Protein AF-A0AAE1XUL3-F1 (afdb_monomer)

Foldseek 3Di:
DPPDDDDDDDDDDDDDDDDDDDDPPPPAQEAPQEAAEEEQAFQDPPLCSVLLLVLLQLLCCPVVVFQEEEEELALPDWLQCQLQVPDAAFDADPVRAGEFTDGSNYGYDYNVNVDDPPDDDDDDPVNSLVVLCRRRHSHCSHHGHYYYYRAHHRLDDSRLSNLLRHPHQAYEYEAALAPVRLVSSVVVCVSCVVSVHHHQAYEHEQQWAQDPPPRDTHRPRDHCNRVVSCVVVVGDYQYYAHDDVCSVVSSNNNHRCCRVPVPDPNVVSSSSSSVSSVVVVVVVVVVVVPPDDDDDDDDDDDDDDDDDDDDDDDDDDDDDDDDDDDDDYDDDDDDDDDDDDDDDDDDDDDDDDDDDDDDDDDDDDDDDDDDDDDDDDDDDDDDDDDDDDDPPPPPPQAQPALEEEEDDWAKEQEDEDQDAQDDDPVSSVVVVVVVVVDRDDPVRIFTDDLLLLQLLLLLLQGAYEYEYDAAPDDRSVVSVVLCVVSVYHYHYQDDPPPDPDDDPLQGHGWYWYWYQHPVRDTDIDTPLVPDPQASPAVSQEGDPRNLVNLLSYQEYEYELCSVNHYPLNHLLVSLVSNVVSVRAYEYEPEPNLLVLCVDDPSSVVSSLSSLARHQEYEYELVSLCSNQVDNQSQVSQVVSQVSHPNHAWYKYQHDQQFIWIDGPAEIETEFAADDDFDAQPSLSSSLVSLLSVCVSVVPDPNLSRLLSSLQSRLLRNFNHDHPSRHRLVSSLVSLVVLGGPDPVVVVCVSCVVPQPPHQYEYEDCDDDPDDDVRYHYDHSVVSSVVNNVVSVVSVVVSVVCVVVVCVVVDPPPPPPVVPPVVPPDPPVVVVVVVVVPPDDDDDDDDDPDPDPPPDPDDPPVVVVVVVVVVVVCPVVVVVPD

Secondary structure (DSSP, 8-state):
-----------PPPP--------TT-S-SSPTTEEEEEEEE-SSTTSSHHHHHHHHHHHHHHHH---EEEEE--TTS--HHHHTT--SPPPB-TTSPBPPEEETTEEEEEGGGTSPTT------HHHHHHHHHHHHHSB---SEEEEEEEPPSSSSHHHHHHHHHS--SEEEEEE-SSHHHHHHHHHHHHHHHHTTPPEEEEEEEEEEEE-TTT--EE-TT-SSHHHHHHHHTT--EEEEEEE-HHHHHHHHHT--HHHHSTTSHHHHHHHHHHHHHHHHHHHHHHTTGGGS----------------------------------------------------------------------------------PPPPPP--------------------EEEEEES-EEEEEEEE-SSPPPSSHHHHHHHHHHHHTSPPPGGGEEEEEHHHHHHHHHHTT--EEEEE---SSHHHHHHHHHHHHTT-EEEE-----S-----TTTTPPEEEEEEE-TT--EEEEEGGGG-SS-TTTT--S--HHHHHHHHHEEEEEEETTHHHHS-HHHHHHHHHHHHHTT-EEEEE-TTHHHHHHTS-HHHHHHHHHHHHH-SEEEEEHHHHHHHHT--SHHHHHHHHHHH-SS--EEEEE-GGG-EEEE-SSEEEEEPPB----S--TTHHHHHHHHHHHHHHTT--HHHHHHHHHHHHHHHTTS--SGGGSPPHHHHHHHHHHT-B---HHHHHHHHHTTTTTSEEEEEESS-----BTTEEEEEHHHHHHHHHHHHHHHHHHHHHHHHHHHHHH-SSSTTSHHHHTTSSS-HHHHHHHHHHSS-------S--SSSGGG--SS-HHHHHHHHHHHHTTSSSSTT--

Structure (mmCIF, N/CA/C/O backbone):
data_AF-A0AAE1XUL3-F1
#
_entry.id   AF-A0AAE1XUL3-F1
#
loop_
_atom_site.group_PDB
_atom_site.id
_atom_site.type_symbol
_atom_site.label_atom_id
_atom_site.label_alt_id
_atom_site.label_comp_id
_atom_site.label_asym_id
_atom_site.label_entity_id
_atom_site.label_seq_id
_atom_site.pdbx_PDB_ins_code
_atom_site.Cartn_x
_atom_site.Cartn_y
_atom_site.Cartn_z
_atom_site.occupancy
_atom_site.B_iso_or_equiv
_atom_site.auth_seq_id
_atom_site.auth_comp_id
_atom_site.auth_asym_id
_atom_site.auth_atom_id
_atom_site.pdbx_PDB_model_num
ATOM 1 N N . MET A 1 1 ? -29.613 -61.521 -4.553 1.00 38.25 1 MET A N 1
ATOM 2 C CA . MET A 1 1 ? -28.324 -61.745 -3.862 1.00 38.25 1 MET A CA 1
ATOM 3 C C . MET A 1 1 ? -27.253 -62.339 -4.800 1.00 38.25 1 MET A C 1
ATOM 5 O O . MET A 1 1 ? -26.556 -63.248 -4.398 1.00 38.25 1 MET A O 1
ATOM 9 N N . ASN A 1 2 ? -27.120 -61.838 -6.044 1.00 24.95 2 ASN A N 1
ATOM 10 C CA . ASN A 1 2 ? -26.063 -62.207 -7.017 1.00 24.95 2 ASN A CA 1
ATOM 11 C C . ASN A 1 2 ? -26.084 -61.241 -8.231 1.00 24.95 2 ASN A C 1
ATOM 13 O O . ASN A 1 2 ? -26.268 -61.647 -9.372 1.00 24.95 2 ASN A O 1
ATOM 17 N N . ARG A 1 3 ? -26.006 -59.926 -7.994 1.00 24.59 3 ARG A N 1
ATOM 18 C CA . ARG A 1 3 ? -25.806 -58.905 -9.055 1.00 24.59 3 ARG A CA 1
ATOM 19 C C . ARG A 1 3 ? -24.885 -57.779 -8.572 1.00 24.59 3 ARG A C 1
ATOM 21 O O . ARG A 1 3 ? -25.076 -56.608 -8.868 1.00 24.59 3 ARG A O 1
ATOM 28 N N . LEU A 1 4 ? -23.899 -58.169 -7.775 1.00 26.05 4 LEU A N 1
ATOM 29 C CA . LEU A 1 4 ? -22.716 -57.392 -7.446 1.00 26.05 4 LEU A CA 1
ATOM 30 C C . LEU A 1 4 ? -21.540 -58.192 -7.994 1.00 26.05 4 LEU A C 1
ATOM 32 O O . LEU A 1 4 ? -21.497 -59.399 -7.778 1.00 26.05 4 LEU A O 1
ATOM 36 N N . LEU A 1 5 ? -20.603 -57.477 -8.617 1.00 23.97 5 LEU A N 1
ATOM 37 C CA . LEU A 1 5 ? -19.263 -57.887 -9.046 1.00 23.97 5 LEU A CA 1
ATOM 38 C C . LEU A 1 5 ? -19.077 -58.092 -10.557 1.00 23.97 5 LEU A C 1
ATOM 40 O O . LEU A 1 5 ? -19.327 -59.157 -11.108 1.00 23.97 5 LEU A O 1
ATOM 44 N N . ARG A 1 6 ? -18.407 -57.070 -11.110 1.00 24.12 6 ARG A N 1
ATOM 45 C CA . ARG A 1 6 ? -17.492 -57.065 -12.261 1.00 24.12 6 ARG A CA 1
ATOM 46 C C . ARG A 1 6 ? -18.117 -56.845 -13.636 1.00 24.12 6 ARG A C 1
ATOM 48 O O . ARG A 1 6 ? -19.079 -57.495 -13.993 1.00 24.12 6 ARG A O 1
ATOM 55 N N . ARG A 1 7 ? -17.551 -56.009 -14.505 1.00 23.70 7 ARG A N 1
ATOM 56 C CA . ARG A 1 7 ? -16.469 -55.001 -14.456 1.00 23.70 7 ARG A CA 1
ATOM 57 C C . ARG A 1 7 ? -16.437 -54.440 -15.896 1.00 23.70 7 ARG A C 1
ATOM 59 O O . ARG A 1 7 ? -16.472 -55.267 -16.791 1.00 23.70 7 ARG A O 1
ATOM 66 N N . TYR A 1 8 ? -16.347 -53.109 -16.044 1.00 24.12 8 TYR A N 1
ATOM 67 C CA . TYR A 1 8 ? -15.626 -52.316 -17.073 1.00 24.12 8 TYR A CA 1
ATOM 68 C C . TYR A 1 8 ? -15.773 -52.732 -18.565 1.00 24.12 8 TYR A C 1
ATOM 70 O O . TYR A 1 8 ? -15.591 -53.882 -18.919 1.00 24.12 8 TYR A O 1
ATOM 78 N N . THR A 1 9 ? -16.047 -51.854 -19.539 1.00 23.53 9 THR A N 1
ATOM 79 C CA . THR A 1 9 ? -15.349 -50.592 -19.860 1.00 23.53 9 THR A CA 1
ATOM 80 C C . THR A 1 9 ? -16.087 -49.850 -21.000 1.00 23.53 9 THR A C 1
ATOM 82 O O . THR A 1 9 ? -16.755 -50.495 -21.799 1.00 23.53 9 THR A O 1
ATOM 85 N N . LEU A 1 10 ? -15.851 -48.530 -21.101 1.00 25.11 10 LEU A N 1
ATOM 86 C CA . LEU A 1 10 ? -15.930 -47.651 -22.293 1.00 25.11 10 LEU A CA 1
ATOM 87 C C . LEU A 1 10 ? -17.310 -47.363 -22.925 1.00 25.11 10 LEU A C 1
ATOM 89 O O . LEU A 1 10 ? -17.737 -48.005 -23.877 1.00 25.11 10 LEU A O 1
ATOM 93 N N . GLY A 1 11 ? -17.952 -46.287 -22.454 1.00 24.34 11 GLY A N 1
ATOM 94 C CA . GLY A 1 11 ? -19.022 -45.585 -23.168 1.00 24.34 11 GLY A CA 1
ATOM 95 C C . GLY A 1 11 ? -18.532 -44.213 -23.628 1.00 24.34 11 GLY A C 1
ATOM 96 O O . GLY A 1 11 ? -18.295 -43.340 -22.795 1.00 24.34 11 GLY A O 1
ATOM 97 N N . GLY A 1 12 ? -18.362 -44.057 -24.943 1.00 23.67 12 GLY A N 1
ATOM 98 C CA . GLY A 1 12 ? -18.030 -42.800 -25.607 1.00 23.67 12 GLY A CA 1
ATOM 99 C C . GLY A 1 12 ? -19.114 -41.736 -25.419 1.00 23.67 12 GLY A C 1
ATOM 100 O O . GLY A 1 12 ? -20.314 -42.024 -25.411 1.00 23.67 12 GLY A O 1
ATOM 101 N N . LEU A 1 13 ? -18.672 -40.492 -25.247 1.00 25.66 13 LEU A N 1
ATOM 102 C CA . LEU A 1 13 ? -19.532 -39.322 -25.135 1.00 25.66 13 LEU A CA 1
ATOM 103 C C . LEU A 1 13 ? -19.983 -38.868 -26.526 1.00 25.66 13 LEU A C 1
ATOM 105 O O . LEU A 1 13 ? -19.176 -38.541 -27.390 1.00 25.66 13 LEU A O 1
ATOM 109 N N . ARG A 1 14 ? -21.306 -38.845 -26.707 1.00 25.86 14 ARG A N 1
ATOM 110 C CA . ARG A 1 14 ? -22.009 -38.216 -27.829 1.00 25.86 14 ARG A CA 1
ATOM 111 C C . ARG A 1 14 ? -21.720 -36.715 -27.858 1.00 25.86 14 ARG A C 1
ATOM 113 O O . ARG A 1 14 ? -21.891 -36.036 -26.845 1.00 25.86 14 ARG A O 1
ATOM 120 N N . GLY A 1 15 ? -21.354 -36.217 -29.037 1.00 23.56 15 GLY A N 1
ATOM 121 C CA . GLY A 1 15 ? -21.163 -34.799 -29.310 1.00 23.56 15 GLY A CA 1
ATOM 122 C C . GLY A 1 15 ? -22.440 -33.981 -29.113 1.00 23.56 15 GLY A C 1
ATOM 123 O O . GLY A 1 15 ? -23.515 -34.339 -29.599 1.00 23.56 15 GLY A O 1
ATOM 124 N N . PHE A 1 16 ? -22.298 -32.855 -28.418 1.00 25.47 16 PHE A N 1
ATOM 125 C CA . PHE A 1 16 ? -23.244 -31.748 -28.455 1.00 25.47 16 PHE A CA 1
ATOM 126 C C . PHE A 1 16 ? -22.678 -30.673 -29.383 1.00 25.47 16 PHE A C 1
ATOM 128 O O . PHE A 1 16 ? -21.716 -29.988 -29.043 1.00 25.47 16 PHE A O 1
ATOM 135 N N . ALA A 1 17 ? -23.291 -30.523 -30.556 1.00 25.28 17 ALA A N 1
ATOM 136 C CA . ALA A 1 17 ? -23.077 -29.377 -31.426 1.00 25.28 17 ALA A CA 1
ATOM 137 C C . ALA A 1 17 ? -23.651 -28.122 -30.748 1.00 25.28 17 ALA A C 1
ATOM 139 O O . ALA A 1 17 ? -24.866 -27.998 -30.573 1.00 25.28 17 ALA A O 1
ATOM 140 N N . VAL A 1 18 ? -22.779 -27.193 -30.353 1.00 27.19 18 VAL A N 1
ATOM 141 C CA . VAL A 1 18 ? -23.171 -25.875 -29.843 1.00 27.19 18 VAL A CA 1
ATOM 142 C C . VAL A 1 18 ? -23.174 -24.888 -31.005 1.00 27.19 18 VAL A C 1
ATOM 144 O O . VAL A 1 18 ? -22.151 -24.622 -31.630 1.00 27.19 18 VAL A O 1
ATOM 147 N N . GLN A 1 19 ? -24.358 -24.345 -31.289 1.00 24.77 19 GLN A N 1
ATOM 148 C CA . GLN A 1 19 ? -24.560 -23.241 -32.219 1.00 24.77 19 GLN A CA 1
ATOM 149 C C . GLN A 1 19 ? -23.718 -22.025 -31.813 1.00 24.77 19 GLN A C 1
ATOM 151 O O . GLN A 1 19 ? -23.766 -21.556 -30.675 1.00 24.77 19 GLN A O 1
ATOM 156 N N . SER A 1 20 ? -22.979 -21.487 -32.781 1.00 26.00 20 SER A N 1
ATOM 157 C CA . SER A 1 20 ? -22.145 -20.295 -32.663 1.00 26.00 20 SER A CA 1
ATOM 158 C C . SER A 1 20 ? -22.980 -19.041 -32.370 1.00 26.00 20 SER A C 1
ATOM 160 O O . SER A 1 20 ? -23.490 -18.382 -33.281 1.00 26.00 20 SER A O 1
ATOM 162 N N . GLY A 1 21 ? -23.098 -18.682 -31.093 1.00 26.67 21 GLY A N 1
ATOM 163 C CA . GLY A 1 21 ? -23.570 -17.368 -30.665 1.00 26.67 21 GLY A CA 1
ATOM 164 C C . GLY A 1 21 ? -22.472 -16.320 -30.851 1.00 26.67 21 GLY A C 1
ATOM 165 O O . GLY A 1 21 ? -21.492 -16.303 -30.112 1.00 26.67 21 GLY A O 1
ATOM 166 N N . LYS A 1 22 ? -22.631 -15.433 -31.839 1.00 31.09 22 LYS A N 1
ATOM 167 C CA . LYS A 1 22 ? -21.774 -14.254 -32.043 1.00 31.09 22 LYS A CA 1
ATOM 168 C C . LYS A 1 22 ? -21.970 -13.251 -30.894 1.00 31.09 22 LYS A C 1
ATOM 170 O O . LYS A 1 22 ? -22.907 -12.459 -30.925 1.00 31.09 22 LYS A O 1
ATOM 175 N N . GLY A 1 23 ? -21.081 -13.276 -29.901 1.00 29.58 23 GLY A N 1
ATOM 176 C CA . GLY A 1 23 ? -20.849 -12.161 -28.973 1.00 29.58 23 GLY A CA 1
ATOM 177 C C . GLY A 1 23 ? -19.815 -11.172 -29.545 1.00 29.58 23 GLY A C 1
ATOM 178 O O . GLY A 1 23 ? -18.946 -11.590 -30.315 1.00 29.58 23 GLY A O 1
ATOM 179 N N . PRO A 1 24 ? -19.882 -9.866 -29.227 1.00 37.22 24 PRO A N 1
ATOM 180 C CA . PRO A 1 24 ? -18.955 -8.883 -29.778 1.00 37.22 24 PRO A CA 1
ATOM 181 C C . PRO A 1 24 ? -17.581 -8.982 -29.082 1.00 37.22 24 PRO A C 1
ATOM 183 O O . PRO A 1 24 ? -17.512 -8.961 -27.859 1.00 37.22 24 PRO A O 1
ATOM 186 N N . HIS A 1 25 ? -16.506 -9.043 -29.883 1.00 38.81 25 HIS A N 1
ATOM 187 C CA . HIS A 1 25 ? -15.071 -8.985 -29.517 1.00 38.81 25 HIS A CA 1
ATOM 188 C C . HIS A 1 25 ? -14.311 -10.256 -29.069 1.00 38.81 25 HIS A C 1
ATOM 190 O O . HIS A 1 25 ? -13.479 -10.195 -28.172 1.00 38.81 25 HIS A O 1
ATOM 196 N N . LEU A 1 26 ? -14.437 -11.374 -29.796 1.00 35.19 26 LEU A N 1
ATOM 197 C CA . LEU A 1 26 ? -13.433 -12.467 -29.770 1.00 35.19 26 LEU A CA 1
ATOM 198 C C . LEU A 1 26 ? -12.618 -12.600 -31.075 1.00 35.19 26 LEU A C 1
ATOM 200 O O . LEU A 1 26 ? -11.871 -13.553 -31.258 1.00 35.19 26 LEU A O 1
ATOM 204 N N . GLN A 1 27 ? -12.738 -11.635 -31.992 1.00 39.84 27 GLN A N 1
ATOM 205 C CA . GLN A 1 27 ? -12.198 -11.741 -33.355 1.00 39.84 27 GLN A CA 1
ATOM 206 C C . GLN A 1 27 ? -10.738 -11.283 -33.556 1.00 39.84 27 GLN A C 1
ATOM 208 O O . GLN A 1 27 ? -10.271 -11.374 -34.681 1.00 39.84 27 GLN A O 1
ATOM 213 N N . ASN A 1 28 ? -9.993 -10.813 -32.541 1.00 52.88 28 ASN A N 1
ATOM 214 C CA . ASN A 1 28 ? -8.801 -9.980 -32.814 1.00 52.88 28 ASN A CA 1
ATOM 215 C C . ASN A 1 28 ? -7.459 -10.381 -32.158 1.00 52.88 28 ASN A C 1
ATOM 217 O O . ASN A 1 28 ? -6.575 -9.532 -32.059 1.00 52.88 28 ASN A O 1
ATOM 221 N N . LEU A 1 29 ? -7.264 -11.632 -31.713 1.00 66.44 29 LEU A N 1
ATOM 222 C CA . LEU A 1 29 ? -5.977 -12.096 -31.136 1.00 66.44 29 LEU A CA 1
ATOM 223 C C . LEU A 1 29 ? -4.968 -12.637 -32.170 1.00 66.44 29 LEU A C 1
ATOM 225 O O . LEU A 1 29 ? -3.781 -12.748 -31.862 1.00 66.44 29 LEU A O 1
ATOM 229 N N . LYS A 1 30 ? -5.421 -12.958 -33.388 1.00 78.50 30 LYS A N 1
ATOM 230 C CA . LYS A 1 30 ? -4.555 -13.388 -34.496 1.00 78.50 30 LYS A CA 1
ATOM 231 C C . LYS A 1 30 ? -3.997 -12.177 -35.243 1.00 78.50 30 LYS A C 1
ATOM 233 O O . LYS A 1 30 ? -4.690 -11.174 -35.397 1.00 78.50 30 LYS A O 1
ATOM 238 N N . ILE A 1 31 ? -2.754 -12.283 -35.712 1.00 85.06 31 ILE A N 1
ATOM 239 C CA . ILE A 1 31 ? -2.192 -11.348 -36.692 1.00 85.06 31 ILE A CA 1
ATOM 240 C C . ILE A 1 31 ? -2.428 -11.956 -38.074 1.00 85.06 31 ILE A C 1
ATOM 242 O O . ILE A 1 31 ? -1.987 -13.074 -38.345 1.00 85.06 31 ILE A O 1
ATOM 246 N N . ASP A 1 32 ? -3.133 -11.230 -38.938 1.00 83.69 32 ASP A N 1
ATOM 247 C CA . ASP A 1 32 ? -3.447 -11.700 -40.285 1.00 83.69 32 ASP A CA 1
ATOM 248 C C . ASP A 1 32 ? -2.177 -12.061 -41.065 1.00 83.69 32 ASP A C 1
ATOM 250 O O . ASP A 1 32 ? -1.216 -11.293 -41.119 1.00 83.69 32 ASP A O 1
ATOM 254 N N . GLY A 1 33 ? -2.193 -13.238 -41.695 1.00 87.38 33 GLY A N 1
ATOM 255 C CA . GLY A 1 33 ? -1.083 -13.740 -42.505 1.00 87.38 33 GLY A CA 1
ATOM 256 C C . GLY A 1 33 ? -0.004 -14.509 -41.736 1.00 87.38 33 GLY A C 1
ATOM 257 O O . GLY A 1 33 ? 0.861 -15.092 -42.384 1.00 87.38 33 GLY A O 1
ATOM 258 N N . ILE A 1 34 ? -0.067 -14.586 -40.402 1.00 93.38 34 ILE A N 1
ATOM 259 C CA . ILE A 1 34 ? 0.913 -15.313 -39.578 1.00 93.38 34 ILE A CA 1
ATOM 260 C C . ILE A 1 34 ? 0.316 -16.641 -39.097 1.00 93.38 34 ILE A C 1
ATOM 262 O O . ILE A 1 34 ? -0.750 -16.643 -38.480 1.00 93.38 34 ILE A O 1
ATOM 266 N N . LYS A 1 35 ? 0.988 -17.768 -39.383 1.00 91.19 35 LYS A N 1
ATOM 267 C CA . LYS A 1 35 ? 0.535 -19.104 -38.948 1.00 91.19 35 LYS A CA 1
ATOM 268 C C . LYS A 1 35 ? 0.799 -19.353 -37.462 1.00 91.19 35 LYS A C 1
ATOM 270 O O . LYS A 1 35 ? -0.148 -19.623 -36.731 1.00 91.19 35 LYS A O 1
ATOM 275 N N . ASP A 1 36 ? 2.053 -19.213 -37.026 1.00 91.69 36 ASP A N 1
ATOM 276 C CA . ASP A 1 36 ? 2.474 -19.464 -35.643 1.00 91.69 36 ASP A CA 1
ATOM 277 C C . ASP A 1 36 ? 3.230 -18.282 -35.030 1.00 91.69 36 ASP A C 1
ATOM 279 O O . ASP A 1 36 ? 3.986 -17.584 -35.708 1.00 91.69 36 ASP A O 1
ATOM 283 N N . ILE A 1 37 ? 3.059 -18.077 -33.720 1.00 93.44 37 ILE A N 1
ATOM 284 C CA . ILE A 1 37 ? 3.789 -17.056 -32.954 1.00 93.44 37 ILE A CA 1
ATOM 285 C C . ILE A 1 37 ? 4.486 -17.722 -31.766 1.00 93.44 37 ILE A C 1
ATOM 287 O O . ILE A 1 37 ? 3.820 -18.307 -30.912 1.00 93.44 37 ILE A O 1
ATOM 291 N N . ILE A 1 38 ? 5.814 -17.613 -31.677 1.00 93.56 38 ILE A N 1
ATOM 292 C CA . ILE A 1 38 ? 6.583 -18.097 -30.520 1.00 93.56 38 ILE A CA 1
ATOM 293 C C . ILE A 1 38 ? 7.077 -16.915 -29.700 1.00 93.56 38 ILE A C 1
ATOM 295 O O . ILE A 1 38 ? 7.722 -16.016 -30.234 1.00 93.56 38 ILE A O 1
ATOM 299 N N . ALA A 1 39 ? 6.881 -16.981 -28.387 1.00 94.69 39 ALA A N 1
ATOM 300 C CA . ALA A 1 39 ? 7.573 -16.111 -27.447 1.00 94.69 39 ALA A CA 1
ATOM 301 C C . ALA A 1 39 ? 8.933 -16.702 -27.049 1.00 94.69 39 ALA A C 1
ATOM 303 O O . ALA A 1 39 ? 9.001 -17.831 -26.565 1.00 94.69 39 ALA A O 1
ATOM 304 N N . VAL A 1 40 ? 10.012 -15.938 -27.203 1.00 95.44 40 VAL A N 1
ATOM 305 C CA . VAL A 1 40 ? 11.324 -16.236 -26.614 1.00 95.44 40 VAL A CA 1
ATOM 306 C C . VAL A 1 40 ? 11.459 -15.383 -25.364 1.00 95.44 40 VAL A C 1
ATOM 308 O O . VAL A 1 40 ? 11.496 -14.158 -25.444 1.00 95.44 40 VAL A O 1
ATOM 311 N N . ALA A 1 41 ? 11.487 -16.027 -24.203 1.00 94.19 41 ALA A N 1
ATOM 312 C CA . ALA A 1 41 ? 11.421 -15.350 -22.918 1.00 94.19 41 ALA A CA 1
ATOM 313 C C . ALA A 1 41 ? 12.525 -15.806 -21.968 1.00 94.19 41 ALA A C 1
ATOM 315 O O . ALA A 1 41 ? 13.026 -16.928 -22.038 1.00 94.19 41 ALA A O 1
ATOM 316 N N . SER A 1 42 ? 12.860 -14.932 -21.027 1.00 88.12 42 SER A N 1
ATOM 317 C CA . SER A 1 42 ? 13.736 -15.234 -19.905 1.00 88.12 42 SER A CA 1
ATOM 318 C C . SER A 1 42 ? 13.173 -14.603 -18.643 1.00 88.12 42 SER A C 1
ATOM 320 O O . SER A 1 42 ? 12.578 -13.530 -18.684 1.00 88.12 42 SER A O 1
ATOM 322 N N . GLY A 1 43 ? 13.383 -15.249 -17.500 1.00 70.19 43 GLY A N 1
ATOM 323 C CA . GLY A 1 43 ? 13.002 -14.643 -16.227 1.00 70.19 43 GLY A CA 1
ATOM 324 C C . GLY A 1 43 ? 13.951 -13.525 -15.779 1.00 70.19 43 GLY A C 1
ATOM 325 O O . GLY A 1 43 ? 13.555 -12.665 -15.001 1.00 70.19 43 GLY A O 1
ATOM 326 N N . LYS A 1 44 ? 15.193 -13.518 -16.279 1.00 78.19 44 LYS A N 1
ATOM 327 C CA . LYS A 1 44 ? 16.246 -12.564 -15.911 1.00 78.19 44 LYS A CA 1
ATOM 328 C C . LYS A 1 44 ? 16.812 -11.858 -17.146 1.00 78.19 44 LYS A C 1
ATOM 330 O O . LYS A 1 44 ? 16.871 -12.448 -18.230 1.00 78.19 44 LYS A O 1
ATOM 335 N N . GLY A 1 45 ? 17.265 -10.615 -16.979 1.00 76.06 45 GLY A N 1
ATOM 336 C CA . GLY A 1 45 ? 18.075 -9.906 -17.975 1.00 76.06 45 GLY A CA 1
ATOM 337 C C . GLY A 1 45 ? 19.486 -10.498 -18.107 1.00 76.06 45 GLY A C 1
ATOM 338 O O . GLY A 1 45 ? 20.034 -11.044 -17.151 1.00 76.06 45 GLY A O 1
ATOM 339 N N . GLY A 1 46 ? 20.084 -10.407 -19.298 1.00 81.56 46 GLY A N 1
ATOM 340 C CA . GLY A 1 46 ? 21.487 -10.792 -19.522 1.00 81.56 46 GLY A CA 1
ATOM 341 C C . GLY A 1 46 ? 21.766 -12.283 -19.764 1.00 81.56 46 GLY A C 1
ATOM 342 O O . GLY A 1 46 ? 22.917 -12.650 -19.961 1.00 81.56 46 GLY A O 1
ATOM 343 N N . VAL A 1 47 ? 20.747 -13.149 -19.830 1.00 88.81 47 VAL A N 1
ATOM 344 C CA . VAL A 1 47 ? 20.926 -14.593 -20.125 1.00 88.81 47 VAL A CA 1
ATOM 345 C C . VAL A 1 47 ? 21.058 -14.919 -21.624 1.00 88.81 47 VAL A C 1
ATOM 347 O O . VAL A 1 47 ? 21.142 -16.082 -22.006 1.00 88.81 47 VAL A O 1
ATOM 350 N N . GLY A 1 48 ? 21.049 -13.907 -22.500 1.00 90.94 48 GLY A N 1
ATOM 351 C CA . GLY A 1 48 ? 21.163 -14.066 -23.959 1.00 90.94 48 GLY A CA 1
ATOM 352 C C . GLY A 1 48 ? 19.856 -14.416 -24.689 1.00 90.94 48 GLY A C 1
ATOM 353 O O . GLY A 1 48 ? 19.887 -15.083 -25.723 1.00 90.94 48 GLY A O 1
ATOM 354 N N . LYS A 1 49 ? 18.711 -13.953 -24.169 1.00 93.69 49 LYS A N 1
ATOM 355 C CA . LYS A 1 49 ? 17.371 -14.085 -24.775 1.00 93.69 49 LYS A CA 1
ATOM 356 C C . LYS A 1 49 ? 17.309 -13.534 -26.210 1.00 93.69 49 LYS A C 1
ATOM 358 O O . LYS A 1 49 ? 17.016 -14.294 -27.127 1.00 93.69 49 LYS A O 1
ATOM 363 N N . SER A 1 50 ? 17.667 -12.266 -26.423 1.00 93.88 50 SER A N 1
ATOM 364 C CA . SER A 1 50 ? 17.621 -11.622 -27.749 1.00 93.88 50 SER A CA 1
ATOM 365 C C . SER A 1 50 ? 18.590 -12.267 -28.740 1.00 93.88 50 SER A C 1
ATOM 367 O O . SER A 1 50 ? 18.242 -12.535 -29.888 1.00 93.88 50 SER A O 1
ATOM 369 N N . THR A 1 51 ? 19.782 -12.644 -28.267 1.00 94.44 51 THR A N 1
ATOM 370 C CA . THR A 1 51 ? 20.752 -13.425 -29.044 1.00 94.44 51 THR A CA 1
ATOM 371 C C . THR A 1 51 ? 20.189 -14.764 -29.496 1.00 94.44 51 THR A C 1
ATOM 373 O O . THR A 1 51 ? 20.373 -15.155 -30.652 1.00 94.44 51 THR A O 1
ATOM 376 N N . THR A 1 52 ? 19.472 -15.447 -28.607 1.00 95.62 52 THR A N 1
ATOM 377 C CA . THR A 1 52 ? 18.780 -16.692 -28.929 1.00 95.62 52 THR A CA 1
ATOM 378 C C . THR A 1 52 ? 17.668 -16.448 -29.945 1.00 95.62 52 THR A C 1
ATOM 380 O O . THR A 1 52 ? 17.602 -17.169 -30.935 1.00 95.62 52 THR A O 1
ATOM 383 N N . ALA A 1 53 ? 16.831 -15.422 -29.751 1.00 96.69 53 ALA A N 1
ATOM 384 C CA . ALA A 1 53 ? 15.725 -15.093 -30.650 1.00 96.69 53 ALA A CA 1
ATOM 385 C C . ALA A 1 53 ? 16.208 -14.815 -32.084 1.00 96.69 53 ALA A C 1
ATOM 387 O O . ALA A 1 53 ? 15.673 -15.386 -33.034 1.00 96.69 53 ALA A O 1
ATOM 388 N N . VAL A 1 54 ? 17.272 -14.018 -32.233 1.00 96.94 54 VAL A N 1
ATOM 389 C CA . VAL A 1 54 ? 17.903 -13.703 -33.524 1.00 96.94 54 VAL A CA 1
ATOM 390 C C . VAL A 1 54 ? 18.434 -14.963 -34.212 1.00 96.94 54 VAL A C 1
ATOM 392 O O . VAL A 1 54 ? 18.074 -15.249 -35.354 1.00 96.94 54 VAL A O 1
ATOM 395 N N . ASN A 1 55 ? 19.269 -15.753 -33.529 1.00 96.69 55 ASN A N 1
ATOM 396 C CA . ASN A 1 55 ? 19.884 -16.929 -34.151 1.00 96.69 55 ASN A CA 1
ATOM 397 C C . ASN A 1 55 ? 18.867 -18.044 -34.428 1.00 96.69 55 ASN A C 1
ATOM 399 O O . ASN A 1 55 ? 19.001 -18.755 -35.426 1.00 96.69 55 ASN A O 1
ATOM 403 N N . LEU A 1 56 ? 17.826 -18.166 -33.601 1.00 95.88 56 LEU A N 1
ATOM 404 C CA . LEU A 1 56 ? 16.699 -19.061 -33.846 1.00 95.88 56 LEU A CA 1
ATOM 405 C C . LEU A 1 56 ? 15.916 -18.637 -35.095 1.00 95.88 56 LEU A C 1
ATOM 407 O O . LEU A 1 56 ? 15.703 -19.467 -35.976 1.00 95.88 56 LEU A O 1
ATOM 411 N N . ALA A 1 57 ? 15.535 -17.360 -35.207 1.00 97.44 57 ALA A N 1
ATOM 412 C CA . ALA A 1 57 ? 14.781 -16.844 -36.351 1.00 97.44 57 ALA A CA 1
ATOM 413 C C . ALA A 1 57 ? 15.541 -17.037 -37.674 1.00 97.44 57 ALA A C 1
ATOM 415 O O . ALA A 1 57 ? 14.990 -17.550 -38.648 1.00 97.44 57 ALA A O 1
ATOM 416 N N . VAL A 1 58 ? 16.835 -16.712 -37.687 1.00 97.00 58 VAL A N 1
ATOM 417 C CA . VAL A 1 58 ? 17.688 -16.883 -38.871 1.00 97.00 58 VAL A CA 1
ATOM 418 C C . VAL A 1 58 ? 17.907 -18.365 -39.206 1.00 97.00 58 VAL A C 1
ATOM 420 O O . VAL A 1 58 ? 17.940 -18.735 -40.381 1.00 97.00 58 VAL A O 1
ATOM 423 N N . SER A 1 59 ? 17.998 -19.243 -38.201 1.00 95.81 59 SER A N 1
ATOM 424 C CA . SER A 1 59 ? 18.074 -20.696 -38.427 1.00 95.81 59 SER A CA 1
ATOM 425 C C . SER A 1 59 ? 16.778 -21.254 -39.019 1.00 95.81 59 SER A C 1
ATOM 427 O O . SER A 1 59 ? 16.826 -22.069 -39.940 1.00 95.81 59 SER A O 1
ATOM 429 N N . LEU A 1 60 ? 15.615 -20.798 -38.545 1.00 94.81 60 LEU A N 1
ATOM 430 C CA . LEU A 1 60 ? 14.312 -21.181 -39.097 1.00 94.81 60 LEU A CA 1
ATOM 431 C C . LEU A 1 60 ? 14.172 -20.739 -40.564 1.00 94.81 60 LEU A C 1
ATOM 433 O O . LEU A 1 60 ? 13.730 -21.531 -41.397 1.00 94.81 60 LEU A O 1
ATOM 437 N N . ALA A 1 61 ? 14.627 -19.531 -40.904 1.00 95.50 61 ALA A N 1
ATOM 438 C CA . ALA A 1 61 ? 14.594 -19.035 -42.278 1.00 95.50 61 ALA A CA 1
ATOM 439 C C . ALA A 1 61 ? 15.539 -19.824 -43.199 1.00 95.50 61 ALA A C 1
ATOM 441 O O . ALA A 1 61 ? 15.122 -20.347 -44.228 1.00 95.50 61 ALA A O 1
ATOM 442 N N . ASN A 1 62 ? 16.805 -19.982 -42.808 1.00 92.62 62 ASN A N 1
ATOM 443 C CA . ASN A 1 62 ? 17.837 -20.473 -43.727 1.00 92.62 62 ASN A CA 1
ATOM 444 C C . ASN A 1 62 ? 18.039 -21.993 -43.700 1.00 92.62 62 ASN A C 1
ATOM 446 O O . ASN A 1 62 ? 18.454 -22.572 -44.703 1.00 92.62 62 ASN A O 1
ATOM 450 N N . LYS A 1 63 ? 17.763 -22.663 -42.573 1.00 88.75 63 LYS A N 1
ATOM 451 C CA . LYS A 1 63 ? 17.903 -24.126 -42.449 1.00 88.75 63 LYS A CA 1
ATOM 452 C C . LYS A 1 63 ? 16.577 -24.856 -42.621 1.00 88.75 63 LYS A C 1
ATOM 454 O O . LYS A 1 63 ? 16.580 -25.957 -43.162 1.00 88.75 63 LYS A O 1
ATOM 459 N N . CYS A 1 64 ? 15.470 -24.256 -42.177 1.00 87.88 64 CYS A N 1
ATOM 460 C CA . CYS A 1 64 ? 14.133 -24.847 -42.308 1.00 87.88 64 CYS A CA 1
ATOM 461 C C . CYS A 1 64 ? 13.330 -24.269 -43.487 1.00 87.88 64 CYS A C 1
ATOM 463 O O . CYS A 1 64 ? 12.246 -24.771 -43.763 1.00 87.88 64 CYS A O 1
ATOM 465 N N . GLN A 1 65 ? 13.865 -23.264 -44.199 1.00 91.62 65 GLN A N 1
ATOM 466 C CA . GLN A 1 65 ? 13.243 -22.638 -45.379 1.00 91.62 65 GLN A CA 1
ATOM 467 C C . GLN A 1 65 ? 11.851 -22.049 -45.092 1.00 91.62 65 GLN A C 1
ATOM 469 O O . GLN A 1 65 ? 10.975 -22.039 -45.957 1.00 91.62 65 GLN A O 1
ATOM 474 N N . LEU A 1 66 ? 11.648 -21.558 -43.866 1.00 94.12 66 LEU A N 1
ATOM 475 C CA . LEU A 1 66 ? 10.394 -20.949 -43.430 1.00 94.12 66 LEU A CA 1
ATOM 476 C C . LEU A 1 66 ? 10.371 -19.450 -43.722 1.00 94.12 66 LEU A C 1
ATOM 478 O O . LEU A 1 66 ? 11.401 -18.777 -43.699 1.00 94.12 66 LEU A O 1
ATOM 482 N N . LYS A 1 67 ? 9.176 -18.896 -43.925 1.00 96.44 67 LYS A N 1
ATOM 483 C CA . LYS A 1 67 ? 8.980 -17.443 -43.941 1.00 96.44 67 LYS A CA 1
ATOM 484 C C . LYS A 1 67 ? 8.904 -16.944 -42.504 1.00 96.44 67 LYS A C 1
ATOM 486 O O . LYS A 1 67 ? 7.895 -17.164 -41.831 1.00 96.44 67 LYS A O 1
ATOM 491 N N . VAL A 1 68 ? 9.965 -16.286 -42.042 1.00 97.38 68 VAL A N 1
ATOM 492 C CA . VAL A 1 68 ? 10.133 -15.902 -40.634 1.00 97.38 68 VAL A CA 1
ATOM 493 C C . VAL A 1 68 ? 10.025 -14.393 -40.445 1.00 97.38 68 VAL A C 1
ATOM 495 O O . VAL A 1 68 ? 10.636 -13.608 -41.173 1.00 97.38 68 VAL A O 1
ATOM 498 N N . GLY A 1 69 ? 9.266 -13.996 -39.427 1.00 97.12 69 GLY A N 1
ATOM 499 C CA . GLY A 1 69 ? 9.318 -12.665 -38.837 1.00 97.12 69 GLY A CA 1
ATOM 500 C C . GLY A 1 69 ? 10.027 -12.682 -37.484 1.00 97.12 69 GLY A C 1
ATOM 501 O O . GLY A 1 69 ? 9.959 -13.674 -36.757 1.00 97.12 69 GLY A O 1
ATOM 502 N N . LEU A 1 70 ? 10.655 -11.567 -37.128 1.00 96.75 70 LEU A N 1
ATOM 503 C CA . LEU A 1 70 ? 11.251 -11.311 -35.823 1.00 96.75 70 LEU A CA 1
ATOM 504 C C . LEU A 1 70 ? 10.728 -9.978 -35.279 1.00 96.75 70 LEU A C 1
ATOM 506 O O . LEU A 1 70 ? 10.925 -8.921 -35.881 1.00 96.75 70 LEU A O 1
ATOM 510 N N . LEU A 1 71 ? 10.041 -10.043 -34.145 1.00 93.94 71 LEU A N 1
ATOM 511 C CA . LEU A 1 71 ? 9.506 -8.891 -33.434 1.00 93.94 71 LEU A CA 1
ATOM 512 C C . LEU A 1 71 ? 10.310 -8.665 -32.155 1.00 93.94 71 LEU A C 1
ATOM 514 O O . LEU A 1 71 ? 10.308 -9.513 -31.265 1.00 93.94 71 LEU A O 1
ATOM 518 N N . ASP A 1 72 ? 10.949 -7.505 -32.056 1.00 91.44 72 ASP A N 1
ATOM 519 C CA . ASP A 1 72 ? 11.572 -7.027 -30.824 1.00 91.44 72 ASP A CA 1
ATOM 520 C C . ASP A 1 72 ? 10.510 -6.382 -29.932 1.00 91.44 72 ASP A C 1
ATOM 522 O O . ASP A 1 72 ? 9.998 -5.297 -30.231 1.00 91.44 72 ASP A O 1
ATOM 526 N N . ALA A 1 73 ? 10.141 -7.073 -28.859 1.00 87.69 73 ALA A N 1
ATOM 527 C CA . ALA A 1 73 ? 9.174 -6.585 -27.887 1.00 87.69 73 ALA A CA 1
ATOM 528 C C . ALA A 1 73 ? 9.851 -6.042 -26.613 1.00 87.69 73 ALA A C 1
ATOM 530 O O . ALA A 1 73 ? 9.158 -5.658 -25.666 1.00 87.69 73 ALA A O 1
ATOM 531 N N . ASP A 1 74 ? 11.188 -5.992 -26.586 1.00 84.50 74 ASP A N 1
ATOM 532 C CA . ASP A 1 74 ? 11.980 -5.490 -25.469 1.00 84.50 74 ASP A CA 1
ATOM 533 C C . ASP A 1 74 ? 12.138 -3.965 -25.563 1.00 84.50 74 ASP A C 1
ATOM 535 O O . ASP A 1 74 ? 13.094 -3.414 -26.110 1.00 84.50 74 ASP A O 1
ATOM 539 N N . VAL A 1 75 ? 11.132 -3.256 -25.049 1.00 69.94 75 VAL A N 1
ATOM 540 C CA . VAL A 1 75 ? 10.992 -1.802 -25.233 1.00 69.94 75 VAL A CA 1
ATOM 541 C C . VAL A 1 75 ? 12.096 -0.990 -24.540 1.00 69.94 75 VAL A C 1
ATOM 543 O O . VAL A 1 75 ? 12.370 0.141 -24.943 1.00 69.94 75 VAL A O 1
ATOM 546 N N . TYR A 1 76 ? 12.759 -1.563 -23.534 1.00 66.69 76 TYR A N 1
ATOM 547 C CA . TYR A 1 76 ? 13.769 -0.877 -22.720 1.00 66.69 76 TYR A CA 1
ATOM 548 C C . TYR A 1 76 ? 15.203 -1.057 -23.237 1.00 66.69 76 TYR A C 1
ATOM 550 O O . TYR A 1 76 ? 16.094 -0.320 -22.821 1.00 66.69 76 TYR A O 1
ATOM 558 N N . GLY A 1 77 ? 15.435 -2.004 -24.147 1.00 68.50 77 GLY A N 1
ATOM 559 C CA . GLY A 1 77 ? 16.762 -2.298 -24.682 1.00 68.50 77 GLY A CA 1
ATOM 560 C C . GLY A 1 77 ? 16.696 -2.952 -26.060 1.00 68.50 77 GLY A C 1
ATOM 561 O O . GLY A 1 77 ? 17.083 -4.116 -26.174 1.00 68.50 77 GLY A O 1
ATOM 562 N N . PRO A 1 78 ? 16.221 -2.235 -27.100 1.00 70.75 78 PRO A N 1
ATOM 563 C CA . PRO A 1 78 ? 15.995 -2.816 -28.419 1.00 70.75 78 PRO A CA 1
ATOM 564 C C . PRO A 1 78 ? 17.323 -3.207 -29.076 1.00 70.75 78 PRO A C 1
ATOM 566 O O . PRO A 1 78 ? 18.021 -2.384 -29.670 1.00 70.75 78 PRO A O 1
ATOM 569 N N . SER A 1 79 ? 17.693 -4.478 -28.945 1.00 83.88 79 SER A N 1
ATOM 570 C CA . SER A 1 79 ? 18.982 -5.011 -29.404 1.00 83.88 79 SER A CA 1
ATOM 571 C C . SER A 1 79 ? 18.932 -5.535 -30.841 1.00 83.88 79 SER A C 1
ATOM 573 O O . SER A 1 79 ? 19.958 -5.596 -31.522 1.00 83.88 79 SER A O 1
ATOM 575 N N . ILE A 1 80 ? 17.738 -5.858 -31.348 1.00 91.94 80 ILE A N 1
ATOM 576 C CA . ILE A 1 80 ? 17.560 -6.495 -32.659 1.00 91.94 80 ILE A CA 1
ATOM 577 C C . ILE A 1 80 ? 18.049 -5.629 -33.836 1.00 91.94 80 ILE A C 1
ATOM 579 O O . ILE A 1 80 ? 18.676 -6.202 -34.729 1.00 91.94 80 ILE A O 1
ATOM 583 N N . PRO A 1 81 ? 17.855 -4.291 -33.877 1.00 90.38 81 PRO A N 1
ATOM 584 C CA . PRO A 1 81 ? 18.362 -3.468 -34.979 1.00 90.38 81 PRO A CA 1
ATOM 585 C C . PRO A 1 81 ? 19.874 -3.585 -35.179 1.00 90.38 81 PRO A C 1
ATOM 587 O O . PRO A 1 81 ? 20.330 -3.708 -36.314 1.00 90.38 81 PRO A O 1
ATOM 590 N N . ILE A 1 82 ? 20.638 -3.631 -34.083 1.00 90.50 82 ILE A N 1
ATOM 591 C CA . ILE A 1 82 ? 22.094 -3.811 -34.115 1.00 90.50 82 ILE A CA 1
ATOM 592 C C . ILE A 1 82 ? 22.420 -5.236 -34.571 1.00 90.50 82 ILE A C 1
ATOM 594 O O . ILE A 1 82 ? 23.119 -5.424 -35.564 1.00 90.50 82 ILE A O 1
ATOM 598 N N . MET A 1 83 ? 21.838 -6.242 -33.911 1.00 93.94 83 MET A N 1
ATOM 599 C CA . MET A 1 83 ? 22.144 -7.660 -34.145 1.00 93.94 83 MET A CA 1
ATOM 600 C C . MET A 1 83 ? 21.775 -8.168 -35.543 1.00 93.94 83 MET A C 1
ATOM 602 O O . MET A 1 83 ? 22.367 -9.133 -36.027 1.00 93.94 83 MET A O 1
ATOM 606 N N . MET A 1 84 ? 20.802 -7.526 -36.189 1.00 94.94 84 MET A N 1
ATOM 607 C CA . MET A 1 84 ? 20.361 -7.831 -37.550 1.00 94.94 84 MET A CA 1
ATOM 608 C C . MET A 1 84 ? 20.864 -6.812 -38.579 1.00 94.94 84 MET A C 1
ATOM 610 O O . MET A 1 84 ? 20.479 -6.908 -39.743 1.00 94.94 84 MET A O 1
ATOM 614 N N . LYS A 1 85 ? 21.714 -5.852 -38.182 1.00 93.06 85 LYS A N 1
ATOM 615 C CA . LYS A 1 85 ? 22.261 -4.794 -39.048 1.00 93.06 85 LYS A CA 1
ATOM 616 C C . LYS A 1 85 ? 21.177 -4.072 -39.859 1.00 93.06 85 LYS A C 1
ATOM 618 O O . LYS A 1 85 ? 21.253 -3.956 -41.082 1.00 93.06 85 LYS A O 1
ATOM 623 N N . LEU A 1 86 ? 20.125 -3.648 -39.168 1.00 89.81 86 LEU A N 1
ATOM 624 C CA . LEU A 1 86 ? 18.991 -2.947 -39.760 1.00 89.81 86 LEU A CA 1
ATOM 625 C C . LEU A 1 86 ? 19.285 -1.447 -39.778 1.00 89.81 86 LEU A C 1
ATOM 627 O O . LEU A 1 86 ? 19.696 -0.880 -38.767 1.00 89.81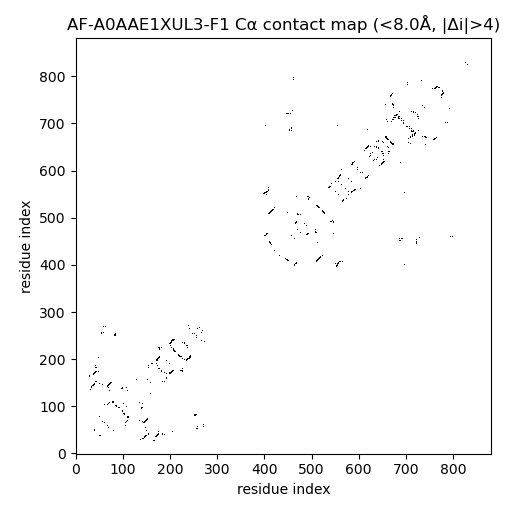 86 LEU A O 1
ATOM 631 N N . HIS A 1 87 ? 19.052 -0.798 -40.916 1.00 82.50 87 HIS A N 1
ATOM 632 C CA . HIS A 1 87 ? 19.288 0.633 -41.088 1.00 82.50 87 HIS A CA 1
ATOM 633 C C . HIS A 1 87 ? 18.010 1.353 -41.517 1.00 82.50 87 HIS A C 1
ATOM 635 O O . HIS A 1 87 ? 17.272 0.864 -42.371 1.00 82.50 87 HIS A O 1
ATOM 641 N N . GLY A 1 88 ? 17.802 2.551 -40.969 1.00 77.69 88 GLY A N 1
ATOM 642 C CA . GLY A 1 88 ? 16.679 3.418 -41.317 1.00 77.69 88 GLY A CA 1
ATOM 643 C C . GLY A 1 88 ? 15.376 3.086 -40.585 1.00 77.69 88 GLY A C 1
ATOM 644 O O . GLY A 1 88 ? 15.289 2.149 -39.792 1.00 77.69 88 GLY A O 1
ATOM 645 N N . LYS A 1 89 ? 14.355 3.909 -40.842 1.00 80.31 89 LYS A N 1
ATOM 646 C CA . LYS A 1 89 ? 12.993 3.702 -40.335 1.00 80.31 89 LYS A CA 1
ATOM 647 C C . LYS A 1 89 ? 12.201 2.847 -41.328 1.00 80.31 89 LYS A C 1
ATOM 649 O O . LYS A 1 89 ? 12.413 3.002 -42.531 1.00 80.31 89 LYS A O 1
ATOM 654 N N . PRO A 1 90 ? 11.279 1.988 -40.860 1.00 84.31 90 PRO A N 1
ATOM 655 C CA . PRO A 1 90 ? 10.419 1.229 -41.755 1.00 84.31 90 PRO A CA 1
ATOM 656 C C . PRO A 1 90 ? 9.595 2.177 -42.634 1.00 84.31 90 PRO A C 1
ATOM 658 O O . PRO A 1 90 ? 9.016 3.155 -42.151 1.00 84.31 90 PRO A O 1
ATOM 661 N N . GLU A 1 91 ? 9.541 1.882 -43.930 1.00 87.38 91 GLU A N 1
ATOM 662 C CA . GLU A 1 91 ? 8.685 2.609 -44.864 1.00 87.38 91 GLU A CA 1
ATOM 663 C C . GLU A 1 91 ? 7.211 2.368 -44.531 1.00 87.38 91 GLU A C 1
ATOM 665 O O . GLU A 1 91 ? 6.838 1.339 -43.966 1.00 87.38 91 GLU A O 1
ATOM 670 N N . VAL A 1 92 ? 6.349 3.315 -44.893 1.00 88.06 92 VAL A N 1
ATOM 671 C CA . VAL A 1 92 ? 4.903 3.186 -44.701 1.00 88.06 92 VAL A CA 1
ATOM 672 C C . VAL A 1 92 ? 4.248 2.944 -46.055 1.00 88.06 92 VAL A C 1
ATOM 674 O O . VAL A 1 92 ? 4.394 3.742 -46.979 1.00 88.06 92 VAL A O 1
ATOM 677 N N . SER A 1 93 ? 3.517 1.841 -46.172 1.00 86.00 93 SER A N 1
ATOM 678 C CA . SER A 1 93 ? 2.773 1.456 -47.367 1.00 86.00 93 SER A CA 1
ATOM 679 C C . SER A 1 93 ? 1.558 2.363 -47.613 1.00 86.00 93 SER A C 1
ATOM 681 O O . SER A 1 93 ? 1.120 3.125 -46.746 1.00 86.00 93 SER A O 1
ATOM 683 N N . ALA A 1 94 ? 0.955 2.257 -48.803 1.00 80.69 94 ALA A N 1
ATOM 684 C CA . ALA A 1 94 ? -0.218 3.052 -49.188 1.00 80.69 94 ALA A CA 1
ATOM 685 C C . ALA A 1 94 ? -1.440 2.850 -48.262 1.00 80.69 94 ALA A C 1
ATOM 687 O O . ALA A 1 94 ? -2.244 3.765 -48.092 1.00 80.69 94 ALA A O 1
ATOM 688 N N . ASP A 1 95 ? -1.561 1.683 -47.623 1.00 83.25 95 ASP A N 1
ATOM 689 C CA . ASP A 1 95 ? -2.574 1.350 -46.613 1.00 83.25 95 ASP A CA 1
ATOM 690 C C . ASP A 1 95 ? -2.196 1.794 -45.183 1.00 83.25 95 ASP A C 1
ATOM 692 O O . ASP A 1 95 ? -2.851 1.398 -44.220 1.00 83.25 95 ASP A O 1
ATOM 696 N N . LYS A 1 96 ? -1.180 2.659 -45.033 1.00 85.25 96 LYS A N 1
ATOM 697 C CA . LYS A 1 96 ? -0.677 3.189 -43.751 1.00 85.25 96 LYS A CA 1
ATOM 698 C C . LYS A 1 96 ? -0.128 2.117 -42.797 1.00 85.25 96 LYS A C 1
ATOM 700 O O . LYS A 1 96 ? -0.154 2.319 -41.582 1.00 85.25 96 LYS A O 1
ATOM 705 N N . LYS A 1 97 ? 0.379 0.997 -43.322 1.00 88.12 97 LYS A N 1
ATOM 706 C CA . LYS A 1 97 ? 1.087 -0.026 -42.539 1.00 88.12 97 LYS A CA 1
ATOM 707 C C . LYS A 1 97 ? 2.596 0.127 -42.687 1.00 88.12 97 LYS A C 1
ATOM 709 O O . LYS A 1 97 ? 3.087 0.537 -43.729 1.00 88.12 97 LYS A O 1
ATOM 714 N N . MET A 1 98 ? 3.343 -0.210 -41.647 1.00 90.50 98 MET A N 1
ATOM 715 C CA . MET A 1 98 ? 4.804 -0.221 -41.694 1.00 90.50 98 MET A CA 1
ATOM 716 C C . MET A 1 98 ? 5.291 -1.466 -42.435 1.00 90.50 98 MET A C 1
ATOM 718 O O . MET A 1 98 ? 4.820 -2.573 -42.171 1.00 90.50 98 MET A O 1
ATOM 722 N N . ILE A 1 99 ? 6.233 -1.301 -43.354 1.00 91.19 99 ILE A N 1
ATOM 723 C CA . ILE A 1 99 ? 6.894 -2.397 -44.056 1.00 91.19 99 ILE A CA 1
ATOM 724 C C . ILE A 1 99 ? 8.089 -2.828 -43.191 1.00 91.19 99 ILE A C 1
ATOM 726 O O . ILE A 1 99 ? 8.961 -1.999 -42.924 1.00 91.19 99 ILE A O 1
ATOM 730 N N . PRO A 1 100 ? 8.129 -4.079 -42.695 1.00 92.44 100 PRO A N 1
ATOM 731 C CA . PRO A 1 100 ? 9.232 -4.548 -41.860 1.00 92.44 100 PRO A CA 1
ATOM 732 C C . PRO A 1 100 ? 10.537 -4.587 -42.661 1.00 92.44 100 PRO A C 1
ATOM 734 O O . PRO A 1 100 ? 10.533 -4.919 -43.847 1.00 92.44 100 PRO A O 1
ATOM 737 N N . ILE A 1 101 ? 11.650 -4.266 -42.003 1.00 93.00 101 ILE A N 1
ATOM 738 C CA . ILE A 1 101 ? 12.978 -4.270 -42.627 1.00 93.00 101 ILE A CA 1
ATOM 739 C C . ILE A 1 101 ? 13.461 -5.717 -42.680 1.00 93.00 101 ILE A C 1
ATOM 741 O O . ILE A 1 101 ? 13.435 -6.412 -41.669 1.00 93.00 101 ILE A O 1
ATOM 745 N N . GLU A 1 102 ? 13.891 -6.186 -43.844 1.00 93.06 102 GLU A N 1
ATOM 746 C CA . GLU A 1 102 ? 14.324 -7.570 -44.030 1.00 93.06 102 GLU A CA 1
ATOM 747 C C . GLU A 1 102 ? 15.851 -7.666 -44.085 1.00 93.06 102 GLU A C 1
ATOM 749 O O . GLU A 1 102 ? 16.499 -6.929 -44.828 1.00 93.06 102 GLU A O 1
ATOM 754 N N . ASN A 1 103 ? 16.429 -8.591 -43.318 1.00 95.00 103 ASN A N 1
ATOM 755 C CA . ASN A 1 103 ? 17.827 -8.987 -43.472 1.00 95.00 103 ASN A CA 1
ATOM 756 C C . ASN A 1 103 ? 18.003 -10.475 -43.136 1.00 95.00 103 ASN A C 1
ATOM 758 O O . ASN A 1 103 ? 17.228 -11.044 -42.369 1.00 95.00 103 ASN A O 1
ATOM 762 N N . TYR A 1 104 ? 19.006 -11.122 -43.731 1.00 95.56 104 TYR A N 1
ATOM 763 C CA . TYR A 1 104 ? 19.297 -12.556 -43.568 1.00 95.56 104 TYR A CA 1
ATOM 764 C C . TYR A 1 104 ? 18.095 -13.498 -43.807 1.00 95.56 104 TYR A C 1
ATOM 766 O O . TYR A 1 104 ? 18.057 -14.597 -43.249 1.00 95.56 104 TYR A O 1
ATOM 774 N N . GLY A 1 105 ? 17.124 -13.075 -44.630 1.00 93.12 105 GLY A N 1
ATOM 775 C CA . GLY A 1 105 ? 15.889 -13.817 -44.920 1.00 93.12 105 GLY A CA 1
ATOM 776 C C . GLY A 1 105 ? 14.807 -13.719 -43.836 1.00 93.12 105 GLY A C 1
ATOM 777 O O . GLY A 1 105 ? 13.857 -14.500 -43.852 1.00 93.12 105 GLY A O 1
ATOM 778 N N . VAL A 1 106 ? 14.945 -12.791 -42.882 1.00 97.31 106 VAL A N 1
ATOM 779 C CA . VAL A 1 106 ? 14.006 -12.578 -41.773 1.00 97.31 106 VAL A CA 1
ATOM 780 C C . VAL A 1 106 ? 13.459 -11.157 -41.827 1.00 97.31 106 VAL A C 1
ATOM 782 O O . VAL A 1 106 ? 14.220 -10.188 -41.879 1.00 97.31 106 VAL A O 1
ATOM 785 N N . LYS A 1 107 ? 12.131 -11.024 -41.778 1.00 96.12 107 LYS A N 1
ATOM 786 C CA . LYS A 1 107 ? 11.466 -9.721 -41.667 1.00 96.12 107 LYS A CA 1
ATOM 787 C C . LYS A 1 107 ? 11.496 -9.253 -40.222 1.00 96.12 107 LYS A C 1
ATOM 789 O O . LYS A 1 107 ? 10.983 -9.949 -39.353 1.00 96.12 107 LYS A O 1
ATOM 794 N N . CYS A 1 108 ? 12.029 -8.073 -39.961 1.00 94.69 108 CYS A N 1
ATOM 795 C CA . CYS A 1 108 ? 12.237 -7.565 -38.615 1.00 94.69 108 CYS A CA 1
ATOM 796 C C . CYS A 1 108 ? 11.403 -6.311 -38.347 1.00 94.69 108 CYS A C 1
ATOM 798 O O . CYS A 1 108 ? 11.303 -5.409 -39.183 1.00 94.69 108 CYS A O 1
ATOM 800 N N . MET A 1 109 ? 10.850 -6.234 -37.140 1.00 92.50 109 MET A N 1
ATOM 801 C CA . MET A 1 109 ? 10.283 -5.009 -36.586 1.00 92.50 109 MET A CA 1
ATOM 802 C C . MET A 1 109 ? 10.801 -4.822 -35.164 1.00 92.50 109 MET A C 1
ATOM 804 O O . MET A 1 109 ? 10.792 -5.769 -34.378 1.00 92.50 109 MET A O 1
ATOM 808 N N . SER A 1 110 ? 11.251 -3.612 -34.833 1.00 88.00 110 SER A N 1
ATOM 809 C CA . SER A 1 110 ? 11.751 -3.293 -33.496 1.00 88.00 110 SER A CA 1
ATOM 810 C C . SER A 1 110 ? 11.382 -1.886 -33.060 1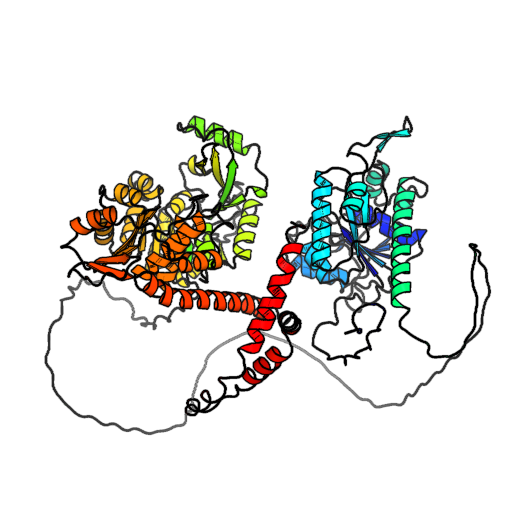.00 88.00 110 SER A C 1
ATOM 812 O O . SER A 1 110 ? 11.318 -0.964 -33.877 1.00 88.00 110 SER A O 1
ATOM 814 N N . MET A 1 111 ? 11.210 -1.721 -31.746 1.00 75.00 111 MET A N 1
ATOM 815 C CA . MET A 1 111 ? 11.049 -0.419 -31.102 1.00 75.00 111 MET A CA 1
ATOM 816 C C . MET A 1 111 ? 12.202 0.530 -31.427 1.00 75.00 111 MET A C 1
ATOM 818 O O . MET A 1 111 ? 11.963 1.714 -31.662 1.00 75.00 111 MET A O 1
ATOM 822 N N . GLY A 1 112 ? 13.435 0.016 -31.502 1.00 70.38 112 GLY A N 1
ATOM 823 C CA . GLY A 1 112 ? 14.619 0.821 -31.811 1.00 70.38 112 GLY A CA 1
ATOM 824 C C . GLY A 1 112 ? 14.571 1.460 -33.202 1.00 70.38 112 GLY A C 1
ATOM 825 O O . GLY A 1 112 ? 15.190 2.493 -33.416 1.00 70.38 112 GLY A O 1
ATOM 826 N N . SER A 1 113 ? 13.782 0.908 -34.130 1.00 68.75 113 SER A N 1
ATOM 827 C CA . SER A 1 113 ? 13.587 1.469 -35.475 1.00 68.75 113 SER A CA 1
ATOM 828 C C . SER A 1 113 ? 12.494 2.547 -35.539 1.00 68.75 113 SER A C 1
ATOM 830 O O . SER A 1 113 ? 12.386 3.253 -36.543 1.00 68.75 113 SER A O 1
ATOM 832 N N . LEU A 1 114 ? 11.662 2.677 -34.497 1.00 70.31 114 LEU A N 1
ATOM 833 C CA . LEU A 1 114 ? 10.588 3.678 -34.414 1.00 70.31 114 LEU A CA 1
ATOM 834 C C . LEU A 1 114 ? 11.031 4.970 -33.710 1.00 70.31 114 LEU A C 1
ATOM 836 O O . LEU A 1 114 ? 10.411 6.018 -33.904 1.00 70.31 114 LEU A O 1
ATOM 840 N N . VAL A 1 115 ? 12.113 4.908 -32.933 1.00 66.69 115 VAL A N 1
ATOM 841 C CA . VAL A 1 115 ? 12.689 6.031 -32.179 1.00 66.69 115 VAL A CA 1
ATOM 842 C C . VAL A 1 115 ? 13.863 6.647 -32.944 1.00 66.69 115 VAL A C 1
ATOM 844 O O . VAL A 1 115 ? 14.561 5.956 -33.680 1.00 66.69 115 VAL A O 1
ATOM 847 N N . ALA A 1 116 ? 14.052 7.966 -32.846 1.00 58.06 116 ALA A N 1
ATOM 848 C CA . ALA A 1 116 ? 15.213 8.632 -33.434 1.00 58.06 116 ALA A CA 1
ATOM 849 C C . ALA A 1 116 ? 16.477 8.362 -32.597 1.00 58.06 116 ALA A C 1
ATOM 851 O O . ALA A 1 116 ? 16.420 8.364 -31.368 1.00 58.06 116 ALA A O 1
ATOM 852 N N . GLU A 1 117 ? 17.620 8.140 -33.253 1.00 53.22 117 GLU A N 1
ATOM 853 C CA . GLU A 1 117 ? 18.904 7.956 -32.566 1.00 53.22 117 GLU A CA 1
ATOM 854 C C . GLU A 1 117 ? 19.208 9.158 -31.650 1.00 53.22 117 GLU A C 1
ATOM 856 O O . GLU A 1 117 ? 19.196 10.303 -32.097 1.00 53.22 117 GLU A O 1
ATOM 861 N N . GLY A 1 118 ? 19.478 8.894 -30.366 1.00 49.50 118 GLY A N 1
ATOM 862 C CA . GLY A 1 118 ? 19.875 9.910 -29.380 1.00 49.50 118 GLY A CA 1
ATOM 863 C C . GLY A 1 118 ? 18.747 10.540 -28.550 1.00 49.50 118 GLY A C 1
ATOM 864 O O . GLY A 1 118 ? 19.048 11.312 -27.642 1.00 49.50 118 GLY A O 1
ATOM 865 N N . GLU A 1 119 ? 17.473 10.209 -28.792 1.00 51.34 119 GLU A N 1
ATOM 866 C CA . GLU A 1 119 ? 16.357 10.691 -27.961 1.00 51.34 119 GLU A CA 1
ATOM 867 C C . GLU A 1 119 ? 16.050 9.730 -26.800 1.00 51.34 119 GLU A C 1
ATOM 869 O O . GLU A 1 119 ? 15.640 8.585 -27.000 1.00 51.34 119 GLU A O 1
ATOM 874 N N . ALA A 1 120 ? 16.197 10.210 -25.561 1.00 45.38 120 ALA A N 1
ATOM 875 C CA . ALA A 1 120 ? 15.735 9.501 -24.371 1.00 45.38 120 ALA A CA 1
ATOM 876 C C . ALA A 1 120 ? 14.206 9.638 -24.247 1.00 45.38 120 ALA A C 1
ATOM 878 O O . ALA A 1 120 ? 13.694 10.610 -23.692 1.00 45.38 120 ALA A O 1
ATOM 879 N N . ILE A 1 121 ? 13.459 8.678 -24.798 1.00 57.09 121 ILE A N 1
ATOM 880 C CA . ILE A 1 121 ? 11.997 8.637 -24.672 1.00 57.09 121 ILE A CA 1
ATOM 881 C C . ILE A 1 121 ? 11.617 7.921 -23.374 1.00 57.09 121 ILE A C 1
ATOM 883 O O . ILE A 1 121 ? 11.931 6.748 -23.181 1.00 57.09 121 ILE A O 1
ATOM 887 N N . VAL A 1 122 ? 10.881 8.612 -22.501 1.00 57.88 122 VAL A N 1
ATOM 888 C CA . VAL A 1 122 ? 10.279 8.000 -21.308 1.00 57.88 122 VAL A CA 1
ATOM 889 C C . VAL A 1 122 ? 9.083 7.143 -21.731 1.00 57.88 122 VAL A C 1
ATOM 891 O O . VAL A 1 122 ? 8.017 7.650 -22.094 1.00 57.88 122 VAL A O 1
ATOM 894 N N . TRP A 1 123 ? 9.252 5.824 -21.691 1.00 60.62 123 TRP A N 1
ATOM 895 C CA . TRP A 1 123 ? 8.219 4.854 -22.046 1.00 60.62 123 TRP A CA 1
ATOM 896 C C . TRP A 1 123 ? 7.186 4.684 -20.925 1.00 60.62 123 TRP A C 1
ATOM 898 O O . TRP A 1 123 ? 7.375 3.900 -20.001 1.00 60.62 123 TRP A O 1
ATOM 908 N N . ARG A 1 124 ? 6.047 5.382 -21.017 1.00 58.47 124 ARG A N 1
ATOM 909 C CA . ARG A 1 124 ? 4.890 5.136 -20.132 1.00 58.47 124 ARG A CA 1
ATOM 910 C C . ARG A 1 124 ? 4.099 3.908 -20.599 1.00 58.47 124 ARG A C 1
ATOM 912 O O . ARG A 1 124 ? 3.950 3.705 -21.804 1.00 58.47 124 ARG A O 1
ATOM 919 N N . GLY A 1 125 ? 3.509 3.138 -19.680 1.00 65.25 125 GLY A N 1
ATOM 920 C CA . GLY A 1 125 ? 2.779 1.889 -19.982 1.00 65.25 125 GLY A CA 1
ATOM 921 C C . GLY A 1 125 ? 1.815 1.954 -21.186 1.00 65.25 125 GLY A C 1
ATOM 922 O O . GLY A 1 125 ? 1.929 1.136 -22.101 1.00 65.25 125 GLY A O 1
ATOM 923 N N . PRO A 1 126 ? 0.924 2.960 -21.297 1.00 68.19 126 PRO A N 1
ATOM 924 C CA . PRO A 1 126 ? 0.038 3.097 -22.459 1.00 68.19 126 PRO A CA 1
ATOM 925 C C . PRO A 1 126 ? 0.761 3.313 -23.801 1.00 68.19 126 PRO A C 1
ATOM 927 O O . PRO A 1 126 ? 0.261 2.891 -24.844 1.00 68.19 126 PRO A O 1
ATOM 930 N N . MET A 1 127 ? 1.933 3.957 -23.797 1.00 72.62 127 MET A N 1
ATOM 931 C CA . MET A 1 127 ? 2.741 4.180 -25.003 1.00 72.62 127 MET A CA 1
ATOM 932 C C . MET A 1 127 ? 3.404 2.887 -25.468 1.00 72.62 127 MET A C 1
ATOM 934 O O . MET A 1 127 ? 3.346 2.579 -26.656 1.00 72.62 127 MET A O 1
ATOM 938 N N . VAL A 1 128 ? 3.954 2.112 -24.530 1.00 71.12 128 VAL A N 1
ATOM 939 C CA . VAL A 1 128 ? 4.507 0.770 -24.775 1.00 71.12 128 VAL A CA 1
ATOM 940 C C . VAL A 1 128 ? 3.450 -0.115 -25.432 1.00 71.12 128 VAL A C 1
ATOM 942 O O . VAL A 1 128 ? 3.681 -0.708 -26.481 1.00 71.12 128 VAL A O 1
ATOM 945 N N . MET A 1 129 ? 2.242 -0.122 -24.869 1.00 74.94 129 MET A N 1
ATOM 946 C CA . MET A 1 129 ? 1.124 -0.916 -25.376 1.00 74.94 129 MET A CA 1
ATOM 947 C C . MET A 1 129 ? 0.694 -0.500 -26.781 1.00 74.94 129 MET A C 1
ATOM 949 O O . MET A 1 129 ? 0.485 -1.352 -27.644 1.00 74.94 129 MET A O 1
ATOM 953 N N . LYS A 1 130 ? 0.604 0.809 -27.033 1.00 80.00 130 LYS A N 1
ATOM 954 C CA . LYS A 1 130 ? 0.274 1.344 -28.356 1.00 80.00 130 LYS A CA 1
ATOM 955 C C . LYS A 1 130 ? 1.356 1.017 -29.387 1.00 80.00 130 LYS A C 1
ATOM 957 O O . LYS A 1 130 ? 1.022 0.677 -30.519 1.00 80.00 130 LYS A O 1
ATOM 962 N N . ALA A 1 131 ? 2.628 1.097 -29.008 1.00 79.62 131 ALA A N 1
ATOM 963 C CA . ALA A 1 131 ? 3.738 0.785 -29.896 1.00 79.62 131 ALA A CA 1
ATOM 964 C C . ALA A 1 131 ? 3.805 -0.715 -30.221 1.00 79.62 131 ALA A C 1
ATOM 966 O O . ALA A 1 131 ? 3.897 -1.077 -31.390 1.00 79.62 131 ALA A O 1
ATOM 967 N N . LEU A 1 132 ? 3.633 -1.594 -29.229 1.00 79.31 132 LEU A N 1
ATOM 968 C CA . LEU A 1 132 ? 3.507 -3.040 -29.442 1.00 79.31 132 LEU A CA 1
ATOM 969 C C . LEU A 1 132 ? 2.315 -3.380 -30.349 1.00 79.31 132 LEU A C 1
ATOM 971 O O . LEU A 1 132 ? 2.422 -4.227 -31.234 1.00 79.31 132 LEU A O 1
ATOM 975 N N . GLU A 1 133 ? 1.180 -2.700 -30.184 1.00 83.00 133 GLU A N 1
ATOM 976 C CA . GLU A 1 133 ? 0.021 -2.865 -31.066 1.00 83.00 133 GLU A CA 1
ATOM 977 C C . GLU A 1 133 ? 0.318 -2.406 -32.502 1.00 83.00 133 GLU A C 1
ATOM 979 O O . GLU A 1 133 ? -0.041 -3.094 -33.461 1.00 83.00 133 GLU A O 1
ATOM 984 N N . GLN A 1 134 ? 1.048 -1.301 -32.666 1.00 84.25 134 GLN A N 1
ATOM 985 C CA . GLN A 1 134 ? 1.514 -0.839 -33.973 1.00 84.25 134 GLN A CA 1
ATOM 986 C C . GLN A 1 134 ? 2.526 -1.795 -34.613 1.00 84.25 134 GLN A C 1
ATOM 988 O O . GLN A 1 134 ? 2.397 -2.069 -35.800 1.00 84.25 134 GLN A O 1
ATOM 993 N N . MET A 1 135 ? 3.479 -2.352 -33.864 1.00 85.62 135 MET A N 1
ATOM 994 C CA . MET A 1 135 ? 4.478 -3.296 -34.388 1.00 85.62 135 MET A CA 1
ATOM 995 C C . MET A 1 135 ? 3.925 -4.702 -34.646 1.00 85.62 135 MET A C 1
ATOM 997 O O . MET A 1 135 ? 4.517 -5.479 -35.389 1.00 85.62 135 MET A O 1
ATOM 1001 N N . THR A 1 136 ? 2.781 -5.047 -34.058 1.00 85.06 136 THR A N 1
ATOM 1002 C CA . THR A 1 136 ? 2.116 -6.334 -34.305 1.00 85.06 136 THR A CA 1
ATOM 1003 C C . THR A 1 136 ? 1.091 -6.220 -35.429 1.00 85.06 136 THR A C 1
ATOM 1005 O O . THR A 1 136 ? 1.182 -6.950 -36.412 1.00 85.06 136 THR A O 1
ATOM 1008 N N . ARG A 1 137 ? 0.138 -5.283 -35.329 1.00 85.62 137 ARG A N 1
ATOM 1009 C CA . ARG A 1 137 ? -1.010 -5.158 -36.254 1.00 85.62 137 ARG A CA 1
ATOM 1010 C C . ARG A 1 137 ? -0.863 -4.037 -37.281 1.00 85.62 137 ARG A C 1
ATOM 1012 O O . ARG A 1 137 ? -1.442 -4.113 -38.364 1.00 85.62 137 ARG A O 1
ATOM 1019 N N . GLY A 1 138 ? -0.087 -3.005 -36.961 1.00 87.50 138 GLY A N 1
ATOM 1020 C CA . GLY A 1 138 ? 0.221 -1.887 -37.859 1.00 87.50 138 GLY A CA 1
ATOM 1021 C C . GLY A 1 138 ? 1.338 -2.185 -38.863 1.00 87.50 138 GLY A C 1
ATOM 1022 O O . GLY A 1 138 ? 1.826 -1.258 -39.504 1.00 87.50 138 GLY A O 1
ATOM 1023 N N . VAL A 1 139 ? 1.741 -3.450 -39.011 1.00 90.44 139 VAL A N 1
ATOM 1024 C CA . VAL A 1 139 ? 2.842 -3.895 -39.876 1.00 90.44 139 VAL A CA 1
ATOM 1025 C C . VAL A 1 139 ? 2.319 -4.773 -41.003 1.00 90.44 139 VAL A C 1
ATOM 1027 O O . VAL A 1 139 ? 1.429 -5.605 -40.817 1.00 90.44 139 VAL A O 1
ATOM 1030 N N . HIS A 1 140 ? 2.893 -4.608 -42.189 1.00 91.31 140 HIS A N 1
ATOM 1031 C CA . HIS A 1 140 ? 2.645 -5.456 -43.342 1.00 91.31 140 HIS A CA 1
ATOM 1032 C C . HIS A 1 140 ? 3.579 -6.681 -43.319 1.00 91.31 140 HIS A C 1
ATOM 1034 O O . HIS A 1 140 ? 4.497 -6.808 -44.128 1.00 91.31 140 HIS A O 1
ATOM 1040 N N . TRP A 1 141 ? 3.350 -7.599 -42.371 1.00 91.25 141 TRP A N 1
ATOM 1041 C CA . TRP A 1 141 ? 4.139 -8.836 -42.239 1.00 91.25 141 TRP A CA 1
ATOM 1042 C C . TRP A 1 141 ? 4.063 -9.727 -43.496 1.00 91.25 141 TRP A C 1
ATOM 1044 O O . TRP A 1 141 ? 5.042 -10.380 -43.879 1.00 91.25 141 TRP A O 1
ATOM 1054 N N . GLY A 1 142 ? 2.925 -9.697 -44.194 1.00 89.31 142 GLY A N 1
ATOM 1055 C CA . GLY A 1 142 ? 2.617 -10.602 -45.299 1.00 89.31 142 GLY A CA 1
ATOM 1056 C C . GLY A 1 142 ? 2.320 -12.014 -44.789 1.00 89.31 142 GLY A C 1
ATOM 1057 O O . GLY A 1 142 ? 1.856 -12.185 -43.666 1.00 89.31 142 GLY A O 1
ATOM 1058 N N . HIS A 1 143 ? 2.588 -13.027 -45.613 1.00 93.56 143 HIS A N 1
ATOM 1059 C CA . HIS A 1 143 ? 2.433 -14.423 -45.205 1.00 93.56 143 HIS A CA 1
ATOM 1060 C C . HIS A 1 143 ? 3.705 -14.944 -44.534 1.00 93.56 143 HIS A C 1
ATOM 1062 O O . HIS A 1 143 ? 4.720 -15.120 -45.213 1.00 93.56 143 HIS A O 1
ATOM 1068 N N . LEU A 1 144 ? 3.628 -15.205 -43.229 1.00 94.69 144 LEU A N 1
ATOM 1069 C CA . LEU A 1 144 ? 4.694 -15.798 -42.425 1.00 94.69 144 LEU A CA 1
ATOM 1070 C C . LEU A 1 144 ? 4.279 -17.182 -41.931 1.00 94.69 144 LEU A C 1
ATOM 1072 O O . LEU A 1 144 ? 3.156 -17.381 -41.465 1.00 94.69 144 LEU A O 1
ATOM 1076 N N . ASP A 1 145 ? 5.212 -18.126 -41.998 1.00 93.94 145 ASP A N 1
ATOM 1077 C CA . ASP A 1 145 ? 5.058 -19.416 -41.332 1.00 93.94 145 ASP A CA 1
ATOM 1078 C C . ASP A 1 145 ? 5.242 -19.255 -39.821 1.00 93.94 145 ASP A C 1
ATOM 1080 O O . ASP A 1 145 ? 4.567 -19.920 -39.044 1.00 93.94 145 ASP A O 1
ATOM 1084 N N . ILE A 1 146 ? 6.102 -18.325 -39.400 1.00 94.25 146 ILE A N 1
ATOM 1085 C CA . ILE A 1 146 ? 6.380 -18.088 -37.988 1.00 94.25 146 ILE A CA 1
ATOM 1086 C C . ILE A 1 146 ? 6.758 -16.633 -37.702 1.00 94.25 146 ILE A C 1
ATOM 1088 O O . ILE A 1 146 ? 7.538 -16.022 -38.432 1.00 94.25 146 ILE A O 1
ATOM 1092 N N . LEU A 1 147 ? 6.248 -16.102 -36.592 1.00 95.75 147 LEU A N 1
ATOM 1093 C CA . LEU A 1 147 ? 6.732 -14.885 -35.950 1.00 95.75 147 LEU A CA 1
ATOM 1094 C C . LEU A 1 147 ? 7.423 -15.233 -34.626 1.00 95.75 147 LEU A C 1
ATOM 1096 O O . LEU A 1 147 ? 6.789 -15.729 -33.694 1.00 95.75 147 LEU A O 1
ATOM 1100 N N . VAL A 1 148 ? 8.720 -14.955 -34.536 1.00 96.38 148 VAL A N 1
ATOM 1101 C CA . VAL A 1 148 ? 9.495 -15.048 -33.295 1.00 96.38 148 VAL A CA 1
ATOM 1102 C C . VAL A 1 148 ? 9.388 -13.713 -32.564 1.00 96.38 148 VAL A C 1
ATOM 1104 O O . VAL A 1 148 ? 9.685 -12.670 -33.140 1.00 96.38 148 VAL A O 1
ATOM 1107 N N . VAL A 1 149 ? 8.962 -13.736 -31.305 1.00 94.62 149 VAL A N 1
ATOM 1108 C CA . VAL A 1 149 ? 8.813 -12.544 -30.464 1.00 94.62 149 VAL A CA 1
ATOM 1109 C C . VAL A 1 149 ? 9.873 -12.575 -29.372 1.00 94.62 149 VAL A C 1
ATOM 1111 O O . VAL A 1 149 ? 9.840 -13.447 -28.504 1.00 94.62 149 VAL A O 1
ATOM 1114 N N . ASP A 1 150 ? 10.809 -11.631 -29.411 1.00 93.75 150 ASP A N 1
ATOM 1115 C CA . ASP A 1 150 ? 11.768 -11.407 -28.333 1.00 93.75 150 ASP A CA 1
ATOM 1116 C C . ASP A 1 150 ? 11.071 -10.652 -27.199 1.00 93.75 150 ASP A C 1
ATOM 1118 O O . ASP A 1 150 ? 10.771 -9.465 -27.316 1.00 93.75 150 ASP A O 1
ATOM 1122 N N . MET A 1 151 ? 10.734 -11.361 -26.125 1.00 91.38 151 MET A N 1
ATOM 1123 C CA . MET A 1 151 ? 9.938 -10.806 -25.028 1.00 91.38 151 MET A CA 1
ATOM 1124 C C . MET A 1 151 ? 10.780 -9.861 -24.159 1.00 91.38 151 MET A C 1
ATOM 1126 O O . MET A 1 151 ? 11.984 -10.064 -24.064 1.00 91.38 151 MET A O 1
ATOM 1130 N N . PRO A 1 152 ? 10.202 -8.876 -23.456 1.00 86.31 152 PRO A N 1
ATOM 1131 C CA . PRO A 1 152 ? 10.938 -8.130 -22.430 1.00 86.31 152 PRO A CA 1
ATOM 1132 C C . PRO A 1 152 ? 11.425 -9.066 -21.301 1.00 86.31 152 PRO A C 1
ATOM 1134 O O . PRO A 1 152 ? 10.874 -10.160 -21.137 1.00 86.31 152 PRO A O 1
ATOM 1137 N N . PRO A 1 153 ? 12.454 -8.690 -20.521 1.00 79.62 153 PRO A N 1
ATOM 1138 C CA . PRO A 1 153 ? 12.913 -9.497 -19.394 1.00 79.62 153 PRO A CA 1
ATOM 1139 C C . PRO A 1 153 ? 11.902 -9.491 -18.234 1.00 79.62 153 PRO A C 1
ATOM 1141 O O . PRO A 1 153 ? 11.198 -8.506 -18.007 1.00 79.62 153 PRO A O 1
ATOM 1144 N N . GLY A 1 154 ? 11.905 -10.560 -17.433 1.00 77.88 154 GLY A N 1
ATOM 1145 C CA . GLY A 1 154 ? 11.165 -10.628 -16.170 1.00 77.88 154 GLY A CA 1
ATOM 1146 C C . GLY A 1 154 ? 9.854 -11.406 -16.260 1.00 77.88 154 GLY A C 1
ATOM 1147 O O . GLY A 1 154 ? 9.737 -12.400 -16.969 1.00 77.88 154 GLY A O 1
ATOM 1148 N N . THR A 1 155 ? 8.871 -10.987 -15.463 1.00 73.94 155 THR A N 1
ATOM 1149 C CA . THR A 1 155 ? 7.479 -11.476 -15.511 1.00 73.94 155 THR A CA 1
ATOM 1150 C C . THR A 1 155 ? 6.483 -10.324 -15.338 1.00 73.94 155 THR A C 1
ATOM 1152 O O . THR A 1 155 ? 5.407 -10.519 -14.781 1.00 73.94 155 THR A O 1
ATOM 1155 N N . GLY A 1 156 ? 6.875 -9.110 -15.740 1.00 66.81 156 GLY A N 1
ATOM 1156 C CA . GLY A 1 156 ? 6.095 -7.882 -15.549 1.00 66.81 156 GLY A CA 1
ATOM 1157 C C . GLY A 1 156 ? 5.025 -7.640 -16.620 1.00 66.81 156 GLY A C 1
ATOM 1158 O O . GLY A 1 156 ? 4.837 -8.435 -17.547 1.00 66.81 156 GLY A O 1
ATOM 1159 N N . ASP A 1 157 ? 4.355 -6.492 -16.514 1.00 68.62 157 ASP A N 1
ATOM 1160 C CA . ASP A 1 157 ? 3.148 -6.159 -17.281 1.00 68.62 157 ASP A CA 1
ATOM 1161 C C . ASP A 1 157 ? 3.320 -6.192 -18.797 1.00 68.62 157 ASP A C 1
ATOM 1163 O O . ASP A 1 157 ? 2.409 -6.630 -19.498 1.00 68.62 157 ASP A O 1
ATOM 1167 N N . ALA A 1 158 ? 4.473 -5.777 -19.329 1.00 70.19 158 ALA A N 1
ATOM 1168 C CA . ALA A 1 158 ? 4.722 -5.803 -20.771 1.00 70.19 158 ALA A CA 1
ATOM 1169 C C . ALA A 1 158 ? 4.692 -7.240 -21.325 1.00 70.19 158 ALA A C 1
ATOM 1171 O O . ALA A 1 158 ? 4.086 -7.497 -22.367 1.00 70.19 158 ALA A O 1
ATOM 1172 N N . GLN A 1 159 ? 5.267 -8.201 -20.596 1.00 78.88 159 GLN A N 1
ATOM 1173 C CA . GLN A 1 159 ? 5.312 -9.603 -21.009 1.00 78.88 159 GLN A CA 1
ATOM 1174 C C . GLN A 1 159 ? 3.933 -10.269 -20.930 1.00 78.88 159 GLN A C 1
ATOM 1176 O O . GLN A 1 159 ? 3.535 -10.987 -21.853 1.00 78.88 159 GLN A O 1
ATOM 1181 N N . ILE A 1 160 ? 3.179 -9.992 -19.860 1.00 80.31 160 ILE A N 1
ATOM 1182 C CA . ILE A 1 160 ? 1.794 -10.459 -19.690 1.00 80.31 160 ILE A CA 1
ATOM 1183 C C . ILE A 1 160 ? 0.905 -9.855 -20.782 1.00 80.31 160 ILE A C 1
ATOM 1185 O O . ILE A 1 160 ? 0.143 -10.564 -21.437 1.00 80.31 160 ILE A O 1
ATOM 1189 N N . SER A 1 161 ? 1.062 -8.561 -21.044 1.00 75.88 161 SER A N 1
ATOM 1190 C CA . SER A 1 161 ? 0.295 -7.824 -22.043 1.00 75.88 161 SER A CA 1
ATOM 1191 C C . SER A 1 161 ? 0.489 -8.346 -23.463 1.00 75.88 161 SER A C 1
ATOM 1193 O O . SER A 1 161 ? -0.491 -8.509 -24.192 1.00 75.88 161 SER A O 1
ATOM 1195 N N . ILE A 1 162 ? 1.731 -8.636 -23.867 1.00 80.00 162 ILE A N 1
ATOM 1196 C CA . ILE A 1 162 ? 2.024 -9.251 -25.171 1.00 80.00 162 ILE A CA 1
ATOM 1197 C C . ILE A 1 162 ? 1.372 -10.634 -25.249 1.00 80.00 162 ILE A C 1
ATOM 1199 O O . ILE A 1 162 ? 0.707 -10.944 -26.238 1.00 80.00 162 ILE A O 1
ATOM 1203 N N . SER A 1 163 ? 1.488 -11.426 -24.181 1.00 83.69 163 SER A N 1
ATOM 1204 C CA . SER A 1 163 ? 0.947 -12.789 -24.118 1.00 83.69 163 SER A CA 1
ATOM 1205 C C . SER A 1 163 ? -0.585 -12.840 -24.141 1.00 83.69 163 SER A C 1
ATOM 1207 O O . SER A 1 163 ? -1.157 -13.785 -24.665 1.00 83.69 163 SER A O 1
ATOM 1209 N N . GLN A 1 164 ? -1.264 -11.819 -23.610 1.00 79.44 164 GLN A N 1
ATOM 1210 C CA . GLN A 1 164 ? -2.728 -11.716 -23.631 1.00 79.44 164 GLN A CA 1
ATOM 1211 C C . GLN A 1 164 ? -3.280 -11.148 -24.945 1.00 79.44 164 GLN A C 1
ATOM 1213 O O . GLN A 1 164 ? -4.457 -11.332 -25.253 1.00 79.44 164 GLN A O 1
ATOM 1218 N N . ARG A 1 165 ? -2.461 -10.417 -25.710 1.00 78.94 165 ARG A N 1
ATOM 1219 C CA . ARG A 1 165 ? -2.879 -9.733 -26.946 1.00 78.94 165 ARG A CA 1
ATOM 1220 C C . ARG A 1 165 ? -2.490 -10.473 -28.216 1.00 78.94 165 ARG A C 1
ATOM 1222 O O . ARG A 1 165 ? -3.064 -10.170 -29.265 1.00 78.94 165 ARG A O 1
ATOM 1229 N N . LEU A 1 166 ? -1.525 -11.382 -28.137 1.00 83.50 166 LEU A N 1
ATOM 1230 C CA . LEU A 1 166 ? -1.121 -12.266 -29.222 1.00 83.50 166 LEU A CA 1
ATOM 1231 C C . LEU A 1 166 ? -1.557 -13.688 -28.905 1.00 83.50 166 LEU A C 1
ATOM 1233 O O . LEU A 1 166 ? -1.351 -14.176 -27.798 1.00 83.50 166 LEU A O 1
ATOM 1237 N N . GLN A 1 167 ? -2.114 -14.377 -29.894 1.00 86.25 167 GLN A N 1
ATOM 1238 C CA . GLN A 1 167 ? -2.313 -15.815 -29.791 1.00 86.25 167 GLN A CA 1
ATOM 1239 C C . GLN A 1 167 ? -0.961 -16.530 -29.945 1.00 86.25 167 GLN A C 1
ATOM 1241 O O . GLN A 1 167 ? -0.562 -16.885 -31.051 1.00 86.25 167 GLN A O 1
ATOM 1246 N N . LEU A 1 168 ? -0.238 -16.694 -28.834 1.00 90.50 168 LEU A N 1
ATOM 1247 C CA . LEU A 1 168 ? 1.046 -17.392 -28.809 1.00 90.50 168 LEU A CA 1
ATOM 1248 C C . LEU A 1 168 ? 0.840 -18.906 -28.961 1.00 90.50 168 LEU A C 1
ATOM 1250 O O . LEU A 1 168 ? 0.142 -19.531 -28.163 1.00 90.50 168 LEU A O 1
ATOM 1254 N N . SER A 1 169 ? 1.506 -19.508 -29.946 1.00 91.06 169 SER A N 1
ATOM 1255 C CA . SER A 1 169 ? 1.558 -20.962 -30.149 1.00 91.06 169 SER A CA 1
ATOM 1256 C C . SER A 1 169 ? 2.395 -21.660 -29.070 1.00 91.06 169 SER A C 1
ATOM 1258 O O . SER A 1 169 ? 2.226 -22.855 -28.818 1.00 91.06 169 SER A O 1
ATOM 1260 N N . GLY A 1 170 ? 3.297 -20.930 -28.412 1.00 91.69 170 GLY A N 1
ATOM 1261 C CA . GLY A 1 170 ? 4.015 -21.386 -27.227 1.00 91.69 170 GLY A CA 1
ATOM 1262 C C . GLY A 1 170 ? 5.198 -20.500 -26.845 1.00 91.69 170 GLY A C 1
ATOM 1263 O O . GLY A 1 170 ? 5.540 -19.558 -27.560 1.00 91.69 170 GLY A O 1
ATOM 1264 N N . ALA A 1 171 ? 5.818 -20.815 -25.708 1.00 93.62 171 ALA A N 1
ATOM 1265 C CA . ALA A 1 171 ? 6.960 -20.082 -25.170 1.00 93.62 171 ALA A CA 1
ATOM 1266 C C . ALA A 1 171 ? 8.221 -20.956 -25.078 1.00 93.62 171 ALA A C 1
ATOM 1268 O O . ALA A 1 171 ? 8.185 -22.072 -24.551 1.00 93.62 171 ALA A O 1
ATOM 1269 N N . LEU A 1 172 ? 9.337 -20.425 -25.575 1.00 95.00 172 LEU A N 1
ATOM 1270 C CA . LEU A 1 172 ? 10.693 -20.921 -25.372 1.00 95.00 172 LEU A CA 1
ATOM 1271 C C . LEU A 1 172 ? 11.328 -20.167 -24.202 1.00 95.00 172 LEU A C 1
ATOM 1273 O O . LEU A 1 172 ? 11.465 -18.944 -24.259 1.00 95.00 172 LEU A O 1
ATOM 1277 N N . ILE A 1 173 ? 11.748 -20.893 -23.168 1.00 95.25 173 ILE A N 1
ATOM 1278 C CA . ILE A 1 173 ? 12.418 -20.309 -22.004 1.00 95.25 173 ILE A CA 1
ATOM 1279 C C . ILE A 1 173 ? 13.933 -20.417 -22.172 1.00 95.25 173 ILE A C 1
ATOM 1281 O O . ILE A 1 173 ? 14.458 -21.501 -22.411 1.00 95.25 173 ILE A O 1
ATOM 1285 N N . VAL A 1 174 ? 14.643 -19.301 -22.020 1.00 95.75 174 VAL A N 1
ATOM 1286 C CA . VAL A 1 174 ? 16.110 -19.233 -22.078 1.00 95.75 174 VAL A CA 1
ATOM 1287 C C . VAL A 1 174 ? 16.655 -18.961 -20.679 1.00 95.75 174 VAL A C 1
ATOM 1289 O O . VAL A 1 174 ? 16.204 -18.031 -20.007 1.00 95.75 174 VAL A O 1
ATOM 1292 N N . SER A 1 175 ? 17.631 -19.755 -20.235 1.00 95.38 175 SER A N 1
ATOM 1293 C CA . SER A 1 175 ? 18.306 -19.572 -18.941 1.00 95.38 175 SER A CA 1
ATOM 1294 C C . SER A 1 175 ? 19.769 -19.997 -19.009 1.00 95.38 175 SER A C 1
ATOM 1296 O O . SER A 1 175 ? 20.138 -20.807 -19.851 1.00 95.38 175 SER A O 1
ATOM 1298 N N . THR A 1 176 ? 20.591 -19.494 -18.089 1.00 94.56 176 THR A N 1
ATOM 1299 C CA . THR A 1 176 ? 21.910 -20.068 -17.785 1.00 94.56 176 THR A CA 1
ATOM 1300 C C . THR A 1 176 ? 21.774 -21.192 -16.744 1.00 94.56 176 THR A C 1
ATOM 1302 O O . THR A 1 176 ? 20.725 -21.282 -16.093 1.00 94.56 176 THR A O 1
ATOM 1305 N N . PRO A 1 177 ? 22.799 -22.048 -16.553 1.00 92.44 177 PRO A N 1
ATOM 1306 C CA . PRO A 1 177 ? 22.753 -23.139 -15.571 1.00 92.44 177 PRO A CA 1
ATOM 1307 C C . PRO A 1 177 ? 22.788 -22.698 -14.094 1.00 92.44 177 PRO A C 1
ATOM 1309 O O . PRO A 1 177 ? 22.710 -23.548 -13.211 1.00 92.44 177 PRO A O 1
ATOM 1312 N N . GLN A 1 178 ? 22.899 -21.398 -13.802 1.00 91.06 178 GLN A N 1
ATOM 1313 C CA . GLN A 1 178 ? 22.976 -20.875 -12.435 1.00 91.06 178 GLN A CA 1
ATOM 1314 C C . GLN A 1 178 ? 21.614 -20.895 -11.743 1.00 91.06 178 GLN A C 1
ATOM 1316 O O . GLN A 1 178 ? 20.628 -20.422 -12.310 1.00 91.06 178 GLN A O 1
ATOM 1321 N N . ASP A 1 179 ? 21.583 -21.285 -10.467 1.00 86.44 179 ASP A N 1
ATOM 1322 C CA . ASP A 1 179 ? 20.350 -21.334 -9.670 1.00 86.44 179 ASP A CA 1
ATOM 1323 C C . ASP A 1 179 ? 19.580 -20.006 -9.672 1.00 86.44 179 ASP A C 1
ATOM 1325 O O . ASP A 1 179 ? 18.361 -20.001 -9.831 1.00 86.44 179 ASP A O 1
ATOM 1329 N N . VAL A 1 180 ? 20.283 -18.870 -9.597 1.00 83.50 180 VAL A N 1
ATOM 1330 C CA . VAL A 1 180 ? 19.658 -17.536 -9.625 1.00 83.50 180 VAL A CA 1
ATOM 1331 C C . VAL A 1 180 ? 18.899 -17.297 -10.937 1.00 83.50 180 VAL A C 1
ATOM 1333 O O . VAL A 1 180 ? 17.770 -16.820 -10.910 1.00 83.50 180 VAL A O 1
ATOM 1336 N N . ALA A 1 181 ? 19.477 -17.654 -12.089 1.00 87.44 181 ALA A N 1
ATOM 1337 C CA . ALA A 1 181 ? 18.799 -17.507 -13.380 1.00 87.44 181 ALA A CA 1
ATOM 1338 C C . ALA A 1 181 ? 17.640 -18.509 -13.532 1.00 87.44 181 ALA A C 1
ATOM 1340 O O . ALA A 1 181 ? 16.583 -18.171 -14.071 1.00 87.44 181 ALA A O 1
ATOM 1341 N N . LEU A 1 182 ? 17.809 -19.723 -13.000 1.00 90.75 182 LEU A N 1
ATOM 1342 C CA . LEU A 1 182 ? 16.795 -20.775 -13.037 1.00 90.75 182 LEU A CA 1
ATOM 1343 C C . LEU A 1 182 ? 15.584 -20.456 -12.157 1.00 90.75 182 LEU A C 1
ATOM 1345 O O . LEU A 1 182 ? 14.460 -20.787 -12.532 1.00 90.75 182 LEU A O 1
ATOM 1349 N N . MET A 1 183 ? 15.770 -19.786 -11.016 1.00 87.19 183 MET A N 1
ATOM 1350 C CA . MET A 1 183 ? 14.661 -19.303 -10.184 1.00 87.19 183 MET A CA 1
ATOM 1351 C C . MET A 1 183 ? 13.735 -18.373 -10.972 1.00 87.19 183 MET A C 1
ATOM 1353 O O . MET A 1 183 ? 12.511 -18.525 -10.913 1.00 87.19 183 MET A O 1
ATOM 1357 N N . ASP A 1 184 ? 14.301 -17.463 -11.762 1.00 85.62 184 ASP A N 1
ATOM 1358 C CA . ASP A 1 184 ? 13.506 -16.568 -12.593 1.00 85.62 184 ASP A CA 1
ATOM 1359 C C . ASP A 1 184 ? 12.898 -17.301 -13.801 1.00 85.62 184 ASP A C 1
ATOM 1361 O O . ASP A 1 184 ? 11.740 -17.060 -14.151 1.00 85.62 184 ASP A O 1
ATOM 1365 N N . ALA A 1 185 ? 13.611 -18.261 -14.402 1.00 88.06 185 ALA A N 1
ATOM 1366 C CA . ALA A 1 185 ? 13.056 -19.120 -15.452 1.00 88.06 185 ALA A CA 1
ATOM 1367 C C . ALA A 1 185 ? 11.799 -19.877 -14.971 1.00 88.06 185 ALA A C 1
ATOM 1369 O O . ALA A 1 185 ? 10.790 -19.917 -15.679 1.00 88.06 185 ALA A O 1
ATOM 1370 N N . ARG A 1 186 ? 11.806 -20.391 -13.730 1.00 91.81 186 ARG A N 1
ATOM 1371 C CA . ARG A 1 186 ? 10.638 -21.039 -13.099 1.00 91.81 186 ARG A CA 1
ATOM 1372 C C . ARG A 1 186 ? 9.459 -20.082 -12.932 1.00 91.81 186 ARG A C 1
ATOM 1374 O O . ARG A 1 186 ? 8.311 -20.493 -13.103 1.00 91.81 186 ARG A O 1
ATOM 1381 N N . ARG A 1 187 ? 9.717 -18.813 -12.601 1.00 86.75 187 ARG A N 1
ATOM 1382 C CA . ARG A 1 187 ? 8.671 -17.777 -12.527 1.00 86.75 187 ARG A CA 1
ATOM 1383 C C . ARG A 1 187 ? 8.081 -17.490 -13.907 1.00 86.75 187 ARG A C 1
ATOM 1385 O O . ARG A 1 187 ? 6.860 -17.474 -14.036 1.00 86.75 187 ARG A O 1
ATOM 1392 N N . GLY A 1 188 ? 8.925 -17.363 -14.933 1.00 87.19 188 GLY A N 1
ATOM 1393 C CA . GLY A 1 188 ? 8.492 -17.191 -16.324 1.00 87.19 188 GLY A CA 1
ATOM 1394 C C . GLY A 1 188 ? 7.570 -18.316 -16.797 1.00 87.19 188 GLY A C 1
ATOM 1395 O O . GLY A 1 188 ? 6.495 -18.053 -17.333 1.00 87.19 188 GLY A O 1
ATOM 1396 N N . VAL A 1 189 ? 7.931 -19.570 -16.508 1.00 89.69 189 VAL A N 1
ATOM 1397 C CA . VAL A 1 189 ? 7.098 -20.749 -16.805 1.00 89.69 189 VAL A CA 1
ATOM 1398 C C . VAL A 1 189 ? 5.722 -20.666 -16.141 1.00 89.69 189 VAL A C 1
ATOM 1400 O O . VAL A 1 189 ? 4.697 -20.895 -16.791 1.00 89.69 189 VAL A O 1
ATOM 1403 N N . LYS A 1 190 ? 5.681 -20.319 -14.849 1.00 88.56 190 LYS A N 1
ATOM 1404 C CA . LYS A 1 190 ? 4.420 -20.176 -14.109 1.00 88.56 190 LYS A CA 1
ATOM 1405 C C . LYS A 1 190 ? 3.548 -19.064 -14.691 1.00 88.56 190 LYS A C 1
ATOM 1407 O O . LYS A 1 190 ? 2.345 -19.265 -14.816 1.00 88.56 190 LYS A O 1
ATOM 1412 N N . MET A 1 191 ? 4.139 -17.940 -15.091 1.00 89.25 191 MET A N 1
ATOM 1413 C CA . MET A 1 191 ? 3.401 -16.826 -15.688 1.00 89.25 191 MET A CA 1
ATOM 1414 C C . MET A 1 191 ? 2.762 -17.214 -17.029 1.00 89.25 191 MET A C 1
ATOM 1416 O O . MET A 1 191 ? 1.558 -17.035 -17.194 1.00 89.25 191 MET A O 1
ATOM 1420 N N . PHE A 1 192 ? 3.506 -17.840 -17.949 1.00 87.44 192 PHE A N 1
ATOM 1421 C CA . PHE A 1 192 ? 2.929 -18.327 -19.213 1.00 87.44 192 PHE A CA 1
ATOM 1422 C C . PHE A 1 192 ? 1.831 -19.374 -18.992 1.00 87.44 192 PHE A C 1
ATOM 1424 O O . PHE A 1 192 ? 0.816 -19.351 -19.687 1.00 87.44 192 PHE A O 1
ATOM 1431 N N . SER A 1 193 ? 1.980 -20.228 -17.974 1.00 85.00 193 SER A N 1
ATOM 1432 C CA . SER A 1 193 ? 0.937 -21.187 -17.588 1.00 85.00 193 SER A CA 1
ATOM 1433 C C . SER A 1 193 ? -0.350 -20.484 -17.128 1.00 85.00 193 SER A C 1
ATOM 1435 O O . SER A 1 193 ? -1.441 -20.925 -17.474 1.00 85.00 193 SER A O 1
ATOM 1437 N N . GLN A 1 194 ? -0.244 -19.364 -16.403 1.00 82.81 194 GLN A N 1
ATOM 1438 C CA . GLN A 1 194 ? -1.400 -18.571 -15.955 1.00 82.81 194 GLN A CA 1
ATOM 1439 C C . GLN A 1 194 ? -2.148 -17.885 -17.107 1.00 82.81 194 GLN A C 1
ATOM 1441 O O . GLN A 1 194 ? -3.359 -17.692 -17.015 1.00 82.81 194 GLN A O 1
ATOM 1446 N N . VAL A 1 195 ? -1.454 -17.540 -18.195 1.00 82.44 195 VAL A N 1
ATOM 1447 C CA . VAL A 1 195 ? -2.063 -16.972 -19.413 1.00 82.44 195 VAL A CA 1
ATOM 1448 C C . VAL A 1 195 ? -2.360 -18.028 -20.487 1.00 82.44 195 VAL A C 1
ATOM 1450 O O . VAL A 1 195 ? -2.633 -17.678 -21.631 1.00 82.44 195 VAL A O 1
ATOM 1453 N N . ASN A 1 196 ? -2.360 -19.316 -20.120 1.00 82.88 196 ASN A N 1
ATOM 1454 C CA . ASN A 1 196 ? -2.651 -20.459 -20.998 1.00 82.88 196 ASN A CA 1
ATOM 1455 C C . ASN A 1 196 ? -1.743 -20.563 -22.239 1.00 82.88 196 ASN A C 1
ATOM 1457 O O . ASN A 1 196 ? -2.162 -21.059 -23.284 1.00 82.88 196 ASN A O 1
ATOM 1461 N N . VAL A 1 197 ? -0.491 -20.116 -22.133 1.00 88.62 197 VAL A N 1
ATOM 1462 C CA . VAL A 1 197 ? 0.511 -20.260 -23.194 1.00 88.62 197 VAL A CA 1
ATOM 1463 C C . VAL A 1 197 ? 1.338 -21.518 -22.923 1.00 88.62 197 VAL A C 1
ATOM 1465 O O . VAL A 1 197 ? 1.946 -21.633 -21.855 1.00 88.62 197 VAL A O 1
ATOM 1468 N N . PRO A 1 198 ? 1.403 -22.476 -23.863 1.00 89.94 198 PRO A N 1
ATOM 1469 C CA . PRO A 1 198 ? 2.110 -23.725 -23.628 1.00 89.94 198 PRO A CA 1
ATOM 1470 C C . PRO A 1 198 ? 3.628 -23.517 -23.655 1.00 89.94 198 PRO A C 1
ATOM 1472 O O . PRO A 1 198 ? 4.171 -22.895 -24.571 1.00 89.94 198 PRO A O 1
ATOM 1475 N N . ILE A 1 199 ? 4.333 -24.100 -22.686 1.00 92.38 199 ILE A N 1
ATOM 1476 C CA . ILE A 1 199 ? 5.799 -24.097 -22.676 1.00 92.38 199 ILE A CA 1
ATOM 1477 C C . ILE A 1 199 ? 6.316 -25.146 -23.657 1.00 92.38 199 ILE A C 1
ATOM 1479 O O . ILE A 1 199 ? 6.017 -26.332 -23.537 1.00 92.38 199 ILE A O 1
ATOM 1483 N N . LEU A 1 200 ? 7.097 -24.700 -24.636 1.00 90.12 200 LEU A N 1
ATOM 1484 C CA . LEU A 1 200 ? 7.685 -25.556 -25.668 1.00 90.12 200 LEU A CA 1
ATOM 1485 C C . LEU A 1 200 ? 8.938 -26.267 -25.154 1.00 90.12 200 LEU A C 1
ATOM 1487 O O . LEU A 1 200 ? 9.220 -27.397 -25.549 1.00 90.12 200 LEU A O 1
ATOM 1491 N N . GLY A 1 201 ? 9.667 -25.607 -24.258 1.00 93.19 201 GLY A N 1
ATOM 1492 C CA . GLY A 1 201 ? 10.818 -26.164 -23.572 1.00 93.19 201 GLY A CA 1
ATOM 1493 C C . GLY A 1 201 ? 11.742 -25.091 -23.009 1.00 93.19 201 GLY A C 1
ATOM 1494 O O . GLY A 1 201 ? 11.488 -23.891 -23.150 1.00 93.19 201 GLY A O 1
ATOM 1495 N N . ILE A 1 202 ? 12.820 -25.549 -22.379 1.00 94.69 202 ILE A N 1
ATOM 1496 C CA . ILE A 1 202 ? 13.898 -24.707 -21.860 1.00 94.69 202 ILE A CA 1
ATOM 1497 C C . ILE A 1 202 ? 15.194 -24.960 -22.639 1.00 94.69 202 ILE A C 1
ATOM 1499 O O . ILE A 1 202 ? 15.528 -26.103 -22.966 1.00 94.69 202 ILE A O 1
ATOM 1503 N N . LEU A 1 203 ? 15.900 -23.880 -22.961 1.00 95.69 203 LEU A N 1
ATOM 1504 C CA . LEU A 1 203 ? 17.209 -23.868 -23.606 1.00 95.69 203 LEU A CA 1
ATOM 1505 C C . LEU A 1 203 ? 18.250 -23.366 -22.602 1.00 95.69 203 LEU A C 1
ATOM 1507 O O . LEU A 1 203 ? 18.109 -22.262 -22.068 1.00 95.69 203 LEU A O 1
ATOM 1511 N N . GLU A 1 204 ? 19.293 -24.163 -22.363 1.00 95.81 204 GLU A N 1
ATOM 1512 C CA . GLU A 1 204 ? 20.431 -23.736 -21.547 1.00 95.81 204 GLU A CA 1
ATOM 1513 C C . GLU A 1 204 ? 21.393 -22.921 -22.410 1.00 95.81 204 GLU A C 1
ATOM 1515 O O . GLU A 1 204 ? 22.051 -23.460 -23.297 1.00 95.81 204 GLU A O 1
ATOM 1520 N N . ASN A 1 205 ? 21.477 -21.619 -22.172 1.00 94.88 205 ASN A N 1
ATOM 1521 C CA . ASN A 1 205 ? 22.448 -20.753 -22.823 1.00 94.88 205 ASN A CA 1
ATOM 1522 C C . ASN A 1 205 ? 23.673 -20.545 -21.928 1.00 94.88 205 ASN A C 1
ATOM 1524 O O . ASN A 1 205 ? 23.590 -20.635 -20.704 1.00 94.88 205 ASN A O 1
ATOM 1528 N N . MET A 1 206 ? 24.812 -20.233 -22.545 1.00 93.38 206 MET A N 1
ATOM 1529 C CA . MET A 1 206 ? 26.099 -20.103 -21.859 1.00 93.38 206 MET A CA 1
ATOM 1530 C C . MET A 1 206 ? 26.444 -21.355 -21.025 1.00 93.38 206 MET A C 1
ATOM 1532 O O . MET A 1 206 ? 26.971 -21.241 -19.919 1.00 93.38 206 MET A O 1
ATOM 1536 N N . SER A 1 207 ? 26.124 -22.547 -21.543 1.00 92.12 207 SER A N 1
ATOM 1537 C CA . SER A 1 207 ? 26.242 -23.818 -20.810 1.00 92.12 207 SER A CA 1
ATOM 1538 C C . SER A 1 207 ? 27.690 -24.152 -20.443 1.00 92.12 207 SER A C 1
ATOM 1540 O O . SER A 1 207 ? 27.995 -24.532 -19.316 1.00 92.12 207 SER A O 1
ATOM 1542 N N . TYR A 1 208 ? 28.612 -23.965 -21.387 1.00 92.38 208 TYR A N 1
ATOM 1543 C CA . TYR A 1 208 ? 30.045 -24.135 -21.178 1.00 92.38 208 TYR A CA 1
ATOM 1544 C C . TYR A 1 208 ? 30.860 -23.278 -22.147 1.00 92.38 208 TYR A C 1
ATOM 1546 O O . TYR A 1 208 ? 30.425 -22.971 -23.253 1.00 92.38 208 TYR A O 1
ATOM 1554 N N . PHE A 1 209 ? 32.080 -22.932 -21.754 1.00 91.44 209 PHE A N 1
ATOM 1555 C CA . PHE A 1 209 ? 33.092 -22.310 -22.600 1.00 91.44 209 PHE A CA 1
ATOM 1556 C C . PHE A 1 209 ? 34.078 -23.377 -23.081 1.00 91.44 209 PHE A C 1
ATOM 1558 O O . PHE A 1 209 ? 34.706 -24.053 -22.268 1.00 91.44 209 PHE A O 1
ATOM 1565 N N . LYS A 1 210 ? 34.234 -23.545 -24.397 1.00 85.81 210 LYS A N 1
ATOM 1566 C CA . LYS A 1 210 ? 35.238 -24.463 -24.951 1.00 85.81 210 LYS A CA 1
ATOM 1567 C C . LYS A 1 210 ? 36.562 -23.724 -25.115 1.00 85.81 210 LYS A C 1
ATOM 1569 O O . LYS A 1 210 ? 36.653 -22.797 -25.917 1.00 85.81 210 LYS A O 1
ATOM 1574 N N . CYS A 1 211 ? 37.591 -24.144 -24.380 1.00 81.50 211 CYS A N 1
ATOM 1575 C CA . CYS A 1 211 ? 38.900 -23.505 -24.479 1.00 81.50 211 CYS A CA 1
ATOM 1576 C C . CYS A 1 211 ? 39.486 -23.698 -25.893 1.00 81.50 211 CYS A C 1
ATOM 1578 O O . CYS A 1 211 ? 39.625 -24.844 -26.334 1.00 81.50 211 CYS A O 1
ATOM 1580 N N . PRO A 1 212 ? 39.883 -22.620 -26.598 1.00 78.44 212 PRO A N 1
ATOM 1581 C CA . PRO A 1 212 ? 40.422 -22.722 -27.954 1.00 78.44 212 PRO A CA 1
ATOM 1582 C C . PRO A 1 212 ? 41.767 -23.461 -28.014 1.00 78.44 212 PRO A C 1
ATOM 1584 O O . PRO A 1 212 ? 42.145 -23.931 -29.081 1.00 78.44 212 PRO A O 1
ATOM 1587 N N . ASN A 1 213 ? 42.473 -23.592 -26.883 1.00 79.62 213 ASN A N 1
ATOM 1588 C CA . ASN A 1 213 ? 43.813 -24.175 -26.828 1.00 79.62 213 ASN A CA 1
ATOM 1589 C C . ASN A 1 213 ? 43.832 -25.665 -26.430 1.00 79.62 213 ASN A C 1
ATOM 1591 O O . ASN A 1 213 ? 44.698 -26.398 -26.892 1.00 79.62 213 ASN A O 1
ATOM 1595 N N . CYS A 1 214 ? 42.895 -26.128 -25.589 1.00 81.94 214 CYS A N 1
ATOM 1596 C CA . CYS A 1 214 ? 42.842 -27.527 -25.124 1.00 81.94 214 CYS A CA 1
ATOM 1597 C C . CYS A 1 214 ? 41.548 -28.276 -25.486 1.00 81.94 214 CYS A C 1
ATOM 1599 O O . CYS A 1 214 ? 41.462 -29.477 -25.260 1.00 81.94 214 CYS A O 1
ATOM 1601 N N . SER A 1 215 ? 40.547 -27.609 -26.073 1.00 78.12 215 SER A N 1
ATOM 1602 C CA . SER A 1 215 ? 39.239 -28.185 -26.437 1.00 78.12 215 SER A CA 1
ATOM 1603 C C . SER A 1 215 ? 38.388 -28.745 -25.285 1.00 78.12 215 SER A C 1
ATOM 1605 O O . SER A 1 215 ? 37.292 -29.243 -25.554 1.00 78.12 215 SER A O 1
ATOM 1607 N N . GLU A 1 216 ? 38.823 -28.619 -24.028 1.00 85.44 216 GLU A N 1
ATOM 1608 C CA . GLU A 1 216 ? 38.029 -29.007 -22.859 1.00 85.44 216 GLU A CA 1
ATOM 1609 C C . GLU A 1 216 ? 36.884 -28.009 -22.582 1.00 85.44 216 GLU A C 1
ATOM 1611 O O . GLU A 1 216 ? 37.063 -26.793 -22.754 1.00 85.44 216 GLU A O 1
ATOM 1616 N N . PRO A 1 217 ? 35.698 -28.498 -22.165 1.00 88.19 217 PRO A N 1
ATOM 1617 C CA . PRO A 1 217 ? 34.574 -27.654 -21.776 1.00 88.19 217 PRO A CA 1
ATOM 1618 C C . PRO A 1 217 ? 34.700 -27.165 -20.324 1.00 88.19 217 PRO A C 1
ATOM 1620 O O . PRO A 1 217 ? 34.791 -27.961 -19.390 1.00 88.19 217 PRO A O 1
ATOM 1623 N N . TYR A 1 218 ? 34.616 -25.850 -20.132 1.00 91.50 218 TYR A N 1
ATOM 1624 C CA . TYR A 1 218 ? 34.600 -25.180 -18.832 1.00 91.50 218 TYR A CA 1
ATOM 1625 C C . TYR A 1 218 ? 33.196 -24.670 -18.501 1.00 91.50 218 TYR A C 1
ATOM 1627 O O . TYR A 1 218 ? 32.660 -23.794 -19.176 1.00 91.50 218 TYR A O 1
ATOM 1635 N N . TYR A 1 219 ? 32.610 -25.180 -17.425 1.00 92.25 219 TYR A N 1
ATOM 1636 C CA . TYR A 1 219 ? 31.248 -24.855 -16.994 1.00 92.25 219 TYR A CA 1
ATOM 1637 C C . TYR A 1 219 ? 31.236 -23.631 -16.069 1.00 92.25 219 TYR A C 1
ATOM 1639 O O . TYR A 1 219 ? 30.990 -23.747 -14.870 1.00 92.25 219 TYR A O 1
ATOM 1647 N N . ILE A 1 220 ? 31.542 -22.452 -16.625 1.00 91.06 220 ILE A N 1
ATOM 1648 C CA . ILE A 1 220 ? 31.699 -21.184 -15.878 1.00 91.06 220 ILE A CA 1
ATOM 1649 C C . ILE A 1 220 ? 30.469 -20.871 -15.010 1.00 91.06 220 ILE A C 1
ATOM 1651 O O . ILE A 1 220 ? 30.595 -20.349 -13.906 1.00 91.06 220 ILE A O 1
ATOM 1655 N N . PHE A 1 221 ? 29.281 -21.210 -15.504 1.00 89.56 221 PHE A N 1
ATOM 1656 C CA . PHE A 1 221 ? 28.001 -20.878 -14.886 1.00 89.56 221 PHE A CA 1
ATOM 1657 C C . PHE A 1 221 ? 27.309 -22.080 -14.222 1.00 89.56 221 PHE A C 1
ATOM 1659 O O . PHE A 1 221 ? 26.153 -21.975 -13.821 1.00 89.56 221 PHE A O 1
ATOM 1666 N N . GLY A 1 222 ? 28.008 -23.208 -14.082 1.00 90.69 222 GLY A N 1
ATOM 1667 C CA . GLY A 1 222 ? 27.422 -24.487 -13.676 1.00 90.69 222 GLY A CA 1
ATOM 1668 C C . GLY A 1 222 ? 27.083 -25.375 -14.874 1.00 90.69 222 GLY A C 1
ATOM 1669 O O . GLY A 1 222 ? 27.328 -25.006 -16.020 1.00 90.69 222 GLY A O 1
ATOM 1670 N N . LYS A 1 223 ? 26.555 -26.573 -14.610 1.00 92.88 223 LYS A N 1
ATOM 1671 C CA . LYS A 1 223 ? 26.300 -27.601 -15.629 1.00 92.88 223 LYS A CA 1
ATOM 1672 C C . LYS A 1 223 ? 24.917 -28.221 -15.459 1.00 92.88 223 LYS A C 1
ATOM 1674 O O . LYS A 1 223 ? 24.628 -28.745 -14.384 1.00 92.88 223 LYS A O 1
ATOM 1679 N N . GLY A 1 224 ? 24.113 -28.229 -16.524 1.00 91.12 224 GLY A N 1
ATOM 1680 C CA . GLY A 1 224 ? 22.866 -28.998 -16.601 1.00 91.12 224 GLY A CA 1
ATOM 1681 C C . GLY A 1 224 ? 21.749 -28.513 -15.673 1.00 91.12 224 GLY A C 1
ATOM 1682 O O . GLY A 1 224 ? 20.809 -29.260 -15.389 1.00 91.12 224 GLY A O 1
ATOM 1683 N N . GLY A 1 225 ? 21.836 -27.280 -15.173 1.00 92.88 225 GLY A N 1
ATOM 1684 C CA . GLY A 1 225 ? 20.837 -26.718 -14.269 1.00 92.88 225 GLY A CA 1
ATOM 1685 C C . GLY A 1 225 ? 19.476 -26.514 -14.948 1.00 92.88 225 GLY A C 1
ATOM 1686 O O . GLY A 1 225 ? 18.428 -26.761 -14.343 1.00 92.88 225 GLY A O 1
ATOM 1687 N N . ALA A 1 226 ? 19.467 -26.144 -16.231 1.00 93.50 226 ALA A N 1
ATOM 1688 C CA . ALA A 1 226 ? 18.245 -26.004 -17.015 1.00 93.50 226 ALA A CA 1
ATOM 1689 C C . ALA A 1 226 ? 17.648 -27.363 -17.402 1.00 93.50 226 ALA A C 1
ATOM 1691 O O . ALA A 1 226 ? 16.429 -27.497 -17.350 1.00 93.50 226 ALA A O 1
ATOM 1692 N N . GLN A 1 227 ? 18.467 -28.379 -17.705 1.00 94.56 227 GLN A N 1
ATOM 1693 C CA . GLN A 1 227 ? 17.990 -29.756 -17.919 1.00 94.56 227 GLN A CA 1
ATOM 1694 C C . GLN A 1 227 ? 17.293 -30.285 -16.662 1.00 94.56 227 GLN A C 1
ATOM 1696 O O . GLN A 1 227 ? 16.138 -30.694 -16.728 1.00 94.56 227 GLN A O 1
ATOM 1701 N N . LYS A 1 228 ? 17.944 -30.169 -15.498 1.00 94.38 228 LYS A N 1
ATOM 1702 C CA . LYS A 1 228 ? 17.350 -30.559 -14.212 1.00 94.38 228 LYS A CA 1
ATOM 1703 C C . LYS A 1 228 ? 16.037 -29.818 -13.943 1.00 94.38 228 LYS A C 1
ATOM 1705 O O . LYS A 1 228 ? 15.055 -30.418 -13.521 1.00 94.38 228 LYS A O 1
ATOM 1710 N N . THR A 1 229 ? 16.002 -28.515 -14.222 1.00 92.62 229 THR A N 1
ATOM 1711 C CA . THR A 1 229 ? 14.785 -27.700 -14.082 1.00 92.62 229 THR A CA 1
ATOM 1712 C C . THR A 1 229 ? 13.683 -28.142 -15.050 1.00 92.62 229 THR A C 1
ATOM 1714 O O . THR A 1 229 ? 12.512 -28.131 -14.677 1.00 92.62 229 THR A O 1
ATOM 1717 N N . ALA A 1 230 ? 14.034 -28.552 -16.273 1.00 93.75 230 ALA A N 1
ATOM 1718 C CA . ALA A 1 230 ? 13.088 -29.109 -17.236 1.00 93.75 230 ALA A CA 1
ATOM 1719 C C . ALA A 1 230 ? 12.442 -30.384 -16.683 1.00 93.75 230 ALA A C 1
ATOM 1721 O O . ALA A 1 230 ? 11.216 -30.477 -16.650 1.00 93.75 230 ALA A O 1
ATOM 1722 N N . ASP A 1 231 ? 13.262 -31.307 -16.179 1.00 93.44 231 ASP A N 1
ATOM 1723 C CA . ASP A 1 231 ? 12.816 -32.595 -15.645 1.00 93.44 231 ASP A CA 1
ATOM 1724 C C . ASP A 1 231 ? 11.905 -32.412 -14.422 1.00 93.44 231 ASP A C 1
ATOM 1726 O O . ASP A 1 231 ? 10.819 -32.986 -14.357 1.00 93.44 231 ASP A O 1
ATOM 1730 N N . GLU A 1 232 ? 12.297 -31.543 -13.485 1.00 92.19 232 GLU A N 1
ATOM 1731 C CA . GLU A 1 232 ? 11.514 -31.232 -12.280 1.00 92.19 232 GLU A CA 1
ATOM 1732 C C . GLU A 1 232 ? 10.140 -30.623 -12.585 1.00 92.19 232 GLU A C 1
ATOM 1734 O O . GLU A 1 232 ? 9.193 -30.811 -11.822 1.00 92.19 232 GLU A O 1
ATOM 1739 N N . MET A 1 233 ? 10.025 -29.864 -13.676 1.00 89.25 233 MET A N 1
ATOM 1740 C CA . MET A 1 233 ? 8.786 -29.182 -14.061 1.00 89.25 233 MET A CA 1
ATOM 1741 C C . MET A 1 233 ? 7.999 -29.929 -15.145 1.00 89.25 233 MET A C 1
ATOM 1743 O O . MET A 1 233 ? 6.978 -29.419 -15.604 1.00 89.25 233 MET A O 1
ATOM 1747 N N . GLY A 1 234 ? 8.464 -31.105 -15.579 1.00 89.38 234 GLY A N 1
ATOM 1748 C CA . GLY A 1 234 ? 7.832 -31.873 -16.654 1.00 89.38 234 GLY A CA 1
ATOM 1749 C C . GLY A 1 234 ? 7.864 -31.171 -18.017 1.00 89.38 234 GLY A C 1
ATOM 1750 O O . GLY A 1 234 ? 6.934 -31.313 -18.810 1.00 89.38 234 GLY A O 1
ATOM 1751 N N . MET A 1 235 ? 8.906 -30.383 -18.292 1.00 90.81 235 MET A N 1
ATOM 1752 C CA . MET A 1 235 ? 9.094 -29.635 -19.539 1.00 90.81 235 MET A CA 1
ATOM 1753 C C . MET A 1 235 ? 10.156 -30.289 -20.429 1.00 90.81 235 MET A C 1
ATOM 1755 O O . MET A 1 235 ? 11.027 -31.012 -19.956 1.00 90.81 235 MET A O 1
ATOM 1759 N N . LYS A 1 236 ? 10.137 -29.993 -21.735 1.00 92.56 236 LYS A N 1
ATOM 1760 C CA . LYS A 1 236 ? 11.170 -30.481 -22.662 1.00 92.56 236 LYS A CA 1
ATOM 1761 C C . LYS A 1 236 ? 12.460 -29.667 -22.524 1.00 92.56 236 LYS A C 1
ATOM 1763 O O . LYS A 1 236 ? 12.429 -28.437 -22.550 1.00 92.56 236 LYS A O 1
ATOM 1768 N N . PHE A 1 237 ? 13.600 -30.345 -22.461 1.00 94.44 237 PHE A N 1
ATOM 1769 C CA . PHE A 1 237 ? 14.906 -29.716 -22.635 1.00 94.44 237 PHE A CA 1
ATOM 1770 C C . PHE A 1 237 ? 15.280 -29.669 -24.119 1.00 94.44 237 PHE A C 1
ATOM 1772 O O . PHE A 1 237 ? 15.319 -30.700 -24.797 1.00 94.44 237 PHE A O 1
ATOM 1779 N N . LEU A 1 238 ? 15.534 -28.474 -24.653 1.00 93.00 238 LEU A N 1
ATOM 1780 C CA . LEU A 1 238 ? 15.769 -28.305 -26.090 1.00 93.00 238 LEU A CA 1
ATOM 1781 C C . LEU A 1 238 ? 17.243 -28.407 -26.473 1.00 93.00 238 LEU A C 1
ATOM 1783 O O . LEU A 1 238 ? 17.542 -28.811 -27.599 1.00 93.00 238 LEU A O 1
ATOM 1787 N N . GLY A 1 239 ? 18.155 -28.138 -25.545 1.00 93.25 239 GLY A N 1
ATOM 1788 C CA . GLY A 1 239 ? 19.587 -28.294 -25.760 1.00 93.25 239 GLY A CA 1
ATOM 1789 C C . GLY A 1 239 ? 20.417 -27.303 -24.960 1.00 93.25 239 GLY A C 1
ATOM 1790 O O . GLY A 1 239 ? 19.912 -26.588 -24.094 1.00 93.25 239 GLY A O 1
ATOM 1791 N N . GLU A 1 240 ? 21.698 -27.268 -25.304 1.00 94.56 240 GLU A N 1
ATOM 1792 C CA . GLU A 1 240 ? 22.713 -26.418 -24.697 1.00 94.56 240 GLU A CA 1
ATOM 1793 C C . GLU A 1 240 ? 23.380 -25.559 -25.774 1.00 94.56 240 GLU A C 1
ATOM 1795 O O . GLU A 1 240 ? 23.744 -26.063 -26.838 1.00 94.56 240 GLU A O 1
ATOM 1800 N N . VAL A 1 241 ? 23.570 -24.272 -25.491 1.00 94.88 241 VAL A N 1
ATOM 1801 C CA . VAL A 1 241 ? 24.326 -23.346 -26.337 1.00 94.88 241 VAL A CA 1
ATOM 1802 C C . VAL A 1 241 ? 25.616 -22.950 -25.612 1.00 94.88 241 VAL A C 1
ATOM 1804 O O . VAL A 1 241 ? 25.550 -22.327 -24.545 1.00 94.88 241 VAL A O 1
ATOM 1807 N N . PRO A 1 242 ? 26.795 -23.273 -26.177 1.00 92.31 242 PRO A N 1
ATOM 1808 C CA . PRO A 1 242 ? 28.078 -22.903 -25.592 1.00 92.31 242 PRO A CA 1
ATOM 1809 C C . PRO A 1 242 ? 28.280 -21.385 -25.523 1.00 92.31 242 PRO A C 1
ATOM 1811 O O . PRO A 1 242 ? 27.843 -20.639 -26.399 1.00 92.31 242 PRO A O 1
ATOM 1814 N N . LEU A 1 243 ? 29.023 -20.930 -24.516 1.00 91.31 243 LEU A N 1
ATOM 1815 C CA . LEU A 1 243 ? 29.534 -19.567 -24.439 1.00 91.31 243 LEU A CA 1
ATOM 1816 C C . LEU A 1 243 ? 30.743 -19.428 -25.376 1.00 91.31 243 LEU A C 1
ATOM 1818 O O . LEU A 1 243 ? 31.800 -20.006 -25.123 1.00 91.31 243 LEU A O 1
ATOM 1822 N N . GLU A 1 244 ? 30.610 -18.638 -26.442 1.00 88.88 244 GLU A N 1
ATOM 1823 C CA . GLU A 1 244 ? 31.684 -18.403 -27.413 1.00 88.88 244 GLU A CA 1
ATOM 1824 C C . GLU A 1 244 ? 31.799 -16.916 -27.772 1.00 88.88 244 GLU A C 1
ATOM 1826 O O . GLU A 1 244 ? 30.801 -16.234 -28.011 1.00 88.88 244 GLU A O 1
ATOM 1831 N N . THR A 1 245 ? 33.031 -16.407 -27.873 1.00 88.50 245 THR A N 1
ATOM 1832 C CA . THR A 1 245 ? 33.316 -14.999 -28.207 1.00 88.50 245 THR A CA 1
ATOM 1833 C C . THR A 1 245 ? 32.687 -14.568 -29.531 1.00 88.50 245 THR A C 1
ATOM 1835 O O . THR A 1 245 ? 32.230 -13.433 -29.649 1.00 88.50 245 THR A O 1
ATOM 1838 N N . ARG A 1 246 ? 32.607 -15.484 -30.504 1.00 88.62 246 ARG A N 1
ATOM 1839 C CA . ARG A 1 246 ? 32.032 -15.229 -31.832 1.00 88.62 246 ARG A CA 1
ATOM 1840 C C . ARG A 1 246 ? 30.543 -14.891 -31.792 1.00 88.62 246 ARG A C 1
ATOM 1842 O O . ARG A 1 246 ? 30.070 -14.170 -32.663 1.00 88.62 246 ARG A O 1
ATOM 1849 N N . ILE A 1 247 ? 29.814 -15.363 -30.776 1.00 90.06 247 ILE A N 1
ATOM 1850 C CA . ILE A 1 247 ? 28.413 -14.979 -30.558 1.00 90.06 247 ILE A CA 1
ATOM 1851 C C . ILE A 1 247 ? 28.338 -13.488 -30.226 1.00 90.06 247 ILE A C 1
ATOM 1853 O O . ILE A 1 247 ? 27.538 -12.766 -30.816 1.00 90.06 247 ILE A O 1
ATOM 1857 N N . ARG A 1 248 ? 29.192 -13.022 -29.305 1.00 91.69 248 ARG A N 1
ATOM 1858 C CA . ARG A 1 248 ? 29.246 -11.616 -28.888 1.00 91.69 248 ARG A CA 1
ATOM 1859 C C . ARG A 1 248 ? 29.734 -10.711 -30.020 1.00 91.69 248 ARG A C 1
ATOM 1861 O O . ARG A 1 248 ? 29.062 -9.734 -30.317 1.00 91.69 248 ARG A O 1
ATOM 1868 N N . SER A 1 249 ? 30.846 -11.046 -30.682 1.00 90.50 249 SER A N 1
ATOM 1869 C CA . SER A 1 249 ? 31.365 -10.214 -31.779 1.00 90.50 249 SER A CA 1
ATOM 1870 C C . SER A 1 249 ? 30.398 -10.159 -32.964 1.00 90.50 249 SER A C 1
ATOM 1872 O O . SER A 1 249 ? 30.118 -9.077 -33.463 1.00 90.50 249 SER A O 1
ATOM 1874 N N . GLY A 1 250 ? 29.804 -11.295 -33.351 1.00 90.81 250 GLY A N 1
ATOM 1875 C CA . GLY A 1 250 ? 28.802 -11.336 -34.418 1.00 90.81 250 GLY A CA 1
ATOM 1876 C C . GLY A 1 250 ? 27.526 -10.560 -34.081 1.00 90.81 250 GLY A C 1
ATOM 1877 O O . GLY A 1 250 ? 26.951 -9.926 -34.958 1.00 90.81 250 GLY A O 1
ATOM 1878 N N . SER A 1 251 ? 27.100 -10.553 -32.813 1.00 90.62 251 SER A N 1
ATOM 1879 C CA . SER A 1 251 ? 25.949 -9.748 -32.373 1.00 90.62 251 SER A CA 1
ATOM 1880 C C . SER A 1 251 ? 26.215 -8.246 -32.515 1.00 90.62 251 SER A C 1
ATOM 1882 O O . SER A 1 251 ? 25.347 -7.528 -32.999 1.00 90.62 251 SER A O 1
ATOM 1884 N N . ASP A 1 252 ? 27.414 -7.780 -32.160 1.00 88.25 252 ASP A N 1
ATOM 1885 C CA . ASP A 1 252 ? 27.767 -6.355 -32.238 1.00 88.25 252 ASP A CA 1
ATOM 1886 C C . ASP A 1 252 ? 28.039 -5.888 -33.674 1.00 88.25 252 ASP A C 1
ATOM 1888 O O . ASP A 1 252 ? 27.729 -4.756 -34.036 1.00 88.25 252 ASP A O 1
ATOM 1892 N N . GLU A 1 253 ? 28.597 -6.763 -34.513 1.00 92.88 253 GLU A N 1
ATOM 1893 C CA . GLU A 1 253 ? 28.824 -6.501 -35.942 1.00 92.88 253 GLU A CA 1
ATOM 1894 C C . GLU A 1 253 ? 27.536 -6.620 -36.782 1.00 92.88 253 GLU A C 1
ATOM 1896 O O . GLU A 1 253 ? 27.526 -6.282 -37.972 1.00 92.88 253 GLU A O 1
ATOM 1901 N N . GLY A 1 254 ? 26.452 -7.115 -36.175 1.00 93.44 254 GLY A N 1
ATOM 1902 C CA . GLY A 1 254 ? 25.171 -7.354 -36.830 1.00 93.44 254 GLY A CA 1
ATOM 1903 C C . GLY A 1 254 ? 25.189 -8.525 -37.816 1.00 93.44 254 GLY A C 1
ATOM 1904 O O . GLY A 1 254 ? 24.460 -8.514 -38.810 1.00 93.44 254 GLY A O 1
ATOM 1905 N N . VAL A 1 255 ? 26.048 -9.521 -37.578 1.00 95.62 255 VAL A N 1
ATOM 1906 C CA . VAL A 1 255 ? 26.173 -10.760 -38.359 1.00 95.62 255 VAL A CA 1
ATOM 1907 C C . VAL A 1 255 ? 25.970 -11.969 -37.428 1.00 95.62 255 VAL A C 1
ATOM 1909 O O . VAL A 1 255 ? 26.932 -12.447 -36.813 1.00 95.62 255 VAL A O 1
ATOM 1912 N N . PRO A 1 256 ? 24.734 -12.504 -37.320 1.00 95.31 256 PRO A N 1
ATOM 1913 C CA . PRO A 1 256 ? 24.412 -13.632 -36.443 1.00 95.31 256 PRO A CA 1
ATOM 1914 C C . PRO A 1 256 ? 25.362 -14.824 -36.631 1.00 95.31 256 PRO A C 1
ATOM 1916 O O . PRO A 1 256 ? 25.792 -15.111 -37.750 1.00 95.31 256 PRO A O 1
ATOM 1919 N N . VAL A 1 257 ? 25.681 -15.558 -35.556 1.00 94.50 257 VAL A N 1
ATOM 1920 C CA . VAL A 1 257 ? 26.693 -16.638 -35.599 1.00 94.50 257 VAL A CA 1
ATOM 1921 C C . VAL A 1 257 ? 26.317 -17.760 -36.571 1.00 94.50 257 VAL A C 1
ATOM 1923 O O . VAL A 1 257 ? 27.185 -18.340 -37.220 1.00 94.50 257 VAL A O 1
ATOM 1926 N N . VAL A 1 258 ? 25.015 -17.990 -36.754 1.00 94.69 258 VAL A N 1
ATOM 1927 C CA . VAL A 1 258 ? 24.467 -18.949 -37.727 1.00 94.69 258 VAL A CA 1
ATOM 1928 C C . VAL A 1 258 ? 24.729 -18.559 -39.188 1.00 94.69 258 VAL A C 1
ATOM 1930 O O . VAL A 1 258 ? 24.653 -19.420 -40.063 1.00 94.69 258 VAL A O 1
ATOM 1933 N N . ILE A 1 259 ? 25.068 -17.290 -39.447 1.00 94.94 259 ILE A N 1
ATOM 1934 C CA . ILE A 1 259 ? 25.504 -16.764 -40.748 1.00 94.94 259 ILE A CA 1
ATOM 1935 C C . ILE A 1 259 ? 27.026 -16.704 -40.830 1.00 94.94 259 ILE A C 1
ATOM 1937 O O . ILE A 1 259 ? 27.599 -17.198 -41.796 1.00 94.94 259 ILE A O 1
ATOM 1941 N N . SER A 1 260 ? 27.687 -16.101 -39.835 1.00 93.44 260 SER A N 1
ATOM 1942 C CA . SER A 1 260 ? 29.142 -15.895 -39.877 1.00 93.44 260 SER A CA 1
ATOM 1943 C C . SER A 1 260 ? 29.935 -17.194 -39.735 1.00 93.44 260 SER A C 1
ATOM 1945 O O . SER A 1 260 ? 31.017 -17.304 -40.301 1.00 93.44 260 SER A O 1
ATOM 1947 N N . ASN A 1 261 ? 29.408 -18.186 -39.010 1.00 91.81 261 ASN A N 1
ATOM 1948 C CA . ASN A 1 261 ? 30.060 -19.474 -38.765 1.00 91.81 261 ASN A CA 1
ATOM 1949 C C . ASN A 1 261 ? 29.045 -20.632 -38.835 1.00 91.81 261 ASN A C 1
ATOM 1951 O O . ASN A 1 261 ? 28.750 -21.252 -37.805 1.00 91.81 261 ASN A O 1
ATOM 1955 N N . PRO A 1 262 ? 28.496 -20.949 -40.020 1.00 90.56 262 PRO A N 1
ATOM 1956 C CA . PRO A 1 262 ? 27.367 -21.874 -40.173 1.00 90.56 262 PRO A CA 1
ATOM 1957 C C . PRO A 1 262 ? 27.672 -23.310 -39.721 1.00 90.56 262 PRO A C 1
ATOM 1959 O O . PRO A 1 262 ? 26.753 -24.015 -39.308 1.00 90.56 262 PRO A O 1
ATOM 1962 N N . ASP A 1 263 ? 28.943 -23.717 -39.754 1.00 89.12 263 ASP A N 1
ATOM 1963 C CA . ASP A 1 263 ? 29.390 -25.071 -39.400 1.00 89.12 263 ASP A CA 1
ATOM 1964 C C . ASP A 1 263 ? 29.909 -25.190 -37.955 1.00 89.12 263 ASP A C 1
ATOM 1966 O O . ASP A 1 263 ? 30.362 -26.257 -37.540 1.00 89.12 263 ASP A O 1
ATOM 1970 N N . SER A 1 264 ? 29.855 -24.109 -37.167 1.00 90.38 264 SER A N 1
ATOM 1971 C CA . SER A 1 264 ? 30.274 -24.132 -35.759 1.00 90.38 264 SER A CA 1
ATOM 1972 C C . SER A 1 264 ? 29.310 -24.939 -34.880 1.00 90.38 264 SER A C 1
ATOM 1974 O O . SER A 1 264 ? 28.122 -25.068 -35.183 1.00 90.38 264 SER A O 1
ATOM 1976 N N . SER A 1 265 ? 29.797 -25.429 -33.735 1.00 87.38 265 SER A N 1
ATOM 1977 C CA . SER A 1 265 ? 28.963 -26.140 -32.752 1.00 87.38 265 SER A CA 1
ATOM 1978 C C . SER A 1 265 ? 27.809 -25.288 -32.219 1.00 87.38 265 SER A C 1
ATOM 1980 O O . SER A 1 265 ? 26.735 -25.809 -31.939 1.00 87.38 265 SER A O 1
ATOM 1982 N N . VAL A 1 266 ? 28.001 -23.971 -32.109 1.00 91.00 266 VAL A N 1
ATOM 1983 C CA . VAL A 1 266 ? 26.948 -23.035 -31.695 1.00 91.00 266 VAL A CA 1
ATOM 1984 C C . VAL A 1 266 ? 25.861 -22.927 -32.767 1.00 91.00 266 VAL A C 1
ATOM 1986 O O . VAL A 1 266 ? 24.672 -22.978 -32.457 1.00 91.00 266 VAL A O 1
ATOM 1989 N N . SER A 1 267 ? 26.249 -22.820 -34.040 1.00 92.69 267 SER A N 1
ATOM 1990 C CA . SER A 1 267 ? 25.295 -22.762 -35.153 1.00 92.69 267 SER A CA 1
ATOM 1991 C C . SER A 1 267 ? 24.510 -24.059 -35.313 1.00 92.69 267 SER A C 1
ATOM 1993 O O . SER A 1 267 ? 23.315 -24.027 -35.617 1.00 92.69 267 SER A O 1
ATOM 1995 N N . GLN A 1 268 ? 25.157 -25.197 -35.054 1.00 91.62 268 GLN A N 1
ATOM 1996 C CA . GLN A 1 268 ? 24.494 -26.496 -34.968 1.00 91.62 268 GLN A CA 1
ATOM 1997 C C . GLN A 1 268 ? 23.489 -26.529 -33.811 1.00 91.62 268 GLN A C 1
ATOM 1999 O O . GLN A 1 268 ? 22.342 -26.894 -34.046 1.00 91.62 268 GLN A O 1
ATOM 2004 N N . ALA A 1 269 ? 23.850 -26.040 -32.618 1.00 92.38 269 ALA A N 1
ATOM 2005 C CA . ALA A 1 269 ? 22.933 -25.981 -31.477 1.00 92.38 269 ALA A CA 1
ATOM 2006 C C . ALA A 1 269 ? 21.658 -25.171 -31.786 1.00 92.38 269 ALA A C 1
ATOM 2008 O O . ALA A 1 269 ? 20.550 -25.662 -31.566 1.00 92.38 269 ALA A O 1
ATOM 2009 N N . TYR A 1 270 ? 21.776 -23.973 -32.373 1.00 94.50 270 TYR A N 1
ATOM 2010 C CA . TYR A 1 270 ? 20.597 -23.194 -32.787 1.00 94.50 270 TYR A CA 1
ATOM 2011 C C . TYR A 1 270 ? 19.797 -23.870 -33.910 1.00 94.50 270 TYR A C 1
ATOM 2013 O O . TYR A 1 270 ? 18.565 -23.835 -33.893 1.00 94.50 270 TYR A O 1
ATOM 2021 N N . SER A 1 271 ? 20.475 -24.528 -34.855 1.00 92.31 271 SER A N 1
ATOM 2022 C CA . SER A 1 271 ? 19.817 -25.298 -35.919 1.00 92.31 271 SER A CA 1
ATOM 2023 C C . SER A 1 271 ? 19.027 -26.485 -35.360 1.00 92.31 271 SER A C 1
ATOM 2025 O O . SER A 1 271 ? 17.934 -26.780 -35.841 1.00 92.31 271 SER A O 1
ATOM 2027 N N . ASP A 1 272 ? 19.549 -27.155 -34.336 1.00 91.88 272 ASP A N 1
ATOM 2028 C CA . ASP A 1 272 ? 18.892 -28.285 -33.686 1.00 91.88 272 ASP A CA 1
ATOM 2029 C C . ASP A 1 272 ? 17.694 -27.832 -32.853 1.00 91.88 272 ASP A C 1
ATOM 2031 O O . ASP A 1 272 ? 16.642 -28.468 -32.911 1.00 91.88 272 ASP A O 1
ATOM 2035 N N . VAL A 1 273 ? 17.799 -26.699 -32.149 1.00 90.94 273 VAL A N 1
ATOM 2036 C CA . VAL A 1 273 ? 16.654 -26.072 -31.467 1.00 90.94 273 VAL A CA 1
ATOM 2037 C C . VAL A 1 273 ? 15.564 -25.698 -32.476 1.00 90.94 273 VAL A C 1
ATOM 2039 O O . VAL A 1 273 ? 14.397 -26.009 -32.242 1.00 90.94 273 VAL A O 1
ATOM 2042 N N . ALA A 1 274 ? 15.929 -25.109 -33.621 1.00 90.94 274 ALA A N 1
ATOM 2043 C CA . ALA A 1 274 ? 14.988 -24.763 -34.689 1.00 90.94 274 ALA A CA 1
ATOM 2044 C C . ALA A 1 274 ? 14.265 -25.998 -35.256 1.00 90.94 274 ALA A C 1
ATOM 2046 O O . ALA A 1 274 ? 13.042 -25.990 -35.395 1.00 90.94 274 ALA A O 1
ATOM 2047 N N . LYS A 1 275 ? 14.998 -27.087 -35.526 1.00 88.81 275 LYS A N 1
ATOM 2048 C CA . LYS A 1 275 ? 14.426 -28.356 -36.012 1.00 88.81 275 LYS A CA 1
ATOM 2049 C C . LYS A 1 275 ? 13.531 -29.027 -34.976 1.00 88.81 275 LYS A C 1
ATOM 2051 O O . LYS A 1 275 ? 12.437 -29.467 -35.321 1.00 88.81 275 LYS A O 1
ATOM 2056 N N . LYS A 1 276 ? 13.983 -29.107 -33.718 1.00 87.00 276 LYS A N 1
ATOM 2057 C CA . LYS A 1 276 ? 13.185 -29.651 -32.610 1.00 87.00 276 LYS A CA 1
ATOM 2058 C C . LYS A 1 276 ? 11.893 -28.868 -32.466 1.00 87.00 276 LYS A C 1
ATOM 2060 O O . LYS A 1 276 ? 10.841 -29.479 -32.341 1.00 87.00 276 LYS A O 1
ATOM 2065 N N . TRP A 1 277 ? 11.961 -27.540 -32.537 1.00 80.06 277 TRP A N 1
ATOM 2066 C CA . TRP A 1 277 ? 10.764 -26.717 -32.510 1.00 80.06 277 TRP A CA 1
ATOM 2067 C C . TRP A 1 277 ? 9.821 -27.045 -33.670 1.00 80.06 277 TRP A C 1
ATOM 2069 O O . TRP A 1 277 ? 8.668 -27.381 -33.424 1.00 80.06 277 TRP A O 1
ATOM 2079 N N . TRP A 1 278 ? 10.315 -27.017 -34.909 1.00 81.25 278 TRP A N 1
ATOM 2080 C CA . TRP A 1 278 ? 9.488 -27.263 -36.092 1.00 81.25 278 TRP A CA 1
ATOM 2081 C C . TRP A 1 278 ? 8.816 -28.644 -36.074 1.00 81.25 278 TRP A C 1
ATOM 2083 O O . TRP A 1 278 ? 7.652 -28.779 -36.450 1.00 81.25 278 TRP A O 1
ATOM 2093 N N . GLY A 1 279 ? 9.514 -29.664 -35.565 1.00 76.94 279 GLY A N 1
ATOM 2094 C CA . GLY A 1 279 ? 8.944 -30.998 -35.363 1.00 76.94 279 GLY A CA 1
ATOM 2095 C C . GLY A 1 279 ? 7.790 -31.027 -34.352 1.00 76.94 279 GLY A C 1
ATOM 2096 O O . GLY A 1 279 ? 6.793 -31.706 -34.581 1.00 76.94 279 GLY A O 1
ATOM 2097 N N . LEU A 1 280 ? 7.877 -30.245 -33.269 1.00 70.81 280 LEU A N 1
ATOM 2098 C CA . LEU A 1 280 ? 6.826 -30.155 -32.244 1.00 70.81 280 LEU A CA 1
ATOM 2099 C C . LEU A 1 280 ? 5.550 -29.483 -32.762 1.00 70.81 280 LEU A C 1
ATOM 2101 O O . LEU A 1 280 ? 4.454 -29.792 -32.290 1.00 70.81 280 LEU A O 1
ATOM 2105 N N . THR A 1 281 ? 5.675 -28.565 -33.720 1.00 62.12 281 THR A N 1
ATOM 2106 C CA . THR A 1 281 ? 4.529 -27.921 -34.372 1.00 62.12 281 THR A CA 1
ATOM 2107 C C . THR A 1 281 ? 3.800 -28.905 -35.293 1.00 62.12 281 THR A C 1
ATOM 2109 O O . THR A 1 281 ? 2.572 -28.947 -35.286 1.00 62.12 281 THR A O 1
ATOM 2112 N N . PHE A 1 282 ? 4.532 -29.770 -36.006 1.00 54.09 282 PHE A N 1
ATOM 2113 C CA . PHE A 1 282 ? 3.958 -30.820 -36.860 1.00 54.09 282 PHE A CA 1
ATOM 2114 C C . PHE A 1 282 ? 3.206 -31.914 -36.079 1.00 54.09 282 PHE A C 1
ATOM 2116 O O . PHE A 1 282 ? 2.130 -32.330 -36.506 1.00 54.09 282 PHE A O 1
ATOM 2123 N N . GLU A 1 283 ? 3.711 -32.343 -34.916 1.00 48.56 283 GLU A N 1
ATOM 2124 C CA . GLU A 1 283 ? 3.003 -33.302 -34.045 1.00 48.56 283 GLU A CA 1
ATOM 2125 C C . GLU A 1 283 ? 1.667 -32.745 -33.521 1.00 48.56 283 GLU A C 1
ATOM 2127 O O . GLU A 1 283 ? 0.704 -33.492 -33.351 1.00 48.56 283 GLU A O 1
ATOM 2132 N N . ARG A 1 284 ? 1.570 -31.424 -33.308 1.00 49.59 284 ARG A N 1
ATOM 2133 C CA . ARG A 1 284 ? 0.314 -30.766 -32.905 1.00 49.59 284 ARG A CA 1
ATOM 2134 C C . ARG A 1 284 ? -0.714 -30.696 -34.031 1.00 49.59 284 ARG A C 1
ATOM 2136 O O . ARG A 1 284 ? -1.901 -30.815 -33.750 1.00 49.59 284 ARG A O 1
ATOM 2143 N N . VAL A 1 285 ? -0.279 -30.518 -35.279 1.00 39.25 285 VAL A N 1
ATOM 2144 C CA . VAL A 1 285 ? -1.175 -30.507 -36.449 1.00 39.25 285 VAL A CA 1
ATOM 2145 C C . VAL A 1 285 ? -1.753 -31.906 -36.699 1.00 39.25 285 VAL A C 1
ATOM 2147 O O . VAL A 1 285 ? -2.955 -32.037 -36.901 1.00 39.25 285 VAL A O 1
ATOM 2150 N N . LEU A 1 286 ? -0.957 -32.969 -36.531 1.00 31.45 286 LEU A N 1
ATOM 2151 C CA . LEU A 1 286 ? -1.429 -34.359 -36.660 1.00 31.45 286 LEU A CA 1
ATOM 2152 C C . LEU A 1 286 ? -2.458 -34.784 -35.594 1.00 31.45 286 LEU A C 1
ATOM 2154 O O . LEU A 1 286 ? -3.237 -35.700 -35.842 1.00 31.45 286 LEU A O 1
ATOM 2158 N N . HIS A 1 287 ? -2.492 -34.132 -34.428 1.00 30.77 287 HIS A N 1
ATOM 2159 C CA . HIS A 1 287 ? -3.532 -34.353 -33.412 1.00 30.77 287 HIS A CA 1
ATOM 2160 C C . HIS A 1 287 ? -4.768 -33.453 -33.568 1.00 30.77 287 HIS A C 1
ATOM 2162 O O . HIS A 1 287 ? -5.762 -33.691 -32.888 1.00 30.77 287 HIS A O 1
ATOM 2168 N N . CYS A 1 288 ? -4.731 -32.453 -34.454 1.00 28.31 288 CYS A N 1
ATOM 2169 C CA . CYS A 1 288 ? -5.871 -31.579 -34.749 1.00 28.31 288 CYS A CA 1
ATOM 2170 C C . CYS A 1 288 ? -6.559 -31.915 -36.084 1.00 28.31 288 CYS A C 1
ATOM 2172 O O . CYS A 1 288 ? -7.742 -31.622 -36.230 1.00 28.31 288 CYS A O 1
ATOM 2174 N N . ASP A 1 289 ? -5.860 -32.559 -37.024 1.00 26.45 289 ASP A N 1
ATOM 2175 C CA . ASP A 1 289 ? -6.400 -32.931 -38.341 1.00 26.45 289 ASP A CA 1
ATOM 2176 C C . ASP A 1 289 ? -7.073 -34.323 -38.364 1.00 26.45 289 ASP A C 1
ATOM 2178 O O . ASP A 1 289 ? -7.550 -34.755 -39.409 1.00 26.45 289 ASP A O 1
ATOM 2182 N N . SER A 1 290 ? -7.181 -35.028 -37.226 1.00 29.02 290 SER A N 1
ATOM 2183 C CA . SER A 1 290 ? -7.948 -36.288 -37.140 1.00 29.02 290 SER A CA 1
ATOM 2184 C C . SER A 1 290 ? -9.470 -36.111 -37.009 1.00 29.02 290 SER A C 1
ATOM 2186 O O . SER A 1 290 ? -10.180 -37.111 -37.024 1.00 29.02 290 SER A O 1
ATOM 2188 N N . ASP A 1 291 ? -9.979 -34.874 -36.925 1.00 30.38 291 ASP A N 1
ATOM 2189 C CA . ASP A 1 291 ? -11.410 -34.576 -36.721 1.00 30.38 291 ASP A CA 1
ATOM 2190 C C . ASP A 1 291 ? -12.061 -33.799 -37.889 1.00 30.38 291 ASP A C 1
ATOM 2192 O O . ASP A 1 291 ? -13.064 -33.103 -37.704 1.00 30.38 291 ASP A O 1
ATOM 2196 N N . ALA A 1 292 ? -11.538 -33.925 -39.115 1.00 29.61 292 ALA A N 1
ATOM 2197 C CA . ALA A 1 292 ? -12.223 -33.428 -40.310 1.00 29.61 292 ALA A CA 1
ATOM 2198 C C . ALA A 1 292 ? -12.026 -34.352 -41.529 1.00 29.61 292 ALA A C 1
ATOM 2200 O O . ALA A 1 292 ? -10.911 -34.562 -41.991 1.00 29.61 292 ALA A O 1
ATOM 2201 N N . ASP A 1 293 ? -13.159 -34.831 -42.051 1.00 26.62 293 ASP A N 1
ATOM 2202 C CA . ASP A 1 293 ? -13.386 -35.531 -43.325 1.00 26.62 293 ASP A CA 1
ATOM 2203 C C . ASP A 1 293 ? -12.935 -37.003 -43.454 1.00 26.62 293 ASP A C 1
ATOM 2205 O O . ASP A 1 293 ? -11.848 -37.316 -43.933 1.00 26.62 293 ASP A O 1
ATOM 2209 N N . SER A 1 294 ? -13.845 -37.946 -43.160 1.00 27.42 294 SER A N 1
ATOM 2210 C CA . SER A 1 294 ? -14.491 -38.790 -44.195 1.00 27.42 294 SER A CA 1
ATOM 2211 C C . SER A 1 294 ? -15.385 -39.894 -43.600 1.00 27.42 294 SER A C 1
ATOM 2213 O O . SER A 1 294 ? -14.918 -40.854 -42.994 1.00 27.42 294 SER A O 1
ATOM 2215 N N . ASP A 1 295 ? -16.692 -39.780 -43.856 1.00 26.08 295 ASP A N 1
ATOM 2216 C CA . ASP A 1 295 ? -17.560 -40.943 -44.049 1.00 26.08 295 ASP A CA 1
ATOM 2217 C C . ASP A 1 295 ? -17.176 -41.593 -45.389 1.00 26.08 295 ASP A C 1
ATOM 2219 O O . ASP A 1 295 ? -17.405 -41.002 -46.447 1.00 26.08 295 ASP A O 1
ATOM 2223 N N . SER A 1 296 ? -16.623 -42.805 -45.357 1.00 27.53 296 SER A N 1
ATOM 2224 C CA . SER A 1 296 ? -16.885 -43.836 -46.371 1.00 27.53 296 SER A CA 1
ATOM 2225 C C . SER A 1 296 ? -16.358 -45.194 -45.907 1.00 27.53 296 SER A C 1
ATOM 2227 O O . SER A 1 296 ? -15.172 -45.342 -45.620 1.00 27.53 296 SER A O 1
ATOM 2229 N N . ASP A 1 297 ? -17.266 -46.166 -45.871 1.00 26.31 297 ASP A N 1
ATOM 2230 C CA . ASP A 1 297 ? -17.066 -47.584 -45.574 1.00 26.31 297 ASP A CA 1
ATOM 2231 C C . ASP A 1 297 ? -15.887 -48.238 -46.318 1.00 26.31 297 ASP A C 1
ATOM 2233 O O . ASP A 1 297 ? -15.723 -48.059 -47.526 1.00 26.31 297 ASP A O 1
ATOM 2237 N N . SER A 1 298 ? -15.136 -49.108 -45.634 1.00 27.14 298 SER A N 1
ATOM 2238 C CA . SER A 1 298 ? -15.036 -50.548 -45.962 1.00 27.14 298 SER A CA 1
ATOM 2239 C C . SER A 1 298 ? -13.999 -51.278 -45.094 1.00 27.14 298 SER A C 1
ATOM 2241 O O . SER A 1 298 ? -12.909 -50.783 -44.821 1.00 27.14 298 SER A O 1
ATOM 2243 N N . ASP A 1 299 ? -14.388 -52.479 -44.665 1.00 26.11 299 ASP A N 1
ATOM 2244 C CA . ASP A 1 299 ? -13.611 -53.472 -43.920 1.00 26.11 299 ASP A CA 1
ATOM 2245 C C . ASP A 1 299 ? -12.308 -53.904 -44.622 1.00 26.11 299 ASP A C 1
ATOM 2247 O O . ASP A 1 299 ? -12.305 -54.117 -45.835 1.00 26.11 299 ASP A O 1
ATOM 2251 N N . SER A 1 300 ? -11.238 -54.153 -43.848 1.00 26.12 300 SER A N 1
ATOM 2252 C CA . SER A 1 300 ? -10.506 -55.444 -43.770 1.00 26.12 300 SER A CA 1
ATOM 2253 C C . SER A 1 300 ? -9.081 -55.318 -43.174 1.00 26.12 300 SER A C 1
ATOM 2255 O O . SER A 1 300 ? -8.208 -54.658 -43.718 1.00 26.12 300 SER A O 1
ATOM 2257 N N . ASP A 1 301 ? -8.885 -55.991 -42.034 1.00 25.27 301 ASP A N 1
ATOM 2258 C CA . ASP A 1 301 ? -7.816 -56.955 -41.716 1.00 25.27 301 ASP A CA 1
ATOM 2259 C C . ASP A 1 301 ? -6.280 -56.656 -41.779 1.00 25.27 301 ASP A C 1
ATOM 2261 O O . ASP A 1 301 ? -5.700 -56.293 -42.794 1.00 25.27 301 ASP A O 1
ATOM 2265 N N . TYR A 1 302 ? -5.628 -57.061 -40.668 1.00 25.52 302 TYR A N 1
ATOM 2266 C CA . TYR A 1 302 ? -4.246 -57.562 -40.449 1.00 25.52 302 TYR A CA 1
ATOM 2267 C C . TYR A 1 302 ? -2.993 -56.636 -40.360 1.00 25.52 302 TYR A C 1
ATOM 2269 O O . TYR A 1 302 ? -2.396 -56.217 -41.339 1.00 25.52 302 TYR A O 1
ATOM 2277 N N . SER A 1 303 ? -2.499 -56.515 -39.112 1.00 23.06 303 SER A N 1
ATOM 2278 C CA . SER A 1 303 ? -1.137 -56.811 -38.587 1.00 23.06 303 SER A CA 1
ATOM 2279 C C . SER A 1 303 ? 0.178 -56.235 -39.179 1.00 23.06 303 SER A C 1
ATOM 2281 O O . SER A 1 303 ? 0.557 -56.556 -40.295 1.00 23.06 303 SER A O 1
ATOM 2283 N N . LEU A 1 304 ? 0.979 -55.666 -38.253 1.00 25.23 304 LEU A N 1
ATOM 2284 C CA . LEU A 1 304 ? 2.438 -55.833 -38.012 1.00 25.23 304 LEU A CA 1
ATOM 2285 C C . LEU A 1 304 ? 3.514 -55.327 -39.020 1.00 25.23 304 LEU A C 1
ATOM 2287 O O . LEU A 1 304 ? 3.506 -55.646 -40.198 1.00 25.23 304 LEU A O 1
ATOM 2291 N N . PHE A 1 305 ? 4.559 -54.727 -38.412 1.00 24.14 305 PHE A N 1
ATOM 2292 C CA . PHE A 1 305 ? 5.953 -54.469 -38.850 1.00 24.14 305 PHE A CA 1
ATOM 2293 C C . PHE A 1 305 ? 6.327 -53.196 -39.642 1.00 24.14 305 PHE A C 1
ATOM 2295 O O . PHE A 1 305 ? 5.875 -52.966 -40.753 1.00 24.14 305 PHE A O 1
ATOM 2302 N N . GLY A 1 306 ? 7.361 -52.506 -39.125 1.00 22.17 306 GLY A N 1
ATOM 2303 C CA . GLY A 1 306 ? 8.587 -52.260 -39.903 1.00 22.17 306 GLY A CA 1
ATOM 2304 C C . GLY A 1 306 ? 8.927 -50.813 -40.275 1.00 22.17 306 GLY A C 1
ATOM 2305 O O . GLY A 1 306 ? 8.277 -50.202 -41.111 1.00 22.17 306 GLY A O 1
ATOM 2306 N N . CYS A 1 307 ? 10.032 -50.302 -39.722 1.00 26.02 307 CYS A N 1
ATOM 2307 C CA . CYS A 1 307 ? 10.765 -49.130 -40.213 1.00 26.02 307 CYS A CA 1
ATOM 2308 C C . CYS A 1 307 ? 11.116 -49.229 -41.708 1.00 26.02 307 CYS A C 1
ATOM 2310 O O . CYS A 1 307 ? 11.604 -50.280 -42.116 1.00 26.02 307 CYS A O 1
ATOM 2312 N N . SER A 1 308 ? 11.036 -48.123 -42.467 1.00 21.84 308 SER A N 1
ATOM 2313 C CA . SER A 1 308 ? 12.089 -47.614 -43.387 1.00 21.84 308 SER A CA 1
ATOM 2314 C C . SER A 1 308 ? 11.611 -46.412 -44.237 1.00 21.84 308 SER A C 1
ATOM 2316 O O . SER A 1 308 ? 10.524 -46.422 -44.799 1.00 21.84 308 SER A O 1
ATOM 2318 N N . LEU A 1 309 ? 12.448 -45.366 -44.331 1.00 28.41 309 LEU A N 1
ATOM 2319 C CA . LEU A 1 309 ? 12.469 -44.348 -45.413 1.00 28.41 309 LEU A CA 1
ATOM 2320 C C . LEU A 1 309 ? 12.744 -45.041 -46.775 1.00 28.41 309 LEU A C 1
ATOM 2322 O O . LEU A 1 309 ? 13.402 -46.086 -46.710 1.00 28.41 309 LEU A O 1
ATOM 2326 N N . PRO A 1 310 ? 12.388 -44.515 -47.987 1.00 32.19 310 PRO A N 1
ATOM 2327 C CA . PRO A 1 310 ? 12.729 -43.155 -48.473 1.00 32.19 310 PRO A CA 1
ATOM 2328 C C . PRO A 1 310 ? 11.808 -42.488 -49.561 1.00 32.19 310 PRO A C 1
ATOM 2330 O O . PRO A 1 310 ? 10.839 -43.055 -50.048 1.00 32.19 310 PRO A O 1
ATOM 2333 N N . ILE A 1 311 ? 12.178 -41.248 -49.937 1.00 25.17 311 ILE A N 1
ATOM 2334 C CA . ILE A 1 311 ? 11.823 -40.371 -51.105 1.00 25.17 311 ILE A CA 1
ATOM 2335 C C . ILE A 1 311 ? 11.802 -41.189 -52.437 1.00 25.17 311 ILE A C 1
ATOM 2337 O O . ILE A 1 311 ? 12.674 -42.064 -52.480 1.00 25.17 311 ILE A O 1
ATOM 2341 N N . PRO A 1 312 ? 10.986 -40.979 -53.535 1.00 37.28 312 PRO A N 1
ATOM 2342 C CA . PRO A 1 312 ? 10.921 -39.747 -54.384 1.00 37.28 312 PRO A CA 1
ATOM 2343 C C . PRO A 1 312 ? 9.717 -39.471 -55.378 1.00 37.28 312 PRO A C 1
ATOM 2345 O O . PRO A 1 312 ? 8.952 -40.351 -55.733 1.00 37.28 312 PRO A O 1
ATOM 2348 N N . ILE A 1 313 ? 9.657 -38.222 -55.901 1.00 23.39 313 ILE A N 1
ATOM 2349 C CA . ILE A 1 313 ? 9.355 -37.719 -57.289 1.00 23.39 313 ILE A CA 1
ATOM 2350 C C . ILE A 1 313 ? 8.081 -38.161 -58.085 1.00 23.39 313 ILE A C 1
ATOM 2352 O O . ILE A 1 313 ? 7.891 -39.337 -58.352 1.00 23.39 313 ILE A O 1
ATOM 2356 N N . PHE A 1 314 ? 7.343 -37.161 -58.626 1.00 23.39 314 PHE A N 1
ATOM 2357 C CA . PHE A 1 314 ? 6.761 -36.962 -60.000 1.00 23.39 314 PHE A CA 1
ATOM 2358 C C . PHE A 1 314 ? 5.417 -36.194 -59.898 1.00 23.39 314 PHE A C 1
ATOM 2360 O O . PHE A 1 314 ? 4.481 -36.637 -59.253 1.00 23.39 314 PHE A O 1
ATOM 2367 N N . SER A 1 315 ? 5.367 -34.915 -60.289 1.00 22.69 315 SER A N 1
ATOM 2368 C CA . SER A 1 315 ? 4.970 -34.376 -61.609 1.00 22.69 315 SER A CA 1
ATOM 2369 C C . SER A 1 315 ? 3.465 -34.165 -61.830 1.00 22.69 315 SER A C 1
ATOM 2371 O O . SER A 1 315 ? 2.695 -35.114 -61.796 1.00 22.69 315 SER A O 1
ATOM 2373 N N . SER A 1 316 ? 3.133 -32.924 -62.205 1.00 23.92 316 SER A N 1
ATOM 2374 C CA . SER A 1 316 ? 2.195 -32.526 -63.268 1.00 23.92 316 SER A CA 1
ATOM 2375 C C . SER A 1 316 ? 0.771 -33.107 -63.272 1.00 23.92 316 SER A C 1
ATOM 2377 O O . SER A 1 316 ? 0.598 -34.287 -63.533 1.00 23.92 316 SER A O 1
ATOM 2379 N N . ILE A 1 317 ? -0.252 -32.234 -63.223 1.00 24.45 317 ILE A N 1
ATOM 2380 C CA . ILE A 1 317 ? -1.225 -32.001 -64.324 1.00 24.45 317 ILE A CA 1
ATOM 2381 C C . ILE A 1 317 ? -2.352 -31.023 -63.899 1.00 24.45 317 ILE A C 1
ATOM 2383 O O . ILE A 1 317 ? -3.138 -31.281 -63.000 1.00 24.45 317 ILE A O 1
ATOM 2387 N N . LYS A 1 318 ? -2.379 -29.893 -64.626 1.00 21.61 318 LYS A N 1
ATOM 2388 C CA . LYS A 1 318 ? -3.494 -29.120 -65.227 1.00 21.61 318 LYS A CA 1
ATOM 2389 C C . LYS A 1 318 ? -4.770 -28.737 -64.442 1.00 21.61 318 LYS A C 1
ATOM 2391 O O . LYS A 1 318 ? -5.635 -29.554 -64.180 1.00 21.61 318 LYS A O 1
ATOM 2396 N N . PHE A 1 319 ? -4.938 -27.406 -64.371 1.00 22.28 319 PHE A N 1
ATOM 2397 C CA . PHE A 1 319 ? -6.041 -26.586 -64.924 1.00 22.28 319 PHE A CA 1
ATOM 2398 C C . PHE A 1 319 ? -7.504 -26.973 -64.624 1.00 22.28 319 PHE A C 1
ATOM 2400 O O . PHE A 1 319 ? -8.022 -27.930 -65.184 1.00 22.28 319 PHE A O 1
ATOM 2407 N N . SER A 1 320 ? -8.245 -26.029 -64.029 1.00 22.31 320 SER A N 1
ATOM 2408 C CA . SER A 1 320 ? -9.354 -25.404 -64.764 1.00 22.31 320 SER A CA 1
ATOM 2409 C C . SER A 1 320 ? -9.681 -24.002 -64.244 1.00 22.31 320 SER A C 1
ATOM 2411 O O . SER A 1 320 ? -9.957 -23.782 -63.070 1.00 22.31 320 SER A O 1
ATOM 2413 N N . ILE A 1 321 ? -9.674 -23.064 -65.186 1.00 23.05 321 ILE A N 1
ATOM 2414 C CA . ILE A 1 321 ? -10.172 -21.693 -65.096 1.00 23.05 321 ILE A CA 1
ATOM 2415 C C . ILE A 1 321 ? -11.706 -21.723 -65.140 1.00 23.05 321 ILE A C 1
ATOM 2417 O O . ILE A 1 321 ? -12.280 -22.451 -65.951 1.00 23.05 321 ILE A O 1
ATOM 2421 N N . ARG A 1 322 ? -12.372 -20.853 -64.374 1.00 22.39 322 ARG A N 1
ATOM 2422 C CA . ARG A 1 322 ? -13.664 -20.281 -64.779 1.00 22.39 322 ARG A CA 1
ATOM 2423 C C . ARG A 1 322 ? -13.703 -18.788 -64.468 1.00 22.39 322 ARG A C 1
ATOM 2425 O O . ARG A 1 322 ? -13.792 -18.362 -63.324 1.00 22.39 322 ARG A O 1
ATOM 2432 N N . PHE A 1 323 ? -13.620 -18.022 -65.549 1.00 21.39 323 PHE A N 1
ATOM 2433 C CA . PHE A 1 323 ? -13.995 -16.620 -65.653 1.00 21.39 323 PHE A CA 1
ATOM 2434 C C . PHE A 1 323 ? -15.515 -16.479 -65.502 1.00 21.39 323 PHE A C 1
ATOM 2436 O O . PHE A 1 323 ? -16.270 -17.259 -66.081 1.00 21.39 323 PHE A O 1
ATOM 2443 N N . THR A 1 324 ? -15.976 -15.423 -64.839 1.00 22.77 324 THR A N 1
ATOM 2444 C CA . THR A 1 324 ? -17.236 -14.764 -65.203 1.00 22.77 324 THR A CA 1
ATOM 2445 C C . THR A 1 324 ? -17.066 -13.266 -64.989 1.00 22.77 324 THR A C 1
ATOM 2447 O O . THR A 1 324 ? -16.930 -12.785 -63.869 1.00 22.77 324 THR A O 1
ATOM 2450 N N . VAL A 1 325 ? -17.024 -12.551 -66.110 1.00 22.78 325 VAL A N 1
ATOM 2451 C CA . VAL A 1 325 ? -17.148 -11.098 -66.220 1.00 22.78 325 VAL A CA 1
ATOM 2452 C C . VAL A 1 325 ? -18.615 -10.794 -66.499 1.00 22.78 325 VAL A C 1
ATOM 2454 O O . VAL A 1 325 ? -19.208 -11.420 -67.374 1.00 22.78 325 VAL A O 1
ATOM 2457 N N . ALA A 1 326 ? -19.163 -9.787 -65.825 1.00 23.33 326 ALA A N 1
ATOM 2458 C CA . ALA A 1 326 ? -20.306 -9.031 -66.320 1.00 23.33 326 ALA A CA 1
ATOM 2459 C C . ALA A 1 326 ? -20.099 -7.543 -65.994 1.00 23.33 326 ALA A C 1
ATOM 2461 O O . ALA A 1 326 ? -20.217 -7.102 -64.855 1.00 23.33 326 ALA A O 1
ATOM 2462 N N . LEU A 1 327 ? -19.730 -6.797 -67.035 1.00 23.36 327 LEU A N 1
ATOM 2463 C CA . LEU A 1 327 ? -19.821 -5.343 -67.167 1.00 23.36 327 LEU A CA 1
ATOM 2464 C C . LEU A 1 327 ? -21.252 -4.969 -67.584 1.00 23.36 327 LEU A C 1
ATOM 2466 O O . LEU A 1 327 ? -21.827 -5.705 -68.380 1.00 23.36 327 LEU A O 1
ATOM 2470 N N . SER A 1 328 ? -21.756 -3.799 -67.163 1.00 23.28 328 SER A N 1
ATOM 2471 C CA . SER A 1 328 ? -22.330 -2.761 -68.057 1.00 23.28 328 SER A CA 1
ATOM 2472 C C . SER A 1 328 ? -22.897 -1.576 -67.237 1.00 23.28 328 SER A C 1
ATOM 2474 O O . SER A 1 328 ? -23.808 -1.777 -66.444 1.00 23.28 328 SER A O 1
ATOM 2476 N N . LEU A 1 329 ? -22.217 -0.416 -67.196 1.00 25.03 329 LEU A N 1
ATOM 2477 C CA . LEU A 1 329 ? -22.434 0.847 -67.960 1.00 25.03 329 LEU A CA 1
ATOM 2478 C C . LEU A 1 329 ? -23.472 1.824 -67.349 1.00 25.03 329 LEU A C 1
ATOM 2480 O O . LEU A 1 329 ? -24.653 1.517 -67.283 1.00 25.03 329 LEU A O 1
ATOM 2484 N N . LYS A 1 330 ? -23.001 3.000 -66.880 1.00 24.39 330 LYS A N 1
ATOM 2485 C CA . LYS A 1 330 ? -23.141 4.377 -67.465 1.00 24.39 330 LYS A CA 1
ATOM 2486 C C . LYS A 1 330 ? -24.328 5.145 -66.829 1.00 24.39 330 LYS A C 1
ATOM 2488 O O . LYS A 1 330 ? -25.330 4.529 -66.530 1.00 24.39 330 LYS A O 1
ATOM 2493 N N . SER A 1 331 ? -24.331 6.457 -66.555 1.00 25.09 331 SER A N 1
ATOM 2494 C CA . SER A 1 331 ? -23.654 7.611 -67.164 1.00 25.09 331 SER A CA 1
ATOM 2495 C C . SER A 1 331 ? -23.736 8.863 -66.256 1.00 25.09 331 SER A C 1
ATOM 2497 O O . SER A 1 331 ? -24.831 9.300 -65.929 1.00 25.09 331 SER A O 1
ATOM 2499 N N . ASN A 1 332 ? -22.572 9.421 -65.909 1.00 27.59 332 ASN A N 1
ATOM 2500 C CA . ASN A 1 332 ? -22.048 10.775 -66.189 1.00 27.59 332 ASN A CA 1
ATOM 2501 C C . ASN A 1 332 ? -22.739 12.119 -65.833 1.00 27.59 332 ASN A C 1
ATOM 2503 O O . ASN A 1 332 ? -23.930 12.330 -66.028 1.00 27.59 332 ASN A O 1
ATOM 2507 N N . TYR A 1 333 ? -21.794 13.060 -65.618 1.00 25.98 333 TYR A N 1
ATOM 2508 C CA . TYR A 1 333 ? -21.744 14.525 -65.820 1.00 25.98 333 TYR A CA 1
ATOM 2509 C C . TYR A 1 333 ? -22.050 15.389 -64.575 1.00 25.98 333 TYR A C 1
ATOM 2511 O O . TYR A 1 333 ? -23.164 15.377 -64.077 1.00 25.98 333 TYR A O 1
ATOM 2519 N N . ALA A 1 334 ? -21.043 16.003 -63.917 1.00 25.28 334 ALA A N 1
ATOM 2520 C CA . ALA A 1 334 ? -20.184 17.152 -64.321 1.00 25.28 334 ALA A CA 1
ATOM 2521 C C . ALA A 1 334 ? -20.821 18.493 -63.878 1.00 25.28 334 ALA A C 1
ATOM 2523 O O . ALA A 1 334 ? -22.029 18.619 -63.978 1.00 25.28 334 ALA A O 1
ATOM 2524 N N . LEU A 1 335 ? -20.145 19.559 -63.425 1.00 25.03 335 LEU A N 1
ATOM 2525 C CA . LEU A 1 335 ? -18.733 19.965 -63.357 1.00 25.03 335 LEU A CA 1
ATOM 2526 C C . LEU A 1 335 ? -18.663 21.353 -62.646 1.00 25.03 335 LEU A C 1
ATOM 2528 O O . LEU A 1 335 ? -19.627 22.102 -62.755 1.00 25.03 335 LEU A O 1
ATOM 2532 N N . PHE A 1 336 ? -17.486 21.702 -62.084 1.00 24.95 336 PHE A N 1
ATOM 2533 C CA . PHE A 1 336 ? -16.915 23.062 -61.841 1.00 24.95 336 PHE A CA 1
ATOM 2534 C C . PHE A 1 336 ? -17.658 24.037 -60.880 1.00 24.95 336 PHE A C 1
ATOM 2536 O O . PHE A 1 336 ? -18.873 24.046 -60.818 1.00 24.95 336 PHE A O 1
ATOM 2543 N N . SER A 1 337 ? -17.042 24.914 -60.071 1.00 24.14 337 SER A N 1
ATOM 2544 C CA . SER A 1 337 ? -15.677 25.464 -59.961 1.00 24.14 337 SER A CA 1
ATOM 2545 C C . SER A 1 337 ? -15.501 26.242 -58.630 1.00 24.14 337 SER A C 1
ATOM 2547 O O . SER A 1 337 ? -16.452 26.824 -58.119 1.00 24.14 337 SER A O 1
ATOM 2549 N N . SER A 1 338 ? -14.255 26.284 -58.137 1.00 22.98 338 SER A N 1
ATOM 2550 C CA . SER A 1 338 ? -13.611 27.260 -57.208 1.00 22.98 338 SER A CA 1
ATOM 2551 C C . SER A 1 338 ? -13.856 28.743 -57.627 1.00 22.98 338 SER A C 1
ATOM 2553 O O . SER A 1 338 ? -14.234 28.904 -58.790 1.00 22.98 338 SER A O 1
ATOM 2555 N N . PRO A 1 339 ? -13.581 29.830 -56.839 1.00 39.19 339 PRO A N 1
ATOM 2556 C CA . PRO A 1 339 ? -12.573 29.945 -55.765 1.00 39.19 339 PRO A CA 1
ATOM 2557 C C . PRO A 1 339 ? -12.864 30.839 -54.522 1.00 39.19 339 PRO A C 1
ATOM 2559 O O . PRO A 1 339 ? -13.859 31.548 -54.434 1.00 39.19 339 PRO A O 1
ATOM 2562 N N . TYR A 1 340 ? -11.924 30.752 -53.561 1.00 23.27 340 TYR A N 1
ATOM 2563 C CA . TYR A 1 340 ? -11.476 31.698 -52.501 1.00 23.27 340 TYR A CA 1
ATOM 2564 C C . TYR A 1 340 ? -11.589 33.220 -52.834 1.00 23.27 340 TYR A C 1
ATOM 2566 O O . TYR A 1 340 ? -11.766 33.509 -54.017 1.00 23.27 340 TYR A O 1
ATOM 2574 N N . PRO A 1 341 ? -11.345 34.217 -51.921 1.00 42.25 341 PRO A N 1
ATOM 2575 C CA . PRO A 1 341 ? -10.677 34.175 -50.590 1.00 42.25 341 PRO A CA 1
ATOM 2576 C C . PRO A 1 341 ? -11.222 35.146 -49.479 1.00 42.25 341 PRO A C 1
ATOM 2578 O O . PRO A 1 341 ? -12.152 35.906 -49.714 1.00 42.25 341 PRO A O 1
ATOM 2581 N N . ASN A 1 342 ? -10.511 35.191 -48.326 1.00 25.73 342 ASN A N 1
ATOM 2582 C CA . ASN A 1 342 ? -10.254 36.361 -47.437 1.00 25.73 342 ASN A CA 1
ATOM 2583 C C . ASN A 1 342 ? -11.436 36.947 -46.612 1.00 25.73 342 ASN A C 1
ATOM 2585 O O . ASN A 1 342 ? -12.562 36.968 -47.070 1.00 25.73 342 ASN A O 1
ATOM 2589 N N . THR A 1 343 ? -11.338 37.514 -45.400 1.00 24.78 343 THR A N 1
ATOM 2590 C CA . THR A 1 343 ? -10.299 37.797 -44.386 1.00 24.78 343 THR A CA 1
ATOM 2591 C C . THR A 1 343 ? -11.008 38.461 -43.180 1.00 24.78 343 THR A C 1
ATOM 2593 O O . THR A 1 343 ? -11.956 39.206 -43.390 1.00 24.78 343 THR A O 1
ATOM 2596 N N . LEU A 1 344 ? -10.442 38.291 -41.976 1.00 24.86 344 LEU A N 1
ATOM 2597 C CA . LEU A 1 344 ? -10.284 39.286 -40.886 1.00 24.86 344 LEU A CA 1
ATOM 2598 C C . LEU A 1 344 ? -11.495 39.881 -40.109 1.00 24.86 344 LEU A C 1
ATOM 2600 O O . LEU A 1 344 ? -12.382 40.525 -40.646 1.00 24.86 344 LEU A O 1
ATOM 2604 N N . HIS A 1 345 ? -11.334 39.791 -38.778 1.00 26.06 345 HIS A N 1
ATOM 2605 C CA . HIS A 1 345 ? -11.683 40.743 -37.705 1.00 26.06 345 HIS A CA 1
ATOM 2606 C C . HIS A 1 345 ? -13.156 41.081 -37.352 1.00 26.06 345 HIS A C 1
ATOM 2608 O O . HIS A 1 345 ? -13.828 41.875 -37.992 1.00 26.06 345 HIS A O 1
ATOM 2614 N N . THR A 1 346 ? -13.576 40.525 -36.201 1.00 23.64 346 THR A N 1
ATOM 2615 C CA . THR A 1 346 ? -14.209 41.142 -34.994 1.00 23.64 346 THR A CA 1
ATOM 2616 C C . THR A 1 346 ? -14.451 42.670 -34.961 1.00 23.64 346 THR A C 1
ATOM 2618 O O . THR A 1 346 ? -13.659 43.387 -35.565 1.00 23.64 346 THR A O 1
ATOM 2621 N N . PRO A 1 347 ? -15.233 43.234 -33.999 1.00 45.41 347 PRO A N 1
ATOM 2622 C CA . PRO A 1 347 ? -16.399 42.750 -33.225 1.00 45.41 347 PRO A CA 1
ATOM 2623 C C . PRO A 1 347 ? -17.519 43.833 -33.083 1.00 45.41 347 PRO A C 1
ATOM 2625 O O . PRO A 1 347 ? -17.352 44.956 -33.545 1.00 45.41 347 PRO A O 1
ATOM 2628 N N . ARG A 1 348 ? -18.596 43.525 -32.328 1.00 22.81 348 ARG A N 1
ATOM 2629 C CA . ARG A 1 348 ? -19.351 44.394 -31.374 1.00 22.81 348 ARG A CA 1
ATOM 2630 C C . ARG A 1 348 ? -20.887 44.425 -31.530 1.00 22.81 348 ARG A C 1
ATOM 2632 O O . ARG A 1 348 ? -21.417 44.642 -32.607 1.00 22.81 348 ARG A O 1
ATOM 2639 N N . LEU A 1 349 ? -21.519 44.385 -30.346 1.00 25.42 349 LEU A N 1
ATOM 2640 C CA . LEU A 1 349 ? -22.775 45.037 -29.929 1.00 25.42 349 LEU A CA 1
ATOM 2641 C C . LEU A 1 349 ? -24.121 44.442 -30.407 1.00 25.42 349 LEU A C 1
ATOM 2643 O O . LEU A 1 349 ? -24.640 44.743 -31.472 1.00 25.42 349 LEU A O 1
ATOM 2647 N N . SER A 1 350 ? -24.728 43.676 -29.493 1.00 24.86 350 SER A N 1
ATOM 2648 C CA . SER A 1 350 ? -26.181 43.538 -29.230 1.00 24.86 350 SER A CA 1
ATOM 2649 C C . SER A 1 350 ? -26.879 44.908 -29.058 1.00 24.86 350 SER A C 1
ATOM 2651 O O . SER A 1 350 ? -26.133 45.845 -28.759 1.00 24.86 350 SER A O 1
ATOM 2653 N N . PRO A 1 351 ? -28.234 45.093 -29.069 1.00 34.28 351 PRO A N 1
ATOM 2654 C CA . PRO A 1 351 ? -29.348 44.172 -28.706 1.00 34.28 351 PRO A CA 1
ATOM 2655 C C . PRO A 1 351 ? -30.665 44.467 -29.541 1.00 34.28 351 PRO A C 1
ATOM 2657 O O . PRO A 1 351 ? -30.517 44.926 -30.667 1.00 34.28 351 PRO A O 1
ATOM 2660 N N . PRO A 1 352 ? -31.940 44.420 -29.055 1.00 40.38 352 PRO A N 1
ATOM 2661 C CA . PRO A 1 352 ? -32.745 43.373 -28.383 1.00 40.38 352 PRO A CA 1
ATOM 2662 C C . PRO A 1 352 ? -34.189 43.147 -28.975 1.00 40.38 352 PRO A C 1
ATOM 2664 O O . PRO A 1 352 ? -34.624 43.813 -29.905 1.00 40.38 352 PRO A O 1
ATOM 2667 N N . VAL A 1 353 ? -34.969 42.302 -28.265 1.00 25.08 353 VAL A N 1
ATOM 2668 C CA . VAL A 1 353 ? -36.451 42.288 -28.058 1.00 25.08 353 VAL A CA 1
ATOM 2669 C C . VAL A 1 353 ? -37.335 41.553 -29.090 1.00 25.08 353 VAL A C 1
ATOM 2671 O O . VAL A 1 353 ? -37.560 42.057 -30.179 1.00 25.08 353 VAL A O 1
ATOM 2674 N N . LEU A 1 354 ? -38.009 40.457 -28.685 1.00 22.97 354 LEU A N 1
ATOM 2675 C CA . LEU A 1 354 ? -39.442 40.510 -28.317 1.00 22.97 354 LEU A CA 1
ATOM 2676 C C . LEU A 1 354 ? -40.014 39.245 -27.645 1.00 22.97 354 LEU A C 1
ATOM 2678 O O . LEU A 1 354 ? -39.689 38.109 -27.966 1.00 22.97 354 LEU A O 1
ATOM 2682 N N . ARG A 1 355 ? -40.907 39.546 -26.694 1.00 23.41 355 ARG A N 1
ATOM 2683 C CA . ARG A 1 355 ? -41.720 38.722 -25.784 1.00 23.41 355 ARG A CA 1
ATOM 2684 C C . ARG A 1 355 ? -42.954 38.081 -26.443 1.00 23.41 355 ARG A C 1
ATOM 2686 O O . ARG A 1 355 ? -43.497 38.655 -27.382 1.00 23.41 355 ARG A O 1
ATOM 2693 N N . ARG A 1 356 ? -43.528 37.076 -25.756 1.00 22.50 356 ARG A N 1
ATOM 2694 C CA . ARG A 1 356 ? -44.954 36.976 -25.308 1.00 22.50 356 ARG A CA 1
ATOM 2695 C C . ARG A 1 356 ? -45.076 35.809 -24.288 1.00 22.50 356 ARG A C 1
ATOM 2697 O O . ARG A 1 356 ? -44.546 34.750 -24.582 1.00 22.50 356 ARG A O 1
ATOM 2704 N N . ASN A 1 357 ? -45.469 35.997 -23.011 1.00 24.45 357 ASN A N 1
ATOM 2705 C CA . ASN A 1 357 ? -46.794 36.274 -22.371 1.00 24.45 357 ASN A CA 1
ATOM 2706 C C . ASN A 1 357 ? -47.637 34.976 -22.140 1.00 24.45 357 ASN A C 1
ATOM 2708 O O . ASN A 1 357 ? -47.696 34.197 -23.076 1.00 24.45 357 ASN A O 1
ATOM 2712 N N . PHE A 1 358 ? -48.353 34.647 -21.035 1.00 23.73 358 PHE A N 1
ATOM 2713 C CA . PHE A 1 358 ? -48.834 35.336 -19.805 1.00 23.73 358 PHE A CA 1
ATOM 2714 C C . PHE A 1 358 ? -49.493 34.346 -18.769 1.00 23.73 358 PHE A C 1
ATOM 2716 O O . PHE A 1 358 ? -50.038 33.339 -19.203 1.00 23.73 358 PHE A O 1
ATOM 2723 N N . CYS A 1 359 ? -49.551 34.756 -17.475 1.00 21.80 359 CYS A N 1
ATOM 2724 C CA . CYS A 1 359 ? -50.536 34.513 -16.358 1.00 21.80 359 CYS A CA 1
ATOM 2725 C C . CYS A 1 359 ? -50.869 33.089 -15.798 1.00 21.80 359 CYS A C 1
ATOM 2727 O O . CYS A 1 359 ? -50.821 32.125 -16.540 1.00 21.80 359 CYS A O 1
ATOM 2729 N N . TYR A 1 360 ? -51.231 32.842 -14.511 1.00 20.98 360 TYR A N 1
ATOM 2730 C CA . TYR A 1 360 ? -52.086 33.553 -13.512 1.00 20.98 360 TYR A CA 1
ATOM 2731 C C . TYR A 1 360 ? -51.717 33.265 -12.009 1.00 20.98 360 TYR A C 1
ATOM 2733 O O . TYR A 1 360 ? -51.042 32.287 -11.708 1.00 20.98 360 TYR A O 1
ATOM 2741 N N . TYR A 1 361 ? -52.223 34.103 -11.079 1.00 24.39 361 TYR A N 1
ATOM 2742 C CA . TYR A 1 361 ? -52.122 34.109 -9.587 1.00 24.39 361 TYR A CA 1
ATOM 2743 C C . TYR A 1 361 ? -53.105 33.176 -8.819 1.00 24.39 361 TYR A C 1
ATOM 2745 O O . TYR A 1 361 ? -54.187 32.907 -9.330 1.00 24.39 361 TYR A O 1
ATOM 2753 N N . SER A 1 362 ? -52.839 32.869 -7.527 1.00 21.98 362 SER A N 1
ATOM 2754 C CA . SER A 1 362 ? -53.760 33.139 -6.376 1.00 21.98 362 SER A CA 1
ATOM 2755 C C . SER A 1 362 ? -53.141 32.862 -4.978 1.00 21.98 362 SER A C 1
ATOM 2757 O O . SER A 1 362 ? -52.160 32.137 -4.849 1.00 21.98 362 SER A O 1
ATOM 2759 N N . VAL A 1 363 ? -53.705 33.508 -3.945 1.00 26.58 363 VAL A N 1
ATOM 2760 C CA . VAL A 1 363 ? -53.256 33.666 -2.539 1.00 26.58 363 VAL A CA 1
ATOM 2761 C C . VAL A 1 363 ? -54.296 33.061 -1.582 1.00 26.58 363 VAL A C 1
ATOM 2763 O O . VAL A 1 363 ? -55.484 33.168 -1.868 1.00 26.58 363 VAL A O 1
ATOM 2766 N N . LEU A 1 364 ? -53.888 32.570 -0.400 1.00 22.06 364 LEU A N 1
ATOM 2767 C CA . LEU A 1 364 ? -54.735 32.504 0.809 1.00 22.06 364 LEU A CA 1
ATOM 2768 C C . LEU A 1 364 ? -53.885 32.652 2.091 1.00 22.06 364 LEU A C 1
ATOM 2770 O O . LEU A 1 364 ? -52.751 32.187 2.158 1.00 22.06 364 LEU A O 1
ATOM 2774 N N . LYS A 1 365 ? -54.437 33.354 3.089 1.00 25.33 365 LYS A N 1
ATOM 2775 C CA . LYS A 1 365 ? -53.808 33.859 4.329 1.00 25.33 365 LYS A CA 1
ATOM 2776 C C . LYS A 1 365 ? -54.700 33.458 5.517 1.00 25.33 365 LYS A C 1
ATOM 2778 O O . LYS A 1 365 ? -55.910 33.575 5.366 1.00 25.33 365 LYS A O 1
ATOM 2783 N N . CYS A 1 366 ? -54.151 33.116 6.691 1.00 21.97 366 CYS A N 1
ATOM 2784 C CA . CYS A 1 366 ? -54.835 33.273 7.992 1.00 21.97 366 CYS A CA 1
ATOM 2785 C C . CYS A 1 366 ? -53.853 33.313 9.190 1.00 21.97 366 CYS A C 1
ATOM 2787 O O . CYS A 1 366 ? -52.715 32.877 9.080 1.00 21.97 366 CYS A O 1
ATOM 2789 N N . ARG A 1 367 ? -54.317 33.926 10.292 1.00 25.78 367 ARG A N 1
ATOM 2790 C CA . ARG A 1 367 ? -53.621 34.528 11.461 1.00 25.78 367 ARG A CA 1
ATOM 2791 C C . ARG A 1 367 ? -53.268 33.547 12.606 1.00 25.78 367 ARG A C 1
ATOM 2793 O O . ARG A 1 367 ? -54.008 32.591 12.787 1.00 25.78 367 ARG A O 1
ATOM 2800 N N . GLY A 1 368 ? -52.316 33.921 13.488 1.00 24.62 368 GLY A N 1
ATOM 2801 C CA . GLY A 1 368 ? -52.448 33.683 14.946 1.00 24.62 368 GLY A CA 1
ATOM 2802 C C . GLY A 1 368 ? -51.189 33.414 15.806 1.00 24.62 368 GLY A C 1
ATOM 2803 O O . GLY A 1 368 ? -50.759 32.275 15.879 1.00 24.62 368 GLY A O 1
ATOM 2804 N N . ILE A 1 369 ? -50.767 34.441 16.570 1.00 24.67 369 ILE A N 1
ATOM 2805 C CA . ILE A 1 369 ? -50.180 34.446 17.944 1.00 24.67 369 ILE A CA 1
ATOM 2806 C C . ILE A 1 369 ? -48.656 34.211 18.148 1.00 24.67 369 ILE A C 1
ATOM 2808 O O . ILE A 1 369 ? -48.089 33.188 17.783 1.00 24.67 369 ILE A O 1
ATOM 2812 N N . GLU A 1 370 ? -48.038 35.212 18.800 1.00 25.08 370 GLU A N 1
ATOM 2813 C CA . GLU A 1 370 ? -46.637 35.389 19.239 1.00 25.08 370 GLU A CA 1
ATOM 2814 C C . GLU A 1 370 ? -46.376 34.867 20.674 1.00 25.08 370 GLU A C 1
ATOM 2816 O O . GLU A 1 370 ? -47.330 34.751 21.439 1.00 25.08 370 GLU A O 1
ATOM 2821 N N . ILE A 1 371 ? -45.099 34.650 21.062 1.00 26.00 371 ILE A N 1
ATOM 2822 C CA . ILE A 1 371 ? -44.435 35.113 22.321 1.00 26.00 371 ILE A CA 1
ATOM 2823 C C . ILE A 1 371 ? -42.920 34.721 22.310 1.00 26.00 371 ILE A C 1
ATOM 2825 O O . ILE A 1 371 ? -42.564 33.741 21.657 1.00 26.00 371 ILE A O 1
ATOM 2829 N N . PRO A 1 372 ? -42.009 35.494 22.958 1.00 29.55 372 PRO A N 1
ATOM 2830 C CA . PRO A 1 372 ? -40.618 35.726 22.521 1.00 29.55 372 PRO A CA 1
ATOM 2831 C C . PRO A 1 372 ? -39.512 35.248 23.500 1.00 29.55 372 PRO A C 1
ATOM 2833 O O . PRO A 1 372 ? -39.833 34.818 24.603 1.00 29.55 372 PRO A O 1
ATOM 2836 N N . LEU A 1 373 ? -38.226 35.423 23.102 1.00 22.70 373 LEU A N 1
ATOM 2837 C CA . LEU A 1 373 ? -36.988 35.764 23.884 1.00 22.70 373 LEU A CA 1
ATOM 2838 C C . LEU A 1 373 ? -35.740 34.938 23.452 1.00 22.70 373 LEU A C 1
ATOM 2840 O O . LEU A 1 373 ? -35.905 33.795 23.043 1.00 22.70 373 LEU A O 1
ATOM 2844 N N . PRO A 1 374 ? -34.476 35.380 23.677 1.00 25.19 374 PRO A N 1
ATOM 2845 C CA . PRO A 1 374 ? -33.855 36.707 23.536 1.00 25.19 374 PRO A CA 1
ATOM 2846 C C . PRO A 1 374 ? -32.551 36.690 22.673 1.00 25.19 374 PRO A C 1
ATOM 2848 O O . PRO A 1 374 ? -31.886 35.670 22.514 1.00 25.19 374 PRO A O 1
ATOM 2851 N N . LYS A 1 375 ? -32.137 37.857 22.150 1.00 27.62 375 LYS A N 1
ATOM 2852 C CA . LYS A 1 375 ? -30.835 38.075 21.471 1.00 27.62 375 LYS A CA 1
ATOM 2853 C C . LYS A 1 375 ? -29.668 38.164 22.473 1.00 27.62 375 LYS A C 1
ATOM 2855 O O . LYS A 1 375 ? -29.812 38.894 23.455 1.00 27.62 375 LYS A O 1
ATOM 2860 N N . PRO A 1 376 ? -28.464 37.664 22.137 1.00 24.55 376 PRO A N 1
ATOM 2861 C CA . PRO A 1 376 ? -27.213 38.266 22.585 1.00 24.55 376 PRO A CA 1
ATOM 2862 C C . PRO A 1 376 ? -26.653 39.221 21.521 1.00 24.55 376 PRO A C 1
ATOM 2864 O O . PRO A 1 376 ? -26.746 38.997 20.316 1.00 24.55 376 PRO A O 1
ATOM 2867 N N . ARG A 1 377 ? -26.113 40.330 22.019 1.00 21.45 377 ARG A N 1
ATOM 2868 C CA . ARG A 1 377 ? -25.644 41.524 21.311 1.00 21.45 377 ARG A CA 1
ATOM 2869 C C . ARG A 1 377 ? -24.399 41.249 20.456 1.00 21.45 377 ARG A C 1
ATOM 2871 O O . ARG A 1 377 ? -23.410 40.745 20.976 1.00 21.45 377 ARG A O 1
ATOM 2878 N N . LEU A 1 378 ? -24.415 41.692 19.196 1.00 24.02 378 LEU A N 1
ATOM 2879 C CA . LEU A 1 378 ? -23.191 42.022 18.462 1.00 24.02 378 LEU A CA 1
ATOM 2880 C C . LEU A 1 378 ? -22.747 43.426 18.891 1.00 24.02 378 LEU A C 1
ATOM 2882 O O . LEU A 1 378 ? -23.486 44.388 18.683 1.00 24.02 378 LEU A O 1
ATOM 2886 N N . ASN A 1 379 ? -21.544 43.538 19.454 1.00 24.30 379 ASN A N 1
ATOM 2887 C CA . ASN A 1 379 ? -20.835 44.810 19.498 1.00 24.30 379 ASN A CA 1
ATOM 2888 C C . ASN A 1 379 ? -20.114 45.009 18.165 1.00 24.30 379 ASN A C 1
ATOM 2890 O O . ASN A 1 379 ? -19.281 44.207 17.751 1.00 24.30 379 ASN A O 1
ATOM 2894 N N . SER A 1 380 ? -20.491 46.100 17.515 1.00 25.38 380 SER A N 1
ATOM 2895 C CA . SER A 1 380 ? -19.892 46.687 16.329 1.00 25.38 380 SER A CA 1
ATOM 2896 C C . SER A 1 380 ? -18.442 47.104 16.568 1.00 25.38 380 SER A C 1
ATOM 2898 O O . SER A 1 380 ? -18.178 47.874 17.491 1.00 25.38 380 SER A O 1
ATOM 2900 N N . LEU A 1 381 ? -17.546 46.717 15.662 1.00 25.25 381 LEU A N 1
ATOM 2901 C CA . LEU A 1 381 ? -16.370 47.512 15.324 1.00 25.25 381 LEU A CA 1
ATOM 2902 C C . LEU A 1 381 ? -16.321 47.668 13.803 1.00 25.25 381 LEU A C 1
ATOM 2904 O O . LEU A 1 381 ? -16.309 46.709 13.039 1.00 25.25 381 LEU A O 1
ATOM 2908 N N . SER A 1 382 ? -16.401 48.931 13.417 1.00 23.95 382 SER A N 1
ATOM 2909 C CA . SER A 1 382 ? -16.436 49.507 12.083 1.00 23.95 382 SER A CA 1
ATOM 2910 C C . SER A 1 382 ? -15.131 49.306 11.314 1.00 23.95 382 SER A C 1
ATOM 2912 O O . SER A 1 382 ? -14.078 49.700 11.810 1.00 23.95 382 SER A O 1
ATOM 2914 N N . TYR A 1 383 ? -15.222 48.835 10.070 1.00 27.84 383 TYR A N 1
ATOM 2915 C CA . TYR A 1 383 ? -14.259 49.157 9.015 1.00 27.84 383 TYR A CA 1
ATOM 2916 C C . TYR A 1 383 ? -15.008 49.526 7.730 1.00 27.84 383 TYR A C 1
ATOM 2918 O O . TYR A 1 383 ? -16.082 49.000 7.449 1.00 27.84 383 TYR A O 1
ATOM 2926 N N . GLY A 1 384 ? -14.477 50.544 7.054 1.00 25.58 384 GLY A N 1
ATOM 2927 C CA . GLY A 1 384 ? -15.176 51.410 6.113 1.00 25.58 384 GLY A CA 1
ATOM 2928 C C . GLY A 1 384 ? -15.492 50.839 4.728 1.00 25.58 384 GLY A C 1
ATOM 2929 O O . GLY A 1 384 ? -15.037 49.776 4.326 1.00 25.58 384 GLY A O 1
ATOM 2930 N N . ASN A 1 385 ? -16.301 51.639 4.032 1.00 25.31 385 ASN A N 1
ATOM 2931 C CA . ASN A 1 385 ? -16.867 51.489 2.693 1.00 25.31 385 ASN A CA 1
ATOM 2932 C C . ASN A 1 385 ? -15.957 50.862 1.622 1.00 25.31 385 ASN A C 1
ATOM 2934 O O . ASN A 1 385 ? -1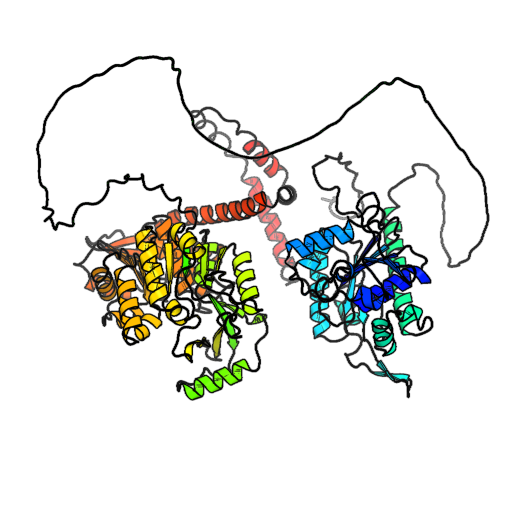4.865 51.363 1.360 1.00 25.31 385 ASN A O 1
ATOM 2938 N N . GLY A 1 386 ? -16.519 49.908 0.870 1.00 24.20 386 GLY A N 1
ATOM 2939 C CA . GLY A 1 386 ? -16.027 49.515 -0.452 1.00 24.20 386 GLY A CA 1
ATOM 2940 C C . GLY A 1 386 ? -16.769 48.317 -1.055 1.00 24.20 386 GLY A C 1
ATOM 2941 O O . GLY A 1 386 ? -16.496 47.189 -0.678 1.00 24.20 386 GLY A O 1
ATOM 2942 N N . SER A 1 387 ? -17.674 48.602 -2.001 1.00 25.47 387 SER A N 1
ATOM 2943 C CA . SER A 1 387 ? -18.301 47.719 -3.012 1.00 25.47 387 SER A CA 1
ATOM 2944 C C . SER A 1 387 ? -19.057 46.453 -2.571 1.00 25.47 387 SER A C 1
ATOM 2946 O O . SER A 1 387 ? -18.495 45.455 -2.139 1.00 25.47 387 SER A O 1
ATOM 2948 N N . VAL A 1 388 ? -20.367 46.497 -2.829 1.00 32.66 388 VAL A N 1
ATOM 2949 C CA . VAL A 1 388 ? -21.297 45.365 -2.882 1.00 32.66 388 VAL A CA 1
ATOM 2950 C C . VAL A 1 388 ? -20.896 44.432 -4.030 1.00 32.66 388 VAL A C 1
ATOM 2952 O O . VAL A 1 388 ? -21.080 44.790 -5.189 1.00 32.66 388 VAL A O 1
ATOM 2955 N N . GLU A 1 389 ? -20.409 43.234 -3.714 1.00 28.45 389 GLU A N 1
ATOM 2956 C CA . GLU A 1 389 ? -20.414 42.093 -4.634 1.00 28.45 389 GLU A CA 1
ATOM 2957 C C . GLU A 1 389 ? -21.012 40.863 -3.935 1.00 28.45 389 GLU A C 1
ATOM 2959 O O . GLU A 1 389 ? -20.399 40.234 -3.080 1.00 28.45 389 GLU A O 1
ATOM 2964 N N . ASP A 1 390 ? -22.263 40.596 -4.310 1.00 26.53 390 ASP A N 1
ATOM 2965 C CA . ASP A 1 390 ? -22.859 39.284 -4.568 1.00 26.53 390 ASP A CA 1
ATOM 2966 C C . ASP A 1 390 ? -22.538 38.152 -3.567 1.00 26.53 390 ASP A C 1
ATOM 2968 O O . ASP A 1 390 ? -21.537 37.439 -3.683 1.00 26.53 390 ASP A O 1
ATOM 2972 N N . GLU A 1 391 ? -23.460 37.914 -2.622 1.00 29.14 391 GLU A N 1
ATOM 2973 C CA . GLU A 1 391 ? -23.556 36.656 -1.870 1.00 29.14 391 GLU A CA 1
ATOM 2974 C C . GLU A 1 391 ? -23.831 35.501 -2.847 1.00 29.14 391 GLU A C 1
ATOM 2976 O O . GLU A 1 391 ? -24.958 35.034 -3.032 1.00 29.14 391 GLU A O 1
ATOM 2981 N N . ARG A 1 392 ? -22.771 35.011 -3.493 1.00 32.75 392 ARG A N 1
ATOM 2982 C CA . ARG A 1 392 ? -22.813 33.767 -4.252 1.00 32.75 392 ARG A CA 1
ATOM 2983 C C . ARG A 1 392 ? -23.136 32.645 -3.279 1.00 32.75 392 ARG A C 1
ATOM 2985 O O . ARG A 1 392 ? -22.333 32.307 -2.409 1.00 32.75 392 ARG A O 1
ATOM 2992 N N . ILE A 1 393 ? -24.308 32.051 -3.476 1.00 33.50 393 ILE A N 1
ATOM 2993 C CA . ILE A 1 393 ? -24.691 30.717 -3.013 1.00 33.50 393 ILE A CA 1
ATOM 2994 C C . ILE A 1 393 ? -23.442 29.827 -3.069 1.00 33.50 393 ILE A C 1
ATOM 2996 O O . ILE A 1 393 ? -22.965 29.503 -4.160 1.00 33.50 393 ILE A O 1
ATOM 3000 N N . LYS A 1 394 ? -22.867 29.481 -1.905 1.00 35.69 394 LYS A N 1
ATOM 3001 C CA . LYS A 1 394 ? -21.711 28.578 -1.847 1.00 35.69 394 LYS A CA 1
ATOM 3002 C C . LYS A 1 394 ? -22.134 27.282 -2.546 1.00 35.69 394 LYS A C 1
ATOM 3004 O O . LYS A 1 394 ? -23.083 26.651 -2.076 1.00 35.69 394 LYS A O 1
ATOM 3009 N N . PRO A 1 395 ? -21.490 26.883 -3.657 1.00 42.12 395 PRO A N 1
ATOM 3010 C CA . PRO A 1 395 ? -21.839 25.635 -4.313 1.00 42.12 395 PRO A CA 1
ATOM 3011 C C . PRO A 1 395 ? -21.646 24.511 -3.296 1.00 42.12 395 PRO A C 1
ATOM 3013 O O . PRO A 1 395 ? -20.598 24.439 -2.650 1.00 42.12 395 PRO A O 1
ATOM 3016 N N . VAL A 1 396 ? -22.668 23.672 -3.115 1.00 51.34 396 VAL A N 1
ATOM 3017 C CA . VAL A 1 396 ? -22.576 22.475 -2.273 1.00 51.34 396 VAL A CA 1
ATOM 3018 C C . VAL A 1 396 ? -21.452 21.619 -2.850 1.00 51.34 396 VAL A C 1
ATOM 3020 O O . VAL A 1 396 ? -21.592 21.031 -3.919 1.00 51.34 396 VAL A O 1
ATOM 3023 N N . VAL A 1 397 ? -20.298 21.619 -2.183 1.00 63.97 397 VAL A N 1
ATOM 3024 C CA . VAL A 1 397 ? -19.130 20.858 -2.624 1.00 63.97 397 VAL A CA 1
ATOM 3025 C C . VAL A 1 397 ? -19.418 19.388 -2.350 1.00 63.97 397 VAL A C 1
ATOM 3027 O O . VAL A 1 397 ? -19.514 18.976 -1.195 1.00 63.97 397 VAL A O 1
ATOM 3030 N N . VAL A 1 398 ? -19.565 18.598 -3.411 1.00 76.62 398 VAL A N 1
ATOM 3031 C CA . VAL A 1 398 ? -19.681 17.143 -3.304 1.00 76.62 398 VAL A CA 1
ATOM 3032 C C . VAL A 1 398 ? -18.335 16.597 -2.818 1.00 76.62 398 VAL A C 1
ATOM 3034 O O . VAL A 1 398 ? -17.306 16.783 -3.467 1.00 76.62 398 VAL A O 1
ATOM 3037 N N . LYS A 1 399 ? -18.335 15.972 -1.635 1.00 89.44 399 LYS A N 1
ATOM 3038 C CA . LYS A 1 399 ? -17.158 15.319 -1.050 1.00 89.44 399 LYS A CA 1
ATOM 3039 C C . LYS A 1 399 ? -17.094 13.870 -1.537 1.00 89.44 399 LYS A C 1
ATOM 3041 O O . LYS A 1 399 ? -17.821 13.017 -1.028 1.00 89.44 399 LYS A O 1
ATOM 3046 N N . GLU A 1 400 ? -16.278 13.623 -2.554 1.00 92.00 400 GLU A N 1
ATOM 3047 C CA . GLU A 1 400 ? -16.153 12.317 -3.225 1.00 92.00 400 GLU A CA 1
ATOM 3048 C C . GLU A 1 400 ? -15.063 11.426 -2.619 1.00 92.00 400 GLU A C 1
ATOM 3050 O O . GLU A 1 400 ? -15.123 10.208 -2.764 1.00 92.00 400 GLU A O 1
ATOM 3055 N N . ILE A 1 401 ? -14.085 12.033 -1.942 1.00 96.25 401 ILE A N 1
ATOM 3056 C CA . ILE A 1 401 ? -13.012 11.326 -1.243 1.00 96.25 401 ILE A CA 1
ATOM 3057 C C . ILE A 1 401 ? -13.453 11.153 0.212 1.00 96.25 401 ILE A C 1
ATOM 3059 O O . ILE A 1 401 ? -13.867 12.116 0.864 1.00 96.25 401 ILE A O 1
ATOM 3063 N N . ASP A 1 402 ? -13.383 9.934 0.735 1.00 97.94 402 ASP A N 1
ATOM 3064 C CA . ASP A 1 402 ? -13.702 9.663 2.136 1.00 97.94 402 ASP A CA 1
ATOM 3065 C C . ASP A 1 402 ? -12.570 10.145 3.043 1.00 97.94 402 ASP A C 1
ATOM 3067 O O . ASP A 1 402 ? -12.809 10.912 3.979 1.00 97.94 402 ASP A O 1
ATOM 3071 N N . VAL A 1 403 ? -11.336 9.753 2.726 1.00 98.25 403 VAL A N 1
ATOM 3072 C CA . VAL A 1 403 ? -10.142 10.094 3.506 1.00 98.25 403 VAL A CA 1
ATOM 3073 C C . VAL A 1 403 ? -9.031 10.569 2.579 1.00 98.25 403 VAL A C 1
ATOM 3075 O O . VAL A 1 403 ? -8.680 9.878 1.625 1.00 98.25 403 VAL A O 1
ATOM 3078 N N . ALA A 1 404 ? -8.459 11.731 2.883 1.00 97.94 404 ALA A N 1
ATOM 3079 C CA . ALA A 1 404 ? -7.183 12.170 2.343 1.00 97.94 404 ALA A CA 1
ATOM 3080 C C . ALA A 1 404 ? -6.099 12.098 3.429 1.00 97.94 404 ALA A C 1
ATOM 3082 O O . ALA A 1 404 ? -6.337 12.590 4.528 1.00 97.94 404 ALA A O 1
ATOM 3083 N N . THR A 1 405 ? -4.926 11.528 3.160 1.00 97.19 405 THR A N 1
ATOM 3084 C CA . THR A 1 405 ? -3.759 11.652 4.061 1.00 97.19 405 THR A CA 1
ATOM 3085 C C . THR A 1 405 ? -2.831 12.762 3.572 1.00 97.19 405 THR A C 1
ATOM 3087 O O . THR A 1 405 ? -2.874 13.109 2.391 1.00 97.19 405 THR A O 1
ATOM 3090 N N . ILE A 1 406 ? -2.014 13.336 4.459 1.00 95.00 406 ILE A N 1
ATOM 3091 C CA . ILE A 1 406 ? -0.985 14.319 4.092 1.00 95.00 406 ILE A CA 1
ATOM 3092 C C . ILE A 1 406 ? 0.388 13.938 4.661 1.00 95.00 406 ILE A C 1
ATOM 3094 O O . ILE A 1 406 ? 0.518 13.705 5.863 1.00 95.00 406 ILE A O 1
ATOM 3098 N N . GLY A 1 407 ? 1.393 13.887 3.783 1.00 88.88 407 GLY A N 1
ATOM 3099 C CA . GLY A 1 407 ? 2.780 13.544 4.096 1.00 88.88 407 GLY A CA 1
ATOM 3100 C C . GLY A 1 407 ? 2.972 12.105 4.584 1.00 88.88 407 GLY A C 1
ATOM 3101 O O . GLY A 1 407 ? 2.087 11.255 4.454 1.00 88.88 407 GLY A O 1
ATOM 3102 N N . ASN A 1 408 ? 4.140 11.864 5.163 1.00 88.06 408 ASN A N 1
ATOM 3103 C CA . ASN A 1 408 ? 4.695 10.607 5.651 1.00 88.06 408 ASN A CA 1
ATOM 3104 C C . ASN A 1 408 ? 4.478 9.410 4.708 1.00 88.06 408 ASN A C 1
ATOM 3106 O O . ASN A 1 408 ? 3.906 8.391 5.107 1.00 88.06 408 ASN A O 1
ATOM 3110 N N . LEU A 1 409 ? 4.884 9.553 3.445 1.00 91.62 409 LEU A N 1
ATOM 3111 C CA . LEU A 1 409 ? 4.889 8.459 2.469 1.00 91.62 409 LEU A CA 1
ATOM 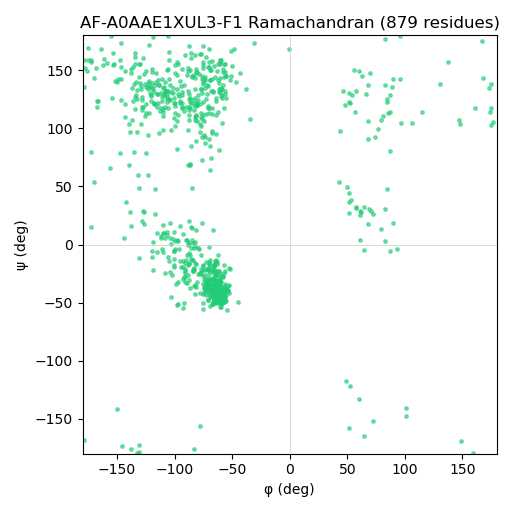3112 C C . LEU A 1 409 ? 6.298 7.873 2.378 1.00 91.62 409 LEU A C 1
ATOM 3114 O O . LEU A 1 409 ? 7.193 8.490 1.807 1.00 91.62 409 LEU A O 1
ATOM 3118 N N . CYS A 1 410 ? 6.497 6.683 2.942 1.00 91.06 410 CYS A N 1
ATOM 3119 C CA . CYS A 1 410 ? 7.806 6.041 2.978 1.00 91.06 410 CYS A CA 1
ATOM 3120 C C . CYS A 1 410 ? 7.750 4.564 2.583 1.00 91.06 410 CYS A C 1
ATOM 3122 O O . CYS A 1 410 ? 6.685 3.940 2.551 1.00 91.06 410 CYS A O 1
ATOM 3124 N N . VAL A 1 411 ? 8.922 4.007 2.295 1.00 90.38 411 VAL A N 1
ATOM 3125 C CA . VAL A 1 411 ? 9.134 2.564 2.204 1.00 90.38 411 VAL A CA 1
ATOM 3126 C C . VAL A 1 411 ? 9.788 2.083 3.494 1.00 90.38 411 VAL A C 1
ATOM 3128 O O . VAL A 1 411 ? 10.869 2.542 3.870 1.00 90.38 411 VAL A O 1
ATOM 3131 N N . ASP A 1 412 ? 9.117 1.146 4.156 1.00 88.75 412 ASP A N 1
ATOM 3132 C CA . ASP A 1 412 ? 9.644 0.432 5.309 1.00 88.75 412 ASP A CA 1
ATOM 3133 C C . ASP A 1 412 ? 10.542 -0.705 4.811 1.00 88.75 412 ASP A C 1
ATOM 3135 O O . ASP A 1 412 ? 10.108 -1.612 4.099 1.00 88.75 412 ASP A O 1
ATOM 3139 N N . VAL A 1 413 ? 11.812 -0.656 5.191 1.00 86.56 413 VAL A N 1
ATOM 3140 C CA . VAL A 1 413 ? 12.821 -1.666 4.889 1.00 86.56 413 VAL A CA 1
ATOM 3141 C C . VAL A 1 413 ? 12.991 -2.555 6.115 1.00 86.56 413 VAL A C 1
ATOM 3143 O O . VAL A 1 413 ? 13.635 -2.173 7.094 1.00 86.56 413 VAL A O 1
ATOM 3146 N N . VAL A 1 414 ? 12.388 -3.742 6.072 1.00 83.44 414 VAL A N 1
ATOM 3147 C CA . VAL A 1 414 ? 12.293 -4.657 7.214 1.00 83.44 414 VAL A CA 1
ATOM 3148 C C . VAL A 1 414 ? 13.468 -5.630 7.225 1.00 83.44 414 VAL A C 1
ATOM 3150 O O . VAL A 1 414 ? 13.579 -6.483 6.348 1.00 83.44 414 VAL A O 1
ATOM 3153 N N . LEU A 1 415 ? 14.334 -5.549 8.238 1.00 83.50 415 LEU A N 1
ATOM 3154 C CA . LEU A 1 415 ? 15.525 -6.395 8.349 1.00 83.50 415 LEU A CA 1
ATOM 3155 C C . LEU A 1 415 ? 15.666 -7.052 9.715 1.00 83.50 415 LEU A C 1
ATOM 3157 O O . LEU A 1 415 ? 15.509 -6.420 10.756 1.00 83.50 415 LEU A O 1
ATOM 3161 N N . SER A 1 416 ? 16.070 -8.321 9.714 1.00 81.06 416 SER A N 1
ATOM 3162 C CA . SER A 1 416 ? 16.538 -8.988 10.927 1.00 81.06 416 SER A CA 1
ATOM 3163 C C . SER A 1 416 ? 17.997 -8.626 11.194 1.00 81.06 416 SER A C 1
ATOM 3165 O O . SER A 1 416 ? 18.867 -8.886 10.364 1.00 81.06 416 SER A O 1
ATOM 3167 N N . VAL A 1 417 ? 18.271 -8.053 12.364 1.00 82.75 417 VAL A N 1
ATOM 3168 C CA . VAL A 1 417 ? 19.612 -7.628 12.782 1.00 82.75 417 VAL A CA 1
ATOM 3169 C C . VAL A 1 417 ? 20.045 -8.366 14.046 1.00 82.75 417 VAL A C 1
ATOM 3171 O O . VAL A 1 417 ? 19.214 -8.666 14.897 1.00 82.75 417 VAL A O 1
ATOM 3174 N N . PRO A 1 418 ? 21.346 -8.641 14.244 1.00 82.38 418 PRO A N 1
ATOM 3175 C CA . PRO A 1 418 ? 21.816 -9.317 15.456 1.00 82.38 418 PRO A CA 1
ATOM 3176 C C . PRO A 1 418 ? 21.604 -8.474 16.724 1.00 82.38 418 PRO A C 1
ATOM 3178 O O . PRO A 1 418 ? 21.447 -9.017 17.818 1.00 82.38 418 PRO A O 1
ATOM 3181 N N . LYS A 1 419 ? 21.604 -7.144 16.588 1.00 86.00 419 LYS A N 1
ATOM 3182 C CA . LYS A 1 419 ? 21.388 -6.187 17.674 1.00 86.00 419 LYS A CA 1
ATOM 3183 C C . LYS A 1 419 ? 20.780 -4.905 17.113 1.00 86.00 419 LYS A C 1
ATOM 3185 O O . LYS A 1 419 ? 21.205 -4.458 16.052 1.00 86.00 419 LYS A O 1
ATOM 3190 N N . LEU A 1 420 ? 19.836 -4.316 17.850 1.00 86.62 420 LEU A N 1
ATOM 3191 C CA . LEU A 1 420 ? 19.259 -3.011 17.517 1.00 86.62 420 LEU A CA 1
ATOM 3192 C C . LEU A 1 420 ? 20.311 -1.886 17.546 1.00 86.62 420 LEU A C 1
ATOM 3194 O O . LEU A 1 420 ? 21.298 -2.002 18.287 1.00 86.62 420 LEU A O 1
ATOM 3198 N N . PRO A 1 421 ? 20.077 -0.785 16.805 1.00 84.44 421 PRO A N 1
ATOM 3199 C CA . PRO A 1 421 ? 20.991 0.346 16.765 1.00 84.44 421 PRO A CA 1
ATOM 3200 C C . PRO A 1 421 ? 21.297 0.909 18.162 1.00 84.44 421 PRO A C 1
ATOM 3202 O O . PRO A 1 421 ? 20.425 0.929 19.042 1.00 84.44 421 PRO A O 1
ATOM 3205 N N . PRO A 1 422 ? 22.533 1.377 18.396 1.00 84.75 422 PRO A N 1
ATOM 3206 C CA . PRO A 1 422 ? 22.932 1.932 19.681 1.00 84.75 422 PRO A CA 1
ATOM 3207 C C . PRO A 1 422 ? 22.209 3.259 19.984 1.00 84.75 422 PRO A C 1
ATOM 3209 O O . PRO A 1 422 ? 21.694 3.953 19.104 1.00 84.75 422 PRO A O 1
ATOM 3212 N N . LYS A 1 423 ? 22.130 3.613 21.277 1.00 82.94 423 LYS A N 1
ATOM 3213 C CA . LYS A 1 423 ? 21.454 4.843 21.726 1.00 82.94 423 LYS A CA 1
ATOM 3214 C C . LYS A 1 423 ? 22.186 6.135 21.322 1.00 82.94 423 LYS A C 1
ATOM 3216 O O . LYS A 1 423 ? 21.466 7.033 20.885 1.00 82.94 423 LYS A O 1
ATOM 3221 N N . PRO A 1 424 ? 23.521 6.267 21.476 1.00 86.75 424 PRO A N 1
ATOM 3222 C CA . PRO A 1 424 ? 24.246 7.482 21.097 1.00 86.75 424 PRO A CA 1
ATOM 3223 C C . PRO A 1 424 ? 24.052 7.823 19.617 1.00 86.75 424 PRO A C 1
ATOM 3225 O O . PRO A 1 424 ? 24.075 6.927 18.777 1.00 86.75 424 PRO A O 1
ATOM 3228 N N . LEU A 1 425 ? 23.845 9.107 19.312 1.00 82.00 425 LEU A N 1
ATOM 3229 C CA . LEU A 1 425 ? 23.454 9.563 17.974 1.00 82.00 425 LEU A CA 1
ATOM 3230 C C . LEU A 1 425 ? 24.535 9.272 16.926 1.00 82.00 425 LEU A C 1
ATOM 3232 O O . LEU A 1 425 ? 24.216 8.716 15.880 1.00 82.00 425 LEU A O 1
ATOM 3236 N N . ASP A 1 426 ? 25.802 9.546 17.241 1.00 84.62 426 ASP A N 1
ATOM 3237 C CA . ASP A 1 426 ? 26.925 9.318 16.321 1.00 84.62 426 ASP A CA 1
ATOM 3238 C C . ASP A 1 426 ? 27.139 7.827 16.022 1.00 84.62 426 ASP A C 1
ATOM 3240 O O . ASP A 1 426 ? 27.295 7.431 14.868 1.00 84.62 426 ASP A O 1
ATOM 3244 N N . GLU A 1 427 ? 27.078 6.973 17.050 1.00 85.12 427 GLU A N 1
ATOM 3245 C CA . GLU A 1 427 ? 27.180 5.518 16.878 1.00 85.12 427 GLU A CA 1
ATOM 3246 C C . GLU A 1 427 ? 25.989 4.957 16.098 1.00 85.12 427 GLU A C 1
ATOM 3248 O O . GLU A 1 427 ? 26.146 4.043 15.288 1.00 85.12 427 GLU A O 1
ATOM 3253 N N . ARG A 1 428 ? 24.786 5.501 16.326 1.00 85.38 428 ARG A N 1
ATOM 3254 C CA . ARG A 1 428 ? 23.588 5.115 15.580 1.00 85.38 428 ARG A CA 1
ATOM 3255 C C . ARG A 1 428 ? 23.720 5.507 14.118 1.00 85.38 428 ARG A C 1
ATOM 3257 O O . ARG A 1 428 ? 23.428 4.687 13.259 1.00 85.38 428 ARG A O 1
ATOM 3264 N N . LYS A 1 429 ? 24.189 6.723 13.839 1.00 83.81 429 LYS A N 1
ATOM 3265 C CA . LYS A 1 429 ? 24.420 7.213 12.480 1.00 83.81 429 LYS A CA 1
ATOM 3266 C C . LYS A 1 429 ? 25.408 6.320 11.736 1.00 83.81 429 LYS A C 1
ATOM 3268 O O . LYS A 1 429 ? 25.076 5.828 10.665 1.00 83.81 429 LYS A O 1
ATOM 3273 N N . ALA A 1 430 ? 26.555 6.018 12.346 1.00 84.56 430 ALA A N 1
ATOM 3274 C CA . ALA A 1 430 ? 27.550 5.119 11.763 1.00 84.56 430 ALA A CA 1
ATOM 3275 C C . ALA A 1 430 ? 26.985 3.710 11.493 1.00 84.56 430 ALA A C 1
ATOM 3277 O O . ALA A 1 430 ? 27.229 3.142 10.430 1.00 84.56 430 ALA A O 1
ATOM 3278 N N . TYR A 1 431 ? 26.187 3.170 12.423 1.00 84.25 431 TYR A N 1
ATOM 3279 C CA . TYR A 1 431 ? 25.503 1.886 12.244 1.00 84.25 431 TYR A CA 1
ATOM 3280 C C . TYR A 1 431 ? 24.545 1.910 11.042 1.00 84.25 431 TYR A C 1
ATOM 3282 O O . TYR A 1 431 ? 24.538 0.985 10.232 1.00 84.25 431 TYR A O 1
ATOM 3290 N N . MET A 1 432 ? 23.751 2.975 10.899 1.00 82.81 432 MET A N 1
ATOM 3291 C CA . MET A 1 432 ? 22.809 3.117 9.786 1.00 82.81 432 MET A CA 1
ATOM 3292 C C . MET A 1 432 ? 23.517 3.336 8.445 1.00 82.81 432 MET A C 1
ATOM 3294 O O . MET A 1 432 ? 23.103 2.766 7.440 1.00 82.81 432 MET A O 1
ATOM 3298 N N . GLU A 1 433 ? 24.607 4.106 8.421 1.00 80.56 433 GLU A N 1
ATOM 3299 C CA . GLU A 1 433 ? 25.447 4.284 7.231 1.00 80.56 433 GLU A CA 1
ATOM 3300 C C . GLU A 1 433 ? 26.088 2.964 6.785 1.00 80.56 433 GLU A C 1
ATOM 3302 O O . GLU A 1 433 ? 26.204 2.705 5.589 1.00 80.56 433 GLU A O 1
ATOM 3307 N N . GLU A 1 434 ? 26.500 2.106 7.723 1.00 81.06 434 GLU A N 1
ATOM 3308 C CA . GLU A 1 434 ? 27.002 0.766 7.411 1.00 81.06 434 GLU A CA 1
ATOM 3309 C C . GLU A 1 434 ? 25.909 -0.124 6.812 1.00 81.06 434 GLU A C 1
ATOM 3311 O O . GLU A 1 434 ? 26.135 -0.757 5.779 1.00 81.06 434 GLU A O 1
ATOM 3316 N N . LEU A 1 435 ? 24.716 -0.115 7.409 1.00 76.38 435 LEU A N 1
ATOM 3317 C CA . LEU A 1 435 ? 23.553 -0.863 6.933 1.00 76.38 435 LEU A CA 1
ATOM 3318 C C . LEU A 1 435 ? 23.141 -0.434 5.509 1.00 76.38 435 LEU A C 1
ATOM 3320 O O . LEU A 1 435 ? 22.859 -1.276 4.658 1.00 76.38 435 LEU A O 1
ATOM 3324 N N . ALA A 1 436 ? 23.179 0.870 5.222 1.00 73.00 436 ALA A N 1
ATOM 3325 C CA . ALA A 1 436 ? 22.806 1.437 3.928 1.00 73.00 436 ALA A CA 1
ATOM 3326 C C . ALA A 1 436 ? 23.783 1.103 2.782 1.00 73.00 436 ALA A C 1
ATOM 3328 O O . ALA A 1 436 ? 23.404 1.202 1.615 1.00 73.00 436 ALA A O 1
ATOM 3329 N N . LYS A 1 437 ? 25.021 0.663 3.069 1.00 73.75 437 LYS A N 1
ATOM 3330 C CA . LYS A 1 437 ? 26.001 0.272 2.029 1.00 73.75 437 LYS A CA 1
ATOM 3331 C C . LYS A 1 437 ? 25.580 -0.957 1.224 1.00 73.75 437 LYS A C 1
ATOM 3333 O O . LYS A 1 437 ? 26.101 -1.167 0.133 1.00 73.75 437 LYS A O 1
ATOM 3338 N N . SER A 1 438 ? 24.693 -1.788 1.768 1.00 64.44 438 SER A N 1
ATOM 3339 C CA . SER A 1 438 ? 24.163 -2.986 1.109 1.00 64.44 438 SER A CA 1
ATOM 3340 C C . SER A 1 438 ? 22.635 -2.915 1.095 1.00 64.44 438 SER A C 1
ATOM 3342 O O . SER A 1 438 ? 21.997 -3.536 1.947 1.00 64.44 438 SER A O 1
ATOM 3344 N N . PRO A 1 439 ? 22.035 -2.130 0.178 1.00 63.22 439 PRO A N 1
ATOM 3345 C CA . PRO A 1 439 ? 20.592 -1.947 0.144 1.00 63.22 439 PRO A CA 1
ATOM 3346 C C . PRO A 1 439 ? 19.901 -3.304 -0.067 1.00 63.22 439 PRO A C 1
ATOM 3348 O O . PRO A 1 439 ? 20.278 -4.047 -0.979 1.00 63.22 439 PRO A O 1
ATOM 3351 N N . PRO A 1 440 ? 18.929 -3.662 0.783 1.00 67.38 440 PRO A N 1
ATOM 3352 C CA . PRO A 1 440 ? 18.321 -4.982 0.749 1.00 67.38 440 PRO A CA 1
ATOM 3353 C C . PRO A 1 440 ? 17.348 -5.134 -0.419 1.00 67.38 440 PRO A C 1
ATOM 3355 O O . PRO A 1 440 ? 16.726 -4.172 -0.872 1.00 67.38 440 PRO A O 1
ATOM 3358 N N . ASP A 1 441 ? 17.193 -6.375 -0.879 1.00 74.88 441 ASP A N 1
ATOM 3359 C CA . ASP A 1 441 ? 16.291 -6.737 -1.971 1.00 74.88 441 ASP A CA 1
ATOM 3360 C C . ASP A 1 441 ? 14.836 -6.313 -1.709 1.00 74.88 441 ASP A C 1
ATOM 3362 O O . ASP A 1 441 ? 14.370 -6.276 -0.569 1.00 74.88 441 ASP A O 1
ATOM 3366 N N . LYS A 1 442 ? 14.066 -6.122 -2.791 1.00 78.06 442 LYS A N 1
ATOM 3367 C CA . LYS A 1 442 ? 12.635 -5.747 -2.758 1.00 78.06 442 LYS A CA 1
ATOM 3368 C C . LYS A 1 442 ? 11.742 -6.621 -1.876 1.00 78.06 442 LYS A C 1
ATOM 3370 O O . LYS A 1 442 ? 10.645 -6.210 -1.518 1.00 78.06 442 LYS A O 1
ATOM 3375 N N . ILE A 1 443 ? 12.171 -7.842 -1.564 1.00 78.38 443 ILE A N 1
ATOM 3376 C CA . ILE A 1 443 ? 11.426 -8.762 -0.694 1.00 78.38 443 ILE A CA 1
ATOM 3377 C C . ILE A 1 443 ? 11.320 -8.258 0.752 1.00 78.38 443 ILE A C 1
ATOM 3379 O O . ILE A 1 443 ? 10.467 -8.738 1.488 1.00 78.38 443 ILE A O 1
ATOM 3383 N N . TYR A 1 444 ? 12.178 -7.312 1.141 1.00 81.12 444 TYR A N 1
ATOM 3384 C CA . TYR A 1 444 ? 12.215 -6.697 2.466 1.00 81.12 444 TYR A CA 1
ATOM 3385 C C . TYR A 1 444 ? 11.486 -5.351 2.517 1.00 81.12 444 TYR A C 1
ATOM 3387 O O . TYR A 1 444 ? 11.548 -4.669 3.535 1.00 81.12 444 TYR A O 1
ATOM 3395 N N . TRP A 1 445 ? 10.852 -4.932 1.420 1.00 88.19 445 TRP A N 1
ATOM 3396 C CA . TRP A 1 445 ? 10.203 -3.630 1.326 1.00 88.19 445 TRP A CA 1
ATOM 3397 C C . TRP A 1 445 ? 8.707 -3.764 1.576 1.00 88.19 445 TRP A C 1
ATOM 3399 O O . TRP A 1 445 ? 8.028 -4.605 0.978 1.00 88.19 445 TRP A O 1
ATOM 3409 N N . GLU A 1 446 ? 8.182 -2.872 2.401 1.00 89.50 446 GLU A N 1
ATOM 3410 C CA . GLU A 1 446 ? 6.754 -2.679 2.604 1.00 89.50 446 GLU A CA 1
ATOM 3411 C C . GLU A 1 446 ? 6.391 -1.199 2.491 1.00 89.50 446 GLU A C 1
ATOM 3413 O O . GLU A 1 446 ? 7.223 -0.311 2.661 1.00 89.50 446 GLU A O 1
ATOM 3418 N N . ALA A 1 447 ? 5.132 -0.920 2.158 1.00 92.00 447 ALA A N 1
ATOM 3419 C CA . ALA A 1 447 ? 4.631 0.449 2.167 1.00 92.00 447 ALA A CA 1
ATOM 3420 C C . ALA A 1 447 ? 4.493 0.936 3.617 1.00 92.00 447 ALA A C 1
ATOM 3422 O O . ALA A 1 447 ? 3.733 0.355 4.390 1.00 92.00 447 ALA A O 1
ATOM 3423 N N . GLY A 1 448 ? 5.217 1.992 3.973 1.00 90.38 448 GLY A N 1
ATOM 3424 C CA . GLY A 1 448 ? 5.314 2.508 5.334 1.00 90.38 448 GLY A CA 1
ATOM 3425 C C . GLY A 1 448 ? 4.536 3.800 5.573 1.00 90.38 448 GLY A C 1
ATOM 3426 O O . GLY A 1 448 ? 3.873 4.355 4.686 1.00 90.38 448 GLY A O 1
ATOM 3427 N N . GLY A 1 449 ? 4.609 4.285 6.812 1.00 90.00 449 GLY A N 1
ATOM 3428 C CA . GLY A 1 449 ? 4.033 5.568 7.216 1.00 90.00 449 GLY A CA 1
ATOM 3429 C C . GLY A 1 449 ? 2.517 5.638 7.009 1.00 90.00 449 GLY A C 1
ATOM 3430 O O . GLY A 1 449 ? 1.769 4.718 7.352 1.00 90.00 449 GLY A O 1
ATOM 3431 N N . ASN A 1 450 ? 2.037 6.731 6.413 1.00 93.12 450 ASN A N 1
ATOM 3432 C CA . ASN A 1 450 ? 0.611 6.947 6.151 1.00 93.12 450 ASN A CA 1
ATOM 3433 C C . ASN A 1 450 ? 0.004 5.933 5.168 1.00 93.12 450 ASN A C 1
ATOM 3435 O O . ASN A 1 450 ? -1.226 5.817 5.104 1.00 93.12 450 ASN A O 1
ATOM 3439 N N . CYS A 1 451 ? 0.823 5.161 4.446 1.00 94.94 451 CYS A N 1
ATOM 3440 C CA . CYS A 1 451 ? 0.329 4.088 3.589 1.00 94.94 451 CYS A CA 1
ATOM 3441 C C . CYS A 1 451 ? -0.394 3.009 4.400 1.00 94.94 451 CYS A C 1
ATOM 3443 O O . CYS A 1 451 ? -1.420 2.513 3.947 1.00 94.94 451 CYS A O 1
ATOM 3445 N N . ASN A 1 452 ? 0.045 2.710 5.629 1.00 94.75 452 ASN A N 1
ATOM 3446 C CA . ASN A 1 452 ? -0.628 1.743 6.505 1.00 94.75 452 ASN A CA 1
ATOM 3447 C C . ASN A 1 452 ? -2.093 2.125 6.760 1.00 94.75 452 ASN A C 1
ATOM 3449 O O . ASN A 1 452 ? -3.004 1.308 6.600 1.00 94.75 452 ASN A O 1
ATOM 3453 N N . MET A 1 453 ? -2.323 3.392 7.117 1.00 95.69 453 MET A N 1
ATOM 3454 C CA . MET A 1 453 ? -3.658 3.934 7.371 1.00 95.69 453 MET A CA 1
ATOM 3455 C C . MET A 1 453 ? -4.487 3.927 6.085 1.00 95.69 453 MET A C 1
ATOM 3457 O O . MET A 1 453 ? -5.641 3.491 6.092 1.00 95.69 453 MET A O 1
ATOM 3461 N N . ALA A 1 454 ? -3.889 4.359 4.971 1.00 97.19 454 ALA A N 1
ATOM 3462 C CA . ALA A 1 454 ? -4.560 4.427 3.681 1.00 97.19 454 ALA A CA 1
ATOM 3463 C C . ALA A 1 454 ? -5.001 3.040 3.181 1.00 97.19 454 ALA A C 1
ATOM 3465 O O . ALA A 1 454 ? -6.153 2.876 2.781 1.00 97.19 454 ALA A O 1
ATOM 3466 N N . ILE A 1 455 ? -4.128 2.035 3.282 1.00 96.88 455 ILE A N 1
ATOM 3467 C CA . ILE A 1 455 ? -4.405 0.637 2.922 1.00 96.88 455 ILE A CA 1
ATOM 3468 C C . ILE A 1 455 ? -5.497 0.059 3.820 1.00 96.88 455 ILE A C 1
ATOM 3470 O O . ILE A 1 455 ? -6.464 -0.519 3.322 1.00 96.88 455 ILE A O 1
ATOM 3474 N N . ALA A 1 456 ? -5.415 0.262 5.138 1.00 96.50 456 ALA A N 1
ATOM 3475 C CA . ALA A 1 456 ? -6.463 -0.180 6.057 1.00 96.50 456 ALA A CA 1
ATOM 3476 C C . ALA A 1 456 ? -7.827 0.455 5.725 1.00 96.50 456 ALA A C 1
ATOM 3478 O O . ALA A 1 456 ? -8.849 -0.234 5.690 1.00 96.50 456 ALA A O 1
ATOM 3479 N N . ALA A 1 457 ? -7.852 1.759 5.439 1.00 96.94 457 ALA A N 1
ATOM 3480 C CA . ALA A 1 457 ? -9.066 2.492 5.089 1.00 96.94 457 ALA A CA 1
ATOM 3481 C C . ALA A 1 457 ? -9.654 2.017 3.753 1.00 96.94 457 ALA A C 1
ATOM 3483 O O . ALA A 1 457 ? -10.859 1.753 3.671 1.00 96.94 457 ALA A O 1
ATOM 3484 N N . ALA A 1 458 ? -8.810 1.834 2.736 1.00 95.94 458 ALA A N 1
ATOM 3485 C CA . ALA A 1 458 ? -9.207 1.303 1.438 1.00 95.94 458 ALA A CA 1
ATOM 3486 C C . ALA A 1 458 ? -9.801 -0.101 1.576 1.00 95.94 458 ALA A C 1
ATOM 3488 O O . ALA A 1 458 ? -10.884 -0.362 1.050 1.00 95.94 458 ALA A O 1
ATOM 3489 N N . ARG A 1 459 ? -9.178 -0.973 2.381 1.00 94.19 459 ARG A N 1
ATOM 3490 C CA . ARG A 1 459 ? -9.651 -2.338 2.674 1.00 94.19 459 ARG A CA 1
ATOM 3491 C C . ARG A 1 459 ? -10.951 -2.386 3.478 1.00 94.19 459 ARG A C 1
ATOM 3493 O O . ARG A 1 459 ? -11.687 -3.360 3.339 1.00 94.19 459 ARG A O 1
ATOM 3500 N N . LEU A 1 460 ? -11.286 -1.341 4.236 1.00 93.38 460 LEU A N 1
ATOM 3501 C CA . LEU A 1 460 ? -12.608 -1.152 4.855 1.00 93.38 460 LEU A CA 1
ATOM 3502 C C . LEU A 1 460 ? -13.674 -0.624 3.874 1.00 93.38 460 LEU A C 1
ATOM 3504 O O . LEU A 1 460 ? -14.846 -0.508 4.238 1.00 93.38 460 LEU A O 1
ATOM 3508 N N . GLY A 1 461 ? -13.287 -0.324 2.633 1.00 91.88 461 GLY A N 1
ATOM 3509 C CA . GLY A 1 461 ? -14.168 0.144 1.566 1.00 91.88 461 GLY A CA 1
ATOM 3510 C C . GLY A 1 461 ? -14.324 1.661 1.490 1.00 91.88 461 GLY A C 1
ATOM 3511 O O . GLY A 1 461 ? -15.295 2.127 0.898 1.00 91.88 461 GLY A O 1
ATOM 3512 N N . LEU A 1 462 ? -13.407 2.426 2.090 1.00 94.31 462 LEU A N 1
ATOM 3513 C CA . LEU A 1 462 ? -13.368 3.882 1.955 1.00 94.31 462 LEU A CA 1
ATOM 3514 C C . LEU A 1 462 ? -12.636 4.291 0.673 1.00 94.31 462 LEU A C 1
ATOM 3516 O O . LEU A 1 462 ? -11.670 3.653 0.266 1.00 94.31 462 LEU A O 1
ATOM 3520 N N . HIS A 1 463 ? -13.070 5.388 0.056 1.00 96.31 463 HIS A N 1
ATOM 3521 C CA . HIS A 1 463 ? -12.354 6.006 -1.060 1.00 96.31 463 HIS A CA 1
ATOM 3522 C C . HIS A 1 463 ? -11.209 6.874 -0.531 1.00 96.31 463 HIS A C 1
ATOM 3524 O O . HIS A 1 463 ? -11.450 7.927 0.070 1.00 96.31 463 HIS A O 1
ATOM 3530 N N . VAL A 1 464 ? -9.969 6.442 -0.758 1.00 97.81 464 VAL A N 1
ATOM 3531 C CA . VAL A 1 464 ? -8.779 7.062 -0.164 1.00 97.81 464 VAL A CA 1
ATOM 3532 C C . VAL A 1 464 ? -7.932 7.778 -1.211 1.00 97.81 464 VAL A C 1
ATOM 3534 O O . VAL A 1 464 ? -7.774 7.322 -2.345 1.00 97.81 464 VAL A O 1
ATOM 3537 N N . THR A 1 465 ? -7.373 8.920 -0.825 1.00 97.69 465 THR A N 1
ATOM 3538 C CA . THR A 1 465 ? -6.334 9.620 -1.583 1.00 97.69 465 THR A CA 1
ATOM 3539 C C . THR A 1 465 ? -5.165 9.948 -0.664 1.00 97.69 465 THR A C 1
ATOM 3541 O O . THR A 1 465 ? -5.376 10.459 0.427 1.00 97.69 465 THR A O 1
ATOM 3544 N N . VAL A 1 466 ? -3.935 9.693 -1.084 1.00 97.06 466 VAL A N 1
ATOM 3545 C CA . VAL A 1 466 ? -2.748 10.128 -0.341 1.00 97.06 466 VAL A CA 1
ATOM 3546 C C . VAL A 1 466 ? -2.163 11.376 -0.991 1.00 97.06 466 VAL A C 1
ATOM 3548 O O . VAL A 1 466 ? -2.084 11.459 -2.217 1.00 97.06 466 VAL A O 1
ATOM 3551 N N . VAL A 1 467 ? -1.807 12.373 -0.184 1.00 95.25 467 VAL A N 1
ATOM 3552 C CA . VAL A 1 467 ? -1.196 13.628 -0.638 1.00 95.25 467 VAL A CA 1
ATOM 3553 C C . VAL A 1 467 ? 0.214 13.699 -0.070 1.00 95.25 467 VAL A C 1
ATOM 3555 O O . VAL A 1 467 ? 0.377 13.725 1.144 1.00 95.25 467 VAL A O 1
ATOM 3558 N N . GLY A 1 468 ? 1.236 13.734 -0.917 1.00 91.75 468 GLY A N 1
ATOM 3559 C CA . GLY A 1 468 ? 2.622 13.735 -0.446 1.00 91.75 468 GLY A CA 1
ATOM 3560 C C . GLY A 1 468 ? 3.629 13.801 -1.581 1.00 91.75 468 GLY A C 1
ATOM 3561 O O . GLY A 1 468 ? 3.265 14.075 -2.729 1.00 91.75 468 GLY A O 1
ATOM 3562 N N . HIS A 1 469 ? 4.892 13.557 -1.254 1.00 88.56 469 HIS A N 1
ATOM 3563 C CA . HIS A 1 469 ? 5.963 13.416 -2.233 1.00 88.56 469 HIS A CA 1
ATOM 3564 C C . HIS A 1 469 ? 6.410 11.955 -2.330 1.00 88.56 469 HIS A C 1
ATOM 3566 O O . HIS A 1 469 ? 6.501 11.253 -1.328 1.00 88.56 469 HIS A O 1
ATOM 3572 N N . VAL A 1 470 ? 6.666 11.507 -3.556 1.00 88.19 470 VAL A N 1
ATOM 3573 C CA . VAL A 1 470 ? 7.241 10.200 -3.872 1.00 88.19 470 VAL A CA 1
ATOM 3574 C C . VAL A 1 470 ? 8.277 10.433 -4.970 1.00 88.19 470 VAL A C 1
ATOM 3576 O O . VAL A 1 470 ? 8.015 11.198 -5.899 1.00 88.19 470 VAL A O 1
ATOM 3579 N N . GLY A 1 471 ? 9.454 9.824 -4.836 1.00 84.88 471 GLY A N 1
ATOM 3580 C CA . GLY A 1 471 ? 10.555 9.990 -5.779 1.00 84.88 471 GLY A CA 1
ATOM 3581 C C . GLY A 1 471 ? 10.344 9.229 -7.090 1.00 84.88 471 GLY A C 1
ATOM 3582 O O . GLY A 1 471 ? 9.643 8.219 -7.130 1.00 84.88 471 GLY A O 1
ATOM 3583 N N . ASP A 1 472 ? 11.009 9.668 -8.161 1.00 83.00 472 ASP A N 1
ATOM 3584 C CA . ASP A 1 472 ? 11.044 8.963 -9.459 1.00 83.00 472 ASP A CA 1
ATOM 3585 C C . ASP A 1 472 ? 12.147 7.887 -9.467 1.00 83.00 472 ASP A C 1
ATOM 3587 O O . ASP A 1 472 ? 13.013 7.819 -10.339 1.00 83.00 472 ASP A O 1
ATOM 3591 N N . GLU A 1 473 ? 12.174 7.074 -8.414 1.00 83.88 473 GLU A N 1
ATOM 3592 C CA . GLU A 1 473 ? 13.147 6.004 -8.227 1.00 83.88 473 GLU A CA 1
ATOM 3593 C C . GLU A 1 473 ? 12.448 4.687 -7.844 1.00 83.88 473 GLU A C 1
ATOM 3595 O O . GLU A 1 473 ? 11.223 4.568 -7.885 1.00 83.88 473 GLU A O 1
ATOM 3600 N N . ILE A 1 474 ? 13.214 3.627 -7.603 1.00 85.69 474 ILE A N 1
ATOM 3601 C CA . ILE A 1 474 ? 12.687 2.271 -7.446 1.00 85.69 474 ILE A CA 1
ATOM 3602 C C . ILE A 1 474 ? 11.765 2.086 -6.227 1.00 85.69 474 ILE A C 1
ATOM 3604 O O . ILE A 1 474 ? 10.808 1.312 -6.325 1.00 85.69 474 ILE A O 1
ATOM 3608 N N . TYR A 1 475 ? 12.029 2.763 -5.107 1.00 88.00 475 TYR A N 1
ATOM 3609 C CA . TYR A 1 475 ? 11.195 2.753 -3.906 1.00 88.00 475 TYR A CA 1
ATOM 3610 C C . TYR A 1 475 ? 9.912 3.551 -4.137 1.00 88.00 475 TYR A C 1
ATOM 3612 O O . TYR A 1 475 ? 8.834 3.106 -3.748 1.00 88.00 475 TYR A O 1
ATOM 3620 N N . GLY A 1 476 ? 10.002 4.673 -4.849 1.00 89.25 476 GLY A N 1
ATOM 3621 C CA . GLY A 1 476 ? 8.846 5.482 -5.200 1.00 89.25 476 GLY A CA 1
ATOM 3622 C C . GLY A 1 476 ? 7.894 4.779 -6.159 1.00 89.25 476 GLY A C 1
ATOM 3623 O O . GLY A 1 476 ? 6.699 4.685 -5.884 1.00 89.25 476 GLY A O 1
ATOM 3624 N N . HIS A 1 477 ? 8.424 4.160 -7.217 1.00 90.31 477 HIS A N 1
ATOM 3625 C CA . HIS A 1 477 ? 7.640 3.291 -8.097 1.00 90.31 477 HIS A CA 1
ATOM 3626 C C . HIS A 1 477 ? 7.007 2.123 -7.338 1.00 90.31 477 HIS A C 1
ATOM 3628 O O . HIS A 1 477 ? 5.826 1.847 -7.520 1.00 90.31 477 HIS A O 1
ATOM 3634 N N . PHE A 1 478 ? 7.760 1.478 -6.440 1.00 92.56 478 PHE A N 1
ATOM 3635 C CA . PHE A 1 478 ? 7.213 0.427 -5.583 1.00 92.56 478 PHE A CA 1
ATOM 3636 C C . PHE A 1 478 ? 6.031 0.934 -4.745 1.00 92.56 478 PHE A C 1
ATOM 3638 O O . PHE A 1 478 ? 5.005 0.261 -4.671 1.00 92.56 478 PHE A O 1
ATOM 3645 N N . LEU A 1 479 ? 6.143 2.119 -4.141 1.00 92.38 479 LEU A N 1
ATOM 3646 C CA . LEU A 1 479 ? 5.070 2.685 -3.330 1.00 92.38 479 LEU A CA 1
ATOM 3647 C C . LEU A 1 479 ? 3.829 2.999 -4.176 1.00 92.38 479 LEU A C 1
ATOM 3649 O O . LEU A 1 479 ? 2.712 2.687 -3.765 1.00 92.38 479 LEU A O 1
ATOM 3653 N N . LEU A 1 480 ? 4.020 3.563 -5.372 1.00 92.81 480 LEU A N 1
ATOM 3654 C CA . LEU A 1 480 ? 2.938 3.844 -6.319 1.00 92.81 480 LEU A CA 1
ATOM 3655 C C . LEU A 1 480 ? 2.231 2.566 -6.787 1.00 92.81 480 LEU A C 1
ATOM 3657 O O . LEU A 1 480 ? 0.999 2.550 -6.820 1.00 92.81 480 LEU A O 1
ATOM 3661 N N . ASP A 1 481 ? 2.978 1.498 -7.078 1.00 92.88 481 ASP A N 1
ATOM 3662 C CA . ASP A 1 481 ? 2.421 0.191 -7.446 1.00 92.88 481 ASP A CA 1
ATOM 3663 C C . ASP A 1 481 ? 1.550 -0.368 -6.309 1.00 92.88 481 ASP A C 1
ATOM 3665 O O . ASP A 1 481 ? 0.408 -0.769 -6.532 1.00 92.88 481 ASP A O 1
ATOM 3669 N N . VAL A 1 482 ? 2.041 -0.319 -5.062 1.00 93.50 482 VAL A N 1
ATOM 3670 C CA . VAL A 1 482 ? 1.281 -0.788 -3.890 1.00 93.50 482 VAL A CA 1
ATOM 3671 C C . VAL A 1 482 ? -0.002 0.021 -3.685 1.00 93.50 482 VAL A C 1
ATOM 3673 O O . VAL A 1 482 ? -1.061 -0.554 -3.430 1.00 93.50 482 VAL A O 1
ATOM 3676 N N . LEU A 1 483 ? 0.067 1.350 -3.795 1.00 94.62 483 LEU A N 1
ATOM 3677 C CA . LEU A 1 483 ? -1.110 2.212 -3.663 1.00 94.62 483 LEU A CA 1
ATOM 3678 C C . LEU A 1 483 ? -2.133 1.929 -4.770 1.00 94.62 483 LEU A C 1
ATOM 3680 O O . LEU A 1 483 ? -3.331 1.848 -4.491 1.00 94.62 483 LEU A O 1
ATOM 3684 N N . HIS A 1 484 ? -1.670 1.736 -6.006 1.00 93.56 484 HIS A N 1
ATOM 3685 C CA . HIS A 1 484 ? -2.522 1.402 -7.143 1.00 93.56 484 HIS A CA 1
ATOM 3686 C C . HIS A 1 484 ? -3.223 0.047 -6.959 1.00 93.56 484 HIS A C 1
ATOM 3688 O O . HIS A 1 484 ? -4.438 -0.038 -7.155 1.00 93.56 484 HIS A O 1
ATOM 3694 N N . ASP A 1 485 ? -2.495 -0.986 -6.526 1.00 92.12 485 ASP A N 1
ATOM 3695 C CA . ASP A 1 485 ? -3.036 -2.330 -6.280 1.00 92.12 485 ASP A CA 1
ATOM 3696 C C . ASP A 1 485 ? -4.129 -2.344 -5.198 1.00 92.12 485 ASP A C 1
ATOM 3698 O O . ASP A 1 485 ? -5.073 -3.134 -5.261 1.00 92.12 485 ASP A O 1
ATOM 3702 N N . GLU A 1 486 ? -4.041 -1.436 -4.224 1.00 93.69 486 GLU A N 1
ATOM 3703 C CA . GLU A 1 486 ? -5.045 -1.254 -3.167 1.00 93.69 486 GLU A CA 1
ATOM 3704 C C . GLU A 1 486 ? -6.172 -0.277 -3.564 1.00 93.69 486 GLU A C 1
ATOM 3706 O O . GLU A 1 486 ? -7.086 -0.020 -2.777 1.00 93.69 486 GLU A O 1
ATOM 3711 N N . GLY A 1 487 ? -6.148 0.258 -4.791 1.00 93.44 487 GLY A N 1
ATOM 3712 C CA . GLY A 1 487 ? -7.160 1.182 -5.311 1.00 93.44 487 GLY A CA 1
ATOM 3713 C C . GLY A 1 487 ? -7.098 2.586 -4.698 1.00 93.44 487 GLY A C 1
ATOM 3714 O O . GLY A 1 487 ? -8.118 3.278 -4.631 1.00 93.44 487 GLY A O 1
ATOM 3715 N N . ILE A 1 488 ? -5.924 3.010 -4.232 1.00 96.56 488 ILE A N 1
ATOM 3716 C CA . ILE A 1 488 ? -5.693 4.293 -3.565 1.00 96.56 488 ILE A CA 1
ATOM 3717 C C . ILE A 1 488 ? -5.168 5.307 -4.582 1.00 96.56 488 ILE A C 1
ATOM 3719 O O . ILE A 1 488 ? -4.211 5.056 -5.309 1.00 96.56 488 ILE A O 1
ATOM 3723 N N . SER A 1 489 ? -5.791 6.486 -4.633 1.00 95.56 489 SER A N 1
ATOM 3724 C CA . SER A 1 489 ? -5.318 7.575 -5.497 1.00 95.56 489 SER A CA 1
ATOM 3725 C C . SER A 1 489 ? -4.157 8.329 -4.849 1.00 95.56 489 SER A C 1
ATOM 3727 O O . SER A 1 489 ? -4.129 8.489 -3.632 1.00 95.56 489 SER A O 1
ATOM 3729 N N . MET A 1 490 ? -3.238 8.861 -5.650 1.00 93.69 490 MET A N 1
ATOM 3730 C CA . MET A 1 490 ? -2.101 9.655 -5.176 1.00 93.69 490 MET A CA 1
ATOM 3731 C C . MET A 1 490 ? -2.156 11.065 -5.777 1.00 93.69 490 MET A C 1
ATOM 3733 O O . MET A 1 490 ? -2.517 11.239 -6.943 1.00 93.69 490 MET A O 1
ATOM 3737 N N . VAL A 1 491 ? -1.847 12.078 -4.965 1.00 91.94 491 VAL A N 1
ATOM 3738 C CA . VAL A 1 491 ? -1.697 13.474 -5.385 1.00 91.94 491 VAL A CA 1
ATOM 3739 C C . VAL A 1 491 ? -0.323 13.983 -4.965 1.00 91.94 491 VAL A C 1
ATOM 3741 O O . VAL A 1 491 ? -0.058 14.174 -3.778 1.00 91.94 491 VAL A O 1
ATOM 3744 N N . GLU A 1 492 ? 0.524 14.259 -5.953 1.00 85.81 492 GLU A N 1
ATOM 3745 C CA . GLU A 1 492 ? 1.844 14.840 -5.723 1.00 85.81 492 GLU A CA 1
ATOM 3746 C C . GLU A 1 492 ? 1.753 16.296 -5.251 1.00 85.81 492 GLU A C 1
ATOM 3748 O O . GLU A 1 492 ? 0.941 17.098 -5.735 1.00 85.81 492 GLU A O 1
ATOM 3753 N N . MET A 1 493 ? 2.639 16.656 -4.323 1.00 78.94 493 MET A N 1
ATOM 3754 C CA . MET A 1 493 ? 2.778 18.017 -3.795 1.00 78.94 493 MET A CA 1
ATOM 3755 C C . MET A 1 493 ? 3.731 18.911 -4.613 1.00 78.94 493 MET A C 1
ATOM 3757 O O . MET A 1 493 ? 4.183 19.931 -4.104 1.00 78.94 493 MET A O 1
ATOM 3761 N N . ASN A 1 494 ? 4.017 18.578 -5.878 1.00 69.81 494 ASN A N 1
ATOM 3762 C CA . ASN A 1 494 ? 4.905 19.369 -6.738 1.00 69.81 494 ASN A CA 1
ATOM 3763 C C . ASN A 1 494 ? 4.133 20.412 -7.579 1.00 69.81 494 ASN A C 1
ATOM 3765 O O . ASN A 1 494 ? 3.081 20.109 -8.148 1.00 69.81 494 ASN A O 1
ATOM 3769 N N . GLU A 1 495 ? 4.659 21.635 -7.694 1.00 56.22 495 GLU A N 1
ATOM 3770 C CA . GLU A 1 495 ? 4.216 22.615 -8.692 1.00 56.22 495 GLU A CA 1
ATOM 3771 C C . GLU A 1 495 ? 5.201 22.593 -9.865 1.00 56.22 495 GLU A C 1
ATOM 3773 O O . GLU A 1 495 ? 6.378 22.894 -9.694 1.00 56.22 495 GLU A O 1
ATOM 3778 N N . GLN A 1 496 ? 4.733 22.263 -11.074 1.00 47.44 496 GLN A N 1
ATOM 3779 C CA . GLN A 1 496 ? 5.538 22.387 -12.295 1.00 47.44 496 GLN A CA 1
ATOM 3780 C C . GLN A 1 496 ? 5.790 23.870 -12.626 1.00 47.44 496 GLN A C 1
ATOM 3782 O O . GLN A 1 496 ? 5.199 24.420 -13.553 1.00 47.44 496 GLN A O 1
ATOM 3787 N N . ASN A 1 497 ? 6.674 24.526 -11.877 1.00 39.03 497 ASN A N 1
ATOM 3788 C CA . ASN A 1 497 ? 7.293 25.784 -12.272 1.00 39.03 497 ASN A CA 1
ATOM 3789 C C . ASN A 1 497 ? 8.660 25.449 -12.873 1.00 39.03 497 ASN A C 1
ATOM 3791 O O . ASN A 1 497 ? 9.550 24.949 -12.195 1.00 39.03 497 ASN A O 1
ATOM 3795 N N . GLY A 1 498 ? 8.782 25.658 -14.186 1.00 39.44 498 GLY A N 1
ATOM 3796 C CA . GLY A 1 498 ? 9.886 25.204 -15.033 1.00 39.44 498 GLY A CA 1
ATOM 3797 C C . GLY A 1 498 ? 11.237 25.883 -14.798 1.00 39.44 498 GLY A C 1
ATOM 3798 O O . GLY A 1 498 ? 11.767 26.509 -15.711 1.00 39.44 498 GLY A O 1
ATOM 3799 N N . VAL A 1 499 ? 11.825 25.705 -13.618 1.00 38.56 499 VAL A N 1
ATOM 3800 C CA . VAL A 1 499 ? 13.252 25.931 -13.373 1.00 38.56 499 VAL A CA 1
ATOM 3801 C C . VAL A 1 499 ? 13.771 24.714 -12.617 1.00 38.56 499 VAL A C 1
ATOM 3803 O O . VAL A 1 499 ? 13.591 24.589 -11.410 1.00 38.56 499 VAL A O 1
ATOM 3806 N N . ILE A 1 500 ? 14.356 23.774 -13.361 1.00 40.41 500 ILE A N 1
ATOM 3807 C CA . ILE A 1 500 ? 15.092 22.643 -12.793 1.00 40.41 500 ILE A CA 1
ATOM 3808 C C . ILE A 1 500 ? 16.401 23.230 -12.280 1.00 40.41 500 ILE A C 1
ATOM 3810 O O . ILE A 1 500 ? 17.347 23.383 -13.051 1.00 40.41 500 ILE A O 1
ATOM 3814 N N . ASP A 1 501 ? 16.427 23.620 -11.008 1.00 39.97 501 ASP A N 1
ATOM 3815 C CA . ASP A 1 501 ? 17.695 23.871 -10.344 1.00 39.97 501 ASP A CA 1
ATOM 3816 C C . ASP A 1 501 ? 18.271 22.523 -9.909 1.00 39.97 501 ASP A C 1
ATOM 3818 O O . ASP A 1 501 ? 17.644 21.705 -9.231 1.00 39.97 501 ASP A O 1
ATOM 3822 N N . THR A 1 502 ? 19.452 22.253 -10.436 1.00 43.91 502 THR A N 1
ATOM 3823 C CA . THR A 1 502 ? 20.204 21.013 -10.323 1.00 43.91 502 THR A CA 1
ATOM 3824 C C . THR A 1 502 ? 20.729 20.819 -8.905 1.00 43.91 502 THR A C 1
ATOM 3826 O O . THR A 1 502 ? 21.855 21.208 -8.616 1.00 43.91 502 THR A O 1
ATOM 3829 N N . LEU A 1 503 ? 19.961 20.152 -8.042 1.00 42.25 503 LEU A N 1
ATOM 3830 C CA . LEU A 1 503 ? 20.495 19.435 -6.881 1.00 42.25 503 LEU A CA 1
ATOM 3831 C C . LEU A 1 503 ? 19.838 18.052 -6.811 1.00 42.25 503 LEU A C 1
ATOM 3833 O O . LEU A 1 503 ? 18.628 17.911 -6.660 1.00 42.25 503 LEU A O 1
ATOM 3837 N N . SER A 1 504 ? 20.665 17.019 -6.962 1.00 45.66 504 SER A N 1
ATOM 3838 C CA . SER A 1 504 ? 20.303 15.601 -7.085 1.00 45.66 504 SER A CA 1
ATOM 3839 C C . SER A 1 504 ? 19.680 14.973 -5.828 1.00 45.66 504 SER A C 1
ATOM 3841 O O . SER A 1 504 ? 19.586 13.756 -5.758 1.00 45.66 504 SER A O 1
ATOM 3843 N N . THR A 1 505 ? 19.278 15.773 -4.840 1.00 45.91 505 THR A N 1
ATOM 3844 C CA . THR A 1 505 ? 18.637 15.350 -3.583 1.00 45.91 505 THR A CA 1
ATOM 3845 C C . THR A 1 505 ? 17.114 15.538 -3.589 1.00 45.91 505 THR A C 1
ATOM 3847 O O . THR A 1 505 ? 16.442 15.113 -2.658 1.00 45.91 505 THR A O 1
ATOM 3850 N N . ALA A 1 506 ? 16.542 16.153 -4.631 1.00 50.38 506 ALA A N 1
ATOM 3851 C CA . ALA A 1 506 ? 15.121 16.520 -4.699 1.00 50.38 506 ALA A CA 1
ATOM 3852 C C . ALA A 1 506 ? 14.169 15.404 -5.202 1.00 50.38 506 ALA A C 1
ATOM 3854 O O . ALA A 1 506 ? 13.036 15.699 -5.582 1.00 50.38 506 ALA A O 1
ATOM 3855 N N . TYR A 1 507 ? 14.623 14.143 -5.248 1.00 57.44 507 TYR A N 1
ATOM 3856 C CA . TYR A 1 507 ? 13.921 13.043 -5.935 1.00 57.44 507 TYR A CA 1
ATOM 3857 C C . TYR A 1 507 ? 13.902 11.710 -5.168 1.00 57.44 507 TYR A C 1
ATOM 3859 O O . TYR A 1 507 ? 13.636 10.674 -5.776 1.00 57.44 507 TYR A O 1
ATOM 3867 N N . GLU A 1 508 ? 14.195 11.695 -3.866 1.00 75.50 508 GLU A N 1
ATOM 3868 C CA . GLU A 1 508 ? 14.259 10.444 -3.097 1.00 75.50 508 GLU A CA 1
ATOM 3869 C C . GLU A 1 508 ? 12.996 10.217 -2.259 1.00 75.50 508 GLU A C 1
ATOM 3871 O O . GLU A 1 508 ? 12.545 11.086 -1.510 1.00 75.50 508 GLU A O 1
ATOM 3876 N N . THR A 1 509 ? 12.426 9.017 -2.378 1.00 86.56 509 THR A N 1
ATOM 3877 C CA . THR A 1 509 ? 11.347 8.548 -1.501 1.00 86.56 509 THR A CA 1
ATOM 3878 C C . THR A 1 509 ? 11.895 8.319 -0.096 1.00 86.56 509 THR A C 1
ATOM 3880 O O . THR A 1 509 ? 12.998 7.797 0.067 1.00 86.56 509 THR A O 1
ATOM 3883 N N . LEU A 1 510 ? 11.116 8.663 0.933 1.00 87.50 510 LEU A N 1
ATOM 3884 C CA . LEU A 1 510 ? 11.509 8.420 2.320 1.00 87.50 510 LEU A CA 1
ATOM 3885 C C . LEU A 1 510 ? 11.726 6.926 2.580 1.00 87.50 510 LEU A C 1
ATOM 3887 O O . LEU A 1 510 ? 10.887 6.095 2.226 1.00 87.50 510 LEU A O 1
ATOM 3891 N N . LEU A 1 511 ? 12.822 6.600 3.266 1.00 86.88 511 LEU A N 1
ATOM 3892 C CA . LEU A 1 511 ? 13.136 5.245 3.710 1.00 86.88 511 LEU A CA 1
ATOM 3893 C C . LEU A 1 511 ? 13.140 5.177 5.231 1.00 86.88 511 LEU A C 1
ATOM 3895 O O . LEU A 1 511 ? 13.825 5.954 5.899 1.00 86.88 511 LEU A O 1
ATOM 3899 N N . CYS A 1 512 ? 12.421 4.197 5.765 1.00 86.69 512 CYS A N 1
ATOM 3900 C CA . CYS A 1 512 ? 12.411 3.877 7.182 1.00 86.69 512 CYS A CA 1
ATOM 3901 C C . CYS A 1 512 ? 12.934 2.455 7.373 1.00 86.69 512 CYS A C 1
ATOM 3903 O O . CYS A 1 512 ? 12.399 1.497 6.826 1.00 86.69 512 CYS A O 1
ATOM 3905 N N . TRP A 1 513 ? 13.991 2.293 8.154 1.00 84.81 513 TRP A N 1
ATOM 3906 C CA . TRP A 1 513 ? 14.539 0.987 8.482 1.00 84.81 513 TRP A CA 1
ATOM 3907 C C . TRP A 1 513 ? 13.813 0.419 9.695 1.00 84.81 513 TRP A C 1
ATOM 3909 O O . TRP A 1 513 ? 13.888 0.978 10.792 1.00 84.81 513 TRP A O 1
ATOM 3919 N N . VAL A 1 514 ? 13.141 -0.711 9.493 1.00 84.31 514 VAL A N 1
ATOM 3920 C CA . VAL A 1 514 ? 12.438 -1.462 10.533 1.00 84.31 514 VAL A CA 1
ATOM 3921 C C . VAL A 1 514 ? 13.296 -2.665 10.904 1.00 84.31 514 VAL A C 1
ATOM 3923 O O . VAL A 1 514 ? 13.337 -3.679 10.211 1.00 84.31 514 VAL A O 1
ATOM 3926 N N . LEU A 1 515 ? 14.039 -2.534 11.997 1.00 84.75 515 LEU A N 1
ATOM 3927 C CA . LEU A 1 515 ? 15.047 -3.501 12.415 1.00 84.75 515 LEU A CA 1
ATOM 3928 C C . LEU A 1 515 ? 14.502 -4.396 13.523 1.00 84.75 515 LEU A C 1
ATOM 3930 O O . LEU A 1 515 ? 14.057 -3.899 14.556 1.00 84.75 515 LEU A O 1
ATOM 3934 N N . VAL A 1 516 ? 14.581 -5.709 13.327 1.00 80.62 516 VAL A N 1
ATOM 3935 C CA . VAL A 1 516 ? 14.064 -6.718 14.258 1.00 80.62 516 VAL A CA 1
ATOM 3936 C C . VAL A 1 516 ? 15.221 -7.520 14.836 1.00 80.62 516 VAL A C 1
ATOM 3938 O O . VAL A 1 516 ? 15.990 -8.129 14.092 1.00 80.62 516 VAL A O 1
ATOM 3941 N N . ASP A 1 517 ? 15.363 -7.531 16.161 1.00 82.19 517 ASP A N 1
ATOM 3942 C CA . ASP A 1 517 ? 16.403 -8.319 16.830 1.00 82.19 517 ASP A CA 1
ATOM 3943 C C . ASP A 1 517 ? 15.959 -9.766 17.146 1.00 82.19 517 ASP A C 1
ATOM 3945 O O . ASP A 1 517 ? 14.776 -10.101 17.025 1.00 82.19 517 ASP A O 1
ATOM 3949 N N . PRO A 1 518 ? 16.867 -10.662 17.589 1.00 79.56 518 PRO A N 1
ATOM 3950 C CA . PRO A 1 518 ? 16.504 -12.043 17.924 1.00 79.56 518 PRO A CA 1
ATOM 3951 C C . PRO A 1 518 ? 15.510 -12.170 19.090 1.00 79.56 518 PRO A C 1
ATOM 3953 O O . PRO A 1 518 ? 14.929 -13.235 19.278 1.00 79.56 518 PRO A O 1
ATOM 3956 N N . LEU A 1 519 ? 15.305 -11.100 19.870 1.00 78.94 519 LEU A N 1
ATOM 3957 C CA . LEU A 1 519 ? 14.309 -11.021 20.941 1.00 78.94 519 LEU A CA 1
ATOM 3958 C C . LEU A 1 519 ? 12.970 -10.439 20.453 1.00 78.94 519 LEU A C 1
ATOM 3960 O O . LEU A 1 519 ? 12.106 -10.159 21.281 1.00 78.94 519 LEU A O 1
ATOM 3964 N N . GLN A 1 520 ? 12.797 -10.261 19.136 1.00 69.06 520 GLN A N 1
ATOM 3965 C CA . GLN A 1 520 ? 11.609 -9.678 18.497 1.00 69.06 520 GLN A CA 1
ATOM 3966 C C . GLN A 1 520 ? 11.327 -8.230 18.924 1.00 69.06 520 GLN A C 1
ATOM 3968 O O . GLN A 1 520 ? 10.193 -7.749 18.881 1.00 69.06 520 GLN A O 1
ATOM 3973 N N . ARG A 1 521 ? 12.366 -7.501 19.343 1.00 74.44 521 ARG A N 1
ATOM 3974 C CA . ARG A 1 521 ? 12.270 -6.063 19.591 1.00 74.44 521 ARG A CA 1
ATOM 3975 C C . ARG A 1 521 ? 12.489 -5.313 18.287 1.00 74.44 521 ARG A C 1
ATOM 3977 O O . ARG A 1 521 ? 13.325 -5.710 17.479 1.00 74.44 521 ARG A O 1
ATOM 3984 N N . HIS A 1 522 ? 11.776 -4.203 18.144 1.00 74.94 522 HIS A N 1
ATOM 3985 C CA . HIS A 1 522 ? 11.814 -3.364 16.954 1.00 74.94 522 HIS A CA 1
ATOM 3986 C C . HIS A 1 522 ? 12.628 -2.091 17.207 1.00 74.94 522 HIS A C 1
ATOM 3988 O O . HIS A 1 522 ? 12.505 -1.461 18.261 1.00 74.94 522 HIS A O 1
ATOM 3994 N N . GLY A 1 523 ? 13.452 -1.715 16.234 1.00 77.62 523 GLY A N 1
ATOM 3995 C CA . GLY A 1 523 ? 14.105 -0.416 16.137 1.00 77.62 523 GLY A CA 1
ATOM 3996 C C . GLY A 1 523 ? 13.707 0.253 14.830 1.00 77.62 523 GLY A C 1
ATOM 3997 O O . GLY A 1 523 ? 13.802 -0.368 13.778 1.00 77.62 523 GLY A O 1
ATOM 3998 N N . PHE A 1 524 ? 13.273 1.506 14.907 1.00 79.00 524 PHE A N 1
ATOM 3999 C CA . PHE A 1 524 ? 12.910 2.310 13.745 1.00 79.00 524 PHE A CA 1
ATOM 4000 C C . PHE A 1 524 ? 13.976 3.374 13.549 1.00 79.00 524 PHE A C 1
ATOM 4002 O O . PHE A 1 524 ? 14.373 4.022 14.524 1.00 79.00 524 PHE A O 1
ATOM 4009 N N . CYS A 1 525 ? 14.453 3.529 12.321 1.00 77.56 525 CYS A N 1
ATOM 4010 C CA . CYS A 1 525 ? 15.350 4.620 11.991 1.00 77.56 525 CYS A CA 1
ATOM 4011 C C . CYS A 1 525 ? 15.128 5.099 10.560 1.00 77.56 525 CYS A C 1
ATOM 4013 O O . CYS A 1 525 ? 15.214 4.315 9.620 1.00 77.56 525 CYS A O 1
ATOM 4015 N N . SER A 1 526 ? 14.858 6.386 10.404 1.00 76.31 526 SER A N 1
ATOM 4016 C CA . SER A 1 526 ? 14.714 7.048 9.109 1.00 76.31 526 SER A CA 1
ATOM 4017 C C . SER A 1 526 ? 15.996 7.794 8.745 1.00 76.31 526 SER A C 1
ATOM 4019 O O . SER A 1 526 ? 16.734 8.243 9.625 1.00 76.31 526 SER A O 1
ATOM 4021 N N . CYS A 1 527 ? 16.251 7.999 7.450 1.00 66.00 527 CYS A N 1
ATOM 4022 C CA . CYS A 1 527 ? 17.304 8.921 7.007 1.00 66.00 527 CYS A CA 1
ATOM 4023 C C . CYS A 1 527 ? 17.092 10.350 7.547 1.00 66.00 527 CYS A C 1
ATOM 4025 O O . CYS A 1 527 ? 18.062 11.068 7.794 1.00 66.00 527 CYS A O 1
ATOM 4027 N N . THR A 1 528 ? 15.839 10.729 7.816 1.00 69.00 528 THR A N 1
ATOM 4028 C CA . THR A 1 528 ? 15.461 12.027 8.393 1.00 69.00 528 THR A CA 1
ATOM 4029 C C . THR A 1 528 ? 15.857 12.182 9.858 1.00 69.00 528 THR A C 1
ATOM 4031 O O . THR A 1 528 ? 16.002 13.309 10.317 1.00 69.00 528 THR A O 1
ATOM 4034 N N . ASP A 1 529 ? 16.100 11.090 10.593 1.00 71.06 529 ASP A N 1
ATOM 4035 C CA . ASP A 1 529 ? 16.485 11.152 12.014 1.00 71.06 529 ASP A CA 1
ATOM 4036 C C . ASP A 1 529 ? 17.845 11.838 12.239 1.00 71.06 529 ASP A C 1
ATOM 4038 O O . ASP A 1 529 ? 18.189 12.187 13.370 1.00 71.06 529 ASP A O 1
ATOM 4042 N N . PHE A 1 530 ? 18.631 12.010 11.172 1.00 72.19 530 PHE A N 1
ATOM 4043 C CA . PHE A 1 530 ? 19.958 12.627 11.193 1.00 72.19 530 PHE A CA 1
ATOM 4044 C C . PHE A 1 530 ? 19.995 14.024 10.558 1.00 72.19 530 PHE A C 1
ATOM 4046 O O . PHE A 1 530 ? 21.084 14.582 10.406 1.00 72.19 530 PHE A O 1
ATOM 4053 N N . SER A 1 531 ? 18.838 14.572 10.178 1.00 70.94 531 SER A N 1
ATOM 4054 C CA . SER A 1 531 ? 18.692 15.919 9.619 1.00 70.94 531 SER A CA 1
ATOM 4055 C C . SER A 1 531 ? 18.093 16.872 10.656 1.00 70.94 531 SER A C 1
ATOM 4057 O O . SER A 1 531 ? 17.217 16.485 11.427 1.00 70.94 531 SER A O 1
ATOM 4059 N N . GLU A 1 532 ? 18.553 18.126 10.671 1.00 68.81 532 GLU A N 1
ATOM 4060 C CA . GLU A 1 532 ? 17.935 19.195 11.474 1.00 68.81 532 GLU A CA 1
ATOM 4061 C C . GLU A 1 532 ? 16.730 19.835 10.762 1.00 68.81 532 GLU A C 1
ATOM 4063 O O . GLU A 1 532 ? 15.875 20.432 11.414 1.00 68.81 532 GLU A O 1
ATOM 4068 N N . GLU A 1 533 ? 16.638 19.687 9.436 1.00 75.75 533 GLU A N 1
ATOM 4069 C CA . GLU A 1 533 ? 15.523 20.182 8.625 1.00 75.75 533 GLU A CA 1
ATOM 4070 C C . GLU A 1 533 ? 14.603 19.043 8.152 1.00 75.75 533 GLU A C 1
ATOM 4072 O O . GLU A 1 533 ? 15.092 17.929 7.916 1.00 75.75 533 GLU A O 1
ATOM 4077 N N . PRO A 1 534 ? 13.294 19.315 7.951 1.00 78.06 534 PRO A N 1
ATOM 4078 C CA . PRO A 1 534 ? 12.371 18.364 7.338 1.00 78.06 534 PRO A CA 1
ATOM 4079 C C . PRO A 1 534 ? 12.849 17.898 5.961 1.00 78.06 534 PRO A C 1
ATOM 4081 O O . PRO A 1 534 ? 13.439 18.676 5.209 1.00 78.06 534 PRO A O 1
ATOM 4084 N N . ALA A 1 535 ? 12.527 16.652 5.608 1.00 78.44 535 ALA A N 1
ATOM 4085 C CA . ALA A 1 535 ? 13.010 16.001 4.388 1.00 78.44 535 ALA A CA 1
ATOM 4086 C C . ALA A 1 535 ? 12.746 16.812 3.115 1.00 78.44 535 ALA A C 1
ATOM 4088 O O . ALA A 1 535 ? 13.599 16.870 2.236 1.00 78.44 535 ALA A O 1
ATOM 4089 N N . PHE A 1 536 ? 11.575 17.449 3.033 1.00 83.38 536 PHE A N 1
ATOM 4090 C CA . PHE A 1 536 ? 11.130 18.223 1.880 1.00 83.38 536 PHE A CA 1
ATOM 4091 C C . PHE A 1 536 ? 10.934 19.697 2.256 1.00 83.38 536 PHE A C 1
ATOM 4093 O O . PHE A 1 536 ? 9.909 20.302 1.934 1.00 83.38 536 PHE A O 1
ATOM 4100 N N . SER A 1 537 ? 11.914 20.294 2.948 1.00 80.44 537 SER A N 1
ATOM 4101 C CA . SER A 1 537 ? 11.862 21.688 3.427 1.00 80.44 537 SER A CA 1
ATOM 4102 C C . SER A 1 537 ? 11.625 22.726 2.315 1.00 80.44 537 SER A C 1
ATOM 4104 O O . SER A 1 537 ? 11.072 23.797 2.576 1.00 80.44 537 SER A O 1
ATOM 4106 N N . TRP A 1 538 ? 11.943 22.396 1.056 1.00 81.19 538 TRP A N 1
ATOM 4107 C CA . TRP A 1 538 ? 11.651 23.229 -0.120 1.00 81.19 538 TRP A CA 1
ATOM 4108 C C . TRP A 1 538 ? 10.156 23.315 -0.472 1.00 81.19 538 TRP A C 1
ATOM 4110 O O . TRP A 1 538 ? 9.733 24.267 -1.138 1.00 81.19 538 TRP A O 1
ATOM 4120 N N . LEU A 1 539 ? 9.331 22.360 -0.024 1.00 80.88 539 LEU A N 1
ATOM 4121 C CA . LEU A 1 539 ? 7.878 22.427 -0.157 1.00 80.88 539 LEU A CA 1
ATOM 4122 C C . LEU A 1 539 ? 7.327 23.440 0.854 1.00 80.88 539 LEU A C 1
ATOM 4124 O O . LEU A 1 539 ? 7.060 23.145 2.019 1.00 80.88 539 LEU A O 1
ATOM 4128 N N . SER A 1 540 ? 7.152 24.671 0.382 1.00 80.81 540 SER A N 1
ATOM 4129 C CA . SER A 1 540 ? 6.686 25.798 1.199 1.00 80.81 540 SER A CA 1
ATOM 4130 C C . SER A 1 540 ? 5.199 26.108 1.021 1.00 80.81 540 SER A C 1
ATOM 4132 O O . SER A 1 540 ? 4.596 26.782 1.859 1.00 80.81 540 SER A O 1
ATOM 4134 N N . THR A 1 541 ? 4.571 25.624 -0.055 1.00 85.31 541 THR A N 1
ATOM 4135 C CA . THR A 1 541 ? 3.164 25.911 -0.357 1.00 85.31 541 THR A CA 1
ATOM 4136 C C . THR A 1 541 ? 2.411 24.676 -0.836 1.00 85.31 541 THR A C 1
ATOM 4138 O O . THR A 1 541 ? 2.973 23.756 -1.421 1.00 85.31 541 THR A O 1
ATOM 4141 N N . LEU A 1 542 ? 1.104 24.646 -0.561 1.00 88.69 542 LEU A N 1
ATOM 4142 C CA . LEU A 1 542 ? 0.231 23.586 -1.053 1.00 88.69 542 LEU A CA 1
ATOM 4143 C C . LEU A 1 542 ? -0.051 23.787 -2.535 1.00 88.69 542 LEU A C 1
ATOM 4145 O O . LEU A 1 542 ? -0.665 24.797 -2.906 1.00 88.69 542 LEU A O 1
ATOM 4149 N N . SER A 1 543 ? 0.275 22.770 -3.329 1.00 89.56 543 SER A N 1
ATOM 4150 C CA . SER A 1 543 ? -0.084 22.713 -4.740 1.00 89.56 543 SER A CA 1
ATOM 4151 C C . SER A 1 543 ? -1.601 22.833 -4.943 1.00 89.56 543 SER A C 1
ATOM 4153 O O . SER A 1 543 ? -2.426 22.502 -4.077 1.00 89.56 543 SER A O 1
ATOM 4155 N N . THR A 1 544 ? -2.001 23.298 -6.128 1.00 90.31 544 THR A N 1
ATOM 4156 C CA . THR A 1 544 ? -3.425 23.413 -6.489 1.00 90.31 544 THR A CA 1
ATOM 4157 C C . THR A 1 544 ? -4.138 22.058 -6.410 1.00 90.31 544 THR A C 1
ATOM 4159 O O . THR A 1 544 ? -5.273 21.978 -5.936 1.00 90.31 544 THR A O 1
ATOM 4162 N N . THR A 1 545 ? -3.465 20.979 -6.809 1.00 91.62 545 THR A N 1
ATOM 4163 C CA . THR A 1 545 ? -3.984 19.607 -6.741 1.00 91.62 545 THR A CA 1
ATOM 4164 C C . THR A 1 545 ? -4.151 19.131 -5.298 1.00 91.62 545 THR A C 1
ATOM 4166 O O . THR A 1 545 ? -5.209 18.591 -4.969 1.00 91.62 545 THR A O 1
ATOM 4169 N N . ALA A 1 546 ? -3.187 19.410 -4.412 1.00 93.38 546 ALA A N 1
ATOM 4170 C CA . ALA A 1 546 ? -3.294 19.105 -2.984 1.00 93.38 546 ALA A CA 1
ATOM 4171 C C . ALA A 1 546 ? -4.486 19.836 -2.346 1.00 93.38 546 ALA A C 1
ATOM 4173 O O . ALA A 1 546 ? -5.325 19.213 -1.693 1.00 93.38 546 ALA A O 1
ATOM 4174 N N . LYS A 1 547 ? -4.652 21.139 -2.615 1.00 94.56 547 LYS A N 1
ATOM 4175 C CA . LYS A 1 547 ? -5.834 21.902 -2.168 1.00 94.56 547 LYS A CA 1
ATOM 4176 C C . LYS A 1 547 ? -7.134 21.282 -2.689 1.00 94.56 547 LYS A C 1
ATOM 4178 O O . LYS A 1 547 ? -8.095 21.119 -1.938 1.00 94.56 547 LYS A O 1
ATOM 4183 N N . MET A 1 548 ? -7.184 20.880 -3.958 1.00 93.88 548 MET A N 1
ATOM 4184 C CA . MET A 1 548 ? -8.367 20.216 -4.516 1.00 93.88 548 MET A CA 1
ATOM 4185 C C . MET A 1 548 ? -8.681 18.882 -3.825 1.00 93.88 548 MET A C 1
ATOM 4187 O O . MET A 1 548 ? -9.857 18.609 -3.569 1.00 93.88 548 MET A O 1
ATOM 4191 N N . ALA A 1 549 ? -7.666 18.082 -3.488 1.00 95.12 549 ALA A N 1
ATOM 4192 C CA . ALA A 1 549 ? -7.837 16.833 -2.747 1.00 95.12 549 ALA A CA 1
ATOM 4193 C C . ALA A 1 549 ? -8.427 17.092 -1.353 1.00 95.12 549 ALA A C 1
ATOM 4195 O O . ALA A 1 549 ? -9.476 16.538 -1.020 1.00 95.12 549 ALA A O 1
ATOM 4196 N N . ILE A 1 550 ? -7.846 18.031 -0.593 1.00 96.50 550 ILE A N 1
ATOM 4197 C CA . ILE A 1 550 ? -8.348 18.436 0.732 1.00 96.50 550 ILE A CA 1
ATOM 4198 C C . ILE A 1 550 ? -9.799 18.916 0.633 1.00 96.50 550 ILE A C 1
ATOM 4200 O O . ILE A 1 550 ? -10.651 18.521 1.429 1.00 96.50 550 ILE A O 1
ATOM 4204 N N . ARG A 1 551 ? -10.120 19.732 -0.378 1.00 96.12 551 ARG A N 1
ATOM 4205 C CA . ARG A 1 551 ? -11.475 20.251 -0.599 1.00 96.12 551 ARG A CA 1
ATOM 4206 C C . ARG A 1 551 ? -12.486 19.154 -0.934 1.00 96.12 551 ARG A C 1
ATOM 4208 O O . ARG A 1 551 ? -13.642 19.290 -0.533 1.00 96.12 551 ARG A O 1
ATOM 4215 N N . ARG A 1 552 ? -12.098 18.101 -1.655 1.00 96.12 552 ARG A N 1
ATOM 4216 C CA . ARG A 1 552 ? -12.981 16.978 -2.034 1.00 96.12 552 ARG A CA 1
ATOM 4217 C C . ARG A 1 552 ? -13.074 15.892 -0.960 1.00 96.12 552 ARG A C 1
ATOM 4219 O O . ARG A 1 552 ? -13.980 15.066 -1.045 1.00 96.12 552 ARG A O 1
ATOM 4226 N N . ALA A 1 553 ? -12.198 15.913 0.042 1.00 97.75 553 ALA A N 1
ATOM 4227 C CA . ALA A 1 553 ? -12.180 14.945 1.131 1.00 97.75 553 ALA A CA 1
ATOM 4228 C C . ALA A 1 553 ? -13.182 15.265 2.250 1.00 97.75 553 ALA A C 1
ATOM 4230 O O . ALA A 1 553 ? -13.406 16.433 2.597 1.00 97.75 553 ALA A O 1
ATOM 4231 N N . LYS A 1 554 ? -13.782 14.219 2.833 1.00 98.12 554 LYS A N 1
ATOM 4232 C CA . LYS A 1 554 ? -14.564 14.316 4.078 1.00 98.12 554 LYS A CA 1
ATOM 4233 C C . LYS A 1 554 ? -13.639 14.454 5.285 1.00 98.12 554 LYS A C 1
ATOM 4235 O O . LYS A 1 554 ? -13.910 15.288 6.149 1.00 98.12 554 LYS A O 1
ATOM 4240 N N . ILE A 1 555 ? -12.558 13.672 5.313 1.00 98.50 555 ILE A N 1
ATOM 4241 C CA . ILE A 1 555 ? -11.522 13.690 6.351 1.00 98.50 555 ILE A CA 1
ATOM 4242 C C . ILE A 1 555 ? -10.161 13.987 5.717 1.00 98.50 555 ILE A C 1
ATOM 4244 O O . ILE A 1 555 ? -9.832 13.399 4.691 1.00 98.50 555 ILE A O 1
ATOM 4248 N N . ILE A 1 556 ? -9.366 14.851 6.348 1.00 98.06 556 ILE A N 1
ATOM 4249 C CA . ILE A 1 556 ? -7.916 14.911 6.157 1.00 98.06 556 ILE A CA 1
ATOM 4250 C C . ILE A 1 556 ? -7.226 14.322 7.393 1.00 98.06 556 ILE A C 1
ATOM 4252 O O . ILE A 1 556 ? -7.563 14.688 8.520 1.00 98.06 556 ILE A O 1
ATOM 4256 N N . PHE A 1 557 ? -6.293 13.400 7.184 1.00 98.38 557 PHE A N 1
ATOM 4257 C CA . PHE A 1 557 ? -5.509 12.753 8.229 1.00 98.38 557 PHE A CA 1
ATOM 4258 C C . PHE A 1 557 ? -4.046 13.185 8.156 1.00 98.38 557 PHE A C 1
ATOM 4260 O O . PHE A 1 557 ? -3.427 13.107 7.096 1.00 98.38 557 PHE A O 1
ATOM 4267 N N . CYS A 1 558 ? -3.501 13.601 9.297 1.00 96.44 558 CYS A N 1
ATOM 4268 C CA . CYS A 1 558 ? -2.087 13.899 9.478 1.00 96.44 558 CYS A CA 1
ATOM 4269 C C . CYS A 1 558 ? -1.578 13.148 10.710 1.00 96.44 558 CYS A C 1
ATOM 4271 O O . CYS A 1 558 ? -2.236 13.165 11.754 1.00 96.44 558 CYS A O 1
ATOM 4273 N N . ASN A 1 559 ? -0.399 12.539 10.611 1.00 94.00 559 ASN A N 1
ATOM 4274 C CA . ASN A 1 559 ? 0.309 12.013 11.773 1.00 94.00 559 ASN A CA 1
ATOM 4275 C C . ASN A 1 559 ? 1.490 12.918 12.157 1.00 94.00 559 ASN A C 1
ATOM 4277 O O . ASN A 1 559 ? 1.890 13.793 11.388 1.00 94.00 559 ASN A O 1
ATOM 4281 N N . GLY A 1 560 ? 2.036 12.735 13.358 1.00 92.31 560 GLY A N 1
ATOM 4282 C CA . GLY A 1 560 ? 3.137 13.557 13.864 1.00 92.31 560 GLY A CA 1
ATOM 4283 C C . GLY A 1 560 ? 4.439 13.417 13.075 1.00 92.31 560 GLY A C 1
ATOM 4284 O O . GLY A 1 560 ? 5.224 14.354 13.039 1.00 92.31 560 GLY A O 1
ATOM 4285 N N . TYR A 1 561 ? 4.647 12.294 12.388 1.00 90.81 561 TYR A N 1
ATOM 4286 C CA . TYR A 1 561 ? 5.785 12.100 11.481 1.00 90.81 561 TYR A CA 1
ATOM 4287 C C . TYR A 1 561 ? 5.684 12.944 10.203 1.00 90.81 561 TYR A C 1
ATOM 4289 O O . TYR A 1 561 ? 6.688 13.167 9.538 1.00 90.81 561 TYR A O 1
ATOM 4297 N N . GLY A 1 562 ? 4.508 13.499 9.883 1.00 90.25 562 GLY A N 1
ATOM 4298 C CA . GLY A 1 562 ? 4.382 14.497 8.820 1.00 90.25 562 GLY A CA 1
ATOM 4299 C C . GLY A 1 562 ? 5.275 15.726 9.040 1.00 90.25 562 GLY A C 1
ATOM 4300 O O . GLY A 1 562 ? 5.657 16.362 8.066 1.00 90.25 562 GLY A O 1
ATOM 4301 N N . PHE A 1 563 ? 5.650 16.029 10.291 1.00 91.06 563 PHE A N 1
ATOM 4302 C CA . PHE A 1 563 ? 6.575 17.117 10.643 1.00 91.06 563 PHE A CA 1
ATOM 4303 C C . PHE A 1 563 ? 8.044 16.804 10.333 1.00 91.06 563 PHE A C 1
ATOM 4305 O O . PHE A 1 563 ? 8.852 17.724 10.254 1.00 91.06 563 PHE A O 1
ATOM 4312 N N . ASP A 1 564 ? 8.385 15.529 10.145 1.00 86.69 564 ASP A N 1
ATOM 4313 C CA . ASP A 1 564 ? 9.732 15.113 9.745 1.00 86.69 564 ASP A CA 1
ATOM 4314 C C . ASP A 1 564 ? 9.890 15.203 8.216 1.00 86.69 564 ASP A C 1
ATOM 4316 O O . ASP A 1 564 ? 10.994 15.350 7.696 1.00 86.69 564 ASP A O 1
ATOM 4320 N N . GLU A 1 565 ? 8.768 15.156 7.490 1.00 87.00 565 GLU A N 1
ATOM 4321 C CA . GLU A 1 565 ? 8.708 15.288 6.035 1.00 87.00 565 GLU A CA 1
ATOM 4322 C C . GLU A 1 565 ? 8.502 16.742 5.587 1.00 87.00 565 GLU A C 1
ATOM 4324 O O . GLU A 1 565 ? 9.211 17.240 4.712 1.00 87.00 565 GLU A O 1
ATOM 4329 N N . LEU A 1 566 ? 7.513 17.423 6.166 1.00 90.00 566 LEU A N 1
ATOM 4330 C CA . LEU A 1 566 ? 6.998 18.706 5.697 1.00 90.00 566 LEU A CA 1
ATOM 4331 C C . LEU A 1 566 ? 7.236 19.804 6.731 1.00 90.00 566 LEU A C 1
ATOM 4333 O O . LEU A 1 566 ? 7.148 19.584 7.939 1.00 90.00 566 LEU A O 1
ATOM 4337 N N . SER A 1 567 ? 7.458 21.029 6.250 1.00 91.38 567 SER A N 1
ATOM 4338 C CA . SER A 1 567 ? 7.644 22.177 7.139 1.00 91.38 567 SER A CA 1
ATOM 4339 C C . SER A 1 567 ? 6.406 22.432 8.023 1.00 91.38 567 SER A C 1
ATOM 4341 O O . SER A 1 567 ? 5.264 22.303 7.553 1.00 91.38 567 SER A O 1
ATOM 4343 N N . PRO A 1 568 ? 6.588 22.859 9.292 1.00 93.69 568 PRO A N 1
ATOM 4344 C CA . PRO A 1 568 ? 5.467 23.184 10.174 1.00 93.69 568 PRO A CA 1
ATOM 4345 C C . PRO A 1 568 ? 4.519 24.229 9.565 1.00 93.69 568 PRO A C 1
ATOM 4347 O O . PRO A 1 568 ? 3.297 24.107 9.678 1.00 93.69 568 PRO A O 1
ATOM 4350 N N . SER A 1 569 ? 5.063 25.229 8.864 1.00 92.81 569 SER A N 1
ATOM 4351 C CA . SER A 1 569 ? 4.280 26.240 8.146 1.00 92.81 569 SER A CA 1
ATOM 4352 C C . SER A 1 569 ? 3.379 25.656 7.044 1.00 92.81 569 SER A C 1
ATOM 4354 O O . SER A 1 569 ? 2.202 26.031 6.961 1.00 92.81 569 SER A O 1
ATOM 4356 N N . LEU A 1 570 ? 3.867 24.697 6.246 1.00 93.31 570 LEU A N 1
ATOM 4357 C CA . LEU A 1 570 ? 3.072 24.018 5.219 1.00 93.31 570 LEU A CA 1
ATOM 4358 C C . LEU A 1 570 ? 1.946 23.185 5.842 1.00 93.31 570 LEU A C 1
ATOM 4360 O O . LEU A 1 570 ? 0.795 23.269 5.403 1.00 93.31 570 LEU A O 1
ATOM 4364 N N . LEU A 1 571 ? 2.249 22.427 6.899 1.00 95.50 571 LEU A N 1
ATOM 4365 C CA . LEU A 1 571 ? 1.254 21.634 7.623 1.00 95.50 571 LEU A CA 1
ATOM 4366 C C . LEU A 1 571 ? 0.168 22.521 8.241 1.00 95.50 571 LEU A C 1
ATOM 4368 O O . LEU A 1 571 ? -1.018 22.198 8.152 1.00 95.50 571 LEU A O 1
ATOM 4372 N N . VAL A 1 572 ? 0.538 23.657 8.834 1.00 96.44 572 VAL A N 1
ATOM 4373 C CA . VAL A 1 572 ? -0.421 24.641 9.363 1.00 96.44 572 VAL A CA 1
ATOM 4374 C C . VAL A 1 572 ? -1.266 25.248 8.240 1.00 96.44 572 VAL A C 1
ATOM 4376 O O . VAL A 1 572 ? -2.468 25.447 8.417 1.00 96.44 572 VAL A O 1
ATOM 4379 N N . SER A 1 573 ? -0.681 25.499 7.067 1.00 95.81 573 SER A N 1
ATOM 4380 C CA . SER A 1 573 ? -1.416 25.951 5.880 1.00 95.81 573 SER A CA 1
ATOM 4381 C C . SER A 1 573 ? -2.461 24.919 5.432 1.00 95.81 573 SER A C 1
ATOM 4383 O O . SER A 1 573 ? -3.614 25.280 5.183 1.00 95.81 573 SER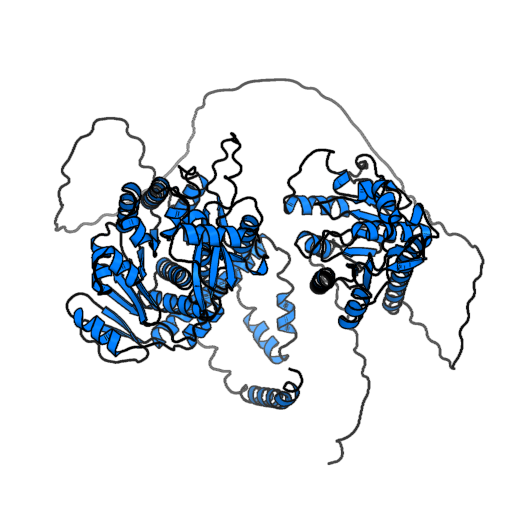 A O 1
ATOM 4385 N N . ALA A 1 574 ? -2.109 23.627 5.419 1.00 96.50 574 ALA A N 1
ATOM 4386 C CA . ALA A 1 574 ? -3.026 22.531 5.079 1.00 96.50 574 ALA A CA 1
ATOM 4387 C C . ALA A 1 574 ? -4.191 22.428 6.057 1.00 96.50 574 ALA A C 1
ATOM 4389 O O . ALA A 1 574 ? -5.351 22.345 5.645 1.00 96.50 574 ALA A O 1
ATOM 4390 N N . LEU A 1 575 ? -3.880 22.508 7.349 1.00 97.19 575 LEU A N 1
ATOM 4391 C CA . LEU A 1 575 ? -4.851 22.520 8.431 1.00 97.19 575 LEU A CA 1
ATOM 4392 C C . LEU A 1 575 ? -5.823 23.700 8.299 1.00 97.19 575 LEU A C 1
ATOM 4394 O O . LEU A 1 575 ? -7.038 23.510 8.317 1.00 97.19 575 LEU A O 1
ATOM 4398 N N . ASN A 1 576 ? -5.305 24.917 8.115 1.00 97.12 576 ASN A N 1
ATOM 4399 C CA . ASN A 1 576 ? -6.124 26.121 7.963 1.00 97.12 576 ASN A CA 1
ATOM 4400 C C . ASN A 1 576 ? -7.030 26.040 6.730 1.00 97.12 576 ASN A C 1
ATOM 4402 O O . ASN A 1 576 ? -8.215 26.365 6.811 1.00 97.12 576 ASN A O 1
ATOM 4406 N N . TYR A 1 577 ? -6.499 25.551 5.610 1.00 97.50 577 TYR A N 1
ATOM 4407 C CA . TYR A 1 577 ? -7.282 25.357 4.398 1.00 97.50 577 TYR A CA 1
ATOM 4408 C C . TYR A 1 577 ? -8.380 24.300 4.587 1.00 97.50 577 TYR A C 1
ATOM 4410 O O . TYR A 1 577 ? -9.516 24.512 4.164 1.00 97.50 577 TYR A O 1
ATOM 4418 N N . ALA A 1 578 ? -8.089 23.191 5.278 1.00 97.56 578 ALA A N 1
ATOM 4419 C CA . ALA A 1 578 ? -9.085 22.177 5.620 1.00 97.56 578 ALA A CA 1
ATOM 4420 C C . ALA A 1 578 ? -10.231 22.761 6.465 1.00 97.56 578 ALA A C 1
ATOM 4422 O O . ALA A 1 578 ? -11.402 22.493 6.177 1.00 97.56 578 ALA A O 1
ATOM 4423 N N . VAL A 1 579 ? -9.913 23.623 7.442 1.00 96.75 579 VAL A N 1
ATOM 4424 C CA . VAL A 1 579 ? -10.913 24.365 8.228 1.00 96.75 579 VAL A CA 1
ATOM 4425 C C . VAL A 1 579 ? -11.763 25.268 7.330 1.00 96.75 579 VAL A C 1
ATOM 4427 O O . VAL A 1 579 ? -12.990 25.253 7.446 1.00 96.75 579 VAL A O 1
ATOM 4430 N N . GLU A 1 580 ? -11.137 26.024 6.425 1.00 96.19 580 GLU A N 1
ATOM 4431 C CA . GLU A 1 580 ? -11.811 26.954 5.508 1.00 96.19 580 GLU A CA 1
ATOM 4432 C C . GLU A 1 580 ? -12.836 26.243 4.609 1.00 96.19 580 GLU A C 1
ATOM 4434 O O . GLU A 1 580 ? -13.968 26.708 4.442 1.00 96.19 580 GLU A O 1
ATOM 4439 N N . VAL A 1 581 ? -12.462 25.083 4.059 1.00 95.75 581 VAL A N 1
ATOM 4440 C CA . VAL A 1 581 ? -13.305 24.301 3.136 1.00 95.75 581 VAL A CA 1
ATOM 4441 C C . VAL A 1 581 ? -14.206 23.277 3.836 1.00 95.75 581 VAL A C 1
ATOM 4443 O O . VAL A 1 581 ? -14.910 22.513 3.165 1.00 95.75 581 VAL A O 1
ATOM 4446 N N . GLY A 1 582 ? -14.204 23.250 5.172 1.00 95.69 582 GLY A N 1
ATOM 4447 C CA . GLY A 1 582 ? -15.063 22.388 5.985 1.00 95.69 582 GLY A CA 1
ATOM 4448 C C . GLY A 1 582 ? -14.735 20.894 5.896 1.00 95.69 582 GLY A C 1
ATOM 4449 O O . GLY A 1 582 ? -15.643 20.070 5.992 1.00 95.69 582 GLY A O 1
ATOM 4450 N N . THR A 1 583 ? -13.472 20.536 5.671 1.00 97.69 583 THR A N 1
ATOM 4451 C CA . THR A 1 583 ? -12.982 19.152 5.769 1.00 97.69 583 THR A CA 1
ATOM 4452 C C . THR A 1 583 ? -12.680 18.827 7.231 1.00 97.69 583 THR A C 1
ATOM 4454 O O . THR A 1 583 ? -12.068 19.639 7.922 1.00 97.69 583 THR A O 1
ATOM 4457 N N . SER A 1 584 ? -13.126 17.666 7.723 1.00 98.25 584 SER A N 1
ATOM 4458 C CA . SER A 1 584 ? -12.835 17.249 9.099 1.00 98.25 584 SER A CA 1
ATOM 4459 C C . SER A 1 584 ? -11.373 16.855 9.249 1.00 98.25 584 SER A C 1
ATOM 4461 O O . SER A 1 584 ? -10.832 16.166 8.390 1.00 98.25 584 SER A O 1
ATOM 4463 N N . ILE A 1 585 ? -10.740 17.273 10.339 1.00 98.56 585 ILE A N 1
ATOM 4464 C CA . ILE A 1 585 ? -9.310 17.045 10.562 1.00 98.56 585 ILE A CA 1
ATOM 4465 C C . ILE A 1 585 ? -9.109 15.969 11.622 1.00 98.56 585 ILE A C 1
ATOM 4467 O O . ILE A 1 585 ? -9.625 16.079 12.737 1.00 98.56 585 ILE A O 1
ATOM 4471 N N . PHE A 1 586 ? -8.346 14.942 11.261 1.00 98.56 586 PHE A N 1
ATOM 4472 C CA . PHE A 1 586 ? -7.903 13.878 12.149 1.00 98.56 586 PHE A CA 1
ATOM 4473 C C . PHE A 1 586 ? -6.401 14.024 12.362 1.00 98.56 586 PHE A C 1
ATOM 4475 O O . PHE A 1 586 ? -5.642 14.087 11.393 1.00 98.56 586 PHE A O 1
ATOM 4482 N N . PHE A 1 587 ? -5.983 14.059 13.622 1.00 98.25 587 PHE A N 1
ATOM 4483 C CA . PHE A 1 587 ? -4.579 14.201 13.976 1.00 98.25 587 PHE A CA 1
ATOM 4484 C C . PHE A 1 587 ? -4.145 13.123 14.962 1.00 98.25 587 PHE A C 1
ATOM 4486 O O . PHE A 1 587 ? -4.739 12.970 16.034 1.00 98.25 587 PHE A O 1
ATOM 4493 N N . ASP A 1 588 ? -3.104 12.388 14.581 1.00 97.44 588 ASP A N 1
ATOM 4494 C CA . ASP A 1 588 ? -2.411 11.429 15.437 1.00 97.44 588 ASP A CA 1
ATOM 4495 C C . ASP A 1 588 ? -0.986 11.940 15.697 1.00 97.44 588 ASP A C 1
ATOM 4497 O O . ASP A 1 588 ? -0.109 11.762 14.851 1.00 97.44 588 ASP A O 1
ATOM 4501 N N . PRO A 1 589 ? -0.721 12.632 16.820 1.00 93.94 589 PRO A N 1
ATOM 4502 C CA . PRO A 1 589 ? 0.612 13.163 17.092 1.00 93.94 589 PRO A CA 1
ATOM 4503 C C . PRO A 1 589 ? 1.677 12.065 17.206 1.00 93.94 589 PRO A C 1
ATOM 4505 O O . PRO A 1 589 ? 2.859 12.359 17.015 1.00 93.94 589 PRO A O 1
ATOM 4508 N N . GLY A 1 590 ? 1.285 10.825 17.517 1.00 90.19 590 GLY A N 1
ATOM 4509 C CA . GLY A 1 590 ? 2.199 9.714 17.727 1.00 90.19 590 GLY A CA 1
ATOM 4510 C C . GLY A 1 590 ? 3.328 10.028 18.725 1.00 90.19 590 GLY A C 1
ATOM 4511 O O . GLY A 1 590 ? 3.253 10.988 19.507 1.00 90.19 590 GLY A O 1
ATOM 4512 N N . PRO A 1 591 ? 4.446 9.288 18.648 1.00 85.50 591 PRO A N 1
ATOM 4513 C CA . PRO A 1 591 ? 5.635 9.547 19.460 1.00 85.50 591 PRO A CA 1
ATOM 4514 C C . PRO A 1 591 ? 6.210 10.959 19.267 1.00 85.50 591 PRO A C 1
ATOM 4516 O O . PRO A 1 591 ? 6.799 11.526 20.194 1.00 85.50 591 PRO A O 1
ATOM 4519 N N . ARG A 1 592 ? 6.007 11.556 18.081 1.00 89.44 592 ARG A N 1
ATOM 4520 C CA . ARG A 1 592 ? 6.491 12.903 17.751 1.00 89.44 592 ARG A CA 1
ATOM 4521 C C . ARG A 1 592 ? 5.786 13.995 18.550 1.00 89.44 592 ARG A C 1
ATOM 4523 O O . ARG A 1 592 ? 6.373 15.049 18.759 1.00 89.44 592 ARG A O 1
ATOM 4530 N N . GLY A 1 593 ? 4.593 13.754 19.096 1.00 91.50 593 GLY A N 1
ATOM 4531 C CA . GLY A 1 593 ? 3.915 14.722 19.965 1.00 91.50 593 GLY A CA 1
ATOM 4532 C C . GLY A 1 593 ? 4.798 15.209 21.118 1.00 91.50 593 GLY A C 1
ATOM 4533 O O . GLY A 1 593 ? 4.863 16.408 21.390 1.00 91.50 593 GLY A O 1
ATOM 4534 N N . LYS A 1 594 ? 5.545 14.294 21.750 1.00 91.06 594 LYS A N 1
ATOM 4535 C CA . LYS A 1 594 ? 6.480 14.640 22.825 1.00 91.06 594 LYS A CA 1
ATOM 4536 C C . LYS A 1 594 ? 7.652 15.469 22.311 1.00 91.06 594 LYS A C 1
ATOM 4538 O O . LYS A 1 594 ? 7.921 16.525 22.878 1.00 91.06 594 LYS A O 1
ATOM 4543 N N . SER A 1 595 ? 8.329 15.021 21.253 1.00 89.19 595 SER A N 1
ATOM 4544 C CA . SER A 1 595 ? 9.491 15.737 20.714 1.00 89.19 595 SER A CA 1
ATOM 4545 C C . SER A 1 595 ? 9.114 17.126 20.205 1.00 89.19 595 SER A C 1
ATOM 4547 O O . SER A 1 595 ? 9.799 18.086 20.535 1.00 89.19 595 SER A O 1
ATOM 4549 N N . LEU A 1 596 ? 7.980 17.251 19.512 1.00 92.31 596 LEU A N 1
ATOM 4550 C CA . LEU A 1 596 ? 7.446 18.521 19.014 1.00 92.31 596 LEU A CA 1
ATOM 4551 C C . LEU A 1 596 ? 7.071 19.476 20.159 1.00 92.31 596 LEU A C 1
ATOM 4553 O O . LEU A 1 596 ? 7.274 20.681 20.044 1.00 92.31 596 LEU A O 1
ATOM 4557 N N . SER A 1 597 ? 6.57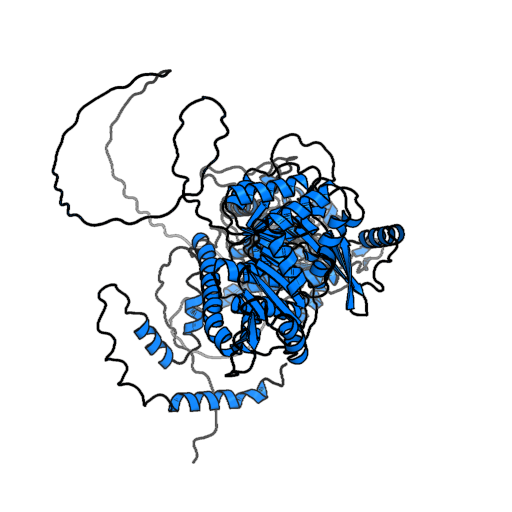9 18.960 21.294 1.00 92.12 597 SER A N 1
ATOM 4558 C CA . SER A 1 597 ? 6.250 19.791 22.466 1.00 92.12 597 SER A CA 1
ATOM 4559 C C . SER A 1 597 ? 7.471 20.447 23.121 1.00 92.12 597 SER A C 1
ATOM 4561 O O . SER A 1 597 ? 7.340 21.482 23.773 1.00 92.12 597 SER A O 1
ATOM 4563 N N . THR A 1 598 ? 8.656 19.869 22.919 1.00 91.44 598 THR A N 1
ATOM 4564 C CA . THR A 1 598 ? 9.945 20.390 23.400 1.00 91.44 598 THR A CA 1
ATOM 4565 C C . THR A 1 598 ? 10.851 20.877 22.267 1.00 91.44 598 THR A C 1
ATOM 4567 O O . THR A 1 598 ? 12.008 21.197 22.521 1.00 91.44 598 THR A O 1
ATOM 4570 N N . GLY A 1 599 ? 10.348 20.886 21.029 1.00 89.75 599 GLY A N 1
ATOM 4571 C CA . GLY A 1 599 ? 11.103 21.213 19.822 1.00 89.75 599 GLY A CA 1
ATOM 4572 C C . GLY A 1 599 ? 11.300 22.714 19.641 1.00 89.75 599 GLY A C 1
ATOM 4573 O O . GLY A 1 599 ? 11.231 23.501 20.589 1.00 89.75 599 GLY A O 1
ATOM 4574 N N . THR A 1 600 ? 11.519 23.135 18.403 1.00 91.75 600 THR A N 1
ATOM 4575 C CA . THR A 1 600 ? 11.595 24.549 18.031 1.00 91.75 600 THR A CA 1
ATOM 4576 C C . THR A 1 600 ? 10.292 25.287 18.354 1.00 91.75 600 THR A C 1
ATOM 4578 O O . THR A 1 600 ? 9.210 24.708 18.470 1.00 91.75 600 THR A O 1
ATOM 4581 N N . LEU A 1 601 ? 10.366 26.616 18.470 1.00 93.19 601 LEU A N 1
ATOM 4582 C CA . LEU A 1 601 ? 9.176 27.432 18.719 1.00 93.19 601 LEU A CA 1
ATOM 4583 C C . LEU A 1 601 ? 8.128 27.293 17.599 1.00 93.19 601 LEU A C 1
ATOM 4585 O O . LEU A 1 601 ? 6.934 27.447 17.855 1.00 93.19 601 LEU A O 1
ATOM 4589 N N . GLU A 1 602 ? 8.561 27.034 16.364 1.00 92.50 602 GLU A N 1
ATOM 4590 C CA . GLU A 1 602 ? 7.662 26.822 15.230 1.00 92.50 602 GLU A CA 1
ATOM 4591 C C . GLU A 1 602 ? 6.928 25.481 15.341 1.00 92.50 602 GLU A C 1
ATOM 4593 O O . GLU A 1 602 ? 5.700 25.457 15.255 1.00 92.50 602 GLU A O 1
ATOM 4598 N N . GLU A 1 603 ? 7.648 24.395 15.634 1.00 93.94 603 GLU A N 1
ATOM 4599 C CA . GLU A 1 603 ? 7.064 23.069 15.875 1.00 93.94 603 GLU A CA 1
ATOM 4600 C C . GLU A 1 603 ? 6.082 23.084 17.046 1.00 93.94 603 GLU A C 1
ATOM 4602 O O . GLU A 1 603 ? 4.966 22.584 16.918 1.00 93.94 603 GLU A O 1
ATOM 4607 N N . GLN A 1 604 ? 6.443 23.723 18.165 1.00 96.00 604 GLN A N 1
ATOM 4608 C CA . GLN A 1 604 ? 5.560 23.846 19.327 1.00 96.00 604 GLN A CA 1
ATOM 4609 C C . GLN A 1 604 ? 4.261 24.584 18.979 1.00 96.00 604 GLN A C 1
ATOM 4611 O O . GLN A 1 604 ? 3.173 24.157 19.373 1.00 96.00 604 GLN A O 1
ATOM 4616 N N . LYS A 1 605 ? 4.355 25.684 18.219 1.00 96.56 605 LYS A N 1
ATOM 4617 C CA . LYS A 1 605 ? 3.182 26.447 17.763 1.00 96.56 605 LYS A CA 1
ATOM 4618 C C . LYS A 1 605 ? 2.323 25.638 16.801 1.00 96.56 605 LYS A C 1
ATOM 4620 O O . LYS A 1 605 ? 1.100 25.664 16.918 1.00 96.56 605 LYS A O 1
ATOM 4625 N N . ALA A 1 606 ? 2.941 24.932 15.861 1.00 96.50 606 ALA A N 1
ATOM 4626 C CA . ALA A 1 606 ? 2.226 24.113 14.897 1.00 96.50 606 ALA A CA 1
ATOM 4627 C C . ALA A 1 606 ? 1.537 22.919 15.574 1.00 96.50 606 ALA A C 1
ATOM 4629 O O . ALA A 1 606 ? 0.356 22.689 15.321 1.00 96.50 606 ALA A O 1
ATOM 4630 N N . LEU A 1 607 ? 2.212 22.231 16.503 1.00 97.25 607 LEU A N 1
ATOM 4631 C CA . LEU A 1 607 ? 1.616 21.183 17.332 1.00 97.25 607 LEU A CA 1
ATOM 4632 C C . LEU A 1 607 ? 0.431 21.722 18.141 1.00 97.25 607 LEU A C 1
ATOM 4634 O O . LEU A 1 607 ? -0.639 21.116 18.129 1.00 97.25 607 LEU A O 1
ATOM 4638 N N . ASP A 1 608 ? 0.590 22.858 18.830 1.00 96.88 608 ASP A N 1
ATOM 4639 C CA . ASP A 1 608 ? -0.503 23.471 19.595 1.00 96.88 608 ASP A CA 1
ATOM 4640 C C . ASP A 1 608 ? -1.703 23.798 18.697 1.00 96.88 608 ASP A C 1
ATOM 4642 O O . ASP A 1 608 ? -2.850 23.527 19.061 1.00 96.88 608 ASP A O 1
ATOM 4646 N N . HIS A 1 609 ? -1.440 24.304 17.491 1.00 97.06 609 HIS A N 1
ATOM 4647 C CA . HIS A 1 609 ? -2.473 24.614 16.508 1.00 97.06 609 HIS A CA 1
ATOM 4648 C C . HIS A 1 609 ? -3.200 23.355 16.017 1.00 97.06 609 HIS A C 1
ATOM 4650 O O . HIS A 1 609 ? -4.432 23.329 16.002 1.00 97.06 609 HIS A O 1
ATOM 4656 N N . TYR A 1 610 ? -2.475 22.274 15.714 1.00 97.69 610 TYR A N 1
ATOM 4657 C CA . TYR A 1 610 ? -3.062 20.975 15.364 1.00 97.69 610 TYR A CA 1
ATOM 4658 C C . TYR A 1 610 ? -3.908 20.397 16.503 1.00 97.69 610 TYR A C 1
ATOM 4660 O O . TYR A 1 610 ? -5.052 20.000 16.273 1.00 97.69 610 TYR A O 1
ATOM 4668 N N . LEU A 1 611 ? -3.403 20.412 17.740 1.00 97.38 611 LEU A N 1
ATOM 4669 C CA . LEU A 1 611 ? -4.144 19.937 18.914 1.00 97.38 611 LEU A CA 1
ATOM 4670 C C . LEU A 1 611 ? -5.432 20.738 19.151 1.00 97.38 611 LEU A C 1
ATOM 4672 O O . LEU A 1 611 ? -6.429 20.182 19.604 1.00 97.38 611 LEU A O 1
ATOM 4676 N N . ARG A 1 612 ? -5.434 22.038 18.836 1.00 97.19 612 ARG A N 1
ATOM 4677 C CA . ARG A 1 612 ? -6.596 22.920 19.023 1.00 97.19 612 ARG A CA 1
ATOM 4678 C C . ARG A 1 612 ? -7.633 22.824 17.911 1.00 97.19 612 ARG A C 1
ATOM 4680 O O . ARG A 1 612 ? -8.831 22.966 18.174 1.00 97.19 612 ARG A O 1
ATOM 4687 N N . MET A 1 613 ? -7.183 22.652 16.673 1.00 97.69 613 MET A N 1
ATOM 4688 C CA . MET A 1 613 ? -8.031 22.800 15.487 1.00 97.69 613 MET A CA 1
ATOM 4689 C C . MET A 1 613 ? -8.509 21.473 14.900 1.00 97.69 613 MET A C 1
ATOM 4691 O O . MET A 1 613 ? -9.431 21.488 14.083 1.00 97.69 613 MET A O 1
ATOM 4695 N N . SER A 1 614 ? -7.942 20.344 15.329 1.00 98.25 614 SER A N 1
ATOM 4696 C CA . SER A 1 614 ? -8.379 19.020 14.880 1.00 98.25 614 SER A CA 1
ATOM 4697 C C . SER A 1 614 ? -9.744 18.648 15.455 1.00 98.25 614 SER A C 1
ATOM 4699 O O . SER A 1 614 ? -9.996 18.836 16.647 1.00 98.25 614 SER A O 1
ATOM 4701 N N . ASP A 1 615 ? -10.622 18.090 14.617 1.00 98.44 615 ASP A N 1
ATOM 4702 C CA . ASP A 1 615 ? -11.929 17.566 15.032 1.00 98.44 615 ASP A CA 1
ATOM 4703 C C . ASP A 1 615 ? -11.780 16.264 15.830 1.00 98.44 615 ASP A C 1
ATOM 4705 O O . ASP A 1 615 ? -12.575 15.999 16.735 1.00 98.44 615 ASP A O 1
ATOM 4709 N N . VAL A 1 616 ? -10.775 15.454 15.491 1.00 98.69 616 VAL A N 1
ATOM 4710 C CA . VAL A 1 616 ? -10.505 14.162 16.123 1.00 98.69 616 VAL A CA 1
ATOM 4711 C C . VAL A 1 616 ? -9.024 14.052 16.466 1.00 98.69 616 VAL A C 1
ATOM 4713 O O . VAL A 1 616 ? -8.171 14.192 15.591 1.00 98.69 616 VAL A O 1
ATOM 4716 N N . LEU A 1 617 ? -8.734 13.780 17.737 1.00 98.69 617 LEU A N 1
ATOM 4717 C CA . LEU A 1 617 ? -7.390 13.472 18.220 1.00 98.69 617 LEU A CA 1
ATOM 4718 C C . LEU A 1 617 ? -7.284 11.978 18.523 1.00 98.69 617 LEU A C 1
ATOM 4720 O O . LEU A 1 617 ? -8.153 11.424 19.200 1.00 98.69 617 LEU A O 1
ATOM 4724 N N . LEU A 1 618 ? -6.227 11.333 18.036 1.00 98.25 618 LEU A N 1
ATOM 4725 C CA . LEU A 1 618 ? -5.981 9.902 18.225 1.00 98.25 618 LEU A CA 1
ATOM 4726 C C . LEU A 1 618 ? -4.632 9.729 18.911 1.00 98.25 618 LEU A C 1
ATOM 4728 O O . LEU A 1 618 ? -3.614 10.048 18.320 1.00 98.25 618 LEU A O 1
ATOM 4732 N N . LEU A 1 619 ? -4.614 9.246 20.149 1.00 97.38 619 LEU A N 1
ATOM 4733 C CA . LEU A 1 619 ? -3.385 9.122 20.934 1.00 97.38 619 LEU A CA 1
ATOM 4734 C C . LEU A 1 619 ? -3.327 7.765 21.618 1.00 97.38 619 LEU A C 1
ATOM 4736 O O . LEU A 1 619 ? -4.359 7.148 21.872 1.00 97.38 619 LEU A O 1
ATOM 4740 N N . THR A 1 620 ? -2.137 7.285 21.940 1.00 96.94 620 THR A N 1
ATOM 4741 C CA . THR A 1 620 ? -1.966 6.255 22.968 1.00 96.94 620 THR A CA 1
ATOM 4742 C C . THR A 1 620 ? -2.086 6.868 24.366 1.00 96.94 620 THR A C 1
ATOM 4744 O O . THR A 1 620 ? -2.015 8.088 24.533 1.00 96.94 620 THR A O 1
ATOM 4747 N N . SER A 1 621 ? -2.287 6.041 25.396 1.00 96.38 621 SER A N 1
ATOM 4748 C CA . SER A 1 621 ? -2.292 6.527 26.785 1.00 96.38 621 SER A CA 1
ATOM 4749 C C . SER A 1 621 ? -0.981 7.219 27.161 1.00 96.38 621 SER A C 1
ATOM 4751 O O . SER A 1 621 ? -1.009 8.259 27.807 1.00 96.38 621 SER A O 1
ATOM 4753 N N . GLU A 1 622 ? 0.148 6.682 26.701 1.00 94.19 622 GLU A N 1
ATOM 4754 C CA . GLU A 1 622 ? 1.490 7.215 26.966 1.00 94.19 622 GLU A CA 1
ATOM 4755 C C . GLU A 1 622 ? 1.713 8.566 26.265 1.00 94.19 622 GLU A C 1
ATOM 4757 O O . GLU A 1 622 ? 2.268 9.499 26.845 1.00 94.19 622 GLU A O 1
ATOM 4762 N N . GLU A 1 623 ? 1.227 8.711 25.029 1.00 95.81 623 GLU A N 1
ATOM 4763 C CA . GLU A 1 623 ? 1.272 9.978 24.288 1.00 95.81 623 GLU A CA 1
ATOM 4764 C C . GLU A 1 623 ? 0.395 11.050 24.943 1.00 95.81 623 GLU A C 1
ATOM 4766 O O . GLU A 1 623 ? 0.815 12.199 25.100 1.00 95.81 623 GLU A O 1
ATOM 4771 N N . ALA A 1 624 ? -0.818 10.681 25.363 1.00 96.94 624 ALA A N 1
ATOM 4772 C CA . ALA A 1 624 ? -1.729 11.592 26.046 1.00 96.94 624 ALA A CA 1
ATOM 4773 C C . ALA A 1 624 ? -1.179 12.033 27.408 1.00 96.94 624 ALA A C 1
ATOM 4775 O O . ALA A 1 624 ? -1.250 13.220 27.743 1.00 96.94 624 ALA A O 1
ATOM 4776 N N . GLU A 1 625 ? -0.586 11.114 28.170 1.00 96.56 625 GLU A N 1
ATOM 4777 C CA . GLU A 1 625 ? 0.129 11.439 29.402 1.00 96.56 625 GLU A CA 1
ATOM 4778 C C . GLU A 1 625 ? 1.274 12.408 29.115 1.00 96.56 625 GLU A C 1
ATOM 4780 O O . GLU A 1 625 ? 1.352 13.461 29.744 1.00 96.56 625 GLU A O 1
ATOM 4785 N N . SER A 1 626 ? 2.107 12.124 28.111 1.00 94.94 626 SER A N 1
ATOM 4786 C CA . SER A 1 626 ? 3.244 12.980 27.773 1.00 94.94 626 SER A CA 1
ATOM 4787 C C . SER A 1 626 ? 2.835 14.402 27.382 1.00 94.94 626 SER A C 1
ATOM 4789 O O . SER A 1 626 ? 3.584 15.338 27.654 1.00 94.94 626 SER A O 1
ATOM 4791 N N . LEU A 1 627 ? 1.682 14.583 26.733 1.00 95.44 627 LEU A N 1
ATOM 4792 C CA . LEU A 1 627 ? 1.196 15.901 26.312 1.00 95.44 627 LEU A CA 1
ATOM 4793 C C . LEU A 1 627 ? 0.448 16.658 27.418 1.00 95.44 627 LEU A C 1
ATOM 4795 O O . LEU A 1 627 ? 0.297 17.877 27.333 1.00 95.44 627 LEU A O 1
ATOM 4799 N N . THR A 1 628 ? -0.054 15.958 28.438 1.00 96.25 628 THR A N 1
ATOM 4800 C CA . THR A 1 628 ? -0.934 16.549 29.466 1.00 96.25 628 THR A CA 1
ATOM 4801 C C . THR A 1 628 ? -0.385 16.473 30.890 1.00 96.25 628 THR A C 1
ATOM 4803 O O . THR A 1 628 ? -0.978 17.067 31.797 1.00 96.25 628 THR A O 1
ATOM 4806 N N . GLY A 1 629 ? 0.695 15.719 31.107 1.00 95.69 629 GLY A N 1
ATOM 4807 C CA . GLY A 1 629 ? 1.233 15.364 32.421 1.00 95.69 629 GLY A CA 1
ATOM 4808 C C . GLY A 1 629 ? 0.248 14.574 33.286 1.00 95.69 629 GLY A C 1
ATOM 4809 O O . GLY A 1 629 ? 0.226 14.763 34.498 1.00 95.69 629 GLY A O 1
ATOM 4810 N N . THR A 1 630 ? -0.655 13.799 32.676 1.00 96.38 630 THR A N 1
ATOM 4811 C CA . THR A 1 630 ? -1.759 13.121 33.378 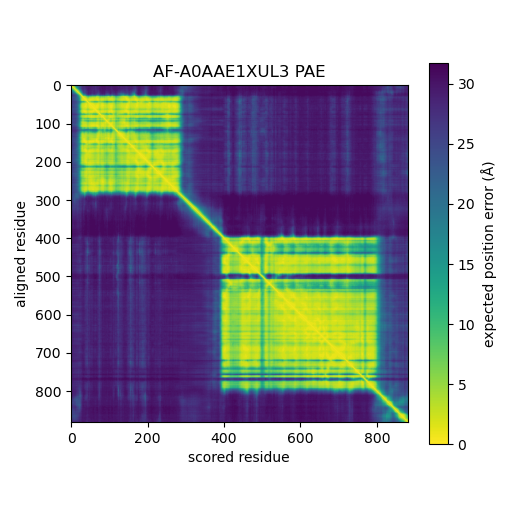1.00 96.38 630 THR A CA 1
ATOM 4812 C C . THR A 1 630 ? -1.800 11.639 33.036 1.00 96.38 630 THR A C 1
ATOM 4814 O O . THR A 1 630 ? -2.085 11.294 31.897 1.00 96.38 630 THR A O 1
ATOM 4817 N N . GLU A 1 631 ? -1.572 10.781 34.031 1.00 95.00 631 GLU A N 1
ATOM 4818 C CA . GLU A 1 631 ? -1.563 9.318 33.860 1.00 95.00 631 GLU A CA 1
ATOM 4819 C C . GLU A 1 631 ? -2.961 8.732 33.600 1.00 95.00 631 GLU A C 1
ATOM 4821 O O . GLU A 1 631 ? -3.107 7.741 32.888 1.00 95.00 631 GLU A O 1
ATOM 4826 N N . ASP A 1 632 ? -4.013 9.324 34.182 1.00 95.94 632 ASP A N 1
ATOM 4827 C CA . ASP A 1 632 ? -5.380 8.846 33.962 1.00 95.94 632 ASP A CA 1
ATOM 4828 C C . ASP A 1 632 ? -5.819 9.160 32.517 1.00 95.94 632 ASP A C 1
ATOM 4830 O O . ASP A 1 632 ? -5.932 10.341 32.159 1.00 95.94 632 ASP A O 1
ATOM 4834 N N . PRO A 1 633 ? -6.109 8.139 31.687 1.00 96.38 633 PRO A N 1
ATOM 4835 C CA . PRO A 1 633 ? -6.383 8.331 30.267 1.00 96.38 633 PRO A CA 1
ATOM 4836 C C . PRO A 1 633 ? -7.672 9.121 30.008 1.00 96.38 633 PRO A C 1
ATOM 4838 O O . PRO A 1 633 ? -7.754 9.852 29.019 1.00 96.38 633 PRO A O 1
ATOM 4841 N N . ILE A 1 634 ? -8.673 9.019 30.890 1.00 95.81 634 ILE A N 1
ATOM 4842 C CA . ILE A 1 634 ? -9.930 9.763 30.759 1.00 95.81 634 ILE A CA 1
ATOM 4843 C C . ILE A 1 634 ? -9.672 11.239 31.047 1.00 95.81 634 ILE A C 1
ATOM 4845 O O . ILE A 1 634 ? -10.048 12.100 30.250 1.00 95.81 634 ILE A O 1
ATOM 4849 N N . VAL A 1 635 ? -8.964 11.543 32.137 1.00 96.06 635 VAL A 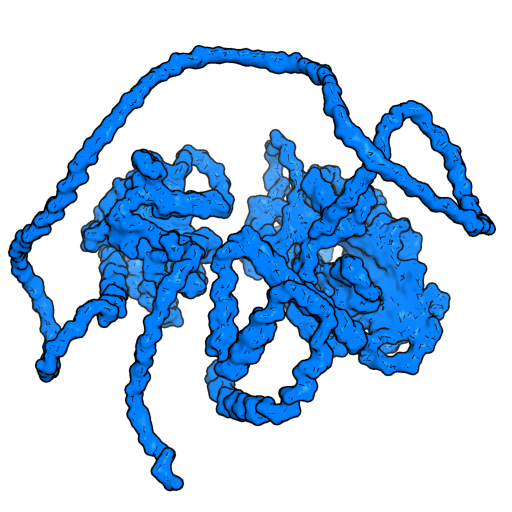N 1
ATOM 4850 C CA . VAL A 1 635 ? -8.640 12.932 32.502 1.00 96.06 635 VAL A CA 1
ATOM 4851 C C . VAL A 1 635 ? -7.714 13.571 31.468 1.00 96.06 635 VAL A C 1
ATOM 4853 O O . VAL A 1 635 ? -7.924 14.726 31.089 1.00 96.06 635 VAL A O 1
ATOM 4856 N N . ALA A 1 636 ? -6.711 12.836 30.984 1.00 97.19 636 ALA A N 1
ATOM 4857 C CA . ALA A 1 636 ? -5.821 13.291 29.920 1.00 97.19 636 ALA A CA 1
ATOM 4858 C C . ALA A 1 636 ? -6.617 13.643 28.655 1.00 97.19 636 ALA A C 1
ATOM 4860 O O . ALA A 1 636 ? -6.488 14.745 28.115 1.00 97.19 636 ALA A O 1
ATOM 4861 N N . GLY A 1 637 ? -7.518 12.755 28.225 1.00 97.00 637 GLY A N 1
ATOM 4862 C CA . GLY A 1 637 ? -8.362 13.006 27.064 1.00 97.00 637 GLY A CA 1
ATOM 4863 C C . GLY A 1 637 ? -9.337 14.173 27.257 1.00 97.00 637 GLY A C 1
ATOM 4864 O O . GLY A 1 637 ? -9.477 15.003 26.361 1.00 97.00 637 GLY A O 1
ATOM 4865 N N . GLN A 1 638 ? -9.936 14.327 28.442 1.00 96.31 638 GLN A N 1
ATOM 4866 C CA . GLN A 1 638 ? -10.775 15.486 28.775 1.00 96.31 638 GLN A CA 1
ATOM 4867 C C . GLN A 1 638 ? -9.985 16.804 28.772 1.00 96.31 638 GLN A C 1
ATOM 4869 O O . GLN A 1 638 ? -10.510 17.833 28.345 1.00 96.31 638 GLN A O 1
ATOM 4874 N N . LYS A 1 639 ? -8.722 16.808 29.224 1.00 96.81 639 LYS A N 1
ATOM 4875 C CA . LYS A 1 639 ? -7.842 17.987 29.137 1.00 96.81 639 LYS A CA 1
ATOM 4876 C C . LYS A 1 639 ? -7.570 18.373 27.685 1.00 96.81 639 LYS A C 1
ATOM 4878 O O . LYS A 1 639 ? -7.671 19.553 27.351 1.00 96.81 639 LYS A O 1
ATOM 4883 N N . LEU A 1 640 ? -7.267 17.398 26.827 1.00 97.25 640 LEU A N 1
ATOM 4884 C CA . LEU A 1 640 ? -7.068 17.630 25.393 1.00 97.25 640 LEU A CA 1
ATOM 4885 C C . LEU A 1 640 ? -8.346 18.154 24.732 1.00 97.25 640 LEU A C 1
ATOM 4887 O O . LEU A 1 640 ? -8.295 19.146 24.010 1.00 97.25 640 LEU A O 1
ATOM 4891 N N . LEU A 1 641 ? -9.498 17.565 25.058 1.00 96.69 641 LEU A N 1
ATOM 4892 C CA . LEU A 1 641 ? -10.795 18.005 24.555 1.00 96.69 641 LEU A CA 1
ATOM 4893 C C . LEU A 1 641 ? -11.105 19.455 24.962 1.00 96.69 641 LEU A C 1
ATOM 4895 O O . LEU A 1 641 ? -11.522 20.245 24.123 1.00 96.69 641 LEU A O 1
ATOM 4899 N N . LYS A 1 642 ? -10.848 19.827 26.224 1.00 95.88 642 LYS A N 1
ATOM 4900 C CA . LYS A 1 642 ? -11.021 21.202 26.735 1.00 95.88 642 LYS A CA 1
ATOM 4901 C C . LYS A 1 642 ? -10.047 22.200 26.110 1.00 95.88 642 LYS A C 1
ATOM 4903 O O . LYS A 1 642 ? -10.374 23.378 25.994 1.00 95.88 642 LYS A O 1
ATOM 4908 N N . LYS A 1 643 ? -8.838 21.752 25.756 1.00 95.12 643 LYS A N 1
ATOM 4909 C CA . LYS A 1 643 ? -7.843 22.570 25.050 1.00 95.12 643 LYS A CA 1
ATOM 4910 C C . LYS A 1 643 ? -8.257 22.810 23.593 1.00 95.12 643 LYS A C 1
ATOM 4912 O O . LYS A 1 643 ? -7.938 23.863 23.043 1.00 95.12 643 LYS A O 1
ATOM 4917 N N . GLY A 1 644 ? -8.958 21.848 22.998 1.00 94.50 644 GLY A N 1
ATOM 4918 C CA . GLY A 1 644 ? -9.525 21.903 21.658 1.00 94.50 644 GLY A CA 1
ATOM 4919 C C . GLY A 1 644 ? -10.530 23.038 21.464 1.00 94.50 644 GLY A C 1
ATOM 4920 O O . GLY A 1 644 ? -11.443 23.224 22.259 1.00 94.50 644 GLY A O 1
ATOM 4921 N N . ILE A 1 645 ? -10.401 23.776 20.362 1.00 94.19 645 ILE A N 1
ATOM 4922 C CA . ILE A 1 645 ? -11.407 24.753 19.913 1.00 94.19 645 ILE A CA 1
ATOM 4923 C C . ILE A 1 645 ? -12.464 24.052 19.053 1.00 94.19 645 ILE A C 1
ATOM 4925 O O . ILE A 1 645 ? -13.645 24.392 19.098 1.00 94.19 645 ILE A O 1
ATOM 4929 N N . ARG A 1 646 ? -12.034 23.078 18.241 1.00 94.31 646 ARG A N 1
ATOM 4930 C CA . ARG A 1 646 ? -12.891 22.336 17.299 1.00 94.31 646 ARG A CA 1
ATOM 4931 C C . ARG A 1 646 ? -13.015 20.852 17.623 1.00 94.31 646 ARG A C 1
ATOM 4933 O O . ARG A 1 646 ? -13.794 20.158 16.972 1.00 94.31 646 ARG A O 1
ATOM 4940 N N . THR A 1 647 ? -12.252 20.376 18.601 1.00 97.31 647 THR A N 1
ATOM 4941 C CA . THR A 1 647 ? -12.146 18.959 18.931 1.00 97.31 647 THR A CA 1
ATOM 4942 C C . THR A 1 647 ? -13.477 18.416 19.418 1.00 97.31 647 THR A C 1
ATOM 4944 O O . THR A 1 647 ? -14.084 18.923 20.357 1.00 97.31 647 THR A O 1
ATOM 4947 N N . LYS A 1 648 ? -13.938 17.374 18.736 1.00 96.69 648 LYS A N 1
ATOM 4948 C CA . LYS A 1 648 ? -15.174 16.658 19.037 1.00 96.69 648 LYS A CA 1
ATOM 4949 C C . LYS A 1 648 ? -14.858 15.351 19.728 1.00 96.69 648 LYS A C 1
ATOM 4951 O O . LYS A 1 648 ? -15.541 15.013 20.688 1.00 96.69 648 LYS A O 1
ATOM 4956 N N . TRP A 1 649 ? -13.875 14.608 19.218 1.00 98.31 649 TRP A N 1
ATOM 4957 C CA . TRP A 1 649 ? -13.511 13.291 19.731 1.00 98.31 649 TRP A CA 1
ATOM 4958 C C . TRP A 1 649 ? -12.042 13.273 20.141 1.00 98.31 649 TRP A C 1
ATOM 4960 O O . TRP A 1 649 ? -11.171 13.692 19.380 1.00 98.31 649 TRP A O 1
ATOM 4970 N N . VAL A 1 650 ? -11.771 12.728 21.322 1.00 98.62 650 VAL A N 1
ATOM 4971 C CA . VAL A 1 650 ? -10.424 12.327 21.734 1.00 98.62 650 VAL A CA 1
ATOM 4972 C C . VAL A 1 650 ? -10.438 10.828 21.972 1.00 98.62 650 VAL A C 1
ATOM 4974 O O . VAL A 1 650 ? -11.226 10.340 22.780 1.00 98.62 650 VAL A O 1
ATOM 4977 N N . ILE A 1 651 ? -9.603 10.095 21.240 1.00 98.62 651 ILE A N 1
ATOM 4978 C CA . ILE A 1 651 ? -9.490 8.645 21.340 1.00 98.62 651 ILE A CA 1
ATOM 4979 C C . ILE A 1 651 ? -8.160 8.296 21.991 1.00 98.62 651 ILE A C 1
ATOM 4981 O O . ILE A 1 651 ? -7.112 8.742 21.529 1.00 98.62 651 ILE A O 1
ATOM 4985 N N . ILE A 1 652 ? -8.217 7.465 23.030 1.00 98.31 652 ILE A N 1
ATOM 4986 C CA . ILE A 1 652 ? -7.060 6.953 23.758 1.00 98.31 652 ILE A CA 1
ATOM 4987 C C . ILE A 1 652 ? -6.936 5.447 23.514 1.00 98.31 652 ILE A C 1
ATOM 4989 O O . ILE A 1 652 ? -7.800 4.665 23.914 1.00 98.31 652 ILE A O 1
ATOM 4993 N N . LYS A 1 653 ? -5.855 5.049 22.844 1.00 98.06 653 LYS A N 1
ATOM 4994 C CA . LYS A 1 653 ? -5.455 3.674 22.528 1.00 98.06 653 LYS A CA 1
ATOM 4995 C C . LYS A 1 653 ? -4.634 3.116 23.697 1.00 98.06 653 LYS A C 1
ATOM 4997 O O . LYS A 1 653 ? -3.678 3.746 24.136 1.00 98.06 653 LYS A O 1
ATOM 5002 N N . MET A 1 654 ? -4.975 1.928 24.190 1.00 96.00 654 MET A N 1
ATOM 5003 C CA . MET A 1 654 ? -4.305 1.288 25.337 1.00 96.00 654 MET A CA 1
ATOM 5004 C C . MET A 1 654 ? -3.854 -0.147 25.012 1.00 96.00 654 MET A C 1
ATOM 5006 O O . MET A 1 654 ? -3.811 -1.018 25.886 1.00 96.00 654 MET A O 1
ATOM 5010 N N . GLY A 1 655 ? -3.562 -0.412 23.735 1.00 92.12 655 GLY A N 1
ATOM 5011 C CA . GLY A 1 655 ? -3.089 -1.707 23.241 1.00 92.12 655 GLY A CA 1
ATOM 5012 C C . GLY A 1 655 ? -3.995 -2.869 23.679 1.00 92.12 655 GLY A C 1
ATOM 5013 O O . GLY A 1 655 ? -5.197 -2.833 23.404 1.00 92.12 655 GLY A O 1
ATOM 5014 N N . PRO A 1 656 ? -3.475 -3.885 24.396 1.00 91.56 656 PRO A N 1
ATOM 5015 C CA . PRO A 1 656 ? -4.253 -5.060 24.796 1.00 91.56 656 PRO A CA 1
ATOM 5016 C C . PRO A 1 656 ? -5.395 -4.745 25.774 1.00 91.56 656 PRO A C 1
ATOM 5018 O O . PRO A 1 656 ? -6.266 -5.592 25.969 1.00 91.56 656 PRO A O 1
ATOM 5021 N N . LYS A 1 657 ? -5.417 -3.551 26.385 1.00 94.38 657 LYS A N 1
ATOM 5022 C CA . LYS A 1 657 ? -6.518 -3.108 27.254 1.00 94.38 657 LYS A CA 1
ATOM 5023 C C . LYS A 1 657 ? -7.703 -2.548 26.466 1.00 94.38 657 LYS A C 1
ATOM 5025 O O . LYS A 1 657 ? -8.790 -2.451 27.020 1.00 94.38 657 LYS A O 1
ATOM 5030 N N . GLY A 1 658 ? -7.530 -2.218 25.185 1.00 95.44 658 GLY A N 1
ATOM 5031 C CA . GLY A 1 658 ? -8.571 -1.641 24.333 1.00 95.44 658 GLY A CA 1
ATOM 5032 C C . GLY A 1 658 ? -8.434 -0.133 24.167 1.00 95.44 658 GLY A C 1
ATOM 5033 O O . GLY A 1 658 ? -7.330 0.385 24.004 1.00 95.44 658 GLY A O 1
ATOM 5034 N N . SER A 1 659 ? -9.560 0.577 24.171 1.00 98.00 659 SER A N 1
ATOM 5035 C CA . SER A 1 659 ? -9.609 1.991 23.792 1.00 98.00 659 SER A CA 1
ATOM 5036 C C . SER A 1 659 ? -10.748 2.756 24.462 1.00 98.00 659 SER A C 1
ATOM 5038 O O . SER A 1 659 ? -11.788 2.174 24.782 1.00 98.00 659 SER A O 1
ATOM 5040 N N . ILE A 1 660 ? -10.576 4.072 24.586 1.00 98.06 660 ILE A N 1
ATOM 5041 C CA . ILE A 1 660 ? -11.563 5.013 25.131 1.00 98.06 660 ILE A CA 1
ATOM 5042 C C . ILE A 1 660 ? -11.799 6.127 24.108 1.00 98.06 660 ILE A C 1
ATOM 5044 O O . ILE A 1 660 ? -10.845 6.623 23.523 1.00 98.06 660 ILE A O 1
ATOM 5048 N N . LEU A 1 661 ? -13.048 6.535 23.901 1.00 98.31 661 LEU A N 1
ATOM 5049 C CA . LEU A 1 661 ? -13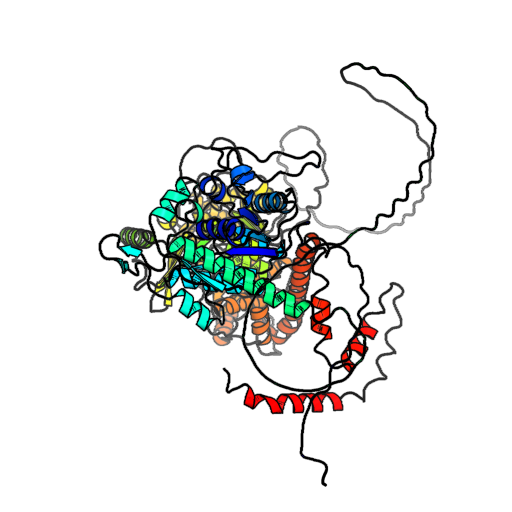.448 7.681 23.084 1.00 98.31 661 LEU A CA 1
ATOM 5050 C C . LEU A 1 661 ? -14.211 8.661 23.967 1.00 98.31 661 LEU A C 1
ATOM 5052 O O . LEU A 1 661 ? -15.225 8.305 24.565 1.00 98.31 661 LEU A O 1
ATOM 5056 N N . ILE A 1 662 ? -13.725 9.894 24.022 1.00 97.69 662 ILE A N 1
ATOM 5057 C CA . ILE A 1 662 ? -14.238 10.962 24.877 1.00 97.69 662 ILE A CA 1
ATOM 5058 C C . ILE A 1 662 ? -14.816 12.055 23.981 1.00 97.69 662 ILE A C 1
ATOM 5060 O O . ILE A 1 662 ? -14.162 12.509 23.037 1.00 97.69 662 ILE A O 1
ATOM 5064 N N . THR A 1 663 ? -16.044 12.469 24.275 1.00 96.31 663 THR A N 1
ATOM 5065 C CA . THR A 1 663 ? -16.726 13.603 23.638 1.00 96.31 663 THR A CA 1
ATOM 5066 C C . THR A 1 663 ? -17.130 14.624 24.704 1.00 96.31 663 THR A C 1
ATOM 5068 O O . THR A 1 663 ? -17.040 14.318 25.889 1.00 96.31 663 THR A O 1
ATOM 5071 N N . PRO A 1 664 ? -17.620 15.823 24.334 1.00 91.94 664 PRO A N 1
ATOM 5072 C CA . PRO A 1 664 ? -18.062 16.815 25.318 1.00 91.94 664 PRO A CA 1
ATOM 5073 C C . PRO A 1 664 ? -19.244 16.388 26.198 1.00 91.94 664 PRO A C 1
ATOM 5075 O O . PRO A 1 664 ? -19.618 17.140 27.090 1.00 91.94 664 PRO A O 1
ATOM 5078 N N . SER A 1 665 ? -19.893 15.261 25.896 1.00 90.50 665 SER A N 1
ATOM 5079 C CA . SER A 1 665 ? -21.126 14.832 26.562 1.00 90.50 665 SER A CA 1
ATOM 5080 C C . SER A 1 665 ? -21.115 13.384 27.042 1.00 90.50 665 SER A C 1
ATOM 5082 O O . SER A 1 665 ? -22.053 12.977 27.719 1.00 90.50 665 SER A O 1
ATOM 5084 N N . SER A 1 666 ? -20.139 12.573 26.634 1.00 93.12 666 SER A N 1
ATOM 5085 C CA . SER A 1 666 ? -20.160 11.132 26.896 1.00 93.12 666 SER A CA 1
ATOM 5086 C C . SER A 1 666 ? -18.785 10.503 26.733 1.00 93.12 666 SER A C 1
ATOM 5088 O O . SER A 1 666 ? -17.985 10.940 25.900 1.00 93.12 666 SER A O 1
ATOM 5090 N N . ILE A 1 667 ? -18.576 9.388 27.426 1.00 95.69 667 ILE A N 1
ATOM 5091 C CA . ILE A 1 667 ? -17.379 8.558 27.300 1.00 95.69 667 ILE A CA 1
ATOM 5092 C C . ILE A 1 667 ? -17.805 7.170 26.825 1.00 95.69 667 ILE A C 1
ATOM 5094 O O . ILE A 1 667 ? -18.757 6.586 27.333 1.00 95.69 667 ILE A O 1
ATOM 5098 N N . SER A 1 668 ? -17.112 6.621 25.834 1.00 96.31 668 SER A N 1
ATOM 5099 C CA . SER A 1 668 ? -17.297 5.245 25.373 1.00 96.31 668 SER A CA 1
ATOM 5100 C C . SER A 1 668 ? -16.009 4.456 25.538 1.00 96.31 668 SER A C 1
ATOM 5102 O O . SER A 1 668 ? -14.942 4.919 25.153 1.00 96.31 668 SER A O 1
ATOM 5104 N N . CYS A 1 669 ? -16.115 3.246 26.067 1.00 96.12 669 CYS A N 1
ATOM 5105 C CA . CYS A 1 669 ? -15.003 2.357 26.359 1.00 96.12 669 CYS A CA 1
ATOM 5106 C C . CYS A 1 669 ? -15.235 1.014 25.670 1.00 96.12 669 CYS A C 1
ATOM 5108 O O . CYS A 1 669 ? -16.335 0.457 25.726 1.00 96.12 669 CYS A O 1
ATOM 5110 N N . ALA A 1 670 ? -14.194 0.475 25.041 1.00 96.19 670 ALA A N 1
ATOM 5111 C CA . ALA A 1 670 ? -14.234 -0.850 24.442 1.00 96.19 670 ALA A CA 1
ATOM 5112 C C . ALA A 1 670 ? -12.950 -1.624 24.773 1.00 96.19 670 ALA A C 1
ATOM 5114 O O . ALA A 1 670 ? -11.865 -1.144 24.429 1.00 96.19 670 ALA A O 1
ATOM 5115 N N . PRO A 1 671 ? -13.049 -2.816 25.388 1.00 95.75 671 PRO A N 1
ATOM 5116 C CA . PRO A 1 671 ? -11.926 -3.739 25.522 1.00 95.75 671 PRO A CA 1
ATOM 5117 C C . PRO A 1 671 ? -11.385 -4.187 24.155 1.00 95.75 671 PRO A C 1
ATOM 5119 O O . PRO A 1 671 ? -12.108 -4.186 23.152 1.00 95.75 671 PRO A O 1
ATOM 5122 N N . ALA A 1 672 ? -10.111 -4.583 24.111 1.00 94.38 672 ALA A N 1
ATOM 5123 C CA . ALA A 1 672 ? -9.509 -5.159 22.908 1.00 94.38 672 ALA A CA 1
ATOM 5124 C C . ALA A 1 672 ? -10.021 -6.584 22.655 1.00 94.38 672 ALA A C 1
ATOM 5126 O O . ALA A 1 672 ? -10.498 -7.262 23.566 1.00 94.38 672 ALA A O 1
ATOM 5127 N N . PHE A 1 673 ? -9.870 -7.076 21.426 1.00 94.25 673 PHE A N 1
ATOM 5128 C CA . PHE A 1 673 ? -10.071 -8.494 21.131 1.00 94.25 673 PHE A CA 1
ATOM 5129 C C . PHE A 1 673 ? -8.871 -9.315 21.608 1.00 94.25 673 PHE A C 1
ATOM 5131 O O . PHE A 1 673 ? -7.722 -8.890 21.493 1.00 94.25 673 PHE A O 1
ATOM 5138 N N . LYS A 1 674 ? -9.136 -10.513 22.131 1.00 92.81 674 LYS A N 1
ATOM 5139 C CA . LYS A 1 674 ? -8.092 -11.449 22.545 1.00 92.81 674 LYS A CA 1
ATOM 5140 C C . LYS A 1 674 ? -7.578 -12.212 21.326 1.00 92.81 674 LYS A C 1
ATOM 5142 O O . LYS A 1 674 ? -8.295 -13.045 20.771 1.00 92.81 674 LYS A O 1
ATOM 5147 N N . VAL A 1 675 ? -6.330 -11.945 20.952 1.00 92.69 675 VAL A N 1
ATOM 5148 C CA . VAL A 1 675 ? -5.652 -12.520 19.782 1.00 92.69 675 VAL A CA 1
ATOM 5149 C C . VAL A 1 675 ? -4.242 -12.992 20.138 1.00 92.69 675 VAL A C 1
ATOM 5151 O O . VAL A 1 675 ? -3.687 -12.579 21.156 1.00 92.69 675 VAL A O 1
ATOM 5154 N N . ASN A 1 676 ? -3.664 -13.858 19.304 1.00 88.88 676 ASN A N 1
ATOM 5155 C CA . ASN A 1 676 ? -2.236 -14.159 19.361 1.00 88.88 676 ASN A CA 1
ATOM 5156 C C . ASN A 1 676 ? -1.478 -13.082 18.575 1.00 88.88 676 ASN A C 1
ATOM 5158 O O . ASN A 1 676 ? -1.692 -12.960 17.370 1.00 88.88 676 ASN A O 1
ATOM 5162 N N . VAL A 1 677 ? -0.647 -12.297 19.260 1.00 87.44 677 VAL A N 1
ATOM 5163 C CA . VAL A 1 677 ? 0.089 -11.179 18.655 1.00 87.44 677 VAL A CA 1
ATOM 5164 C C . VAL A 1 677 ? 1.366 -11.706 18.006 1.00 87.44 677 VAL A C 1
ATOM 5166 O O . VAL A 1 677 ? 2.166 -12.357 18.676 1.00 87.44 677 VAL A O 1
ATOM 5169 N N . ILE A 1 678 ? 1.535 -11.428 16.715 1.00 83.19 678 ILE A N 1
ATOM 5170 C CA . ILE A 1 678 ? 2.753 -11.721 15.950 1.00 83.19 678 ILE A CA 1
ATOM 5171 C C . ILE A 1 678 ? 3.617 -10.464 15.864 1.00 83.19 678 ILE A C 1
ATOM 5173 O O . ILE A 1 678 ? 4.786 -10.498 16.233 1.00 83.19 678 ILE A O 1
ATOM 5177 N N . ASP A 1 679 ? 3.028 -9.357 15.422 1.00 80.56 679 ASP A N 1
ATOM 5178 C CA . ASP A 1 679 ? 3.697 -8.074 15.235 1.00 80.56 679 ASP A CA 1
ATOM 5179 C C . ASP A 1 679 ? 2.704 -6.946 15.534 1.00 80.56 679 ASP A C 1
ATOM 5181 O O . ASP A 1 679 ? 1.520 -7.064 15.247 1.00 80.56 679 ASP A O 1
ATOM 5185 N N . THR A 1 680 ? 3.158 -5.861 16.153 1.00 84.88 680 THR A N 1
ATOM 5186 C CA . THR A 1 680 ? 2.316 -4.712 16.519 1.00 84.88 680 THR A CA 1
ATOM 5187 C C . THR A 1 680 ? 2.430 -3.535 15.557 1.00 84.88 680 THR A C 1
ATOM 5189 O O . THR A 1 680 ? 1.708 -2.546 15.726 1.00 84.88 680 THR A O 1
ATOM 5192 N N . VAL A 1 681 ? 3.327 -3.603 14.570 1.00 83.69 681 VAL A N 1
ATOM 5193 C CA . VAL A 1 681 ? 3.469 -2.551 13.557 1.00 83.69 681 VAL A CA 1
ATOM 5194 C C . VAL A 1 681 ? 2.130 -2.347 12.824 1.00 83.69 681 VAL A C 1
ATOM 5196 O O . VAL A 1 681 ? 1.267 -3.229 12.778 1.00 83.69 681 VAL A O 1
ATOM 5199 N N . GLY A 1 682 ? 1.858 -1.110 12.392 1.00 86.62 682 GLY A N 1
ATOM 5200 C CA . GLY A 1 682 ? 0.647 -0.740 11.645 1.00 86.62 682 GLY A CA 1
ATOM 5201 C C . GLY A 1 682 ? -0.689 -0.879 12.395 1.00 86.62 682 GLY A C 1
ATOM 5202 O O . GLY A 1 682 ? -1.733 -0.485 11.866 1.00 86.62 682 GLY A O 1
ATOM 5203 N N . CYS A 1 683 ? -0.712 -1.402 13.628 1.00 92.00 683 CYS A N 1
ATOM 5204 C CA . CYS A 1 683 ? -1.945 -1.621 14.391 1.00 92.00 683 CYS A CA 1
ATOM 5205 C C . CYS A 1 683 ? -2.642 -0.302 14.748 1.00 92.00 683 CYS A C 1
ATOM 5207 O O . CYS A 1 683 ? -3.867 -0.209 14.666 1.00 92.00 683 CYS A O 1
ATOM 5209 N N . GLY A 1 684 ? -1.863 0.725 15.106 1.00 92.62 684 GLY A N 1
ATOM 5210 C CA . GLY A 1 684 ? -2.365 2.076 15.369 1.00 92.62 684 GLY A CA 1
ATOM 5211 C C . GLY A 1 684 ? -2.981 2.718 14.125 1.00 92.62 684 GLY A C 1
ATOM 5212 O O . GLY A 1 684 ? -4.109 3.201 14.184 1.00 92.62 684 GLY A O 1
ATOM 5213 N N . ASP A 1 685 ? -2.297 2.635 12.986 1.00 94.25 685 ASP A N 1
ATOM 5214 C CA . ASP A 1 685 ? -2.777 3.170 11.705 1.00 94.25 685 ASP A CA 1
ATOM 5215 C C . ASP A 1 685 ? -4.056 2.463 11.233 1.00 94.25 685 ASP A C 1
ATOM 5217 O O . ASP A 1 685 ? -5.031 3.094 10.813 1.00 94.25 685 ASP A O 1
ATOM 5221 N N . SER A 1 686 ? -4.087 1.136 11.384 1.00 96.12 686 SER A N 1
ATOM 5222 C CA . SER A 1 686 ? -5.250 0.300 11.074 1.00 96.12 686 SER A CA 1
ATOM 5223 C C . SER A 1 686 ? -6.448 0.650 11.967 1.00 96.12 686 SER A C 1
ATOM 5225 O O . SER A 1 686 ? -7.589 0.728 11.505 1.00 96.12 686 SER A O 1
ATOM 5227 N N . PHE A 1 687 ? -6.193 0.919 13.250 1.00 97.75 687 PHE A N 1
ATOM 5228 C CA . PHE A 1 687 ? -7.200 1.405 14.188 1.00 97.75 687 PHE A CA 1
ATOM 5229 C C . PHE A 1 687 ? -7.744 2.780 13.759 1.00 97.75 687 PHE A C 1
ATOM 5231 O O . PHE A 1 687 ? -8.960 2.976 13.730 1.00 97.75 687 PHE A O 1
ATOM 5238 N N . VAL A 1 688 ? -6.877 3.722 13.369 1.00 97.81 688 VAL A N 1
ATOM 5239 C CA . VAL A 1 688 ? -7.272 5.069 12.911 1.00 97.81 688 VAL A CA 1
ATOM 5240 C C . VAL A 1 688 ? -8.182 4.994 11.679 1.00 97.81 688 VAL A C 1
ATOM 5242 O O . VAL A 1 688 ? -9.211 5.675 11.630 1.00 97.81 688 VAL A O 1
ATOM 5245 N N . ALA A 1 689 ? -7.863 4.127 10.715 1.00 97.62 689 ALA A N 1
ATOM 5246 C CA . ALA A 1 689 ? -8.698 3.890 9.537 1.00 97.62 689 ALA A CA 1
ATOM 5247 C C . ALA A 1 689 ? -10.132 3.465 9.898 1.00 97.62 689 ALA A C 1
ATOM 5249 O O . ALA A 1 689 ? -11.108 3.948 9.318 1.00 97.62 689 ALA A O 1
ATOM 5250 N N . ALA A 1 690 ? -10.281 2.613 10.909 1.00 97.62 690 ALA A N 1
ATOM 5251 C CA . ALA A 1 690 ? -11.584 2.181 11.398 1.00 97.62 690 ALA A CA 1
ATOM 5252 C C . ALA A 1 690 ? -12.337 3.279 12.174 1.00 97.62 690 ALA A C 1
ATOM 5254 O O . ALA A 1 690 ? -13.566 3.361 12.077 1.00 97.62 690 ALA A O 1
ATOM 5255 N N . ILE A 1 691 ? -11.629 4.171 12.881 1.00 98.56 691 ILE A N 1
ATOM 5256 C CA . ILE A 1 691 ? -12.245 5.375 13.463 1.00 98.56 691 ILE A CA 1
ATOM 5257 C C . ILE A 1 691 ? -12.800 6.278 12.357 1.00 98.56 691 ILE A C 1
ATOM 5259 O O . ILE A 1 691 ? -13.941 6.732 12.462 1.00 98.56 691 ILE A O 1
ATOM 5263 N N . ALA A 1 692 ? -12.052 6.488 11.269 1.00 98.12 692 ALA A N 1
ATOM 5264 C CA . ALA A 1 692 ? -12.528 7.247 10.111 1.00 98.12 692 ALA A CA 1
ATOM 5265 C C . ALA A 1 692 ? -13.774 6.598 9.481 1.00 98.12 692 ALA A C 1
ATOM 5267 O O . ALA A 1 692 ? -14.764 7.286 9.213 1.00 98.12 692 ALA A O 1
ATOM 5268 N N . PHE A 1 693 ? -13.780 5.268 9.333 1.00 96.81 693 PHE A N 1
ATOM 5269 C CA . PHE A 1 693 ? -14.948 4.520 8.860 1.00 96.81 693 PHE A CA 1
ATOM 5270 C C . PHE A 1 693 ? -16.179 4.759 9.743 1.00 96.81 693 PHE A C 1
ATOM 5272 O O . PHE A 1 693 ? -17.251 5.098 9.228 1.00 96.81 693 PHE A O 1
ATOM 5279 N N . GLY A 1 694 ? -16.030 4.625 11.066 1.00 96.69 694 GLY A N 1
ATOM 5280 C CA . GLY A 1 694 ? -17.114 4.846 12.022 1.00 96.69 694 GLY A CA 1
ATOM 5281 C C . GLY A 1 694 ? -17.621 6.288 12.033 1.00 96.69 694 GLY A C 1
ATOM 5282 O O . GLY A 1 694 ? -18.833 6.510 12.073 1.00 96.69 694 GLY A O 1
ATOM 5283 N N . PHE A 1 695 ? -16.716 7.262 11.909 1.00 97.31 695 PHE A N 1
ATOM 5284 C CA . PHE A 1 695 ? -17.046 8.686 11.826 1.00 97.31 695 PHE A CA 1
ATOM 5285 C C . PHE A 1 695 ? -17.864 9.015 10.570 1.00 97.31 695 PHE A C 1
ATOM 5287 O O . PHE A 1 695 ? -18.935 9.617 10.668 1.00 97.31 695 PHE A O 1
ATOM 5294 N N . ILE A 1 696 ? -17.415 8.567 9.391 1.00 95.50 696 ILE A N 1
ATOM 5295 C CA . ILE A 1 696 ? -18.097 8.819 8.109 1.00 95.50 696 ILE A CA 1
ATOM 5296 C C . ILE A 1 696 ? -19.484 8.172 8.081 1.00 95.50 696 ILE A C 1
ATOM 5298 O O . ILE A 1 696 ? -20.453 8.789 7.631 1.00 95.50 696 ILE A O 1
ATOM 5302 N N . HIS A 1 697 ? -19.598 6.947 8.596 1.00 93.75 697 HIS A N 1
ATOM 5303 C CA . HIS A 1 697 ? -20.856 6.199 8.629 1.00 93.75 697 HIS A CA 1
ATOM 5304 C C . HIS A 1 697 ? -21.746 6.542 9.829 1.00 93.75 697 HIS A C 1
ATOM 5306 O O . HIS A 1 697 ? -22.826 5.960 9.962 1.00 93.75 697 HIS A O 1
ATOM 5312 N N . LYS A 1 698 ? -21.322 7.484 10.684 1.00 94.69 698 LYS A N 1
ATOM 5313 C CA . LYS A 1 698 ? -22.045 7.923 11.888 1.00 94.69 698 LYS A CA 1
ATOM 5314 C C . LYS A 1 698 ? -22.456 6.743 12.773 1.00 94.69 698 LYS A C 1
ATOM 5316 O O . LYS A 1 698 ? -23.600 6.651 13.222 1.00 94.69 698 LYS A O 1
ATOM 5321 N N . LEU A 1 699 ? -21.537 5.800 12.971 1.00 95.00 699 LEU A N 1
ATOM 5322 C CA . LEU A 1 699 ? -21.771 4.668 13.859 1.00 95.00 699 LEU A CA 1
ATOM 5323 C C . LEU A 1 699 ? -21.843 5.147 15.317 1.00 95.00 699 LEU A C 1
ATOM 5325 O O . LEU A 1 699 ? -21.183 6.129 15.671 1.00 95.00 699 LEU A O 1
ATOM 5329 N N . PRO A 1 700 ? -22.608 4.457 16.184 1.00 95.75 700 PRO A N 1
ATOM 5330 C CA . PRO A 1 700 ? -22.554 4.727 17.615 1.00 95.75 700 PRO A CA 1
ATOM 5331 C C . PRO A 1 700 ? -21.117 4.600 18.141 1.00 95.75 700 PRO A C 1
ATOM 5333 O O . PRO A 1 700 ? -20.359 3.745 17.683 1.00 95.75 700 PRO A O 1
ATOM 5336 N N . LEU A 1 701 ? -20.739 5.422 19.120 1.00 96.75 701 LEU A N 1
ATOM 5337 C CA . LEU A 1 701 ? -19.344 5.568 19.564 1.00 96.75 701 LEU A CA 1
ATOM 5338 C C . LEU A 1 701 ? -18.706 4.237 19.994 1.00 96.75 701 LEU A C 1
ATOM 5340 O O . LEU A 1 701 ? -17.611 3.899 19.547 1.00 96.75 701 LEU A O 1
ATOM 5344 N N . VAL A 1 702 ? -19.425 3.425 20.774 1.00 95.50 702 VAL A N 1
ATOM 5345 C CA . VAL A 1 702 ? -18.945 2.096 21.187 1.00 95.50 702 VAL A CA 1
ATOM 5346 C C . VAL A 1 702 ? -18.800 1.122 20.004 1.00 95.50 702 VAL A C 1
ATOM 5348 O O . VAL A 1 702 ? -17.926 0.260 20.021 1.00 95.50 702 VAL A O 1
ATOM 5351 N N . TYR A 1 703 ? -19.580 1.285 18.930 1.00 96.31 703 TYR A N 1
ATOM 5352 C CA . TYR A 1 703 ? -19.503 0.453 17.720 1.00 96.31 703 TYR A CA 1
ATOM 5353 C C . TYR A 1 703 ? -18.265 0.843 16.915 1.00 96.31 703 TYR A C 1
ATOM 5355 O O . TYR A 1 703 ? -17.542 -0.034 16.451 1.00 96.31 703 TYR A O 1
ATOM 5363 N N . THR A 1 704 ? -18.000 2.150 16.812 1.00 97.75 704 THR A N 1
ATOM 5364 C CA . THR A 1 704 ? -16.776 2.710 16.224 1.00 97.75 704 THR A CA 1
ATOM 5365 C C . THR A 1 704 ? -15.528 2.195 16.941 1.00 97.75 704 THR A C 1
ATOM 5367 O O . THR A 1 704 ? -14.592 1.747 16.287 1.00 97.75 704 THR A O 1
ATOM 5370 N N . LEU A 1 705 ? -15.523 2.171 18.277 1.00 98.06 705 LEU A N 1
ATOM 5371 C CA . LEU A 1 705 ? -14.408 1.586 19.026 1.00 98.06 705 LEU A CA 1
ATOM 5372 C C . LEU A 1 705 ? -14.304 0.067 18.849 1.00 98.06 705 LEU A C 1
ATOM 5374 O O . LEU A 1 705 ? -13.203 -0.461 18.737 1.00 98.06 705 LEU A O 1
ATOM 5378 N N . THR A 1 706 ? -15.435 -0.641 18.784 1.00 96.81 706 THR A N 1
ATOM 5379 C CA . THR A 1 706 ? -15.446 -2.101 18.592 1.00 96.81 706 THR A CA 1
ATOM 5380 C C . THR A 1 706 ? -14.798 -2.485 17.265 1.00 96.81 706 THR A C 1
ATOM 5382 O O . THR A 1 706 ? -13.927 -3.353 17.242 1.00 96.81 706 THR A O 1
ATOM 5385 N N . ILE A 1 707 ? -15.179 -1.828 16.162 1.00 96.31 707 ILE A N 1
ATOM 5386 C CA . ILE A 1 707 ? -14.542 -2.082 14.866 1.00 96.31 707 ILE A CA 1
ATOM 5387 C C . ILE A 1 707 ? -13.072 -1.662 14.877 1.00 96.31 707 ILE A C 1
ATOM 5389 O O . ILE A 1 707 ? -12.243 -2.401 14.362 1.00 96.31 707 ILE A O 1
ATOM 5393 N N . ALA A 1 708 ? -12.724 -0.535 15.501 1.00 97.88 708 ALA A N 1
ATOM 5394 C CA . ALA A 1 708 ? -11.340 -0.081 15.545 1.00 97.88 708 ALA A CA 1
ATOM 5395 C C . ALA A 1 708 ? -10.426 -1.037 16.318 1.00 97.88 708 ALA A C 1
ATOM 5397 O O . ALA A 1 708 ? -9.372 -1.419 15.808 1.00 97.88 708 ALA A O 1
ATOM 5398 N N . ASN A 1 709 ? -10.874 -1.528 17.476 1.00 97.56 709 ASN A N 1
ATOM 5399 C CA . ASN A 1 709 ? -10.178 -2.576 18.219 1.00 97.56 709 ASN A CA 1
ATOM 5400 C C . ASN A 1 709 ? -10.064 -3.874 17.415 1.00 97.56 709 ASN A C 1
ATOM 5402 O O . ASN A 1 709 ? -9.025 -4.525 17.473 1.00 97.56 709 ASN A O 1
ATOM 5406 N N . ALA A 1 710 ? -11.102 -4.260 16.666 1.00 96.56 710 ALA A N 1
ATOM 5407 C CA . ALA A 1 710 ? -11.058 -5.459 15.832 1.00 96.56 710 ALA A CA 1
ATOM 5408 C C . ALA A 1 710 ? -10.054 -5.326 14.680 1.00 96.56 710 ALA A C 1
ATOM 5410 O O . ALA A 1 710 ? -9.288 -6.248 14.429 1.00 96.56 710 ALA A O 1
ATOM 5411 N N . VAL A 1 711 ? -10.035 -4.185 13.990 1.00 96.56 711 VAL A N 1
ATOM 5412 C CA . VAL A 1 711 ? -9.122 -3.941 12.866 1.00 96.56 711 VAL A CA 1
ATOM 5413 C C . VAL A 1 711 ? -7.673 -3.889 13.355 1.00 96.56 711 VAL A C 1
ATOM 5415 O O . VAL A 1 711 ? -6.824 -4.571 12.788 1.00 96.56 711 VAL A O 1
ATOM 5418 N N . GLY A 1 712 ? -7.398 -3.178 14.454 1.00 95.81 712 GLY A N 1
ATOM 5419 C CA . GLY A 1 712 ? -6.068 -3.161 15.070 1.00 95.81 712 GLY A CA 1
ATOM 5420 C C . GLY A 1 712 ? -5.614 -4.548 15.543 1.00 95.81 712 GLY A C 1
ATOM 5421 O O . GLY A 1 712 ? -4.504 -4.970 15.236 1.00 95.81 712 GLY A O 1
ATOM 5422 N N . ALA A 1 713 ? -6.483 -5.300 16.228 1.00 95.44 713 ALA A N 1
ATOM 5423 C CA . ALA A 1 713 ? -6.159 -6.647 16.698 1.00 95.44 713 ALA A CA 1
ATOM 5424 C C . ALA A 1 713 ? -5.978 -7.655 15.551 1.00 95.44 713 ALA A C 1
ATOM 5426 O O . ALA A 1 713 ? -5.113 -8.519 15.638 1.00 95.44 713 ALA A O 1
ATOM 5427 N N . ALA A 1 714 ? -6.753 -7.543 14.468 1.00 95.12 714 ALA A N 1
ATOM 5428 C CA . ALA A 1 714 ? -6.577 -8.381 13.286 1.00 95.12 714 ALA A CA 1
ATOM 5429 C C . ALA A 1 714 ? -5.245 -8.092 12.580 1.00 95.12 714 ALA A C 1
ATOM 5431 O O . ALA A 1 714 ? -4.597 -9.032 12.125 1.00 95.12 714 ALA A O 1
ATOM 5432 N N . THR A 1 715 ? -4.815 -6.824 12.513 1.00 94.25 715 THR A N 1
ATOM 5433 C CA . THR A 1 715 ? -3.489 -6.469 11.977 1.00 94.25 715 THR A CA 1
ATOM 5434 C C . THR A 1 715 ? -2.385 -7.082 12.839 1.00 94.25 715 THR A C 1
ATOM 5436 O O . THR A 1 715 ? -1.432 -7.629 12.295 1.00 94.25 715 THR A O 1
ATOM 5439 N N . ALA A 1 716 ? -2.577 -7.121 14.163 1.00 91.12 716 ALA A N 1
ATOM 5440 C CA . ALA A 1 716 ? -1.604 -7.695 15.091 1.00 91.12 716 ALA A CA 1
ATOM 5441 C C . ALA A 1 716 ? -1.383 -9.216 14.944 1.00 91.12 716 ALA A C 1
ATOM 5443 O O . ALA A 1 716 ? -0.421 -9.771 15.475 1.00 91.12 716 ALA A O 1
ATOM 5444 N N . MET A 1 717 ? -2.294 -9.917 14.260 1.00 90.12 717 MET A N 1
ATOM 5445 C CA . MET A 1 717 ? -2.227 -11.366 14.035 1.00 90.12 717 MET A CA 1
ATOM 5446 C C . MET A 1 717 ? -1.322 -11.761 12.856 1.00 90.12 717 MET A C 1
ATOM 5448 O O . MET A 1 717 ? -1.198 -12.952 12.576 1.00 90.12 717 MET A O 1
ATOM 5452 N N . GLY A 1 718 ? -0.726 -10.799 12.147 1.00 84.00 718 GLY A N 1
ATOM 5453 C CA . GLY A 1 718 ? 0.258 -11.008 11.080 1.00 84.00 718 GLY A CA 1
ATOM 5454 C C . GLY A 1 718 ? 1.476 -10.097 11.259 1.00 84.00 718 GLY A C 1
ATOM 5455 O O . GLY A 1 718 ? 1.519 -9.329 12.212 1.00 84.00 718 GLY A O 1
ATOM 5456 N N . CYS A 1 719 ? 2.457 -10.174 10.354 1.00 72.25 719 CYS A N 1
ATOM 5457 C CA . CYS A 1 719 ? 3.625 -9.276 10.310 1.00 72.25 719 CYS A CA 1
ATOM 5458 C C . CYS A 1 719 ? 3.226 -7.899 9.739 1.00 72.25 719 CYS A C 1
ATOM 5460 O O . CYS A 1 719 ? 3.439 -7.628 8.558 1.00 72.25 719 CYS A O 1
ATOM 5462 N N . GLY A 1 720 ? 2.499 -7.104 10.528 1.00 66.50 720 GLY A N 1
ATOM 5463 C CA . GLY A 1 720 ? 1.669 -5.996 10.055 1.00 66.50 720 GLY A CA 1
ATOM 5464 C C . GLY A 1 720 ? 2.406 -4.710 9.667 1.00 66.50 720 GLY A C 1
ATOM 5465 O O . GLY A 1 720 ? 2.669 -3.866 10.503 1.00 66.50 720 GLY A O 1
ATOM 5466 N N . ALA A 1 721 ? 2.589 -4.474 8.372 1.00 75.44 721 ALA A N 1
ATOM 5467 C CA . ALA A 1 721 ? 2.860 -3.168 7.756 1.00 75.44 721 ALA A CA 1
ATOM 5468 C C . ALA A 1 721 ? 2.532 -3.262 6.258 1.00 75.44 721 ALA A C 1
ATOM 5470 O O . ALA A 1 721 ? 2.469 -4.368 5.713 1.00 75.44 721 ALA A O 1
ATOM 5471 N N . GLY A 1 722 ? 2.300 -2.138 5.588 1.00 85.19 722 GLY A N 1
ATOM 5472 C CA . GLY A 1 722 ? 2.033 -2.059 4.158 1.00 85.19 722 GLY A CA 1
ATOM 5473 C C . GLY A 1 722 ? 0.974 -3.048 3.692 1.00 85.19 722 GLY A C 1
ATOM 5474 O O . GLY A 1 722 ? -0.182 -3.028 4.128 1.00 85.19 722 GLY A O 1
ATOM 5475 N N . ARG A 1 723 ? 1.373 -3.969 2.813 1.00 82.50 723 ARG A N 1
ATOM 5476 C CA . ARG A 1 723 ? 0.449 -4.959 2.239 1.00 82.50 723 ARG A CA 1
ATOM 5477 C C . ARG A 1 723 ? -0.009 -6.011 3.250 1.00 82.50 723 ARG A C 1
ATOM 5479 O O . ARG A 1 723 ? -1.036 -6.659 3.017 1.00 82.50 723 ARG A O 1
ATOM 5486 N N . ASN A 1 724 ? 0.686 -6.147 4.376 1.00 84.81 724 ASN A N 1
ATOM 5487 C CA . ASN A 1 724 ? 0.411 -7.128 5.426 1.00 84.81 724 ASN A CA 1
ATOM 5488 C C . ASN A 1 724 ? -0.582 -6.640 6.493 1.00 84.81 724 ASN A C 1
ATOM 5490 O O . ASN A 1 724 ? -0.935 -7.406 7.389 1.00 84.81 724 ASN A O 1
ATOM 5494 N N . VAL A 1 725 ? -1.084 -5.403 6.384 1.00 90.12 725 VAL A N 1
ATOM 5495 C CA . VAL A 1 725 ? -2.241 -4.916 7.162 1.00 90.12 725 VAL A CA 1
ATOM 5496 C C . VAL A 1 725 ? -3.417 -5.907 7.062 1.00 90.12 725 VAL A C 1
ATOM 5498 O O . VAL A 1 725 ? -3.543 -6.640 6.082 1.00 90.12 725 VAL A O 1
ATOM 5501 N N . ALA A 1 726 ? -4.317 -5.966 8.045 1.00 92.00 726 ALA A N 1
ATOM 5502 C CA . ALA A 1 726 ? -5.430 -6.916 7.983 1.00 92.00 726 ALA A CA 1
ATOM 5503 C C . ALA A 1 726 ? -6.359 -6.691 6.775 1.00 92.00 726 ALA A C 1
ATOM 5505 O O . ALA A 1 726 ? -6.740 -5.570 6.432 1.00 92.00 726 ALA A O 1
ATOM 5506 N N . LYS A 1 727 ? -6.792 -7.788 6.148 1.00 92.44 727 LYS A N 1
ATOM 5507 C CA . LYS A 1 727 ? -7.881 -7.787 5.161 1.00 92.44 727 LYS A CA 1
ATOM 5508 C C . LYS A 1 727 ? -9.232 -7.806 5.872 1.00 92.44 727 LYS A C 1
ATOM 5510 O O . LYS A 1 727 ? -9.384 -8.435 6.919 1.00 92.44 727 LYS A O 1
ATOM 5515 N N . LEU A 1 728 ? -10.262 -7.234 5.241 1.00 90.88 728 LEU A N 1
ATOM 5516 C CA . LEU A 1 728 ? -11.624 -7.182 5.795 1.00 90.88 728 LEU A CA 1
ATOM 5517 C C . LEU A 1 728 ? -12.161 -8.558 6.227 1.00 90.88 728 LEU A C 1
ATOM 5519 O O . LEU A 1 728 ? -12.840 -8.665 7.243 1.00 90.88 728 LEU A O 1
ATOM 5523 N N . LYS A 1 729 ? -11.808 -9.630 5.507 1.00 90.88 729 LYS A N 1
ATOM 5524 C CA . LYS A 1 729 ? -12.184 -11.004 5.876 1.00 90.88 729 LYS A CA 1
ATOM 5525 C C . LYS A 1 729 ? -11.678 -11.398 7.273 1.00 90.88 729 LYS A C 1
ATOM 5527 O O . LYS A 1 729 ? -12.452 -11.949 8.048 1.00 90.88 729 LYS A O 1
ATOM 5532 N N . GLN A 1 730 ? -10.423 -11.085 7.600 1.00 92.44 730 GLN A N 1
ATOM 5533 C CA . GLN A 1 730 ? -9.828 -11.396 8.907 1.00 92.44 730 GLN A CA 1
ATOM 5534 C C . GLN A 1 730 ? -10.522 -10.603 10.022 1.00 92.44 730 GLN A C 1
ATOM 5536 O O . GLN A 1 730 ? -10.823 -11.146 11.081 1.00 92.44 730 GLN A O 1
ATOM 5541 N N . VAL A 1 731 ? -10.859 -9.337 9.750 1.00 94.00 731 VAL A N 1
ATOM 5542 C CA . VAL A 1 731 ? -11.625 -8.490 10.677 1.00 94.00 731 VAL A CA 1
ATOM 5543 C C . VAL A 1 731 ? -13.010 -9.090 10.941 1.00 94.00 731 VAL A C 1
ATOM 5545 O O . VAL A 1 731 ? -13.416 -9.219 12.093 1.00 94.00 731 VAL A O 1
ATOM 5548 N N . LEU A 1 732 ? -13.730 -9.507 9.893 1.00 92.56 732 LEU A N 1
ATOM 5549 C CA . LEU A 1 732 ? -15.051 -10.136 10.020 1.00 92.56 732 LEU A CA 1
ATOM 5550 C C . LEU A 1 732 ? -14.995 -11.436 10.832 1.00 92.56 732 LEU A C 1
ATOM 5552 O O . LEU A 1 732 ? -15.868 -11.677 11.664 1.00 92.56 732 LEU A O 1
ATOM 5556 N N . GLU A 1 733 ? -13.979 -12.270 10.609 1.00 91.69 733 GLU A N 1
ATOM 5557 C CA . GLU A 1 733 ? -13.762 -13.504 11.372 1.00 91.69 733 GLU A CA 1
ATOM 5558 C C . GLU A 1 733 ? -13.513 -13.215 12.857 1.00 91.69 733 GLU A C 1
ATOM 5560 O O . GLU A 1 733 ? -14.144 -13.837 13.715 1.00 91.69 733 GLU A O 1
ATOM 5565 N N . LEU A 1 734 ? -12.682 -12.216 13.168 1.00 92.31 734 LEU A N 1
ATOM 5566 C CA . LEU A 1 734 ? -12.398 -11.817 14.544 1.00 92.31 734 LEU A CA 1
ATOM 5567 C C . LEU A 1 734 ? -13.643 -11.268 15.260 1.00 92.31 734 LEU A C 1
ATOM 5569 O O . LEU A 1 734 ? -13.947 -11.672 16.385 1.00 92.31 734 LEU A O 1
ATOM 5573 N N . VAL A 1 735 ? -14.401 -10.395 14.589 1.00 91.94 735 VAL A N 1
ATOM 5574 C CA . VAL A 1 735 ? -15.652 -9.828 15.118 1.00 91.94 735 VAL A CA 1
ATOM 5575 C C . VAL A 1 735 ? -16.681 -10.935 15.378 1.00 91.94 735 VAL A C 1
ATOM 5577 O O . VAL A 1 735 ? -17.303 -10.954 16.441 1.00 91.94 735 VAL A O 1
ATOM 5580 N N . ARG A 1 736 ? -16.822 -11.912 14.468 1.00 90.25 736 ARG A N 1
ATOM 5581 C CA . ARG A 1 736 ? -17.694 -13.088 14.667 1.00 90.25 736 ARG A CA 1
ATOM 5582 C C . ARG A 1 736 ? -17.256 -13.939 15.856 1.00 90.25 736 ARG A C 1
ATOM 5584 O O . ARG A 1 736 ? -18.112 -14.414 16.596 1.00 90.25 736 ARG A O 1
ATOM 5591 N N . GLY A 1 737 ? -15.948 -14.084 16.071 1.00 87.25 737 GLY A N 1
ATOM 5592 C CA . GLY A 1 737 ? -15.389 -14.807 17.214 1.00 87.25 737 GLY A CA 1
ATOM 5593 C C . GLY A 1 737 ? -15.785 -14.220 18.575 1.00 87.25 737 GLY A C 1
ATOM 5594 O O . GLY A 1 737 ? -15.822 -14.956 19.558 1.00 87.25 737 GLY A O 1
ATOM 5595 N N . SER A 1 738 ? -16.129 -12.923 18.636 1.00 84.88 738 SER A N 1
ATOM 5596 C CA . SER A 1 738 ? -16.701 -12.261 19.823 1.00 84.88 738 SER A CA 1
ATOM 5597 C C . SER A 1 738 ? -15.899 -12.488 21.120 1.00 84.88 738 SER A C 1
ATOM 5599 O O . SER A 1 738 ? -16.463 -12.650 22.206 1.00 84.88 738 SER A O 1
ATOM 5601 N N . ASN A 1 739 ? -14.567 -12.532 21.014 1.00 88.31 739 ASN A N 1
ATOM 5602 C CA . ASN A 1 739 ? -13.681 -12.853 22.130 1.00 88.31 739 ASN A CA 1
ATOM 5603 C C . ASN A 1 739 ? -12.890 -11.622 22.589 1.00 88.31 739 ASN A C 1
ATOM 5605 O O . ASN A 1 739 ? -11.872 -11.276 21.991 1.00 88.31 739 ASN A O 1
ATOM 5609 N N . LEU A 1 740 ? -13.359 -10.968 23.652 1.00 89.00 740 LEU A N 1
ATOM 5610 C CA . LEU A 1 740 ? -12.707 -9.795 24.237 1.00 89.00 740 LEU A CA 1
ATOM 5611 C C . LEU A 1 740 ? -11.664 -10.177 25.293 1.00 89.00 740 LEU A C 1
ATOM 5613 O O . LEU A 1 740 ? -11.803 -11.174 26.003 1.00 89.00 740 LEU A O 1
ATOM 5617 N N . ASN A 1 741 ? -10.632 -9.346 25.402 1.00 83.94 741 ASN A N 1
ATOM 5618 C CA . ASN A 1 741 ? -9.666 -9.333 26.491 1.00 83.94 741 ASN A CA 1
ATOM 5619 C C . ASN A 1 741 ? -10.206 -8.459 27.635 1.00 83.94 741 ASN A C 1
ATOM 5621 O O . ASN A 1 741 ? -9.738 -7.344 27.864 1.00 83.94 741 ASN A O 1
ATOM 5625 N N . GLU A 1 742 ? -11.267 -8.930 28.288 1.00 73.94 742 GLU A N 1
ATOM 5626 C CA . GLU A 1 742 ? -11.891 -8.217 29.403 1.00 73.94 742 GLU A CA 1
ATOM 5627 C C . GLU A 1 742 ? -11.071 -8.381 30.683 1.00 73.94 742 GLU A C 1
ATOM 5629 O O . GLU A 1 742 ? -11.008 -9.458 31.272 1.00 73.94 742 GLU A O 1
ATOM 5634 N N . ASP A 1 743 ? -10.443 -7.284 31.103 1.00 83.94 743 ASP A N 1
ATOM 5635 C CA . ASP A 1 743 ? -9.939 -7.093 32.459 1.00 83.94 743 ASP A CA 1
ATOM 5636 C C . ASP A 1 743 ? -10.978 -6.276 33.239 1.00 83.94 743 ASP A C 1
ATOM 5638 O O . ASP A 1 743 ? -10.909 -5.046 33.319 1.00 83.94 743 ASP A O 1
ATOM 5642 N N . ASP A 1 744 ? -12.003 -6.968 33.747 1.00 80.38 744 ASP A N 1
ATOM 5643 C CA . ASP A 1 744 ? -13.122 -6.344 34.466 1.00 80.38 744 ASP A CA 1
ATOM 5644 C C . ASP A 1 744 ? -12.638 -5.514 35.658 1.00 80.38 744 ASP A C 1
ATOM 5646 O O . ASP A 1 744 ? -13.177 -4.443 35.935 1.00 80.38 744 ASP A O 1
ATOM 5650 N N . LYS A 1 745 ? -11.578 -5.971 36.334 1.00 85.06 745 LYS A N 1
ATOM 5651 C CA . LYS A 1 745 ? -10.998 -5.267 37.476 1.00 85.06 745 LYS A CA 1
ATOM 5652 C C . LYS A 1 745 ? -10.395 -3.932 37.043 1.00 85.06 745 LYS A C 1
ATOM 5654 O O . LYS A 1 745 ? -10.704 -2.913 37.657 1.00 85.06 745 LYS A O 1
ATOM 5659 N N . PHE A 1 746 ? -9.588 -3.923 35.981 1.00 90.50 746 PHE A N 1
ATOM 5660 C CA . PHE A 1 746 ? -9.023 -2.690 35.431 1.00 90.50 746 PHE A CA 1
ATOM 5661 C C . PHE A 1 746 ? -10.116 -1.687 35.045 1.00 90.50 746 PHE A C 1
ATOM 5663 O O . PHE A 1 746 ? -10.053 -0.522 35.444 1.00 90.50 746 PHE A O 1
ATOM 5670 N N . TRP A 1 747 ? -11.132 -2.129 34.297 1.00 90.19 747 TRP A N 1
ATOM 5671 C CA . TRP A 1 747 ? -12.208 -1.244 33.851 1.00 90.19 747 TRP A CA 1
ATOM 5672 C C . TRP A 1 747 ? -13.058 -0.737 35.014 1.00 90.19 747 TRP A C 1
ATOM 5674 O O . TRP A 1 747 ? -13.391 0.444 35.050 1.00 90.19 747 TRP A O 1
ATOM 5684 N N . GLU A 1 748 ? -13.372 -1.573 36.001 1.00 85.50 748 GLU A N 1
ATOM 5685 C CA . GLU A 1 748 ? -14.071 -1.113 37.198 1.00 85.50 748 GLU A CA 1
ATOM 5686 C C . GLU A 1 748 ? -13.262 -0.088 37.995 1.00 85.50 748 GLU A C 1
ATOM 5688 O O . GLU A 1 748 ? -13.821 0.919 38.425 1.00 85.50 748 GLU A O 1
ATOM 5693 N N . GLU A 1 749 ? -11.968 -0.326 38.212 1.00 89.06 749 GLU A N 1
ATOM 5694 C CA . GLU A 1 749 ? -11.097 0.590 38.955 1.00 89.06 749 GLU A CA 1
ATOM 5695 C C . GLU A 1 749 ? -10.913 1.925 38.233 1.00 89.06 749 GLU A C 1
ATOM 5697 O O . GLU A 1 749 ? -10.918 2.974 38.879 1.00 89.06 749 GLU A O 1
ATOM 5702 N N . LEU A 1 750 ? -10.783 1.901 36.904 1.00 90.19 750 LEU A N 1
ATOM 5703 C CA . LEU A 1 750 ? -10.683 3.113 36.099 1.00 90.19 750 LEU A CA 1
ATOM 5704 C C . LEU A 1 750 ? -11.997 3.900 36.138 1.00 90.19 750 LEU A C 1
ATOM 5706 O O . LEU A 1 750 ? -11.991 5.089 36.437 1.00 90.19 750 LEU A O 1
ATOM 5710 N N . LEU A 1 751 ? -13.130 3.242 35.883 1.00 89.19 751 LEU A N 1
ATOM 5711 C CA . LEU A 1 751 ? -14.423 3.915 35.750 1.00 89.19 751 LEU A CA 1
ATOM 5712 C C . LEU A 1 751 ? -15.001 4.384 37.092 1.00 89.19 751 LEU A C 1
ATOM 5714 O O . LEU A 1 751 ? -15.657 5.421 37.130 1.00 89.19 751 LEU A O 1
ATOM 5718 N N . LYS A 1 752 ? -14.728 3.689 38.208 1.00 85.19 752 LYS A N 1
ATOM 5719 C CA . LYS A 1 752 ? -15.154 4.128 39.555 1.00 85.19 752 LYS A CA 1
ATOM 5720 C C . LYS A 1 752 ? -14.592 5.498 39.942 1.00 85.19 752 LYS A C 1
ATOM 5722 O O . LYS A 1 752 ? -15.231 6.198 40.716 1.00 85.19 752 LYS A O 1
ATOM 5727 N N . LYS A 1 753 ? -13.435 5.897 39.402 1.00 85.00 753 LYS A N 1
ATOM 5728 C CA . LYS A 1 753 ? -12.848 7.233 39.631 1.00 85.00 753 LYS A CA 1
ATOM 5729 C C . LYS A 1 753 ? -13.642 8.363 38.962 1.00 85.00 753 LYS A C 1
ATOM 5731 O O . LYS A 1 753 ? -13.412 9.524 39.280 1.00 85.00 753 LYS A O 1
ATOM 5736 N N . HIS A 1 754 ? -14.564 8.018 38.061 1.00 84.62 754 HIS A N 1
ATOM 5737 C CA . HIS A 1 754 ? -15.294 8.932 37.178 1.00 84.62 754 HIS A CA 1
ATOM 5738 C C . HIS A 1 754 ? -16.815 8.748 37.279 1.00 84.62 754 HIS A C 1
ATOM 5740 O O . HIS A 1 754 ? -17.538 9.000 36.320 1.00 84.62 754 HIS A O 1
ATOM 5746 N N . SER A 1 755 ? -17.326 8.302 38.432 1.00 70.56 755 SER A N 1
ATOM 5747 C CA . SER A 1 755 ? -18.767 8.067 38.631 1.00 70.56 755 SER A CA 1
ATOM 5748 C C . SER A 1 755 ? -19.636 9.325 38.520 1.00 70.56 755 SER A C 1
ATOM 5750 O O . SER A 1 755 ? -20.851 9.211 38.367 1.00 70.56 755 SER A O 1
ATOM 5752 N N . ASP A 1 756 ? -19.018 10.506 38.598 1.00 68.50 756 ASP A N 1
ATOM 5753 C CA . ASP A 1 756 ? -19.703 11.788 38.782 1.00 68.50 756 ASP A CA 1
ATOM 5754 C C . ASP A 1 756 ? -19.636 12.694 37.538 1.00 68.50 756 ASP A C 1
ATOM 5756 O O . ASP A 1 756 ? -20.194 13.792 37.548 1.00 68.50 756 ASP A O 1
ATOM 5760 N N . THR A 1 757 ? -18.922 12.284 36.482 1.00 62.66 757 THR A N 1
ATOM 5761 C CA . THR A 1 757 ? -18.402 13.222 35.475 1.00 62.66 757 THR A CA 1
ATOM 5762 C C . THR A 1 757 ? -19.085 13.196 34.110 1.00 62.66 757 THR A C 1
ATOM 5764 O O . THR A 1 757 ? -19.047 14.235 33.466 1.00 62.66 757 THR A O 1
ATOM 5767 N N . GLU A 1 758 ? -19.729 12.106 33.666 1.00 69.81 758 GLU A N 1
ATOM 5768 C CA . GLU A 1 758 ? -20.423 12.016 32.359 1.00 69.81 758 GLU A CA 1
ATOM 5769 C C . GLU A 1 758 ? -21.167 10.668 32.197 1.00 69.81 758 GLU A C 1
ATOM 5771 O O . GLU A 1 758 ? -20.967 9.746 32.984 1.00 69.81 758 GLU A O 1
ATOM 5776 N N . GLU A 1 759 ? -22.017 10.525 31.168 1.00 85.81 759 GLU A N 1
ATOM 5777 C CA . GLU A 1 759 ? -22.592 9.220 30.796 1.00 85.81 759 GLU A CA 1
ATOM 5778 C C . GLU A 1 759 ? -21.500 8.326 30.184 1.00 85.81 759 GLU A C 1
ATOM 5780 O O . GLU A 1 759 ? -20.920 8.648 29.139 1.00 85.81 759 GLU A O 1
ATOM 5785 N N . ILE A 1 760 ? -21.213 7.196 30.840 1.00 90.81 760 ILE A N 1
ATOM 5786 C CA . ILE A 1 760 ? -20.166 6.258 30.425 1.00 90.81 760 ILE A CA 1
ATOM 5787 C C . ILE A 1 760 ? -20.802 5.022 29.795 1.00 90.81 760 ILE A C 1
ATOM 5789 O O . ILE A 1 760 ? -21.608 4.335 30.416 1.00 90.81 760 ILE A O 1
ATOM 5793 N N . THR A 1 761 ? -20.395 4.691 28.573 1.00 93.06 761 THR A N 1
ATOM 5794 C CA . THR A 1 761 ? -20.775 3.460 27.873 1.00 93.06 761 THR A CA 1
ATOM 5795 C C . THR A 1 761 ? -19.603 2.484 27.840 1.00 93.06 761 THR A C 1
ATOM 5797 O O . THR A 1 761 ? -18.535 2.833 27.351 1.00 93.06 761 THR A O 1
ATOM 5800 N N . LEU A 1 762 ? -19.792 1.244 28.290 1.00 92.62 762 LEU A N 1
ATOM 5801 C CA . LEU A 1 762 ? -18.772 0.190 28.253 1.00 92.62 762 LEU A CA 1
ATOM 5802 C C . LEU A 1 762 ? -19.257 -1.015 27.439 1.00 92.62 762 LEU A C 1
ATOM 5804 O O . LEU A 1 762 ? -20.333 -1.556 27.699 1.00 92.62 762 LEU A O 1
ATOM 5808 N N . LEU A 1 763 ? -18.450 -1.456 26.475 1.00 92.69 763 LEU A N 1
ATOM 5809 C CA . LEU A 1 763 ? -18.646 -2.727 25.774 1.00 92.69 763 LEU A CA 1
ATOM 5810 C C . LEU A 1 763 ? -18.321 -3.905 26.705 1.00 92.69 763 LEU A C 1
ATOM 5812 O O . LEU A 1 763 ? -17.237 -3.929 27.283 1.00 92.69 763 LEU A O 1
ATOM 5816 N N . THR A 1 764 ? -19.225 -4.881 26.808 1.00 89.38 764 THR A N 1
ATOM 5817 C CA . THR A 1 764 ? -19.041 -6.084 27.640 1.00 89.38 764 THR A CA 1
ATOM 5818 C C . THR A 1 764 ? -19.466 -7.372 26.926 1.00 89.38 764 THR A C 1
ATOM 5820 O O . THR A 1 764 ? -20.371 -7.366 26.088 1.00 89.38 764 THR A O 1
ATOM 5823 N N . LYS A 1 765 ? -18.886 -8.521 27.287 1.00 82.88 765 LYS A N 1
ATOM 5824 C CA . LYS A 1 765 ? -19.214 -9.841 26.725 1.00 82.88 765 LYS A CA 1
ATOM 5825 C C . LYS A 1 765 ? -20.590 -10.334 27.175 1.00 82.88 765 LYS A C 1
ATOM 5827 O O . LYS A 1 765 ? -21.335 -10.895 26.372 1.00 82.88 765 LYS A O 1
ATOM 5832 N N . ALA A 1 766 ? -20.951 -10.099 28.438 1.00 70.19 766 ALA A N 1
ATOM 5833 C CA . ALA A 1 766 ? -22.222 -10.524 29.028 1.00 70.19 766 ALA A CA 1
ATOM 5834 C C . ALA A 1 766 ? -23.319 -9.443 28.952 1.00 70.19 766 ALA A C 1
ATOM 5836 O O . ALA A 1 766 ? -23.042 -8.243 28.994 1.00 70.19 766 ALA A O 1
ATOM 5837 N N . VAL A 1 767 ? -24.583 -9.883 28.891 1.00 56.59 767 VAL A N 1
ATOM 5838 C CA . VAL A 1 767 ? -25.771 -9.038 29.102 1.00 56.59 767 VAL A CA 1
ATOM 5839 C C . VAL A 1 767 ? -25.981 -8.906 30.609 1.00 56.59 767 VAL A C 1
ATOM 5841 O O . VAL A 1 767 ? -26.658 -9.727 31.223 1.00 56.59 767 VAL A O 1
ATOM 5844 N N . ILE A 1 768 ? -25.362 -7.907 31.236 1.00 55.09 768 ILE A N 1
ATOM 5845 C CA . ILE A 1 768 ? -25.649 -7.601 32.640 1.00 55.09 768 ILE A CA 1
ATOM 5846 C C . ILE A 1 768 ? -26.833 -6.633 32.663 1.00 55.09 768 ILE A C 1
ATOM 5848 O O . ILE A 1 768 ? -26.688 -5.457 32.331 1.00 55.09 768 ILE A O 1
ATOM 5852 N N . ASN A 1 769 ? -28.009 -7.128 33.060 1.00 43.59 769 ASN A N 1
ATOM 5853 C CA . ASN A 1 769 ? -29.145 -6.283 33.430 1.00 43.59 769 ASN A CA 1
ATOM 5854 C C . ASN A 1 769 ? -28.814 -5.577 34.751 1.00 43.59 769 ASN A C 1
ATOM 5856 O O . ASN A 1 769 ? -29.130 -6.059 35.834 1.00 43.59 769 ASN A O 1
ATOM 5860 N N . GLY A 1 770 ? -28.122 -4.449 34.641 1.00 49.78 770 GLY A N 1
ATOM 5861 C CA . GLY A 1 770 ? -27.735 -3.601 35.758 1.00 49.78 770 GLY A CA 1
ATOM 5862 C C . GLY A 1 770 ? -27.126 -2.310 35.235 1.00 49.78 770 GLY A C 1
ATOM 5863 O O . GLY A 1 770 ? -25.904 -2.178 35.165 1.00 49.78 770 GLY A O 1
ATOM 5864 N N . SER A 1 771 ? -27.980 -1.371 34.821 1.00 50.75 771 SER A N 1
ATOM 5865 C CA . SER A 1 771 ? -27.572 0.019 34.636 1.00 50.75 771 SER A CA 1
ATOM 5866 C C . SER A 1 771 ? -27.433 0.651 36.019 1.00 50.75 771 SER A C 1
ATOM 5868 O O . SER A 1 771 ? -28.432 0.856 36.708 1.00 50.75 771 SER A O 1
ATOM 5870 N N . ASN A 1 772 ? -26.211 0.977 36.427 1.00 60.81 772 ASN A N 1
ATOM 5871 C CA . ASN A 1 772 ? -26.049 2.052 37.402 1.00 60.81 772 ASN A CA 1
ATOM 5872 C C . ASN A 1 772 ? -26.303 3.363 36.639 1.00 60.81 772 ASN A C 1
ATOM 5874 O O . ASN A 1 772 ? -25.925 3.443 35.473 1.00 60.81 772 ASN A O 1
ATOM 5878 N N . ASN A 1 773 ? -26.928 4.375 37.252 1.00 64.19 773 ASN A N 1
ATOM 5879 C CA . ASN A 1 773 ? -27.374 5.599 36.551 1.00 64.19 773 ASN A CA 1
ATOM 5880 C C . ASN A 1 773 ? -26.287 6.318 35.719 1.00 64.19 773 ASN A C 1
ATOM 5882 O O . ASN A 1 773 ? -26.634 7.088 34.833 1.00 64.19 773 ASN A O 1
ATOM 5886 N N . TRP A 1 774 ? -25.002 6.076 35.995 1.00 76.56 774 TRP A N 1
ATOM 5887 C CA . TRP A 1 774 ? -23.859 6.684 35.305 1.00 76.56 774 TRP A CA 1
ATOM 5888 C C . TRP A 1 774 ? -23.123 5.743 34.322 1.00 76.56 774 TRP A C 1
ATOM 5890 O O . TRP A 1 774 ? -22.340 6.222 33.506 1.00 76.56 774 TRP A O 1
ATOM 5900 N N . LEU A 1 775 ? -23.360 4.419 34.370 1.00 84.50 775 LEU A N 1
ATOM 5901 C CA . LEU A 1 775 ? -22.648 3.416 33.559 1.00 84.50 775 LEU A CA 1
ATOM 5902 C C . LEU A 1 775 ? -23.615 2.532 32.762 1.00 84.50 775 LEU A C 1
ATOM 5904 O O . LEU A 1 775 ? -24.285 1.649 33.310 1.00 84.50 775 LEU A O 1
ATOM 5908 N N . GLN A 1 776 ? -23.609 2.707 31.444 1.00 87.94 776 GLN A N 1
ATOM 5909 C CA . GLN A 1 776 ? -24.339 1.893 30.484 1.00 87.94 776 GLN A CA 1
ATOM 5910 C C . GLN A 1 776 ? -23.448 0.767 29.940 1.00 87.94 776 GLN A C 1
ATOM 5912 O O . GLN A 1 776 ? -22.448 1.010 29.269 1.00 87.94 776 GLN A O 1
ATOM 5917 N N . ARG A 1 777 ? -23.826 -0.492 30.177 1.00 88.56 777 ARG A N 1
ATOM 5918 C CA . ARG A 1 777 ? -23.141 -1.654 29.586 1.00 88.56 777 ARG A CA 1
ATOM 5919 C C . ARG A 1 777 ? -23.826 -2.083 28.293 1.00 88.56 777 ARG A C 1
ATOM 5921 O O . ARG A 1 777 ? -25.044 -2.252 28.259 1.00 88.56 777 ARG A O 1
ATOM 5928 N N . VAL A 1 778 ? -23.046 -2.274 27.233 1.00 90.06 778 VAL A N 1
ATOM 5929 C CA . VAL A 1 778 ? -23.531 -2.691 25.913 1.00 90.06 778 VAL A CA 1
ATOM 5930 C C . VAL A 1 778 ? -22.942 -4.050 25.572 1.00 90.06 778 VAL A C 1
ATOM 5932 O O . VAL A 1 778 ? -21.729 -4.210 25.490 1.00 90.06 778 VAL A O 1
ATOM 5935 N N . SER A 1 779 ? -23.813 -5.032 25.338 1.00 90.19 779 SER A N 1
ATOM 5936 C CA . SER A 1 779 ? -23.383 -6.385 24.985 1.00 90.19 779 SER A CA 1
ATOM 5937 C C . SER A 1 779 ? -22.712 -6.427 23.612 1.00 90.19 779 SER A C 1
ATOM 5939 O O . SER A 1 779 ? -23.277 -5.956 22.620 1.00 90.19 779 SER A O 1
ATOM 5941 N N . LEU A 1 780 ? -21.557 -7.089 23.540 1.00 90.38 780 LEU A N 1
ATOM 5942 C CA . LEU A 1 780 ? -20.836 -7.359 22.301 1.00 90.38 780 LEU A CA 1
ATOM 5943 C C . LEU A 1 780 ? -21.708 -8.073 21.267 1.00 90.38 780 LEU A C 1
ATOM 5945 O O . LEU A 1 780 ? -21.656 -7.716 20.098 1.00 90.38 780 LEU A O 1
ATOM 5949 N N . GLN A 1 781 ? -22.558 -9.020 21.675 1.00 89.00 781 GLN A N 1
ATOM 5950 C CA . GLN A 1 781 ? -23.435 -9.735 20.740 1.00 89.00 781 GLN A CA 1
ATOM 5951 C C . GLN A 1 781 ? -24.396 -8.791 20.011 1.00 89.00 781 GLN A C 1
ATOM 5953 O O . GLN A 1 781 ? -24.617 -8.943 18.809 1.00 89.00 781 GLN A O 1
ATOM 5958 N N . LYS A 1 782 ? -24.923 -7.780 20.717 1.00 90.06 782 LYS A N 1
ATOM 5959 C CA . LYS A 1 782 ? -25.766 -6.742 20.111 1.00 90.06 782 LYS A CA 1
ATOM 5960 C C . LYS A 1 782 ? -24.971 -5.935 19.085 1.00 90.06 782 LYS A C 1
ATOM 5962 O O . LYS A 1 782 ? -25.422 -5.774 17.955 1.00 90.06 782 LYS A O 1
ATOM 5967 N N . VAL A 1 783 ? -23.778 -5.473 19.469 1.00 91.56 783 VAL A N 1
ATOM 5968 C CA . VAL A 1 783 ? -22.906 -4.690 18.582 1.00 91.56 783 VAL A CA 1
ATOM 5969 C C . VAL A 1 783 ? -22.540 -5.493 17.336 1.00 91.56 783 VAL A C 1
ATOM 5971 O O . VAL A 1 783 ? -22.687 -4.994 16.227 1.00 91.56 783 VAL A O 1
ATOM 5974 N N . VAL A 1 784 ? -22.131 -6.751 17.502 1.00 90.69 784 VAL A N 1
ATOM 5975 C CA . VAL A 1 784 ? -21.756 -7.661 16.411 1.00 90.69 784 VAL A CA 1
ATOM 5976 C C . VAL A 1 784 ? -22.925 -7.889 15.450 1.00 90.69 784 VAL A C 1
ATOM 5978 O O . VAL A 1 784 ? -22.734 -7.779 14.239 1.00 90.69 784 VAL A O 1
ATOM 5981 N N . GLY A 1 785 ? -24.133 -8.142 15.965 1.00 88.19 785 GLY A N 1
ATOM 5982 C CA . GLY A 1 785 ? -25.326 -8.371 15.143 1.00 88.19 785 GLY A CA 1
ATOM 5983 C C . GLY A 1 785 ? -25.719 -7.175 14.268 1.00 88.19 785 GLY A C 1
ATOM 5984 O O . GLY A 1 785 ? -26.211 -7.356 13.158 1.00 88.19 785 GLY A O 1
ATOM 5985 N N . GLU A 1 786 ? -25.460 -5.953 14.731 1.00 89.75 786 GLU A N 1
ATOM 5986 C CA . GLU A 1 786 ? -25.745 -4.720 13.987 1.00 89.75 786 GLU A CA 1
ATOM 5987 C C . GLU A 1 786 ? -24.566 -4.245 13.113 1.00 89.75 786 GLU A C 1
ATOM 5989 O O . GLU A 1 786 ? -24.771 -3.580 12.092 1.00 89.75 786 GLU A O 1
ATOM 5994 N N . LEU A 1 787 ? -23.328 -4.569 13.501 1.00 89.19 787 LEU A N 1
ATOM 5995 C CA . LEU A 1 787 ? -22.105 -4.149 12.816 1.00 89.19 787 LEU A CA 1
ATOM 5996 C C . LEU A 1 787 ? -21.769 -5.048 11.619 1.00 89.19 787 LEU A C 1
ATOM 5998 O O . LEU A 1 787 ? -21.409 -4.529 10.560 1.00 89.19 787 LEU A O 1
ATOM 6002 N N . LEU A 1 788 ? -21.910 -6.373 11.754 1.00 88.19 788 LEU A N 1
ATOM 6003 C CA . LEU A 1 788 ? -21.560 -7.329 10.694 1.00 88.19 788 LEU A CA 1
ATOM 6004 C C . LEU A 1 788 ? -22.281 -7.050 9.366 1.00 88.19 788 LEU A C 1
ATOM 6006 O O . LEU A 1 788 ? -21.586 -6.932 8.356 1.00 88.19 788 LEU A O 1
ATOM 6010 N N . PRO A 1 789 ? -23.613 -6.827 9.325 1.00 86.25 789 PRO A N 1
ATOM 6011 C CA . PRO A 1 789 ? -24.302 -6.545 8.066 1.00 86.25 789 PRO A CA 1
ATOM 6012 C C . PRO A 1 789 ? -23.794 -5.275 7.373 1.00 86.25 789 PRO A C 1
ATOM 6014 O O . PRO A 1 789 ? -23.773 -5.193 6.145 1.00 86.25 789 PRO A O 1
ATOM 6017 N N . LYS A 1 790 ? -23.361 -4.268 8.147 1.00 83.94 790 LYS A N 1
ATOM 6018 C CA . LYS A 1 790 ? -22.802 -3.023 7.599 1.00 83.94 790 LYS A CA 1
ATOM 6019 C C . LYS A 1 790 ? -21.436 -3.262 6.955 1.00 83.94 790 LYS A C 1
ATOM 6021 O O . LYS A 1 790 ? -21.178 -2.715 5.885 1.00 83.94 790 LYS A O 1
ATOM 6026 N N . LEU A 1 791 ? -20.599 -4.098 7.569 1.00 83.19 791 LEU A N 1
ATOM 6027 C CA . LEU A 1 791 ? -19.279 -4.450 7.042 1.00 83.19 791 LEU A CA 1
ATOM 6028 C C . LEU A 1 791 ? -19.354 -5.388 5.837 1.00 83.19 791 LEU A C 1
ATOM 6030 O O . LEU A 1 791 ? -18.639 -5.194 4.859 1.00 83.19 791 LEU A O 1
ATOM 6034 N N . GLU A 1 792 ? -20.266 -6.355 5.857 1.00 82.94 792 GLU A N 1
ATOM 6035 C CA . GLU A 1 792 ? -20.511 -7.249 4.721 1.00 82.94 792 GLU A CA 1
ATOM 6036 C C . GLU A 1 792 ? -21.100 -6.487 3.520 1.00 82.94 792 GLU A C 1
ATOM 6038 O O . GLU A 1 792 ? -20.736 -6.739 2.372 1.00 82.94 792 GLU A O 1
ATOM 6043 N N . CYS A 1 793 ? -21.948 -5.481 3.764 1.00 73.81 793 CYS A N 1
ATOM 6044 C CA . CYS A 1 793 ? -22.419 -4.571 2.717 1.00 73.81 793 CYS A CA 1
ATOM 6045 C C . CYS A 1 793 ? -21.274 -3.724 2.130 1.00 73.81 793 CYS A C 1
ATOM 6047 O O . CYS A 1 793 ? -21.218 -3.529 0.913 1.00 73.81 793 CYS A O 1
ATOM 6049 N N . ALA A 1 794 ? -20.335 -3.260 2.962 1.00 64.44 794 ALA A N 1
ATOM 6050 C CA . ALA A 1 794 ? -19.129 -2.576 2.493 1.00 64.44 794 ALA A CA 1
ATOM 6051 C C . ALA A 1 794 ? -18.256 -3.503 1.625 1.00 64.44 794 ALA A C 1
ATOM 6053 O O . ALA A 1 794 ? -17.817 -3.088 0.555 1.00 64.44 794 ALA A O 1
ATOM 6054 N N . GLN A 1 795 ? -18.114 -4.780 2.003 1.00 66.25 795 GLN A N 1
ATOM 6055 C CA . GLN A 1 795 ? -17.430 -5.804 1.204 1.00 66.25 795 GLN A CA 1
ATOM 6056 C C . GLN A 1 795 ? -18.102 -6.023 -0.163 1.00 66.25 795 GLN A C 1
ATOM 6058 O O . GLN A 1 795 ? -17.428 -6.101 -1.191 1.00 66.25 795 GLN A O 1
ATOM 6063 N N . ALA A 1 796 ? -19.437 -6.080 -0.198 1.00 58.94 796 ALA A N 1
ATOM 6064 C CA . ALA A 1 796 ? -20.198 -6.230 -1.438 1.00 58.94 796 ALA A CA 1
ATOM 6065 C C . ALA A 1 796 ? -20.077 -4.996 -2.350 1.00 58.94 796 ALA A C 1
ATOM 6067 O O . ALA A 1 796 ? -19.992 -5.138 -3.571 1.00 58.94 796 ALA A O 1
ATOM 6068 N N . LYS A 1 797 ? -20.018 -3.787 -1.771 1.00 52.41 797 LYS A N 1
ATOM 6069 C CA . LYS A 1 797 ? -19.754 -2.540 -2.504 1.00 52.41 797 LYS A CA 1
ATOM 6070 C C . LYS A 1 797 ? -18.322 -2.457 -3.011 1.00 52.41 797 LYS A C 1
ATOM 6072 O O . LYS A 1 797 ? -18.149 -2.045 -4.145 1.00 52.41 797 LYS A O 1
ATOM 6077 N N . GLN A 1 798 ? -17.321 -2.891 -2.250 1.00 49.81 798 GLN A N 1
ATOM 6078 C CA . GLN A 1 798 ? -15.945 -3.053 -2.738 1.00 49.81 798 GLN A CA 1
ATOM 6079 C C . GLN A 1 798 ? -15.891 -4.008 -3.926 1.00 49.81 798 GLN A C 1
ATOM 6081 O O . GLN A 1 798 ? -15.270 -3.693 -4.933 1.00 49.81 798 GLN A O 1
ATOM 6086 N N . GLY A 1 799 ? -16.614 -5.130 -3.841 1.00 46.66 799 GLY A N 1
ATOM 6087 C CA . GLY A 1 799 ? -16.832 -6.022 -4.972 1.00 46.66 799 GLY A CA 1
ATOM 6088 C C . GLY A 1 799 ? -17.442 -5.278 -6.157 1.00 46.66 799 GLY A C 1
ATOM 6089 O O . GLY A 1 799 ? -16.953 -5.430 -7.260 1.00 46.66 799 GLY A O 1
ATOM 6090 N N . PHE A 1 800 ? -18.432 -4.410 -5.937 1.00 35.97 800 PHE A N 1
ATOM 6091 C CA . PHE A 1 800 ? -19.089 -3.604 -6.973 1.00 35.97 800 PHE A CA 1
ATOM 6092 C C . PHE A 1 800 ? -18.284 -2.400 -7.491 1.00 35.97 800 PHE A C 1
ATOM 6094 O O . PHE A 1 800 ? -18.522 -2.011 -8.623 1.00 35.97 800 PHE A O 1
ATOM 6101 N N . TYR A 1 801 ? -17.369 -1.796 -6.726 1.00 37.69 801 TYR A N 1
ATOM 6102 C CA . TYR A 1 801 ? -16.496 -0.688 -7.149 1.00 37.69 801 TYR A CA 1
ATOM 6103 C C . TYR A 1 801 ? -15.195 -1.196 -7.762 1.00 37.69 801 TYR A C 1
ATOM 6105 O O . TYR A 1 801 ? -14.750 -0.609 -8.740 1.00 37.69 801 TYR A O 1
ATOM 6113 N N . MET A 1 802 ? -14.657 -2.332 -7.300 1.00 35.09 802 MET A N 1
ATOM 6114 C CA . MET A 1 802 ? -13.721 -3.108 -8.110 1.00 35.09 802 MET A CA 1
ATOM 6115 C C . MET A 1 802 ? -14.423 -3.524 -9.390 1.00 35.09 802 MET A C 1
ATOM 6117 O O . MET A 1 802 ? -13.936 -3.188 -10.447 1.00 35.09 802 MET A O 1
ATOM 6121 N N . VAL A 1 803 ? -15.611 -4.130 -9.339 1.00 33.00 803 VAL A N 1
ATOM 6122 C CA . VAL A 1 803 ? -16.340 -4.543 -10.546 1.00 33.00 803 VAL A CA 1
ATOM 6123 C C . VAL A 1 803 ? -16.776 -3.350 -11.403 1.00 33.00 803 VAL A C 1
ATOM 6125 O O . VAL A 1 803 ? -16.751 -3.504 -12.604 1.00 33.00 803 VAL A O 1
ATOM 6128 N N . ASN A 1 804 ? -17.076 -2.153 -10.881 1.00 28.75 804 ASN A N 1
ATOM 6129 C CA . ASN A 1 804 ? -17.444 -0.968 -11.681 1.00 28.75 804 ASN A CA 1
ATOM 6130 C C . ASN A 1 804 ? -16.257 -0.116 -12.147 1.00 28.75 804 ASN A C 1
ATOM 6132 O O . ASN A 1 804 ? -16.334 0.461 -13.227 1.00 28.75 804 ASN A O 1
ATOM 6136 N N . GLY A 1 805 ? -15.157 -0.067 -11.396 1.00 30.59 805 GLY A N 1
ATOM 6137 C CA . GLY A 1 805 ? -13.859 0.410 -11.882 1.00 30.59 805 GLY A CA 1
ATOM 6138 C C . GLY A 1 805 ? -13.301 -0.535 -12.947 1.00 30.59 805 GLY A C 1
ATOM 6139 O O . GLY A 1 805 ? -12.781 -0.088 -13.964 1.00 30.59 805 GLY A O 1
ATOM 6140 N N . ILE A 1 806 ? -13.560 -1.836 -12.782 1.00 33.91 806 ILE A N 1
ATOM 6141 C CA . ILE A 1 806 ? -13.386 -2.880 -13.788 1.00 33.91 806 ILE A CA 1
ATOM 6142 C C . ILE A 1 806 ? -14.473 -2.789 -14.867 1.00 33.91 806 ILE A C 1
ATOM 6144 O O . ILE A 1 806 ? -14.172 -3.181 -15.964 1.00 33.91 806 ILE A O 1
ATOM 6148 N N . ILE A 1 807 ? -15.696 -2.268 -14.697 1.00 28.78 807 ILE A N 1
ATOM 6149 C CA . ILE A 1 807 ? -16.712 -2.183 -15.785 1.00 28.78 807 ILE A CA 1
ATOM 6150 C C . ILE A 1 807 ? -16.579 -0.881 -16.586 1.00 28.78 807 ILE A C 1
ATOM 6152 O O . ILE A 1 807 ? -16.882 -0.870 -17.779 1.00 28.78 807 ILE A O 1
ATOM 6156 N N . SER A 1 808 ? -16.054 0.199 -15.999 1.00 27.95 808 SER A N 1
ATOM 6157 C CA . SER A 1 808 ? -15.673 1.393 -16.766 1.00 27.95 808 SER A CA 1
ATOM 6158 C C . SER A 1 808 ? -14.413 1.152 -17.610 1.00 27.95 808 SER A C 1
ATOM 6160 O O . SER A 1 808 ? -14.243 1.805 -18.639 1.00 27.95 808 SER A O 1
ATOM 6162 N N . THR A 1 809 ? -13.597 0.153 -17.249 1.00 32.38 809 THR A N 1
ATOM 6163 C CA . THR A 1 809 ? -12.426 -0.304 -18.024 1.00 32.38 809 THR A CA 1
ATOM 6164 C C . THR A 1 809 ? -12.582 -1.691 -18.669 1.00 32.38 809 THR A C 1
ATOM 6166 O O . THR A 1 809 ? -11.770 -2.082 -19.502 1.00 32.38 809 THR A O 1
ATOM 6169 N N . SER A 1 810 ? -13.662 -2.421 -18.394 1.00 28.83 810 SER A N 1
ATOM 6170 C CA . SER A 1 810 ? -13.956 -3.743 -18.954 1.00 28.83 810 SER A CA 1
ATOM 6171 C C . SER A 1 810 ? -15.440 -3.858 -19.316 1.00 28.83 810 SER A C 1
ATOM 6173 O O . SER A 1 810 ? -16.324 -4.261 -18.564 1.00 28.83 810 SER A O 1
ATOM 6175 N N . LYS A 1 811 ? -15.705 -3.620 -20.597 1.00 26.72 811 LYS A N 1
ATOM 6176 C CA . LYS A 1 811 ? -16.823 -4.262 -21.298 1.00 26.72 811 LYS A CA 1
ATOM 6177 C C . LYS A 1 811 ? -16.519 -5.733 -21.653 1.00 26.72 811 LYS A C 1
ATOM 6179 O O . LYS A 1 811 ? -17.173 -6.285 -22.527 1.00 26.72 811 LYS A O 1
ATOM 6184 N N . GLY A 1 812 ? -15.536 -6.374 -21.006 1.00 31.47 812 GLY A N 1
ATOM 6185 C CA . GLY A 1 812 ? -15.000 -7.676 -21.431 1.00 31.47 812 GLY A CA 1
ATOM 6186 C C . GLY A 1 812 ? -15.140 -8.848 -20.453 1.00 31.47 812 GLY A C 1
ATOM 6187 O O . GLY A 1 812 ? -15.124 -9.987 -20.900 1.00 31.47 812 GLY A O 1
ATOM 6188 N N . SER A 1 813 ? -15.303 -8.628 -19.141 1.00 29.92 813 SER A N 1
ATOM 6189 C CA . SER A 1 813 ? -15.086 -9.706 -18.149 1.00 29.92 813 SER A CA 1
ATOM 6190 C C . SER A 1 813 ? -16.348 -10.247 -17.453 1.00 29.92 813 SER A C 1
ATOM 6192 O O . SER A 1 813 ? -16.254 -11.036 -16.513 1.00 29.92 813 SER A O 1
ATOM 6194 N N . MET A 1 814 ? -17.551 -9.882 -17.897 1.00 24.17 814 MET A N 1
ATOM 6195 C CA . MET A 1 814 ? -18.793 -10.322 -17.238 1.00 24.17 814 MET A CA 1
ATOM 6196 C C . MET A 1 814 ? -19.291 -11.713 -17.697 1.00 24.17 814 MET A C 1
ATOM 6198 O O . MET A 1 814 ? -20.348 -12.165 -17.258 1.00 24.17 814 MET A O 1
ATOM 6202 N N . MET A 1 815 ? -18.546 -12.417 -18.563 1.00 29.20 815 MET A N 1
ATOM 6203 C CA . MET A 1 815 ? -18.950 -13.724 -19.112 1.00 29.20 815 MET A CA 1
ATOM 6204 C C . MET A 1 815 ? -18.399 -14.940 -18.343 1.00 29.20 815 MET A C 1
ATOM 6206 O O . MET A 1 815 ? -18.983 -16.017 -18.427 1.00 29.20 815 MET A O 1
ATOM 6210 N N . THR A 1 816 ? -17.342 -14.785 -17.541 1.00 35.16 816 THR A N 1
ATOM 6211 C CA . THR A 1 816 ? -16.591 -15.933 -16.987 1.00 35.16 816 THR A CA 1
ATOM 6212 C C . THR A 1 816 ? -17.081 -16.397 -15.609 1.00 35.16 816 THR A C 1
ATOM 6214 O O . THR A 1 816 ? -17.068 -17.589 -15.320 1.00 35.16 816 THR A O 1
ATOM 6217 N N . ALA A 1 817 ? -17.629 -15.504 -14.776 1.00 29.23 817 ALA A N 1
ATOM 6218 C CA . ALA A 1 817 ? -18.197 -15.888 -13.473 1.00 29.23 817 ALA A CA 1
ATOM 6219 C C . ALA A 1 817 ? -19.543 -16.636 -13.590 1.00 29.23 817 ALA A C 1
ATOM 6221 O O . ALA A 1 817 ? -19.991 -17.281 -12.642 1.00 29.23 817 ALA A O 1
ATOM 6222 N N . ARG A 1 818 ? -20.185 -16.580 -14.766 1.00 26.45 818 ARG A N 1
ATOM 6223 C CA . ARG A 1 818 ? -21.462 -17.254 -15.039 1.00 26.45 818 ARG A CA 1
ATOM 6224 C C . ARG A 1 818 ? -21.296 -18.761 -15.278 1.00 26.45 818 ARG A C 1
ATOM 6226 O O . ARG A 1 818 ? -22.263 -19.486 -15.093 1.00 26.45 818 ARG A O 1
ATOM 6233 N N . LEU A 1 819 ? -20.099 -19.227 -15.644 1.00 34.12 819 LEU A N 1
ATOM 6234 C CA . LEU A 1 819 ? -19.831 -20.633 -15.983 1.00 34.12 819 LEU A CA 1
ATOM 6235 C C . LEU A 1 819 ? -19.397 -21.479 -14.774 1.00 34.12 819 LEU A C 1
ATOM 6237 O O . LEU A 1 819 ? -19.811 -22.625 -14.663 1.00 34.12 819 LEU A O 1
ATOM 6241 N N . TYR A 1 820 ? -18.691 -20.900 -13.798 1.00 33.62 820 TYR A N 1
ATOM 6242 C CA . TYR A 1 820 ? -18.160 -21.665 -12.659 1.00 33.62 820 TYR A CA 1
ATOM 6243 C C . TYR A 1 820 ? -19.231 -22.092 -11.632 1.00 33.62 820 TYR A C 1
ATOM 6245 O O . TYR A 1 820 ? -19.128 -23.134 -10.993 1.00 33.62 820 TYR A O 1
ATOM 6253 N N . LEU A 1 821 ? -20.304 -21.306 -11.485 1.00 31.42 821 LEU A N 1
ATOM 6254 C CA . LEU A 1 821 ? -21.422 -21.618 -10.578 1.00 31.42 821 LEU A CA 1
ATOM 6255 C C . LEU A 1 821 ? -22.465 -22.570 -11.195 1.00 31.42 821 LEU A C 1
ATOM 6257 O O . LEU A 1 821 ? -23.292 -23.115 -10.463 1.00 31.42 821 LEU A O 1
ATOM 6261 N N . LEU A 1 822 ? -22.425 -22.787 -12.516 1.00 35.62 822 LEU A N 1
ATOM 6262 C CA . LEU A 1 822 ? -23.338 -23.684 -13.237 1.00 35.62 822 LEU A CA 1
ATOM 6263 C C . LEU A 1 822 ? -22.837 -25.135 -13.305 1.00 35.62 822 LEU A C 1
ATOM 6265 O O . LEU A 1 822 ? -23.643 -26.036 -13.526 1.00 35.62 822 LEU A O 1
ATOM 6269 N N . GLU A 1 823 ? -21.546 -25.381 -13.069 1.00 36.97 823 GLU A N 1
ATOM 6270 C CA . GLU A 1 823 ? -20.945 -26.709 -13.245 1.00 36.97 823 GLU A CA 1
ATOM 6271 C C . GLU A 1 823 ? -20.877 -27.556 -11.964 1.00 36.97 823 GLU A C 1
ATOM 6273 O O . GLU A 1 823 ? -20.632 -28.758 -12.053 1.00 36.97 823 GLU A O 1
ATOM 6278 N N . HIS A 1 824 ? -21.083 -26.986 -10.768 1.00 40.12 824 HIS A N 1
ATOM 6279 C CA . HIS A 1 824 ? -20.769 -27.673 -9.496 1.00 40.12 824 HIS A CA 1
ATOM 6280 C C . HIS A 1 824 ? -21.921 -27.755 -8.473 1.00 40.12 824 HIS A C 1
ATOM 6282 O O . HIS A 1 824 ? -21.696 -28.056 -7.302 1.00 40.12 824 HIS A O 1
ATOM 6288 N N . LEU A 1 825 ? -23.175 -27.557 -8.896 1.00 35.25 825 LEU A N 1
ATOM 6289 C CA . LEU A 1 825 ? -24.362 -27.792 -8.058 1.00 35.25 825 LEU A CA 1
ATOM 6290 C C . LEU A 1 825 ? -25.326 -28.794 -8.724 1.00 35.25 825 LEU A C 1
ATOM 6292 O O . LEU A 1 825 ? -25.557 -28.698 -9.930 1.00 35.25 825 LEU A O 1
ATOM 6296 N N . PRO A 1 826 ? -25.939 -29.736 -7.975 1.00 41.59 826 PRO A N 1
ATOM 6297 C CA . PRO A 1 826 ? -26.845 -30.729 -8.551 1.00 41.59 826 PRO A CA 1
ATOM 6298 C C . PRO A 1 826 ? -28.036 -30.086 -9.295 1.00 41.59 826 PRO A C 1
ATOM 6300 O O . PRO A 1 826 ? -28.521 -29.030 -8.869 1.00 41.59 826 PRO A O 1
ATOM 6303 N N . PRO A 1 827 ? -28.606 -30.742 -10.331 1.00 44.22 827 PRO A N 1
ATOM 6304 C CA . PRO A 1 827 ? -29.603 -30.155 -11.245 1.00 44.22 827 PRO A CA 1
ATOM 6305 C C . PRO A 1 827 ? -30.875 -29.593 -10.581 1.00 44.22 827 PRO A C 1
ATOM 6307 O O . PRO A 1 827 ? -31.604 -28.802 -11.182 1.00 44.22 827 PRO A O 1
ATOM 6310 N N . LEU A 1 828 ? -31.153 -29.980 -9.333 1.00 36.22 828 LEU A N 1
ATOM 6311 C CA . LEU A 1 828 ? -32.310 -29.523 -8.563 1.00 36.22 828 LEU A CA 1
ATOM 6312 C C . LEU A 1 828 ? -32.136 -28.102 -7.984 1.00 36.22 828 LEU A C 1
ATOM 6314 O O . LEU A 1 828 ? -33.132 -27.422 -7.742 1.00 36.22 828 LEU A O 1
ATOM 6318 N N . VAL A 1 829 ? -30.897 -27.625 -7.798 1.00 40.16 829 VAL A N 1
ATOM 6319 C CA . VAL A 1 829 ? -30.597 -26.287 -7.244 1.00 40.16 829 VAL A CA 1
ATOM 6320 C C . VAL A 1 829 ? -30.675 -25.204 -8.329 1.00 40.16 829 VAL A C 1
ATOM 6322 O O . VAL A 1 829 ? -31.212 -24.121 -8.086 1.00 40.16 829 VAL A O 1
ATOM 6325 N N . CYS A 1 830 ? -30.275 -25.526 -9.565 1.00 39.69 830 CYS A N 1
ATOM 6326 C CA . CYS A 1 830 ? -30.373 -24.606 -10.705 1.00 39.69 830 CYS A CA 1
ATOM 6327 C C . CYS A 1 830 ? -31.825 -24.273 -11.098 1.00 39.69 830 CYS A C 1
ATOM 6329 O O . CYS A 1 830 ? -32.113 -23.135 -11.468 1.00 39.69 830 CYS A O 1
ATOM 6331 N N . LYS A 1 831 ? -32.772 -25.212 -10.945 1.00 34.81 831 LYS A N 1
ATOM 6332 C CA . LYS A 1 831 ? -34.197 -24.953 -11.239 1.00 34.81 831 LYS A CA 1
ATOM 6333 C C . LYS A 1 831 ? -34.873 -24.004 -10.245 1.00 34.81 831 LYS A C 1
ATOM 6335 O O . LYS A 1 831 ? -35.825 -23.328 -10.618 1.00 34.81 831 LYS A O 1
ATOM 6340 N N . ILE A 1 832 ? -34.373 -23.907 -9.012 1.00 37.31 832 ILE A N 1
ATOM 6341 C CA . ILE A 1 832 ? -34.907 -22.976 -8.004 1.00 37.31 832 ILE A CA 1
ATOM 6342 C C . ILE A 1 832 ? -34.306 -21.574 -8.189 1.00 37.31 832 ILE A C 1
ATOM 6344 O O . ILE A 1 832 ? -35.015 -20.582 -8.042 1.00 37.31 832 ILE A O 1
ATOM 6348 N N . SER A 1 833 ? -33.031 -21.481 -8.584 1.00 34.91 833 SER A N 1
ATOM 6349 C CA . SER A 1 833 ? -32.351 -20.197 -8.811 1.00 34.91 833 SER A CA 1
ATOM 6350 C C . SER A 1 833 ? -32.846 -19.477 -10.078 1.00 34.91 833 SER A C 1
ATOM 6352 O O . SER A 1 833 ? -33.045 -18.263 -10.062 1.00 34.91 833 SER A O 1
ATOM 6354 N N . ALA A 1 834 ? -33.169 -20.221 -11.144 1.00 36.31 834 ALA A N 1
ATOM 6355 C CA . ALA A 1 834 ? -33.719 -19.651 -12.377 1.00 36.31 834 ALA A CA 1
ATOM 6356 C C . ALA A 1 834 ? -35.152 -19.097 -12.218 1.00 36.31 834 ALA A C 1
ATOM 6358 O O . ALA A 1 834 ? -35.510 -18.129 -12.885 1.00 36.31 834 ALA A O 1
ATOM 6359 N N . TYR A 1 835 ? -35.957 -19.658 -11.306 1.00 32.31 835 TYR A N 1
ATOM 6360 C CA . TYR A 1 835 ? -37.325 -19.184 -11.049 1.00 32.31 835 TYR A CA 1
ATOM 6361 C C . TYR A 1 835 ? -37.364 -17.912 -10.180 1.00 32.31 835 TYR A C 1
ATOM 6363 O O . TYR A 1 835 ? -38.304 -17.128 -10.279 1.00 32.31 835 TYR A O 1
ATOM 6371 N N . LEU A 1 836 ? -36.329 -17.673 -9.363 1.00 33.19 836 LEU A N 1
ATOM 6372 C CA . LEU A 1 836 ? -36.207 -16.486 -8.502 1.00 33.19 836 LEU A CA 1
ATOM 6373 C C . LEU A 1 836 ? -35.624 -15.258 -9.226 1.00 33.19 836 LEU A C 1
ATOM 6375 O O . LEU A 1 836 ? -35.885 -14.134 -8.807 1.00 33.19 836 LEU A O 1
ATOM 6379 N N . PHE A 1 837 ? -34.882 -15.445 -10.325 1.00 32.25 837 PHE A N 1
ATOM 6380 C CA . PHE A 1 837 ? -34.208 -14.352 -11.048 1.00 32.25 837 PHE A CA 1
ATOM 6381 C C . PHE A 1 837 ? -34.976 -13.791 -12.259 1.00 32.25 837 PHE A C 1
ATOM 6383 O O . PHE A 1 837 ? -34.523 -12.823 -12.864 1.00 32.25 837 PHE A O 1
ATOM 6390 N N . CYS A 1 838 ? -36.135 -14.357 -12.616 1.00 28.77 838 CYS A N 1
ATOM 6391 C CA . CYS A 1 838 ? -36.898 -13.960 -13.810 1.00 28.77 838 CYS A CA 1
ATOM 6392 C C . CYS A 1 838 ? -38.151 -13.107 -13.525 1.00 28.77 838 CYS A C 1
ATOM 6394 O O . CYS A 1 838 ? -39.027 -12.990 -14.374 1.00 28.77 838 CYS A O 1
ATOM 6396 N N . SER A 1 839 ? -38.249 -12.482 -12.348 1.00 30.84 839 SER A N 1
ATOM 6397 C CA . SER A 1 839 ? -39.343 -11.554 -12.039 1.00 30.84 839 SER A CA 1
ATOM 6398 C C . SER A 1 839 ? -38.820 -10.294 -11.360 1.00 30.84 839 SER A C 1
ATOM 6400 O O . SER A 1 839 ? -38.920 -10.168 -10.144 1.00 30.84 839 SER A O 1
ATOM 6402 N N . HIS A 1 840 ? -38.275 -9.363 -12.145 1.00 30.44 840 HIS A N 1
ATOM 6403 C CA . HIS A 1 840 ? -38.186 -7.938 -11.802 1.00 30.44 840 HIS A CA 1
ATOM 6404 C C . HIS A 1 840 ? -38.304 -7.112 -13.094 1.00 30.44 840 HIS A C 1
ATOM 6406 O O . HIS A 1 840 ? -37.319 -6.660 -13.669 1.00 30.44 840 HIS A O 1
ATOM 6412 N N . ALA A 1 841 ? -39.542 -6.960 -13.561 1.00 32.22 841 ALA A N 1
ATOM 6413 C CA . ALA A 1 841 ? -39.964 -5.803 -14.339 1.00 32.22 841 ALA A CA 1
ATOM 6414 C C . ALA A 1 841 ? -40.871 -4.971 -13.422 1.00 32.22 841 ALA A C 1
ATOM 6416 O O . ALA A 1 841 ? -41.721 -5.516 -12.716 1.00 32.22 841 ALA A O 1
ATOM 6417 N N . GLU A 1 842 ? -40.612 -3.671 -13.364 1.00 33.69 842 GLU A N 1
ATOM 6418 C CA . GLU A 1 842 ? -41.259 -2.715 -12.470 1.00 33.69 842 GLU A CA 1
ATOM 6419 C C . GLU A 1 842 ? -42.782 -2.664 -12.683 1.00 33.69 842 GLU A C 1
ATOM 6421 O O . GLU A 1 842 ? -43.240 -2.464 -13.801 1.00 33.69 842 GLU A O 1
ATOM 6426 N N . HIS A 1 843 ? -43.562 -2.852 -11.611 1.00 31.78 843 HIS A N 1
ATOM 6427 C CA . HIS A 1 843 ? -44.618 -1.944 -11.125 1.00 31.78 843 HIS A CA 1
ATOM 6428 C C . HIS A 1 843 ? -45.498 -2.623 -10.049 1.00 31.78 843 HIS A C 1
ATOM 6430 O O . HIS A 1 843 ? -45.848 -3.794 -10.141 1.00 31.78 843 HIS A O 1
ATOM 6436 N N . ASN A 1 844 ? -45.901 -1.815 -9.060 1.00 28.02 844 ASN A N 1
ATOM 6437 C CA . ASN A 1 844 ? -46.870 -2.043 -7.974 1.00 28.02 844 ASN A CA 1
ATOM 6438 C C . ASN A 1 844 ? -46.432 -2.823 -6.715 1.00 28.02 844 ASN A C 1
ATOM 6440 O O . ASN A 1 844 ? -46.256 -4.037 -6.683 1.00 28.02 844 ASN A O 1
ATOM 6444 N N . LYS A 1 845 ? -46.352 -2.054 -5.617 1.00 38.28 845 LYS A N 1
ATOM 6445 C CA . LYS A 1 845 ? -46.339 -2.504 -4.220 1.00 38.28 845 LYS A CA 1
ATOM 6446 C C . LYS A 1 845 ? -47.730 -3.033 -3.829 1.00 38.28 845 LYS A C 1
ATOM 6448 O O . LYS A 1 845 ? -48.727 -2.510 -4.310 1.00 38.28 845 LYS A O 1
ATOM 6453 N N . ILE A 1 846 ? -47.749 -3.955 -2.855 1.00 32.84 846 ILE A N 1
ATOM 6454 C CA . ILE A 1 846 ? -48.915 -4.575 -2.179 1.00 32.84 846 ILE A CA 1
ATOM 6455 C C . ILE A 1 846 ? -49.466 -5.811 -2.917 1.00 32.84 846 ILE A C 1
ATOM 6457 O O . ILE A 1 846 ? -50.452 -5.682 -3.615 1.00 32.84 846 ILE A O 1
ATOM 6461 N N . PHE A 1 847 ? -48.854 -7.000 -2.755 1.00 27.31 847 PHE A N 1
ATOM 6462 C CA . PHE A 1 847 ? -49.546 -8.318 -2.855 1.00 27.31 847 PHE A CA 1
ATOM 6463 C C . PHE A 1 847 ? -48.694 -9.558 -2.455 1.00 27.31 847 PHE A C 1
ATOM 6465 O O . PHE A 1 847 ? -49.082 -10.688 -2.732 1.00 27.31 847 PHE A O 1
ATOM 6472 N N . TRP A 1 848 ? -47.546 -9.406 -1.778 1.00 26.41 848 TRP A N 1
ATOM 6473 C CA . TRP A 1 848 ? -46.559 -10.500 -1.617 1.00 26.41 848 TRP A CA 1
ATOM 6474 C C . TRP A 1 848 ? -46.557 -11.259 -0.272 1.00 26.41 848 TRP A C 1
ATOM 6476 O O . TRP A 1 848 ? -45.657 -12.057 -0.028 1.00 26.41 848 TRP A O 1
ATOM 6486 N N . VAL A 1 849 ? -47.549 -11.070 0.608 1.00 31.06 849 VAL A N 1
ATOM 6487 C CA . VAL A 1 849 ? -47.508 -11.657 1.971 1.00 31.06 849 VAL A CA 1
ATOM 6488 C C . VAL A 1 849 ? -48.155 -13.052 2.087 1.00 31.06 849 VAL A C 1
ATOM 6490 O O . VAL A 1 849 ? -47.839 -13.779 3.019 1.00 31.06 849 VAL A O 1
ATOM 6493 N N . ASN A 1 850 ? -48.966 -13.515 1.128 1.00 28.03 850 ASN A N 1
ATOM 6494 C CA . ASN A 1 850 ? -49.749 -14.757 1.307 1.00 28.03 850 ASN A CA 1
ATOM 6495 C C . ASN A 1 850 ? -49.272 -16.002 0.533 1.00 28.03 850 ASN A C 1
ATOM 6497 O O . ASN A 1 850 ? -49.961 -17.018 0.555 1.00 28.03 850 ASN A O 1
ATOM 6501 N N . TRP A 1 851 ? -48.104 -15.983 -0.123 1.00 28.64 851 TRP A N 1
ATOM 6502 C CA . TRP A 1 851 ? -47.683 -17.103 -0.991 1.00 28.64 851 TRP A CA 1
ATOM 6503 C C . TRP A 1 851 ? -46.583 -18.020 -0.417 1.00 28.64 851 TRP A C 1
ATOM 6505 O O . TRP A 1 851 ? -46.352 -19.104 -0.941 1.00 28.64 851 TRP A O 1
ATOM 6515 N N . ILE A 1 852 ? -45.934 -17.649 0.695 1.00 31.67 852 ILE A N 1
ATOM 6516 C CA . ILE A 1 852 ? -44.772 -18.386 1.247 1.00 31.67 852 ILE A CA 1
ATOM 6517 C C . ILE A 1 852 ? -45.163 -19.538 2.206 1.00 31.67 852 ILE A C 1
ATOM 6519 O O . ILE A 1 852 ? -44.328 -20.368 2.557 1.00 31.67 852 ILE A O 1
ATOM 6523 N N . ALA A 1 853 ? -46.437 -19.684 2.581 1.00 33.41 853 ALA A N 1
ATOM 6524 C CA . ALA A 1 853 ? -46.855 -20.632 3.623 1.00 33.41 853 ALA A CA 1
ATOM 6525 C C . ALA A 1 853 ? -47.069 -22.103 3.179 1.00 33.41 853 ALA A C 1
ATOM 6527 O O . ALA A 1 853 ? -47.355 -22.938 4.031 1.00 33.41 853 ALA A O 1
ATOM 6528 N N . TYR A 1 854 ? -46.935 -22.462 1.893 1.00 32.19 854 TYR A N 1
ATOM 6529 C CA . TYR A 1 854 ? -47.429 -23.763 1.385 1.00 32.19 854 TYR A CA 1
ATOM 6530 C C . TYR A 1 854 ? -46.381 -24.806 0.933 1.00 32.19 854 TYR A C 1
ATOM 6532 O O . TYR A 1 854 ? -46.765 -25.856 0.423 1.00 32.19 854 TYR A O 1
ATOM 6540 N N . LEU A 1 855 ? -45.069 -24.598 1.126 1.00 31.98 855 LEU A N 1
ATOM 6541 C CA . LEU A 1 855 ? -44.025 -25.513 0.601 1.00 31.98 855 LEU A CA 1
ATOM 6542 C C . LEU A 1 855 ? -42.957 -25.941 1.630 1.00 31.98 855 LEU A C 1
ATOM 6544 O O . LEU A 1 855 ? -41.758 -25.909 1.353 1.00 31.98 855 LEU A O 1
ATOM 6548 N N . LEU A 1 856 ? -43.387 -26.382 2.815 1.00 36.94 856 LEU A N 1
ATOM 6549 C CA . LEU A 1 856 ? -42.505 -26.808 3.913 1.00 36.94 856 LEU A CA 1
ATOM 6550 C C . LEU A 1 856 ? -42.777 -28.258 4.387 1.00 36.94 856 LEU A C 1
ATOM 6552 O O . LEU A 1 856 ? -43.185 -28.458 5.527 1.00 36.94 856 LEU A O 1
ATOM 6556 N N . PRO A 1 857 ? -42.647 -29.295 3.526 1.00 37.62 857 PRO A N 1
ATOM 6557 C CA . PRO A 1 857 ? -42.204 -30.585 4.096 1.00 37.62 857 PRO A CA 1
ATOM 6558 C C . PRO A 1 857 ? -41.271 -31.488 3.251 1.00 37.62 857 PRO A C 1
ATOM 6560 O O . PRO A 1 857 ? -40.981 -32.597 3.686 1.00 37.62 857 PRO A O 1
ATOM 6563 N N . SER A 1 858 ? -40.757 -31.099 2.077 1.00 34.78 858 SER A N 1
ATOM 6564 C CA . SER A 1 858 ? -40.114 -32.065 1.147 1.00 34.78 858 SER A CA 1
ATOM 6565 C C . SER A 1 858 ? -38.585 -31.969 0.955 1.00 34.78 858 SER A C 1
ATOM 6567 O O . SER A 1 858 ? -38.057 -32.553 0.012 1.00 34.78 858 SER A O 1
ATOM 6569 N N . LYS A 1 859 ? -37.830 -31.292 1.839 1.00 42.53 859 LYS A N 1
ATOM 6570 C CA . LYS A 1 859 ? -36.364 -31.105 1.672 1.00 42.53 859 LYS A CA 1
ATOM 6571 C C . LYS A 1 859 ? -35.432 -31.686 2.745 1.00 42.53 859 LYS A C 1
ATOM 6573 O O . LYS A 1 859 ? -34.221 -31.565 2.585 1.00 42.53 859 LYS A O 1
ATOM 6578 N N . LEU A 1 860 ? -35.931 -32.370 3.778 1.00 39.31 860 LEU A N 1
ATOM 6579 C CA . LEU A 1 860 ? -35.043 -32.970 4.793 1.00 39.31 860 LEU A CA 1
ATOM 6580 C C . LEU A 1 860 ? -34.236 -34.182 4.280 1.00 39.31 860 LEU A C 1
ATOM 6582 O O . LEU A 1 860 ? -33.101 -34.378 4.697 1.00 39.31 860 LEU A O 1
ATOM 6586 N N . LEU A 1 861 ? -34.754 -34.938 3.308 1.00 38.50 861 LEU A N 1
ATOM 6587 C CA . LEU A 1 861 ? -34.094 -36.150 2.791 1.00 38.50 861 LEU A CA 1
ATOM 6588 C C . LEU A 1 861 ? -32.869 -35.879 1.896 1.00 38.50 861 LEU A C 1
ATOM 6590 O O . LEU A 1 861 ? -32.010 -36.744 1.746 1.00 38.50 861 LEU A O 1
ATOM 6594 N N . ALA A 1 862 ? -32.756 -34.684 1.308 1.00 37.38 862 ALA A N 1
ATOM 6595 C CA . ALA A 1 862 ? -31.637 -34.344 0.423 1.00 37.38 862 ALA A CA 1
ATOM 6596 C C . ALA A 1 862 ? -30.359 -33.968 1.194 1.00 37.38 862 ALA A C 1
ATOM 6598 O O . ALA A 1 862 ? -29.256 -34.133 0.677 1.00 37.38 862 ALA A O 1
ATOM 6599 N N . ILE A 1 863 ? -30.501 -33.483 2.431 1.00 37.97 863 ILE A N 1
ATOM 6600 C CA . ILE A 1 863 ? -29.373 -33.037 3.256 1.00 37.97 863 ILE A CA 1
ATOM 6601 C C . ILE A 1 863 ? -28.649 -34.248 3.864 1.00 37.97 863 ILE A C 1
ATOM 6603 O O . ILE A 1 863 ? -27.427 -34.315 3.778 1.00 37.97 863 ILE A O 1
ATOM 6607 N N . GLU A 1 864 ? -29.374 -35.267 4.340 1.00 37.50 864 GLU A N 1
ATOM 6608 C CA . GLU A 1 864 ? -28.766 -36.503 4.872 1.00 37.50 864 GLU A CA 1
ATOM 6609 C C . GLU A 1 864 ? -27.932 -37.281 3.838 1.00 37.50 864 GLU A C 1
ATOM 6611 O O . GLU A 1 864 ? -26.915 -37.889 4.184 1.00 37.50 864 GLU A O 1
ATOM 6616 N N . ALA A 1 865 ? -28.323 -37.251 2.561 1.00 39.41 865 ALA A N 1
ATOM 6617 C CA . ALA A 1 865 ? -27.594 -37.937 1.495 1.00 39.41 865 ALA A CA 1
ATOM 6618 C C . ALA A 1 865 ? -26.245 -37.262 1.175 1.00 39.41 865 ALA A C 1
ATOM 6620 O O . ALA A 1 865 ? -25.254 -37.946 0.914 1.00 39.41 865 ALA A O 1
ATOM 6621 N N . ILE A 1 866 ? -26.188 -35.928 1.246 1.00 39.34 866 ILE A N 1
ATOM 6622 C CA . ILE A 1 866 ? -24.978 -35.144 0.961 1.00 39.34 866 ILE A CA 1
ATOM 6623 C C . ILE A 1 866 ? -23.971 -35.268 2.112 1.00 39.34 866 ILE A C 1
ATOM 6625 O O . ILE A 1 866 ? -22.775 -35.431 1.867 1.00 39.34 866 ILE A O 1
ATOM 6629 N N . THR A 1 867 ? -24.439 -35.286 3.365 1.00 43.16 867 THR A N 1
ATOM 6630 C CA . THR A 1 867 ? -23.558 -35.447 4.533 1.00 43.16 867 THR A CA 1
ATOM 6631 C C . THR A 1 867 ? -22.910 -36.837 4.581 1.00 43.16 867 THR A C 1
ATOM 6633 O O . THR A 1 867 ? -21.736 -36.950 4.931 1.00 43.16 867 THR A O 1
ATOM 6636 N N . ARG A 1 868 ? -23.615 -37.898 4.152 1.00 39.38 868 ARG A N 1
ATOM 6637 C CA . ARG A 1 868 ? -23.034 -39.254 4.043 1.00 39.38 868 ARG A CA 1
ATOM 6638 C C . ARG A 1 868 ? -22.025 -39.395 2.903 1.00 39.38 868 ARG A C 1
ATOM 6640 O O . ARG A 1 868 ? -21.046 -40.120 3.058 1.00 39.38 868 ARG A O 1
ATOM 6647 N N . TYR A 1 869 ? -22.232 -38.698 1.785 1.00 39.06 869 TYR A N 1
ATOM 6648 C CA . TYR A 1 869 ? -21.290 -38.716 0.663 1.00 39.06 869 TYR A CA 1
ATOM 6649 C C . TYR A 1 869 ? -19.958 -38.047 1.040 1.00 39.06 869 TYR A C 1
ATOM 6651 O O . TYR A 1 869 ? -18.897 -38.630 0.826 1.00 39.06 869 TYR A O 1
ATOM 6659 N N . LEU A 1 870 ? -20.013 -36.890 1.709 1.00 39.34 870 LEU A N 1
ATOM 6660 C CA . LEU A 1 870 ? -18.823 -36.138 2.128 1.00 39.34 870 LEU A CA 1
ATOM 6661 C C . LEU A 1 870 ? -18.050 -36.793 3.287 1.00 39.34 870 LEU A C 1
ATOM 6663 O O . LEU A 1 870 ? -16.827 -36.700 3.323 1.00 39.34 870 LEU A O 1
ATOM 6667 N N . GLY A 1 871 ? -18.724 -37.510 4.194 1.00 38.09 871 GLY A N 1
ATOM 6668 C CA . GLY A 1 871 ? -18.059 -38.208 5.304 1.00 38.09 871 GLY A CA 1
ATOM 6669 C C . GLY A 1 871 ? -17.204 -39.413 4.885 1.00 38.09 871 GLY A C 1
ATOM 6670 O O . GLY A 1 871 ? -16.284 -39.788 5.601 1.00 38.09 871 GLY A O 1
ATOM 6671 N N . SER A 1 872 ? -17.469 -40.010 3.718 1.00 36.09 872 SER A N 1
ATOM 6672 C CA . SER A 1 872 ? -16.808 -41.252 3.276 1.00 36.09 872 SER A CA 1
ATOM 6673 C C . SER A 1 872 ? -15.471 -41.060 2.546 1.00 36.09 872 SER A C 1
ATOM 6675 O O . SER A 1 872 ? -14.778 -42.039 2.294 1.00 36.09 872 SER A O 1
ATOM 6677 N N . HIS A 1 873 ? -15.102 -39.823 2.199 1.00 39.19 873 HIS A N 1
ATOM 6678 C CA . HIS A 1 873 ? -13.895 -39.516 1.412 1.00 39.19 873 HIS A CA 1
ATOM 6679 C C . HIS A 1 873 ? -12.849 -38.706 2.196 1.00 39.19 873 HIS A C 1
ATOM 6681 O O . HIS A 1 873 ? -11.865 -38.244 1.623 1.00 39.19 873 HIS A O 1
ATOM 6687 N N . PHE A 1 874 ? -13.035 -38.540 3.508 1.00 35.16 874 PHE A N 1
ATOM 6688 C CA . PHE A 1 874 ? -12.148 -37.722 4.337 1.00 35.16 874 PHE A CA 1
ATOM 6689 C C . PHE A 1 874 ? -10.824 -38.429 4.691 1.00 35.16 874 PHE A C 1
ATOM 6691 O O . PHE A 1 874 ? -9.807 -37.767 4.866 1.00 35.16 874 PHE A O 1
ATOM 6698 N N . GLU A 1 875 ? -10.784 -39.767 4.714 1.00 34.16 875 GLU A N 1
ATOM 6699 C CA . GLU A 1 875 ? -9.558 -40.517 5.050 1.00 34.16 875 GLU A CA 1
ATOM 6700 C C . GLU A 1 875 ? -8.571 -40.664 3.880 1.00 34.16 875 GLU A C 1
ATOM 6702 O O . GLU A 1 875 ? -7.391 -40.918 4.099 1.00 34.16 875 GLU A O 1
ATOM 6707 N N . THR A 1 876 ? -8.997 -40.448 2.631 1.00 33.84 876 THR A N 1
ATOM 6708 C CA . THR A 1 876 ? -8.104 -40.568 1.458 1.00 33.84 876 THR A CA 1
ATOM 6709 C C . THR A 1 876 ? -7.356 -39.269 1.137 1.00 33.84 876 THR A C 1
ATOM 6711 O O . THR A 1 876 ? -6.353 -39.299 0.431 1.00 33.84 876 THR A O 1
ATOM 6714 N N . TRP A 1 877 ? -7.796 -38.133 1.686 1.00 32.34 877 TRP A N 1
ATOM 6715 C CA . TRP A 1 877 ? -7.155 -36.828 1.483 1.00 32.34 877 TRP A CA 1
ATOM 6716 C C . TRP A 1 877 ? -6.066 -36.502 2.517 1.00 32.34 877 TRP A C 1
ATOM 6718 O O . TRP A 1 877 ? -5.266 -35.604 2.284 1.00 32.34 877 TRP A O 1
ATOM 6728 N N . ALA A 1 878 ? -5.976 -37.255 3.618 1.00 32.19 878 ALA A N 1
ATOM 6729 C CA . ALA A 1 878 ? -4.973 -37.041 4.668 1.00 32.19 878 ALA A CA 1
ATOM 6730 C C . ALA A 1 878 ? -3.619 -37.742 4.414 1.00 32.19 878 ALA A C 1
ATOM 6732 O O . ALA A 1 878 ? -2.696 -37.582 5.203 1.00 32.19 878 ALA A O 1
ATOM 6733 N N . ALA A 1 879 ? -3.482 -38.512 3.327 1.00 30.88 879 ALA A N 1
ATOM 6734 C CA . ALA A 1 879 ? -2.223 -39.167 2.940 1.00 30.88 879 ALA A CA 1
ATOM 6735 C C . ALA A 1 879 ? -1.490 -38.461 1.779 1.00 30.88 879 ALA A C 1
ATOM 6737 O O . ALA A 1 879 ? -0.430 -38.911 1.352 1.00 30.88 879 ALA A O 1
ATOM 6738 N N . ILE A 1 880 ? -2.051 -37.362 1.264 1.00 35.59 880 ILE A N 1
ATOM 6739 C CA . ILE A 1 880 ? -1.444 -36.501 0.240 1.00 35.59 880 ILE A CA 1
ATOM 6740 C C . ILE A 1 880 ? -1.568 -35.051 0.729 1.00 35.59 880 ILE A C 1
ATOM 6742 O O . ILE A 1 880 ? -2.258 -34.238 0.124 1.00 35.59 880 ILE A O 1
ATOM 6746 N N . PHE A 1 881 ? -0.972 -34.763 1.884 1.00 31.39 881 PHE A N 1
ATOM 6747 C CA . PHE A 1 881 ? -0.597 -33.416 2.313 1.00 31.39 881 PHE A CA 1
ATOM 6748 C C . PHE A 1 881 ? 0.617 -33.518 3.230 1.00 31.39 881 PHE A C 1
ATOM 6750 O O . PHE A 1 881 ? 0.441 -33.899 4.409 1.00 31.39 881 PHE A O 1
#

Mean predicted aligned error: 21.26 Å

Radius of gyration: 37.1 Å; Cα contacts (8 Å, |Δi|>4): 1378; chains: 1; bounding box: 99×114×108 Å

Solvent-accessible surface area (backbone atoms only — not comparable to full-atom values): 51234 Å² total; per-residue (Å²): 146,84,88,78,86,87,77,90,83,90,83,84,83,80,86,79,89,75,80,87,75,88,67,93,85,83,86,71,42,69,53,83,50,49,73,36,29,37,38,33,32,21,20,43,78,89,45,50,46,62,62,47,41,52,35,32,40,38,27,33,17,71,75,66,70,39,41,27,30,39,37,48,56,26,80,92,65,54,52,57,46,50,30,50,58,60,78,73,62,61,52,70,47,98,87,71,23,32,39,54,52,71,46,81,70,27,35,33,44,46,56,57,45,76,50,65,92,91,64,90,74,84,79,47,71,73,56,51,54,52,49,52,48,38,66,58,68,36,35,57,78,51,77,22,59,32,34,40,31,28,46,36,65,35,81,48,70,69,46,53,50,51,55,75,54,38,64,51,72,20,31,40,38,36,23,30,23,33,67,77,39,41,56,27,33,53,49,35,53,52,53,36,52,75,67,74,32,47,74,66,22,36,35,22,26,49,32,25,33,61,40,93,87,76,68,52,75,40,50,86,43,36,71,62,37,40,48,55,50,15,61,78,68,76,44,44,63,58,52,60,30,57,42,54,70,60,52,58,55,19,34,71,73,20,39,40,39,52,70,76,39,55,86,38,73,54,24,45,35,35,41,49,40,34,50,55,49,55,52,56,54,51,58,52,48,65,72,62,60,79,81,65,90,79,95,76,91,80,91,81,88,84,84,87,86,81,92,78,88,84,90,84,92,85,80,89,86,83,89,84,88,82,87,84,88,84,87,85,84,88,83,90,83,89,81,91,80,87,81,87,82,91,79,86,81,86,89,86,82,85,89,87,89,88,88,82,91,84,90,87,90,92,86,90,86,88,88,88,91,89,89,90,89,83,86,84,84,83,84,85,80,91,78,84,92,78,82,95,74,77,90,66,78,77,74,84,76,74,58,75,29,47,37,27,40,43,41,33,49,30,36,27,40,54,40,85,36,92,62,65,78,56,85,56,66,68,61,26,50,53,52,50,55,58,55,60,75,60,75,76,62,76,90,35,55,35,36,19,64,48,41,21,23,45,46,32,23,26,50,66,51,43,46,31,34,42,31,31,66,70,14,94,42,74,65,20,50,51,44,51,51,54,35,51,77,57,68,39,45,78,39,60,51,69,70,96,66,97,67,87,73,93,57,98,76,84,45,70,43,46,50,32,38,39,34,32,24,89,86,74,47,79,36,80,51,41,73,53,78,80,47,96,59,31,72,41,55,85,50,67,63,82,21,72,61,40,51,50,49,46,56,25,12,48,27,39,38,39,47,34,60,21,56,48,34,33,31,48,69,32,54,47,48,52,52,52,49,25,59,75,60,69,21,42,33,34,36,29,37,53,80,42,45,53,55,32,67,71,47,54,76,61,39,32,51,36,50,52,47,49,58,20,61,20,30,30,41,45,34,40,42,68,47,36,17,65,76,60,79,28,83,53,54,66,60,20,36,51,51,50,41,70,64,18,80,49,37,52,39,29,34,36,39,49,67,74,62,13,38,38,41,39,41,98,71,36,37,25,31,24,50,9,51,62,69,72,77,71,27,69,47,46,17,68,36,23,20,50,23,31,41,52,50,21,60,76,68,65,46,57,66,51,52,20,43,46,50,12,31,33,36,16,41,36,8,14,55,31,78,10,41,22,87,42,42,47,51,53,68,54,30,53,53,52,52,72,62,67,47,63,36,74,56,64,66,60,51,51,62,58,49,63,78,47,66,86,75,50,50,32,38,36,53,34,83,60,84,68,96,65,73,51,101,40,42,44,71,42,33,44,65,61,48,44,67,64,45,50,63,56,53,53,49,31,53,54,45,43,53,48,47,52,48,43,59,42,43,80,75,33,98,73,70,86,68,63,72,66,54,67,71,67,75,78,59,63,78,75,58,58,60,55,55,58,66,67,72,74,74,85,75,94,79,84,86,89,83,82,84,81,74,81,86,83,80,87,83,88,64,72,74,64,54,61,56,52,55,57,60,60,66,74,56,58,79,72,57,70,80,74,118

InterPro domains:
  IPR011611 Carbohydrate kinase PfkB [PF00294] (447-718)
  IPR019591 Mrp/NBP35 ATP-binding protein [MF_02040] (29-278)
  IPR019591 Mrp/NBP35 ATP-binding protein [cd02037] (37-249)
  IPR027417 P-loop containing nucleoside triphosphate hydrolase [G3DSA:3.40.50.300] (29-278)
  IPR027417 P-loop containing nucleoside triphosphate hydrolase [SSF52540] (37-280)
  IPR029056 Ribokinase-like [G3DSA:3.40.1190.20] (401-736)
  IPR029056 Ribokinase-like [SSF53613] (402-741)
  IPR033756 Flagellum site-determining protein YlxH/ Fe-S cluster assembling factor NBP35 [PF10609] (34-276)

pLDDT: mean 72.49, std 27.07, range [20.98, 98.69]

Nearest PDB structures (foldseek):
  8zkc-assembly1_A-2  TM=9.642E-01  e=6.183E-26  Escherichia coli
  2ph1-assembly1_A  TM=8.883E-01  e=1.468E-19  Archaeoglobus fulgidus DSM 4304
  6oby-assembly1_A  TM=9.099E-01  e=9.454E-19  Archaeoglobus fulgidus
  5aup-assembly1_I  TM=8.824E-01  e=7.975E-16  Thermococcus kodakarensis KOD1
  5aun-assembly1_B  TM=8.545E-01  e=1.047E-14  Thermococcus kodakarensis KOD1

Organism: NCBI:txid300844

Sequence (881 aa):
MNRLLRRYTLGGLRGFAVQSGKGPHLQNLKIDGIKDIIAVASGKGGVGKSTTAVNLAVSLANKCQLKVGLLDADVYGPSIPIMMKLHGKPEVSADKKMIPIENYGVKCMSMGSLVAEGEAIVWRGPMVMKALEQMTRGVHWGHLDILVVDMPPGTGDAQISISQRLQLSGALIVSTPQDVALMDARRGVKMFSQVNVPILGILENMSYFKCPNCSEPYYIFGKGGAQKTADEMGMKFLGEVPLETRIRSGSDEGVPVVISNPDSSVSQAYSDVAKKWWGLTFERVLHCDSDADSDSDSDSDYSLFGCSLPIPIFSSIKFSIRFTVALSLKSNYALFSSPYPNTLHTPRLSPPVLRRNFCYYSVLKCRGIEIPLPKPRLNSLSYGNGSVEDERIKPVVVKEIDVATIGNLCVDVVLSVPKLPPKPLDERKAYMEELAKSPPDKIYWEAGGNCNMAIAAARLGLHVTVVGHVGDEIYGHFLLDVLHDEGISMVEMNEQNGVIDTLSTAYETLLCWVLVDPLQRHGFCSCTDFSEEPAFSWLSTLSTTAKMAIRRAKIIFCNGYGFDELSPSLLVSALNYAVEVGTSIFFDPGPRGKSLSTGTLEEQKALDHYLRMSDVLLLTSEEAESLTGTEDPIVAGQKLLKKGIRTKWVIIKMGPKGSILITPSSISCAPAFKVNVIDTVGCGDSFVAAIAFGFIHKLPLVYTLTIANAVGAATAMGCGAGRNVAKLKQVLELVRGSNLNEDDKFWEELLKKHSDTEEITLLTKAVINGSNNWLQRVSLQKVVGELLPKLECAQAKQGFYMVNGIISTSKGSMMTARLYLLEHLPPLVCKISAYLFCSHAEHNKIFWVNWIAYLLPSKLLAIEAITRYLGSHFETWAAIF